Protein AF-A0A8J8BY95-F1 (afdb_monomer_lite)

Structure (mmCIF, N/CA/C/O backbone):
data_AF-A0A8J8BY95-F1
#
_entry.id   AF-A0A8J8BY95-F1
#
loop_
_atom_site.group_PDB
_atom_site.id
_atom_site.type_symbol
_atom_site.label_atom_id
_atom_site.label_alt_id
_atom_site.label_comp_id
_atom_site.label_asym_id
_atom_site.label_entity_id
_atom_site.label_seq_id
_atom_site.pdbx_PDB_ins_code
_atom_site.Cartn_x
_atom_site.Cartn_y
_atom_site.Cartn_z
_atom_site.occupancy
_atom_site.B_iso_or_equiv
_atom_site.auth_seq_id
_atom_site.auth_comp_id
_atom_site.auth_asym_id
_atom_site.auth_atom_id
_atom_site.pdbx_PDB_model_num
ATOM 1 N N . MET A 1 1 ? -40.755 -1.615 -10.338 1.00 28.52 1 MET A N 1
ATOM 2 C CA . MET A 1 1 ? -42.088 -0.962 -10.327 1.00 28.52 1 MET A CA 1
ATOM 3 C C . MET A 1 1 ? -42.145 0.135 -11.395 1.00 28.52 1 MET A C 1
ATOM 5 O O . MET A 1 1 ? -41.122 0.720 -11.720 1.00 28.52 1 MET A O 1
ATOM 9 N N . THR A 1 2 ? -43.312 0.351 -12.004 1.00 24.73 2 THR A N 1
ATOM 10 C CA . THR A 1 2 ? -43.575 1.178 -13.203 1.00 24.73 2 THR A CA 1
ATOM 11 C C . THR A 1 2 ? -43.311 2.685 -13.034 1.00 24.73 2 THR A C 1
ATOM 13 O O . THR A 1 2 ? -43.925 3.331 -12.189 1.00 24.73 2 THR A O 1
ATOM 16 N N . LYS A 1 3 ? -42.462 3.256 -13.907 1.00 28.47 3 LYS A N 1
ATOM 17 C CA . LYS A 1 3 ? -42.154 4.696 -14.031 1.00 28.47 3 LYS A CA 1
ATOM 18 C C . LYS A 1 3 ? -43.316 5.483 -14.661 1.00 28.47 3 LYS A C 1
ATOM 20 O O . LYS A 1 3 ? -43.734 5.175 -15.775 1.00 28.47 3 LYS A O 1
ATOM 25 N N . LYS A 1 4 ? -43.754 6.572 -14.017 1.00 29.77 4 LYS A N 1
ATOM 26 C CA . LYS A 1 4 ? -44.458 7.694 -14.668 1.00 29.77 4 LYS A CA 1
ATOM 27 C C . LYS A 1 4 ? -43.537 8.915 -14.683 1.00 29.77 4 LYS A C 1
ATOM 29 O O . LYS A 1 4 ? -43.333 9.558 -13.661 1.00 29.77 4 LYS A O 1
ATOM 34 N N . ASN A 1 5 ? -42.993 9.221 -15.858 1.00 32.50 5 ASN A N 1
ATOM 35 C CA . ASN A 1 5 ? -42.320 10.484 -16.144 1.00 32.50 5 ASN A CA 1
ATOM 36 C C . ASN A 1 5 ? -43.369 11.585 -16.340 1.00 32.50 5 ASN A C 1
ATOM 38 O O . ASN A 1 5 ? -44.173 11.486 -17.261 1.00 32.50 5 ASN A O 1
ATOM 42 N N . ASN A 1 6 ? -43.296 12.658 -15.554 1.00 28.58 6 ASN A N 1
ATOM 43 C CA . ASN A 1 6 ? -43.844 13.960 -15.931 1.00 28.58 6 ASN A CA 1
ATOM 44 C C . ASN A 1 6 ? -42.742 15.013 -15.762 1.00 28.58 6 ASN A C 1
ATOM 46 O O . ASN A 1 6 ? -42.328 15.320 -14.645 1.00 28.58 6 ASN A O 1
ATOM 50 N N . LYS A 1 7 ? -42.262 15.545 -16.893 1.00 34.00 7 LYS A N 1
ATOM 51 C CA . LYS A 1 7 ? -41.422 16.745 -16.966 1.00 34.00 7 LYS A CA 1
ATOM 52 C C . LYS A 1 7 ? -42.327 17.971 -17.099 1.00 34.00 7 LYS A C 1
ATOM 54 O O . LYS A 1 7 ? -43.072 18.071 -18.067 1.00 34.00 7 LYS A O 1
ATOM 59 N N . SER A 1 8 ? -42.173 18.932 -16.195 1.00 24.30 8 SER A N 1
ATOM 60 C CA . SER A 1 8 ? -42.419 20.351 -16.467 1.00 24.30 8 SER A CA 1
ATOM 61 C C . SER A 1 8 ? -41.441 21.181 -15.639 1.00 24.30 8 SER A C 1
ATOM 63 O O . SER A 1 8 ? -41.311 20.972 -14.434 1.00 24.30 8 SER A O 1
ATOM 65 N N . VAL A 1 9 ? -40.741 22.077 -16.328 1.00 35.06 9 VAL A N 1
ATOM 66 C CA . VAL A 1 9 ? -39.691 22.975 -15.840 1.00 35.06 9 VAL A CA 1
ATOM 67 C C . VAL A 1 9 ? -40.257 23.945 -14.798 1.00 35.06 9 VAL A C 1
ATOM 69 O O . VAL A 1 9 ? -41.224 24.652 -15.069 1.00 35.06 9 VAL A O 1
ATOM 72 N N . GLY A 1 10 ? -39.642 23.971 -13.616 1.00 25.66 10 GLY A N 1
ATOM 73 C CA . GLY A 1 10 ? -39.905 24.928 -12.544 1.00 25.66 10 GLY A CA 1
ATOM 74 C C . GLY A 1 10 ? -38.877 24.749 -11.428 1.00 25.66 10 GLY A C 1
ATOM 75 O O . GLY A 1 10 ? -38.843 23.697 -10.795 1.00 25.66 10 GLY A O 1
ATOM 76 N N . SER A 1 11 ? -38.036 25.761 -11.211 1.00 38.78 11 SER A N 1
ATOM 77 C CA . SER A 1 11 ? -37.007 25.803 -10.167 1.00 38.78 11 SER A CA 1
ATOM 78 C C . SER A 1 11 ? -37.636 25.718 -8.772 1.00 38.78 11 SER A C 1
ATOM 80 O O . SER A 1 11 ? -38.216 26.691 -8.285 1.00 38.78 11 SER A O 1
ATOM 82 N N . LYS A 1 12 ? -37.534 24.559 -8.120 1.00 38.31 12 LYS A N 1
ATOM 83 C CA . LYS A 1 12 ? -37.787 24.387 -6.684 1.00 38.31 12 LYS A CA 1
ATOM 84 C C . LYS A 1 12 ? -36.849 23.307 -6.155 1.00 38.31 12 LYS A C 1
ATOM 86 O O . LYS A 1 12 ? -36.863 22.205 -6.696 1.00 38.31 12 LYS A O 1
ATOM 91 N N . ASN A 1 13 ? -36.103 23.614 -5.090 1.00 43.06 13 ASN A N 1
ATOM 92 C CA . ASN A 1 13 ? -35.422 22.627 -4.248 1.00 43.06 13 ASN A CA 1
ATOM 93 C C . ASN A 1 13 ? -36.420 21.511 -3.904 1.00 43.06 13 ASN A C 1
ATOM 95 O O . ASN A 1 13 ? -37.344 21.729 -3.117 1.00 43.06 13 ASN A O 1
ATOM 99 N N . ARG A 1 14 ? -36.294 20.343 -4.541 1.00 49.38 14 ARG A N 1
ATOM 100 C CA . ARG A 1 14 ? -37.063 19.155 -4.165 1.00 49.38 14 ARG A CA 1
ATOM 101 C C . ARG A 1 14 ? -36.326 18.476 -3.019 1.00 49.38 14 ARG A C 1
ATOM 103 O O . ARG A 1 14 ? -35.135 18.210 -3.128 1.00 49.38 14 ARG A O 1
ATOM 110 N N . SER A 1 15 ? -37.045 18.242 -1.926 1.00 56.56 15 SER A N 1
ATOM 111 C CA . SER A 1 15 ? -36.626 17.279 -0.910 1.00 56.56 15 SER A CA 1
ATOM 112 C C . SER A 1 15 ? -36.771 15.885 -1.521 1.00 56.56 15 SER A C 1
ATOM 114 O O . SER A 1 15 ? -37.850 15.538 -2.012 1.00 56.56 15 SER A O 1
ATOM 116 N N . GLU A 1 16 ? -35.668 15.145 -1.574 1.00 81.88 16 GLU A N 1
ATOM 117 C CA . GLU A 1 16 ? -35.584 13.768 -2.063 1.00 81.88 16 GLU A CA 1
ATOM 118 C C . GLU A 1 16 ? -35.287 12.837 -0.874 1.00 81.88 16 GLU A C 1
ATOM 120 O O . GLU A 1 16 ? -34.794 13.282 0.165 1.00 81.88 16 GLU A O 1
ATOM 125 N N . LYS A 1 17 ? -35.651 11.555 -0.992 1.00 85.62 17 LYS A N 1
ATOM 126 C CA . LYS A 1 17 ? -35.557 10.562 0.090 1.00 85.62 17 LYS A CA 1
ATOM 127 C C . LYS A 1 17 ? -34.909 9.286 -0.442 1.00 85.62 17 LYS A C 1
ATOM 129 O O . LYS A 1 17 ? -35.327 8.805 -1.495 1.00 85.62 17 LYS A O 1
ATOM 134 N N . ILE A 1 18 ? -33.929 8.749 0.280 1.00 90.25 18 ILE A N 1
ATOM 135 C CA . ILE A 1 18 ? -33.353 7.410 0.070 1.00 90.25 18 ILE A CA 1
ATOM 136 C C . ILE A 1 18 ? -33.774 6.533 1.244 1.00 90.25 18 ILE A C 1
ATOM 138 O O . ILE A 1 18 ? -33.787 7.007 2.376 1.00 90.25 18 ILE A O 1
ATOM 142 N N . SER A 1 19 ? -34.128 5.279 0.979 1.00 90.69 19 SER A N 1
ATOM 143 C CA . SER A 1 19 ? -34.497 4.300 2.004 1.00 90.69 19 SER A CA 1
ATOM 144 C C . SER A 1 19 ? -33.499 3.152 2.000 1.00 90.69 19 SER A C 1
ATOM 146 O O . SER A 1 19 ? -33.152 2.664 0.928 1.00 90.69 19 SER A O 1
ATOM 148 N N . VAL A 1 20 ? -33.060 2.731 3.184 1.00 93.06 20 VAL A N 1
ATOM 149 C CA . VAL A 1 20 ? -32.125 1.615 3.375 1.00 93.06 20 VAL A CA 1
ATOM 150 C C . VAL A 1 20 ? -32.587 0.738 4.530 1.00 93.06 20 VAL A C 1
ATOM 152 O O . VAL A 1 20 ? -33.202 1.233 5.472 1.00 93.06 20 VAL A O 1
ATOM 155 N N . SER A 1 21 ? -32.269 -0.550 4.458 1.00 92.69 21 SER A N 1
ATOM 156 C CA . SER A 1 21 ? -32.602 -1.543 5.479 1.00 92.69 21 SER A CA 1
ATOM 157 C C . SER A 1 21 ? -31.327 -2.191 5.991 1.00 92.69 21 SER A C 1
ATOM 159 O O . SER A 1 21 ? -30.439 -2.522 5.206 1.00 92.69 21 SER A O 1
ATOM 161 N N . ILE A 1 22 ? -31.241 -2.373 7.304 1.00 93.94 22 ILE A N 1
ATOM 162 C CA . ILE A 1 22 ? -30.094 -2.977 7.983 1.00 93.94 22 ILE A CA 1
ATOM 163 C C . ILE A 1 22 ? -30.623 -4.054 8.919 1.00 93.94 22 ILE A C 1
ATOM 165 O O . ILE A 1 22 ? -31.640 -3.854 9.583 1.00 93.94 22 ILE A O 1
ATOM 169 N N . SER A 1 23 ? -29.937 -5.188 8.980 1.00 92.88 23 SER A N 1
ATOM 170 C CA . SER A 1 23 ? -30.271 -6.287 9.881 1.00 92.88 23 SER A CA 1
ATOM 171 C C . SER A 1 23 ? -29.058 -6.711 10.689 1.00 92.88 23 SER A C 1
ATOM 173 O O . SER A 1 23 ? -27.941 -6.672 10.177 1.00 92.88 23 SER A O 1
ATOM 175 N N . PHE A 1 24 ? -29.303 -7.143 11.921 1.00 92.75 24 PHE A N 1
ATOM 176 C CA . PHE A 1 24 ? -28.286 -7.703 12.804 1.00 92.75 24 PHE A CA 1
ATOM 177 C C . PHE A 1 24 ? -28.761 -9.054 13.318 1.00 92.75 24 PHE A C 1
ATOM 179 O O . PHE A 1 24 ? -29.924 -9.211 13.705 1.00 92.75 24 PHE A O 1
ATOM 186 N N . GLU A 1 25 ? -27.863 -10.032 13.334 1.00 89.88 25 GLU A N 1
ATOM 187 C CA . GLU A 1 25 ? -28.184 -11.377 13.798 1.00 89.88 25 GLU A CA 1
ATOM 188 C C . GLU A 1 25 ? -27.639 -11.622 15.203 1.00 89.88 25 GLU A C 1
ATOM 190 O O . GLU A 1 25 ? -26.561 -11.167 15.576 1.00 89.88 25 GLU A O 1
ATOM 195 N N . LYS A 1 26 ? -28.367 -12.407 16.004 1.00 86.56 26 LYS A N 1
ATOM 196 C CA . LYS A 1 26 ? -27.921 -12.762 17.360 1.00 86.56 26 LYS A CA 1
ATOM 197 C C . LYS A 1 26 ? -26.589 -13.529 17.365 1.00 86.56 26 LYS A C 1
ATOM 199 O O . LYS A 1 26 ? -25.865 -13.452 18.348 1.00 86.56 26 LYS A O 1
ATOM 204 N N . SER A 1 27 ? -26.274 -14.254 16.292 1.00 82.12 27 SER A N 1
ATOM 205 C CA . SER A 1 27 ? -24.994 -14.947 16.080 1.00 82.12 27 SER A CA 1
ATOM 206 C C . SER A 1 27 ? -23.798 -14.007 15.941 1.00 82.12 27 SER A C 1
ATOM 208 O O . SER A 1 27 ? -22.678 -14.449 16.171 1.00 82.12 27 SER A O 1
ATOM 210 N N . GLU A 1 28 ? -24.017 -12.739 15.585 1.00 79.44 28 GLU A N 1
ATOM 211 C CA . GLU A 1 28 ? -22.956 -11.730 15.456 1.00 79.44 28 GLU A CA 1
ATOM 212 C C . GLU A 1 28 ? -22.556 -11.127 16.811 1.00 79.44 28 GLU A C 1
ATOM 214 O O . GLU A 1 28 ? -21.584 -10.375 16.883 1.00 79.44 28 GLU A O 1
ATOM 219 N N . VAL A 1 29 ? -23.318 -11.415 17.875 1.00 83.06 29 VAL A N 1
ATOM 220 C CA . VAL A 1 29 ? -23.173 -10.775 19.184 1.00 83.06 29 VAL A CA 1
ATOM 221 C C . VAL A 1 29 ? -22.602 -11.741 20.211 1.00 83.06 29 VAL A C 1
ATOM 223 O O . VAL A 1 29 ? -23.195 -12.783 20.494 1.00 83.06 29 VAL A O 1
ATOM 226 N N . ASP A 1 30 ? -21.499 -11.338 20.835 1.00 78.06 30 ASP A N 1
ATOM 227 C CA . ASP A 1 30 ? -20.903 -12.027 21.975 1.00 78.06 30 ASP A CA 1
ATOM 228 C C . ASP A 1 30 ? -21.145 -11.228 23.267 1.00 78.06 30 ASP A C 1
ATOM 230 O O . ASP A 1 30 ? -20.975 -10.005 23.313 1.00 78.06 30 ASP A O 1
ATOM 234 N N . LEU A 1 31 ? -21.577 -11.925 24.320 1.00 82.44 31 LEU A N 1
ATOM 235 C CA . LEU A 1 31 ? -21.832 -11.357 25.642 1.00 82.44 31 LEU A CA 1
ATOM 236 C C . LEU A 1 31 ? -20.845 -11.965 26.632 1.00 82.44 31 LEU A C 1
ATOM 238 O O . LEU A 1 31 ? -20.973 -13.130 27.009 1.00 82.44 31 LEU A O 1
ATOM 242 N N . LYS A 1 32 ? -19.887 -11.157 27.091 1.00 76.69 32 LYS A N 1
ATOM 243 C CA . LYS A 1 32 ? -18.858 -11.593 28.041 1.00 76.69 32 LYS A CA 1
ATOM 244 C C . LYS A 1 32 ? -19.147 -11.049 29.435 1.00 76.69 32 LYS A C 1
ATOM 246 O O . LYS A 1 32 ? -19.330 -9.846 29.616 1.00 76.69 32 LYS A O 1
ATOM 251 N N . GLU A 1 33 ? -19.167 -11.920 30.438 1.00 72.50 33 GLU A N 1
ATOM 252 C CA . GLU A 1 33 ? -19.285 -11.506 31.839 1.00 72.50 33 GLU A CA 1
ATOM 253 C C . GLU A 1 33 ? -17.953 -10.927 32.346 1.00 72.50 33 GLU A C 1
ATOM 255 O O . GLU A 1 33 ? -16.893 -11.528 32.173 1.00 72.50 33 GLU A O 1
ATOM 260 N N . ARG A 1 34 ? -18.009 -9.752 32.981 1.00 60.34 34 ARG A N 1
ATOM 261 C CA . ARG A 1 34 ? -16.874 -9.051 33.597 1.00 60.34 34 ARG A CA 1
ATOM 262 C C . ARG A 1 34 ? -17.271 -8.563 34.989 1.00 60.34 34 ARG A C 1
ATOM 264 O O . ARG A 1 34 ? -17.789 -7.460 35.165 1.00 60.34 34 ARG A O 1
ATOM 271 N N . GLY A 1 35 ? -17.064 -9.413 35.995 1.00 70.44 35 GLY A N 1
ATOM 272 C CA . GLY A 1 35 ? -17.484 -9.126 37.368 1.00 70.44 35 GLY A CA 1
ATOM 273 C C . GLY A 1 35 ? -19.008 -8.930 37.457 1.00 70.44 35 GLY A C 1
ATOM 274 O O . GLY A 1 35 ? -19.745 -9.828 37.057 1.00 70.44 35 GLY A O 1
ATOM 275 N N . PRO A 1 36 ? -19.517 -7.790 37.969 1.00 77.31 36 PRO A N 1
ATOM 276 C CA . PRO A 1 36 ? -20.956 -7.522 38.011 1.00 77.31 36 PRO A CA 1
ATOM 277 C C . PRO A 1 36 ? -21.532 -7.025 36.671 1.00 77.31 36 PRO A C 1
ATOM 279 O O . PRO A 1 36 ? -22.735 -6.751 36.600 1.00 77.31 36 PRO A O 1
ATOM 282 N N . TYR A 1 37 ? -20.695 -6.870 35.639 1.00 83.12 37 TYR A N 1
ATOM 283 C CA . TYR A 1 37 ? -21.061 -6.277 34.359 1.00 83.12 37 TYR A CA 1
ATOM 284 C C . TYR A 1 37 ? -21.058 -7.287 33.207 1.00 83.12 37 TYR A C 1
ATOM 286 O O . TYR A 1 37 ? -20.455 -8.358 33.277 1.00 83.12 37 TYR A O 1
ATOM 294 N N . THR A 1 38 ? -21.722 -6.919 32.116 1.00 79.81 38 THR A N 1
ATOM 295 C CA . THR A 1 38 ? -21.750 -7.652 30.850 1.00 79.81 38 THR A CA 1
ATOM 296 C C . THR A 1 38 ? -21.198 -6.752 29.751 1.00 79.81 38 THR A C 1
ATOM 298 O O . THR A 1 38 ? -21.754 -5.685 29.482 1.00 79.81 38 THR A O 1
ATOM 301 N N . SER A 1 39 ? -20.116 -7.193 29.116 1.00 78.38 39 SER A N 1
ATOM 302 C CA . SER A 1 39 ? -19.526 -6.549 27.945 1.00 78.38 39 SER A CA 1
ATOM 303 C C . SER A 1 39 ? -20.230 -7.046 26.682 1.00 78.38 39 SER A C 1
ATOM 305 O O . SER A 1 39 ? -20.442 -8.253 26.528 1.00 78.38 39 SER A O 1
ATOM 307 N N . VAL A 1 40 ? -20.629 -6.121 25.807 1.00 80.75 40 VAL A N 1
ATOM 308 C CA . VAL A 1 40 ? -21.388 -6.409 24.581 1.00 80.75 40 VAL A CA 1
ATOM 309 C C . VAL A 1 40 ? -20.476 -6.208 23.380 1.00 80.75 40 VAL A C 1
ATOM 311 O O . VAL A 1 40 ? -20.023 -5.093 23.130 1.00 80.75 40 VAL A O 1
ATOM 314 N N . ILE A 1 41 ? -20.224 -7.275 22.627 1.00 73.69 41 ILE A N 1
ATOM 315 C CA . ILE A 1 41 ? -19.284 -7.273 21.504 1.00 73.69 41 ILE A CA 1
ATOM 316 C C . ILE A 1 41 ? -20.038 -7.652 20.228 1.00 73.69 41 ILE A C 1
ATOM 318 O O . ILE A 1 41 ? -20.843 -8.579 20.229 1.00 73.69 41 ILE A O 1
ATOM 322 N N . ILE A 1 42 ? -19.783 -6.927 19.139 1.00 76.50 42 ILE A N 1
ATOM 323 C CA . ILE A 1 42 ? -20.297 -7.221 17.795 1.00 76.50 42 ILE A CA 1
ATOM 324 C C . ILE A 1 42 ? -19.202 -6.921 16.769 1.00 76.50 42 ILE A C 1
ATOM 326 O O . ILE A 1 42 ? -18.402 -6.004 16.971 1.00 76.50 42 ILE A O 1
ATOM 330 N N . GLU A 1 43 ? -19.169 -7.664 15.663 1.00 68.56 43 GLU A N 1
ATOM 331 C CA . GLU A 1 43 ? -18.209 -7.441 14.577 1.00 68.56 43 GLU A CA 1
ATOM 332 C C . GLU A 1 43 ? -18.214 -5.971 14.107 1.00 68.56 43 GLU A C 1
ATOM 334 O O . GLU A 1 43 ? -19.275 -5.382 13.865 1.00 68.56 43 GLU A O 1
ATOM 339 N N . LYS A 1 44 ? -17.018 -5.368 13.984 1.00 68.25 44 LYS A N 1
ATOM 340 C CA . LYS A 1 44 ? -16.797 -3.955 13.592 1.00 68.25 44 LYS A CA 1
ATOM 341 C C . LYS A 1 44 ? -17.504 -2.929 14.493 1.00 68.25 44 LYS A C 1
ATOM 343 O O . LYS A 1 44 ? -17.651 -1.768 14.111 1.00 68.25 44 LYS A O 1
ATOM 348 N N . GLY A 1 45 ? -17.951 -3.349 15.674 1.00 70.62 45 GLY A N 1
ATOM 349 C CA . GLY A 1 45 ? -18.575 -2.502 16.676 1.00 70.62 45 GLY A CA 1
ATOM 350 C C . GLY A 1 45 ? -17.552 -1.858 17.607 1.00 70.62 45 GLY A C 1
ATOM 351 O O . GLY A 1 45 ? -16.656 -2.530 18.106 1.00 70.62 45 GLY A O 1
ATOM 352 N N . ILE A 1 46 ? -17.707 -0.560 17.872 1.00 68.81 46 ILE A N 1
ATOM 353 C CA . ILE A 1 46 ? -16.824 0.203 18.765 1.00 68.81 46 ILE A CA 1
ATOM 354 C C . ILE A 1 46 ? -17.658 0.808 19.895 1.00 68.81 46 ILE A C 1
ATOM 356 O O . ILE A 1 46 ? -18.638 1.494 19.595 1.00 68.81 46 ILE A O 1
ATOM 360 N N . PRO A 1 47 ? -17.322 0.598 21.179 1.00 66.19 47 PRO A N 1
ATOM 361 C CA . PRO A 1 47 ? -18.038 1.234 22.279 1.00 66.19 47 PRO A CA 1
ATOM 362 C C . PRO A 1 47 ? -17.805 2.750 22.237 1.00 66.19 47 PRO A C 1
ATOM 364 O O . PRO A 1 47 ? -16.736 3.241 22.590 1.00 66.19 47 PRO A O 1
ATOM 367 N N . LEU A 1 48 ? -18.806 3.500 21.770 1.00 63.59 48 LEU A N 1
ATOM 368 C CA . LEU A 1 48 ? -18.776 4.963 21.733 1.00 63.59 48 LEU A CA 1
ATOM 369 C C . LEU A 1 48 ? -19.645 5.507 22.867 1.00 63.59 48 LEU A C 1
ATOM 371 O O . LEU A 1 48 ? -20.854 5.274 22.909 1.00 63.59 48 LEU A O 1
ATOM 375 N N . GLY A 1 49 ? -19.031 6.259 23.776 1.00 61.78 49 GLY A N 1
ATOM 376 C CA . GLY A 1 49 ? -19.717 6.921 24.880 1.00 61.78 49 GLY A CA 1
ATOM 377 C C . GLY A 1 49 ? -18.735 7.637 25.799 1.00 61.78 49 GLY A C 1
ATOM 378 O O . GLY A 1 49 ? -17.538 7.356 25.785 1.00 61.78 49 GLY A O 1
ATOM 379 N N . SER A 1 50 ? -19.232 8.583 26.590 1.00 63.88 50 SER A N 1
ATOM 380 C CA . SER A 1 50 ? -18.434 9.217 27.640 1.00 63.88 50 SER A CA 1
ATOM 381 C C . SER A 1 50 ? -18.208 8.245 28.803 1.00 63.88 50 SER A C 1
ATOM 383 O O . SER A 1 50 ? -19.061 7.383 29.036 1.00 63.88 50 SER A O 1
ATOM 385 N N . PRO A 1 51 ? -17.108 8.386 29.565 1.00 58.31 51 PRO A N 1
ATOM 386 C CA . PRO A 1 51 ? -16.856 7.546 30.729 1.00 58.31 51 PRO A CA 1
ATOM 387 C C . PRO A 1 51 ? -18.059 7.472 31.682 1.00 58.31 51 PRO A C 1
ATOM 389 O O . PRO A 1 51 ? -18.710 8.485 31.935 1.00 58.31 51 PRO A O 1
ATOM 392 N N . GLY A 1 52 ? -18.368 6.277 32.184 1.00 61.03 52 GLY A N 1
ATOM 393 C CA . GLY A 1 52 ? -19.505 6.012 33.074 1.00 61.03 52 GLY A CA 1
ATOM 394 C C . GLY A 1 52 ? -20.837 5.718 32.370 1.00 61.03 52 GLY A C 1
ATOM 395 O O . GLY A 1 52 ? -21.743 5.191 33.012 1.00 61.03 52 GLY A O 1
ATOM 396 N N . GLN A 1 53 ? -20.981 5.988 31.068 1.00 82.19 53 GLN A N 1
ATOM 397 C CA . GLN A 1 53 ? -22.182 5.638 30.286 1.00 82.19 53 GLN A CA 1
ATOM 398 C C . GLN A 1 53 ? -22.196 4.147 29.908 1.00 82.19 53 GLN A C 1
ATOM 400 O O . GLN A 1 53 ? -21.133 3.551 29.870 1.00 82.19 53 GLN A O 1
ATOM 405 N N . PRO A 1 54 ? -23.333 3.496 29.602 1.00 85.62 54 PRO A N 1
ATOM 406 C CA . PRO A 1 54 ? -23.306 2.111 29.117 1.00 85.62 54 PRO A CA 1
ATOM 407 C C . PRO A 1 54 ? -22.529 1.943 27.798 1.00 85.62 54 PRO A C 1
ATOM 409 O O . PRO A 1 54 ? -22.867 2.574 26.792 1.00 85.62 54 PRO A O 1
ATOM 412 N N . ALA A 1 55 ? -21.519 1.067 27.812 1.00 78.62 55 ALA A N 1
ATOM 413 C CA . ALA A 1 55 ? -20.614 0.755 26.708 1.00 78.62 55 ALA A CA 1
ATOM 414 C C . ALA A 1 55 ? -21.271 -0.182 25.694 1.00 78.62 55 ALA A C 1
ATOM 416 O O . ALA A 1 55 ? -21.029 -1.387 25.663 1.00 78.62 55 ALA A O 1
ATOM 417 N N . LEU A 1 56 ? -22.134 0.389 24.857 1.00 87.88 56 LEU A N 1
ATOM 418 C CA . LEU A 1 56 ? -22.721 -0.321 23.729 1.00 87.88 56 LEU A CA 1
ATOM 419 C C . LEU A 1 56 ? -21.935 -0.029 22.449 1.00 87.88 56 LEU A C 1
ATOM 421 O O . LEU A 1 56 ? -21.620 1.135 22.183 1.00 87.88 56 LEU A O 1
ATOM 425 N N . PRO A 1 57 ? -21.629 -1.051 21.636 1.00 83.94 57 PRO A N 1
ATOM 426 C CA . PRO A 1 57 ? -20.860 -0.860 20.421 1.00 83.94 57 PRO A CA 1
ATOM 427 C C . PRO A 1 57 ? -21.696 -0.202 19.312 1.00 83.94 57 PRO A C 1
ATOM 429 O O . PRO A 1 57 ? -22.883 -0.481 19.140 1.00 83.94 57 PRO A O 1
ATOM 432 N N . TRP A 1 58 ? -21.054 0.670 18.542 1.00 85.69 58 TRP A N 1
ATOM 433 C CA . TRP A 1 58 ? -21.586 1.382 17.383 1.00 85.69 58 TRP A CA 1
ATOM 434 C C . TRP A 1 58 ? -20.878 0.922 16.110 1.00 85.69 58 TRP A C 1
ATOM 436 O O . TRP A 1 58 ? -19.675 0.667 16.126 1.00 85.69 58 TRP A O 1
ATOM 446 N N . ARG A 1 59 ? -21.615 0.854 14.998 1.00 84.44 59 ARG A N 1
ATOM 447 C CA . ARG A 1 59 ? -21.109 0.512 13.662 1.00 84.44 59 ARG A CA 1
ATOM 448 C C . ARG A 1 59 ? -21.338 1.655 12.681 1.00 84.44 59 ARG A C 1
ATOM 450 O O . ARG A 1 59 ? -22.353 2.351 12.749 1.00 84.44 59 ARG A O 1
ATOM 457 N N . LYS A 1 60 ? -20.401 1.809 11.746 1.00 85.19 60 LYS A N 1
ATOM 458 C CA . LYS A 1 60 ? -20.501 2.752 10.628 1.00 85.19 60 LYS A CA 1
ATOM 459 C C . LYS A 1 60 ? -21.039 2.063 9.382 1.00 85.19 60 LYS A C 1
ATOM 461 O O . LYS A 1 60 ? -20.627 0.953 9.053 1.00 85.19 60 LYS A O 1
ATOM 466 N N . PHE A 1 61 ? -21.929 2.752 8.684 1.00 88.44 61 PHE A N 1
ATOM 467 C CA . PHE A 1 61 ? -22.491 2.341 7.405 1.00 88.44 61 PHE A CA 1
ATOM 468 C C . PHE A 1 61 ? -22.456 3.507 6.425 1.00 88.44 61 PHE A C 1
ATOM 470 O O . PHE A 1 61 ? -22.542 4.665 6.827 1.00 88.44 61 PHE A O 1
ATOM 477 N N . TYR A 1 62 ? -22.380 3.203 5.134 1.00 90.31 62 TYR A N 1
ATOM 478 C CA . TYR A 1 62 ? -22.395 4.217 4.086 1.00 90.31 62 TYR A CA 1
ATOM 479 C C . TYR A 1 62 ? -23.614 4.043 3.185 1.00 90.31 62 TYR A C 1
ATOM 481 O O . TYR A 1 62 ? -24.022 2.927 2.873 1.00 90.31 62 TYR A O 1
ATOM 489 N N . VAL A 1 63 ? -24.193 5.151 2.737 1.00 91.50 63 VAL A N 1
ATOM 490 C CA . VAL A 1 63 ? -25.279 5.170 1.750 1.00 91.50 63 VAL A CA 1
ATOM 491 C C . VAL A 1 63 ? -24.845 6.049 0.591 1.00 91.50 63 VAL A C 1
ATOM 493 O O . VAL A 1 63 ? -24.518 7.217 0.789 1.00 91.50 63 VAL A O 1
ATOM 496 N N . SER A 1 64 ? -24.832 5.513 -0.626 1.00 90.06 64 SER A N 1
ATOM 497 C CA . SER A 1 64 ? -24.553 6.313 -1.814 1.00 90.06 64 SER A CA 1
ATOM 498 C C . SER A 1 64 ? -25.647 7.360 -1.992 1.00 90.06 64 SER A C 1
ATOM 500 O O . SER A 1 64 ? -26.837 7.041 -1.954 1.00 90.06 64 SER A O 1
ATOM 502 N N . VAL A 1 65 ? -25.240 8.610 -2.197 1.00 86.50 65 VAL A N 1
ATOM 503 C CA . VAL A 1 65 ? -26.131 9.741 -2.464 1.00 86.50 65 VAL A CA 1
ATOM 504 C C . VAL A 1 65 ? -25.709 10.444 -3.760 1.00 86.50 65 VAL A C 1
ATOM 506 O O . VAL A 1 65 ? -24.541 10.370 -4.157 1.00 86.50 65 VAL A O 1
ATOM 509 N N . PRO A 1 66 ? -26.622 11.148 -4.456 1.00 80.06 66 PRO A N 1
ATOM 510 C CA . PRO A 1 66 ? -26.242 11.948 -5.613 1.00 80.06 66 PRO A CA 1
ATOM 511 C C . PRO A 1 66 ? -25.170 12.987 -5.265 1.00 80.06 66 PRO A C 1
ATOM 513 O O . PRO A 1 66 ? -25.203 13.592 -4.195 1.00 80.06 66 PRO A O 1
ATOM 516 N N . LEU A 1 67 ? -24.267 13.280 -6.205 1.00 75.00 67 LEU A N 1
ATOM 517 C CA . LEU A 1 67 ? -23.313 14.379 -6.033 1.00 75.00 67 LEU A CA 1
ATOM 518 C C . LEU A 1 67 ? -24.061 15.703 -5.778 1.00 75.00 67 LEU A C 1
ATOM 520 O O . LEU A 1 67 ? -25.006 16.034 -6.504 1.00 75.00 67 LEU A O 1
ATOM 524 N N . GLY A 1 68 ? -23.623 16.456 -4.766 1.00 71.12 68 GLY A N 1
ATOM 525 C CA . GLY A 1 68 ? -24.266 17.703 -4.336 1.00 71.12 68 GLY A CA 1
ATOM 526 C C . GLY A 1 68 ? -25.522 17.502 -3.483 1.00 71.12 68 GLY A C 1
ATOM 527 O O . GLY A 1 68 ? -26.252 18.466 -3.243 1.00 71.12 68 GLY A O 1
ATOM 528 N N . ALA A 1 69 ? -25.807 16.269 -3.051 1.00 77.19 69 ALA A N 1
ATOM 529 C CA . ALA A 1 69 ? -26.789 16.016 -2.010 1.00 77.19 69 ALA A CA 1
ATOM 530 C C . ALA A 1 69 ? -26.280 16.568 -0.674 1.00 77.19 69 ALA A C 1
ATOM 532 O O . ALA A 1 69 ? -25.170 16.267 -0.245 1.00 77.19 69 ALA A O 1
ATOM 533 N N . VAL A 1 70 ? -27.124 17.354 -0.017 1.00 80.25 70 VAL A N 1
ATOM 534 C CA . VAL A 1 70 ? -26.927 17.835 1.349 1.00 80.25 70 VAL A CA 1
ATOM 535 C C . VAL A 1 70 ? -27.977 17.143 2.214 1.00 80.25 70 VAL A C 1
ATOM 537 O O . VAL A 1 70 ? -29.155 17.529 2.143 1.00 80.25 70 VAL A O 1
ATOM 540 N N . PRO A 1 71 ? -27.597 16.098 2.971 1.00 81.19 71 PRO A N 1
ATOM 541 C CA . PRO A 1 71 ? -28.493 15.419 3.897 1.00 81.19 71 PRO A CA 1
ATOM 542 C C . PRO A 1 71 ? -29.120 16.392 4.899 1.00 81.19 71 PRO A C 1
ATOM 544 O O . PRO A 1 71 ? -28.515 17.397 5.277 1.00 81.19 71 PRO A O 1
ATOM 547 N N . LYS A 1 72 ? -30.371 16.132 5.276 1.00 84.06 72 LYS A N 1
ATOM 548 C CA . LYS A 1 72 ? -31.162 16.996 6.162 1.00 84.06 72 LYS A CA 1
ATOM 549 C C . LYS A 1 72 ? -31.621 16.290 7.420 1.00 84.06 72 LYS A C 1
ATOM 551 O O . LYS A 1 72 ? -31.507 16.871 8.491 1.00 84.06 72 LYS A O 1
ATOM 556 N N . ASP A 1 73 ? -32.162 15.089 7.275 1.00 85.31 73 ASP A N 1
ATOM 557 C CA . ASP A 1 73 ? -32.750 14.349 8.387 1.00 85.31 73 ASP A CA 1
ATOM 558 C C . ASP A 1 73 ? -32.686 12.842 8.127 1.00 85.31 73 ASP A C 1
ATOM 560 O O . ASP A 1 73 ? -32.808 12.417 6.969 1.00 85.31 73 ASP A O 1
ATOM 564 N N . LEU A 1 74 ? -32.515 12.065 9.197 1.00 91.12 74 LEU A N 1
ATOM 565 C CA . LEU A 1 74 ? -32.507 10.603 9.195 1.00 91.12 74 LEU A CA 1
ATOM 566 C C . LEU A 1 74 ? -33.704 10.113 10.015 1.00 91.12 74 LEU A C 1
ATOM 568 O O . LEU A 1 74 ? -33.707 10.219 11.240 1.00 91.12 74 LEU A O 1
ATOM 572 N N . ALA A 1 75 ? -34.710 9.560 9.342 1.00 92.38 75 ALA A N 1
ATOM 573 C CA . ALA A 1 75 ? -35.916 9.056 9.984 1.00 92.38 75 ALA A CA 1
ATOM 574 C C . ALA A 1 75 ? -35.899 7.525 10.079 1.00 92.38 75 ALA A C 1
ATOM 576 O O . ALA A 1 75 ? -35.509 6.836 9.136 1.00 92.38 75 ALA A O 1
ATOM 577 N N . ILE A 1 76 ? -36.358 7.004 11.217 1.00 93.31 76 ILE A N 1
ATOM 578 C CA . ILE A 1 76 ? -36.599 5.573 11.427 1.00 93.31 76 ILE A CA 1
ATOM 579 C C . ILE A 1 76 ? -37.999 5.258 10.897 1.00 93.31 76 ILE A C 1
ATOM 581 O O . ILE A 1 76 ? -38.984 5.809 11.389 1.00 93.31 76 ILE A O 1
ATOM 585 N N . GLU A 1 77 ? -38.081 4.402 9.883 1.00 94.62 77 GLU A N 1
ATOM 586 C CA . GLU A 1 77 ? -39.338 4.020 9.231 1.00 94.62 77 GLU A CA 1
ATOM 587 C C . GLU A 1 77 ? -39.938 2.761 9.854 1.00 94.62 77 GLU A C 1
ATOM 589 O O . GLU A 1 77 ? -41.143 2.715 10.099 1.00 94.62 77 GLU A O 1
ATOM 594 N N . ASP A 1 78 ? -39.096 1.765 10.129 1.00 95.00 78 ASP A N 1
ATOM 595 C CA . ASP A 1 78 ? -39.476 0.545 10.833 1.00 95.00 78 ASP A CA 1
ATOM 596 C C . ASP A 1 78 ? -38.341 0.085 11.753 1.00 95.00 78 ASP A C 1
ATOM 598 O O . ASP A 1 78 ? -37.156 0.304 11.480 1.00 95.00 78 ASP A O 1
ATOM 602 N N . LEU A 1 79 ? -38.716 -0.532 12.871 1.00 95.94 79 LEU A N 1
ATOM 603 C CA . LEU A 1 79 ? -37.793 -1.011 13.893 1.00 95.94 79 LEU A CA 1
ATOM 604 C C . LEU A 1 79 ? -38.320 -2.318 14.476 1.00 95.94 79 LEU A C 1
ATOM 606 O O . LEU A 1 79 ? -39.352 -2.343 15.152 1.00 95.94 79 LEU A O 1
ATOM 610 N N . LYS A 1 80 ? -37.548 -3.389 14.301 1.00 96.69 80 LYS A N 1
ATOM 611 C CA . LYS A 1 80 ? -37.799 -4.680 14.934 1.00 96.69 80 LYS A CA 1
ATOM 612 C C . LYS A 1 80 ? -36.702 -4.974 15.944 1.00 96.69 80 LYS A C 1
ATOM 614 O O . LYS A 1 80 ? -35.527 -5.043 15.589 1.00 96.69 80 LYS A O 1
ATOM 619 N N . THR A 1 81 ? -37.093 -5.191 17.195 1.00 96.25 81 THR A N 1
ATOM 620 C CA . THR A 1 81 ? -36.171 -5.571 18.268 1.00 96.25 81 THR A CA 1
ATOM 621 C C . THR A 1 81 ? -36.515 -6.940 18.833 1.00 96.25 81 THR A C 1
ATOM 623 O O . THR A 1 81 ? -37.655 -7.406 18.752 1.00 96.25 81 THR A O 1
ATOM 626 N N . THR A 1 82 ? -35.509 -7.594 19.403 1.00 95.75 82 THR A N 1
ATOM 627 C CA . THR A 1 82 ? -35.652 -8.845 20.142 1.00 95.75 82 THR A CA 1
ATOM 628 C C . THR A 1 82 ? -34.937 -8.727 21.477 1.00 95.75 82 THR A C 1
ATOM 630 O O . THR A 1 82 ? -33.925 -8.032 21.594 1.00 95.75 82 THR A O 1
ATOM 633 N N . LEU A 1 83 ? -35.441 -9.421 22.495 1.00 95.88 83 LEU A N 1
ATOM 634 C CA . LEU A 1 83 ? -34.756 -9.474 23.779 1.00 95.88 83 LEU A CA 1
ATOM 635 C C . LEU A 1 83 ? -33.481 -10.310 23.629 1.00 95.88 83 LEU A C 1
ATOM 637 O O . LEU A 1 83 ? -33.537 -11.512 23.354 1.00 95.88 83 LEU A O 1
ATOM 641 N N . LEU A 1 84 ? -32.330 -9.676 23.831 1.00 94.75 84 LEU A N 1
ATOM 642 C CA . LEU A 1 84 ? -31.042 -10.346 23.755 1.00 94.75 84 LEU A CA 1
ATOM 643 C C . LEU A 1 84 ? -30.696 -11.012 25.088 1.00 94.75 84 LEU A C 1
ATOM 645 O O . LEU A 1 84 ? -30.383 -12.207 25.101 1.00 94.75 84 LEU A O 1
ATOM 649 N N . ALA A 1 85 ? -30.795 -10.248 26.181 1.00 93.25 85 ALA A N 1
ATOM 650 C CA . ALA A 1 85 ? -30.517 -10.693 27.542 1.00 93.25 85 ALA A CA 1
ATOM 651 C C . ALA A 1 85 ? -31.331 -9.907 28.590 1.00 93.25 85 ALA A C 1
ATOM 653 O O . ALA A 1 85 ? -31.730 -8.761 28.377 1.00 93.25 85 ALA A O 1
ATOM 654 N N . GLU A 1 86 ? -31.559 -10.533 29.743 1.00 94.81 86 GLU A N 1
ATOM 655 C CA . GLU A 1 86 ? -32.307 -9.985 30.879 1.00 94.81 86 GLU A CA 1
ATOM 656 C C . GLU A 1 86 ? -31.496 -10.184 32.170 1.00 94.81 86 GLU A C 1
ATOM 658 O O . GLU A 1 86 ? -30.789 -11.180 32.309 1.00 94.81 86 GLU A O 1
ATOM 663 N N . GLY A 1 87 ? -31.579 -9.240 33.111 1.00 92.38 87 GLY A N 1
ATOM 664 C CA . GLY A 1 87 ? -30.786 -9.262 34.347 1.00 92.38 87 GLY A CA 1
ATOM 665 C C . GLY A 1 87 ? -29.329 -8.814 34.177 1.00 92.38 87 GLY A C 1
ATOM 666 O O . GLY A 1 87 ? -28.554 -8.913 35.127 1.00 92.38 87 GLY A O 1
ATOM 667 N N . VAL A 1 88 ? -28.965 -8.290 33.003 1.00 92.50 88 VAL A N 1
ATOM 668 C CA . VAL A 1 88 ? -27.600 -7.864 32.671 1.00 92.50 88 VAL A CA 1
ATOM 669 C C . VAL A 1 88 ? -27.360 -6.409 33.054 1.00 92.50 88 VAL A C 1
ATOM 671 O O . VAL A 1 88 ? -28.203 -5.545 32.811 1.00 92.50 88 VAL A O 1
ATOM 674 N N . THR A 1 89 ? -26.197 -6.129 33.639 1.00 91.94 89 THR A N 1
ATOM 675 C CA . THR A 1 89 ? -25.738 -4.752 33.864 1.00 91.94 89 THR A CA 1
ATOM 676 C C . THR A 1 89 ? -24.673 -4.462 32.817 1.00 91.94 89 THR A C 1
ATOM 678 O O . THR A 1 89 ? -23.590 -5.023 32.909 1.00 91.94 89 THR A O 1
ATOM 681 N N . VAL A 1 90 ? -24.970 -3.651 31.799 1.00 89.81 90 VAL A N 1
ATOM 682 C CA . VAL A 1 90 ? -23.976 -3.331 30.754 1.00 89.81 90 VAL A CA 1
ATOM 683 C C . VAL A 1 90 ? -22.750 -2.663 31.387 1.00 89.81 90 VAL A C 1
ATOM 685 O O . VAL A 1 90 ? -22.881 -1.925 32.360 1.00 89.81 90 VAL A O 1
ATOM 688 N N . GLU A 1 91 ? -21.562 -2.977 30.880 1.00 84.50 91 GLU A N 1
ATOM 689 C CA . GLU A 1 91 ? -20.301 -2.383 31.333 1.00 84.50 91 GLU A CA 1
ATOM 690 C C . GLU A 1 91 ? -20.297 -0.856 31.106 1.00 84.50 91 GLU A C 1
ATOM 692 O O . GLU A 1 91 ? -20.719 -0.403 30.041 1.00 84.50 91 GLU A O 1
ATOM 697 N N . PRO A 1 92 ? -19.857 -0.025 32.069 1.00 74.69 92 PRO A N 1
ATOM 698 C CA . PRO A 1 92 ? -19.687 1.401 31.832 1.00 74.69 92 PRO A CA 1
ATOM 699 C C . PRO A 1 92 ? -18.471 1.670 30.942 1.00 74.69 92 PRO A C 1
ATOM 701 O O . PRO A 1 92 ? -17.406 1.091 31.152 1.00 74.69 92 PRO A O 1
ATOM 704 N N . CYS A 1 93 ? -18.613 2.593 29.989 1.00 63.66 93 CYS A N 1
ATOM 705 C CA . CYS A 1 93 ? -17.525 3.133 29.193 1.00 63.66 93 CYS A CA 1
ATOM 706 C C . CYS A 1 93 ? -16.415 3.567 30.138 1.00 63.66 93 CYS A C 1
ATOM 708 O O . CYS A 1 93 ? -16.638 4.362 31.053 1.00 63.66 93 CYS A O 1
ATOM 710 N N . GLN A 1 94 ? -15.225 3.041 29.905 1.00 63.66 94 GLN A N 1
ATOM 711 C CA . GLN A 1 94 ? -14.025 3.517 30.562 1.00 63.66 94 GLN A CA 1
ATOM 712 C C . GLN A 1 94 ? -13.421 4.637 29.708 1.00 63.66 94 GLN A C 1
ATOM 714 O O . GLN A 1 94 ? -13.669 4.694 28.499 1.00 63.66 94 GLN A O 1
ATOM 719 N N . PRO A 1 95 ? -12.683 5.578 30.308 1.00 50.38 95 PRO A N 1
ATOM 720 C CA . PRO A 1 95 ? -11.960 6.569 29.530 1.00 50.38 95 PRO A CA 1
ATOM 721 C C . PRO A 1 95 ? -10.941 5.874 28.621 1.00 50.38 95 PRO A C 1
ATOM 723 O O . PRO A 1 95 ? -10.340 4.870 28.998 1.00 50.38 95 PRO A O 1
ATOM 726 N N . ASN A 1 96 ? -10.762 6.408 27.412 1.00 45.41 96 ASN A N 1
ATOM 727 C CA . ASN A 1 96 ? -9.726 5.933 26.501 1.00 45.41 96 ASN A CA 1
ATOM 728 C C . ASN A 1 96 ? -8.377 6.203 27.160 1.00 45.41 96 ASN A C 1
ATOM 730 O O . ASN A 1 96 ? -8.022 7.365 27.322 1.00 45.41 96 ASN A O 1
ATOM 734 N N . VAL A 1 97 ? -7.644 5.163 27.546 1.00 42.72 97 VAL A N 1
ATOM 735 C CA . VAL A 1 97 ? -6.330 5.315 28.175 1.00 42.72 97 VAL A CA 1
ATOM 736 C C . VAL A 1 97 ? -5.265 5.216 27.081 1.00 42.72 97 VAL A C 1
ATOM 738 O O . VAL A 1 97 ? -5.116 4.144 26.492 1.00 42.72 97 VAL A O 1
ATOM 741 N N . PRO A 1 98 ? -4.533 6.301 26.752 1.00 38.41 98 PRO A N 1
ATOM 742 C CA . PRO A 1 98 ? -3.316 6.184 25.962 1.00 38.41 98 PRO A CA 1
ATOM 743 C C . PRO A 1 98 ? -2.352 5.253 26.688 1.00 38.41 98 PRO A C 1
ATOM 745 O O . PRO A 1 98 ? -2.120 5.436 27.883 1.00 38.41 98 PRO A O 1
ATOM 748 N N . THR A 1 99 ? -1.774 4.292 25.967 1.00 38.94 99 THR A N 1
ATOM 749 C CA . THR A 1 99 ? -0.965 3.212 26.549 1.00 38.94 99 THR A CA 1
ATOM 750 C C . THR A 1 99 ? 0.066 3.743 27.536 1.00 38.94 99 THR A C 1
ATOM 752 O O . THR A 1 99 ? 0.146 3.247 28.638 1.00 38.94 99 THR A O 1
ATOM 755 N N . ILE A 1 100 ? 0.733 4.847 27.196 1.00 32.56 100 ILE A N 1
ATOM 756 C CA . ILE A 1 100 ? 1.748 5.595 27.956 1.00 32.56 100 ILE A CA 1
ATOM 757 C C . ILE A 1 100 ? 1.491 5.796 29.473 1.00 32.56 100 ILE A C 1
ATOM 759 O O . ILE A 1 100 ? 2.437 5.993 30.231 1.00 32.56 100 ILE A O 1
ATOM 763 N N . LEU A 1 101 ? 0.243 5.765 29.936 1.00 29.81 101 LEU A N 1
ATOM 764 C CA . LEU A 1 101 ? -0.105 6.005 31.332 1.00 29.81 101 LEU A CA 1
ATOM 765 C C . LEU A 1 101 ? -0.046 4.711 32.141 1.00 29.81 101 LEU A C 1
ATOM 767 O O . LEU A 1 101 ? -1.041 4.012 32.279 1.00 29.81 101 LEU A O 1
ATOM 771 N N . GLY A 1 102 ? 1.076 4.478 32.815 1.00 32.81 102 GLY A N 1
ATOM 772 C CA . GLY A 1 102 ? 1.204 3.496 33.910 1.00 32.81 102 GLY A CA 1
ATOM 773 C C . GLY A 1 102 ? 0.468 3.925 35.173 1.00 32.81 102 GLY A C 1
ATOM 774 O O . GLY A 1 102 ? 0.891 3.634 36.290 1.00 32.81 102 GLY A O 1
ATOM 775 N N . THR A 1 103 ? -0.586 4.713 34.998 1.00 34.34 103 THR A N 1
ATOM 776 C CA . THR A 1 103 ? -1.433 5.214 36.063 1.00 34.34 103 THR A CA 1
ATOM 777 C C . THR A 1 103 ? -2.601 4.258 36.145 1.00 34.34 103 THR A C 1
ATOM 779 O O . THR A 1 103 ? -3.289 4.058 35.146 1.00 34.34 103 THR A O 1
ATOM 782 N N . GLU A 1 104 ? -2.830 3.692 37.330 1.00 36.75 104 GLU A N 1
ATOM 783 C CA . GLU A 1 104 ? -4.121 3.109 37.681 1.00 36.75 104 GLU A CA 1
ATOM 784 C C . GLU A 1 104 ? -5.190 4.154 37.342 1.00 36.75 104 GLU A C 1
ATOM 786 O O . GLU A 1 104 ? -5.336 5.165 38.031 1.00 36.75 104 GLU A O 1
ATOM 791 N N . VAL A 1 105 ? -5.878 3.973 36.215 1.00 39.34 105 VAL A N 1
ATOM 792 C CA . VAL A 1 105 ? -7.077 4.748 35.945 1.00 39.34 105 VAL A CA 1
ATOM 793 C C . VAL A 1 105 ? -8.138 4.114 36.813 1.00 39.34 105 VAL A C 1
ATOM 795 O O . VAL A 1 105 ? -8.553 2.981 36.562 1.00 39.34 105 VAL A O 1
ATOM 798 N N . ASP A 1 106 ? -8.513 4.832 37.870 1.00 44.97 106 ASP A N 1
ATOM 799 C CA . ASP A 1 106 ? -9.594 4.410 38.742 1.00 44.97 106 ASP A CA 1
ATOM 800 C C . ASP A 1 106 ? -10.800 4.061 37.877 1.00 44.97 106 ASP A C 1
ATOM 802 O O . ASP A 1 106 ? -11.262 4.865 37.061 1.00 44.97 106 ASP A O 1
ATOM 806 N N . TRP A 1 107 ? -11.280 2.832 38.055 1.00 56.38 107 TRP A N 1
ATOM 807 C CA . TRP A 1 107 ? -12.464 2.330 37.382 1.00 56.38 107 TRP A CA 1
ATOM 808 C C . TRP A 1 107 ? -13.584 3.367 37.461 1.00 56.38 107 TRP A C 1
ATOM 810 O O . TRP A 1 107 ? -14.075 3.703 38.549 1.00 56.38 107 TRP A O 1
ATOM 820 N N . VAL A 1 108 ? -14.021 3.858 36.302 1.00 57.31 108 VAL A N 1
ATOM 821 C CA . VAL A 1 108 ? -15.149 4.776 36.246 1.00 57.31 108 VAL A CA 1
ATOM 822 C C . VAL A 1 108 ? -16.403 3.954 36.475 1.00 57.31 108 VAL A C 1
ATOM 824 O O . VAL A 1 108 ? -16.830 3.153 35.640 1.00 57.31 108 VAL A O 1
ATOM 827 N N . SER A 1 109 ? -16.975 4.145 37.660 1.00 68.00 109 SER A N 1
ATOM 828 C CA . SER A 1 109 ? -18.221 3.498 38.044 1.00 68.00 109 SER A CA 1
ATOM 829 C C . SER A 1 109 ? -19.374 3.950 37.138 1.00 68.00 109 SER A C 1
ATOM 831 O O . SER A 1 109 ? -19.328 5.056 36.594 1.00 68.00 109 SER A O 1
ATOM 833 N N . PRO A 1 110 ? -20.419 3.118 36.983 1.00 75.12 110 PRO A N 1
ATOM 834 C CA . PRO A 1 110 ? -21.611 3.484 36.231 1.00 75.12 110 PRO A CA 1
ATOM 835 C C . PRO A 1 110 ? -22.173 4.826 36.696 1.00 75.12 110 PRO A C 1
ATOM 837 O O . PRO A 1 110 ? -22.338 5.028 37.900 1.00 75.12 110 PRO A O 1
ATOM 840 N N . ASP A 1 111 ? -22.492 5.719 35.756 1.00 78.69 111 ASP A N 1
ATOM 841 C CA . ASP A 1 111 ? -23.189 6.966 36.067 1.00 78.69 111 ASP A CA 1
ATOM 842 C C . ASP A 1 111 ? -24.543 6.615 36.712 1.00 78.69 111 ASP A C 1
ATOM 844 O O . ASP A 1 111 ? -25.420 6.073 36.025 1.00 78.69 111 ASP A O 1
ATOM 848 N N . PRO A 1 112 ? -24.749 6.914 38.010 1.00 75.56 112 PRO A N 1
ATOM 849 C CA . PRO A 1 112 ? -25.964 6.524 38.715 1.00 75.56 112 PRO A CA 1
ATOM 850 C C . PRO A 1 112 ? -27.217 7.117 38.067 1.00 75.56 112 PRO A C 1
ATOM 852 O O . PRO A 1 112 ? -28.262 6.474 38.042 1.00 75.56 112 PRO A O 1
ATOM 855 N N . ILE A 1 113 ? -27.116 8.320 37.488 1.00 80.38 113 ILE A N 1
ATOM 856 C CA . ILE A 1 113 ? -28.247 9.002 36.849 1.00 80.38 113 ILE A CA 1
ATOM 857 C C . ILE A 1 113 ? -28.710 8.224 35.617 1.00 80.38 113 ILE A C 1
ATOM 859 O O . ILE A 1 113 ? -29.912 8.101 35.384 1.00 80.38 113 ILE A O 1
ATOM 863 N N . LEU A 1 114 ? -27.774 7.685 34.833 1.00 82.75 114 LEU A N 1
ATOM 864 C CA . LEU A 1 114 ? -28.084 6.889 33.647 1.00 82.75 114 LEU A CA 1
ATOM 865 C C . LEU A 1 114 ? -28.478 5.456 34.002 1.00 82.75 114 LEU A C 1
ATOM 867 O O . LEU A 1 114 ? -29.441 4.940 33.440 1.00 82.75 114 LEU A O 1
ATOM 871 N N . TYR A 1 115 ? -27.774 4.819 34.936 1.00 87.31 115 TYR A N 1
ATOM 872 C CA . TYR A 1 115 ? -27.995 3.412 35.267 1.00 87.31 115 TYR A CA 1
ATOM 873 C C . TYR A 1 115 ? -29.259 3.157 36.095 1.00 87.31 115 TYR A C 1
ATOM 875 O O . TYR A 1 115 ? -29.860 2.090 35.962 1.00 87.31 115 TYR A O 1
ATOM 883 N N . ASP A 1 116 ? -29.725 4.150 36.854 1.00 88.88 116 ASP A N 1
ATOM 884 C CA . ASP A 1 116 ? -31.024 4.102 37.536 1.00 88.88 116 ASP A CA 1
ATOM 885 C C . ASP A 1 116 ? -32.171 4.673 36.678 1.00 88.88 116 ASP A C 1
ATOM 887 O O . ASP A 1 116 ? -33.330 4.708 37.109 1.00 88.88 116 ASP A O 1
ATOM 891 N N . SER A 1 117 ? -31.872 5.108 35.449 1.00 89.25 117 SER A N 1
ATOM 892 C CA . SER A 1 117 ? -32.845 5.711 34.541 1.00 89.25 117 SER A CA 1
ATOM 893 C C . SER A 1 117 ? -33.824 4.692 33.959 1.00 89.25 117 SER A C 1
ATOM 895 O O . SER A 1 117 ? -33.463 3.584 33.559 1.00 89.25 117 SER A O 1
ATOM 897 N N . GLU A 1 118 ? -35.080 5.120 33.823 1.00 91.69 118 GLU A N 1
ATOM 898 C CA . GLU A 1 118 ? -36.107 4.431 33.027 1.00 91.69 118 GLU A CA 1
ATOM 899 C C . GLU A 1 118 ? -35.953 4.690 31.518 1.00 91.69 118 GLU A C 1
ATOM 901 O O . GLU A 1 118 ? -36.638 4.070 30.704 1.00 91.69 118 GLU A O 1
ATOM 906 N N . LYS A 1 119 ? -35.089 5.637 31.123 1.00 91.31 119 LYS A N 1
ATOM 907 C CA . LYS A 1 119 ? -34.832 5.926 29.711 1.00 91.31 119 LYS A CA 1
ATOM 908 C C . LYS A 1 119 ? -34.012 4.810 29.072 1.00 91.31 119 LYS A C 1
ATOM 910 O O . LYS A 1 119 ? -33.088 4.273 29.672 1.00 91.31 119 LYS A O 1
ATOM 915 N N . ILE A 1 120 ? -34.331 4.526 27.814 1.00 92.38 120 ILE A N 1
ATOM 916 C CA . ILE A 1 120 ? -33.566 3.604 26.975 1.00 92.38 120 ILE A CA 1
ATOM 917 C C . ILE A 1 120 ? -32.254 4.276 26.570 1.00 92.38 120 ILE A C 1
ATOM 919 O O . ILE A 1 120 ? -32.249 5.452 26.203 1.00 92.38 120 ILE A O 1
ATOM 923 N N . TRP A 1 121 ? -31.161 3.520 26.624 1.00 88.50 121 TRP A N 1
ATOM 924 C CA . TRP A 1 121 ? -29.833 3.947 26.211 1.00 88.50 121 TRP A CA 1
ATOM 925 C C . TRP A 1 121 ? -29.328 3.156 24.985 1.00 88.50 121 TRP A C 1
ATOM 927 O O . TRP A 1 121 ? -29.481 1.932 24.968 1.00 88.50 121 TRP A O 1
ATOM 937 N N . PRO A 1 122 ? -28.684 3.814 24.001 1.00 90.25 122 PRO A N 1
ATOM 938 C CA . PRO A 1 122 ? -28.658 5.266 23.833 1.00 90.25 122 PRO A CA 1
ATOM 939 C C . PRO A 1 122 ? -30.035 5.787 23.376 1.00 90.25 122 PRO A C 1
ATOM 941 O O . PRO A 1 122 ? -30.795 5.084 22.713 1.00 90.25 122 PRO A O 1
ATOM 944 N N . GLU A 1 123 ? -30.371 7.031 23.736 1.00 87.44 123 GLU A N 1
ATOM 945 C CA . GLU A 1 123 ? -31.647 7.658 23.334 1.00 87.44 123 GLU A CA 1
ATOM 946 C C . GLU A 1 123 ? -31.691 7.895 21.811 1.00 87.44 123 GLU A C 1
ATOM 948 O O . GLU A 1 123 ? -32.724 7.702 21.170 1.00 87.44 123 GLU A O 1
ATOM 953 N N . VAL A 1 124 ? -30.538 8.233 21.225 1.00 88.25 124 VAL A N 1
ATOM 954 C CA . VAL A 1 124 ? -30.301 8.259 19.779 1.00 88.25 124 VAL A CA 1
ATOM 955 C C . VAL A 1 124 ? -29.381 7.093 19.448 1.00 88.25 124 VAL A C 1
ATOM 957 O O . VAL A 1 124 ? -28.232 7.095 19.870 1.00 88.25 124 VAL A O 1
ATOM 960 N N . PHE A 1 125 ? -29.879 6.108 18.704 1.00 90.69 125 PHE A N 1
ATOM 961 C CA . PHE A 1 125 ? -29.129 4.902 18.323 1.00 90.69 125 PHE A CA 1
ATOM 962 C C . PHE A 1 125 ? -28.824 4.834 16.820 1.00 90.69 125 PHE A C 1
ATOM 964 O O . PHE A 1 125 ? -28.201 3.884 16.365 1.00 90.69 125 PHE A O 1
ATOM 971 N N . ALA A 1 126 ? -29.250 5.829 16.041 1.00 91.50 126 ALA A N 1
ATOM 972 C CA . ALA A 1 126 ? -28.902 5.987 14.634 1.00 91.50 126 ALA A CA 1
ATOM 973 C C . ALA A 1 126 ? -28.752 7.479 14.322 1.00 91.50 126 ALA A C 1
ATOM 975 O O . ALA A 1 126 ? -29.626 8.273 14.676 1.00 91.50 126 ALA A O 1
ATOM 976 N N . ARG A 1 127 ? -27.653 7.872 13.673 1.00 87.88 127 ARG A N 1
ATOM 977 C CA . ARG A 1 127 ? -27.406 9.264 13.276 1.00 87.88 127 ARG A CA 1
ATOM 978 C C . ARG A 1 127 ? -26.628 9.357 11.971 1.00 87.88 127 ARG A C 1
ATOM 980 O O . ARG A 1 127 ? -25.791 8.510 11.679 1.00 87.88 127 ARG A O 1
ATOM 987 N N . PHE A 1 128 ? -26.891 10.413 11.211 1.00 84.81 128 PHE A N 1
ATOM 988 C CA . PHE A 1 128 ? -26.032 10.846 10.111 1.00 84.81 128 PHE A CA 1
ATOM 989 C C . PHE A 1 128 ? -24.875 11.682 10.673 1.00 84.81 128 PHE A C 1
ATOM 991 O O . PHE A 1 128 ? -25.108 12.511 11.555 1.00 84.81 128 PHE A O 1
ATOM 998 N N . THR A 1 129 ? -23.655 11.478 10.170 1.00 77.69 129 THR A N 1
ATOM 999 C CA . THR A 1 129 ? -22.470 12.235 10.608 1.00 77.69 129 THR A CA 1
ATOM 1000 C C . THR A 1 129 ? -22.013 13.242 9.556 1.00 77.69 129 THR A C 1
ATOM 1002 O O . THR A 1 129 ? -22.054 14.444 9.805 1.00 77.69 129 THR A O 1
ATOM 1005 N N . THR A 1 130 ? -21.602 12.780 8.374 1.00 77.50 130 THR A N 1
ATOM 1006 C CA . THR A 1 130 ? -21.113 13.634 7.278 1.00 77.50 130 THR A CA 1
ATOM 1007 C C . THR A 1 130 ? -21.275 12.954 5.910 1.00 77.50 130 THR A C 1
ATOM 1009 O O . THR A 1 130 ? -21.646 11.780 5.820 1.00 77.50 130 THR A O 1
ATOM 1012 N N . VAL A 1 131 ? -21.021 13.687 4.821 1.00 79.38 131 VAL A N 1
ATOM 1013 C CA . VAL A 1 131 ? -20.901 13.127 3.467 1.00 79.38 131 VAL A CA 1
ATOM 1014 C C . VAL A 1 131 ? -19.426 12.969 3.130 1.00 79.38 131 VAL A C 1
ATOM 1016 O O . VAL A 1 131 ? -18.681 13.940 3.065 1.00 79.38 131 VAL A O 1
ATOM 1019 N N . ARG A 1 132 ? -19.017 11.731 2.874 1.00 79.00 132 ARG A N 1
ATOM 1020 C CA . ARG A 1 132 ? -17.678 11.378 2.411 1.00 79.00 132 ARG A CA 1
ATOM 1021 C C . ARG A 1 132 ? -17.661 11.212 0.898 1.00 79.00 132 ARG A C 1
ATOM 1023 O O . ARG A 1 132 ? -18.684 10.927 0.273 1.00 79.00 132 ARG A O 1
ATOM 1030 N N . HIS A 1 133 ? -16.480 11.333 0.317 1.00 78.81 133 HIS A N 1
ATOM 1031 C CA . HIS A 1 133 ? -16.239 11.180 -1.105 1.00 78.81 133 HIS A CA 1
ATOM 1032 C C . HIS A 1 133 ? -15.214 10.074 -1.375 1.00 78.81 133 HIS A C 1
ATOM 1034 O O . HIS A 1 133 ? -14.257 9.890 -0.633 1.00 78.81 133 HIS A O 1
ATOM 1040 N N . MET A 1 134 ? -15.428 9.315 -2.445 1.00 78.25 134 MET A N 1
ATOM 1041 C CA . MET A 1 134 ? -14.421 8.421 -3.015 1.00 78.25 134 MET A CA 1
ATOM 1042 C C . MET A 1 134 ? -14.479 8.582 -4.529 1.00 78.25 134 MET A C 1
ATOM 1044 O O . MET A 1 134 ? -15.489 8.256 -5.165 1.00 78.25 134 MET A O 1
ATOM 1048 N N . GLY A 1 135 ? -13.439 9.182 -5.100 1.00 75.06 135 GLY A N 1
ATOM 1049 C CA . GLY A 1 135 ? -13.471 9.752 -6.436 1.00 75.06 135 GLY A CA 1
ATOM 1050 C C . GLY A 1 135 ? -14.721 10.618 -6.629 1.00 75.06 135 GLY A C 1
ATOM 1051 O O . GLY A 1 135 ? -14.942 11.623 -5.954 1.00 75.06 135 GLY A O 1
ATOM 1052 N N . LYS A 1 136 ? -15.589 10.192 -7.554 1.00 72.56 136 LYS A N 1
ATOM 1053 C CA . LYS A 1 136 ? -16.831 10.886 -7.930 1.00 72.56 136 LYS A CA 1
ATOM 1054 C C . LYS A 1 136 ? -18.075 10.470 -7.152 1.00 72.56 136 LYS A C 1
ATOM 1056 O O . LYS A 1 136 ? -19.167 10.969 -7.453 1.00 72.56 136 LYS A O 1
ATOM 1061 N N . PHE A 1 137 ? -17.944 9.586 -6.178 1.00 79.19 137 PHE A N 1
ATOM 1062 C CA . PHE A 1 137 ? -19.074 9.052 -5.432 1.00 79.19 137 PHE A CA 1
ATOM 1063 C C . PHE A 1 137 ? -19.201 9.768 -4.096 1.00 79.19 137 PHE A C 1
ATOM 1065 O O . PHE A 1 137 ? -18.220 9.891 -3.373 1.00 79.19 137 PHE A O 1
ATOM 1072 N N . ALA A 1 138 ? -20.404 10.258 -3.798 1.00 81.94 138 ALA A N 1
ATOM 1073 C CA . ALA A 1 138 ? -20.749 10.814 -2.499 1.00 81.94 138 ALA A CA 1
ATOM 1074 C C . ALA A 1 138 ? -21.440 9.726 -1.667 1.00 81.94 138 ALA A C 1
ATOM 1076 O O . ALA A 1 138 ? -22.321 9.016 -2.164 1.00 81.94 138 ALA A O 1
ATOM 1077 N N . MET A 1 139 ? -21.023 9.589 -0.416 1.00 87.25 139 MET A N 1
ATOM 1078 C CA . MET A 1 139 ? -21.476 8.563 0.513 1.00 87.25 139 MET A CA 1
ATOM 1079 C C . MET A 1 139 ? -21.852 9.226 1.835 1.00 87.25 139 MET A C 1
ATOM 1081 O O . MET A 1 139 ? -20.999 9.789 2.513 1.00 87.25 139 MET A O 1
ATOM 1085 N N . ALA A 1 140 ? -23.127 9.176 2.204 1.00 88.06 140 ALA A N 1
ATOM 1086 C CA . ALA A 1 140 ? -23.575 9.606 3.520 1.00 88.06 140 ALA A CA 1
ATOM 1087 C C . ALA A 1 140 ? -23.145 8.570 4.568 1.00 88.06 140 ALA A C 1
ATOM 1089 O O . ALA A 1 140 ? -23.484 7.393 4.442 1.00 88.06 140 ALA A O 1
ATOM 1090 N N . GLU A 1 141 ? -22.397 9.011 5.577 1.00 87.50 141 GLU A N 1
ATOM 1091 C CA . GLU A 1 141 ? -21.945 8.193 6.703 1.00 87.50 141 GLU A CA 1
ATOM 1092 C C . GLU A 1 141 ? -23.037 8.153 7.785 1.00 87.50 141 GLU A C 1
ATOM 1094 O O . GLU A 1 141 ? -23.552 9.189 8.220 1.00 87.50 141 GLU A O 1
ATOM 1099 N N . LEU A 1 142 ? -23.410 6.939 8.192 1.00 89.56 142 LEU A N 1
ATOM 1100 C CA . LEU A 1 142 ? -24.387 6.647 9.235 1.00 89.56 142 LEU A CA 1
ATOM 1101 C C . LEU A 1 142 ? -23.700 5.905 10.384 1.00 89.56 142 LEU A C 1
ATOM 1103 O O . LEU A 1 142 ? -23.029 4.901 10.160 1.00 89.56 142 LEU A O 1
ATOM 1107 N N . GLU A 1 143 ? -23.915 6.355 11.615 1.00 88.56 143 GLU A N 1
ATOM 1108 C CA . GLU A 1 143 ? -23.485 5.664 12.833 1.00 88.56 143 GLU A CA 1
ATOM 1109 C C . GLU A 1 143 ? -24.693 5.055 13.533 1.00 88.56 143 GLU A C 1
ATOM 1111 O O . GLU A 1 143 ? -25.665 5.758 13.827 1.00 88.56 143 GLU A O 1
ATOM 1116 N N . ILE A 1 144 ? -24.637 3.748 13.791 1.00 91.75 144 ILE A N 1
ATOM 1117 C CA . ILE A 1 144 ? -25.765 2.976 14.315 1.00 91.75 144 ILE A CA 1
ATOM 1118 C C . ILE A 1 144 ? -25.304 2.090 15.469 1.00 91.75 144 ILE A C 1
ATOM 1120 O O . ILE A 1 144 ? -24.390 1.280 15.320 1.00 91.75 144 ILE A O 1
ATOM 1124 N N . CYS A 1 145 ? -25.972 2.216 16.611 1.00 92.69 145 CYS A N 1
ATOM 1125 C CA . CYS A 1 145 ? -25.890 1.276 17.716 1.00 92.69 145 CYS A CA 1
ATOM 1126 C C . CYS A 1 145 ? -26.991 0.215 17.541 1.00 92.69 145 CYS A C 1
ATOM 1128 O O . CYS A 1 145 ? -28.173 0.565 17.582 1.00 92.69 145 CYS A O 1
ATOM 1130 N N . PRO A 1 146 ? -26.652 -1.074 17.363 1.00 94.94 146 PRO A N 1
ATOM 1131 C CA . PRO A 1 146 ? -27.641 -2.133 17.177 1.00 94.94 146 PRO A CA 1
ATOM 1132 C C . PRO A 1 146 ? -28.295 -2.587 18.489 1.00 94.94 146 PRO A C 1
ATOM 1134 O O . PRO A 1 146 ? -29.008 -3.587 18.508 1.00 94.94 146 PRO A O 1
ATOM 1137 N N . PHE A 1 147 ? -28.078 -1.872 19.592 1.00 95.88 147 PHE A N 1
ATOM 1138 C CA . PHE A 1 147 ? -28.522 -2.273 20.919 1.00 95.88 147 PHE A CA 1
ATOM 1139 C C . PHE A 1 147 ? -29.393 -1.209 21.570 1.00 95.88 147 PHE A C 1
ATOM 1141 O O . PHE A 1 147 ? -29.183 -0.008 21.403 1.00 95.88 147 PHE A O 1
ATOM 1148 N N . ARG A 1 148 ? -30.357 -1.669 22.367 1.00 94.94 148 ARG A N 1
ATOM 1149 C CA . ARG A 1 148 ? -31.166 -0.815 23.239 1.00 94.94 148 ARG A CA 1
ATOM 1150 C C . ARG A 1 148 ? -31.117 -1.385 24.641 1.00 94.94 148 ARG A C 1
ATOM 1152 O O . ARG A 1 148 ? -31.582 -2.495 24.891 1.00 94.94 148 ARG A O 1
ATOM 1159 N N . TYR A 1 149 ? -30.527 -0.633 25.555 1.00 95.69 149 TYR A N 1
ATOM 1160 C CA . TYR A 1 149 ? -30.379 -1.033 26.943 1.00 95.69 149 TYR A CA 1
ATOM 1161 C C . TYR A 1 149 ? -31.364 -0.269 27.821 1.00 95.69 149 TYR A C 1
ATOM 1163 O O . TYR A 1 149 ? -31.492 0.947 27.715 1.00 95.69 149 TYR A O 1
ATOM 1171 N N . HIS A 1 150 ? -32.067 -0.991 28.688 1.00 96.06 150 HIS A N 1
ATOM 1172 C CA . HIS A 1 150 ? -32.997 -0.451 29.672 1.00 96.06 150 HIS A CA 1
ATOM 1173 C C . HIS A 1 150 ? -32.348 -0.544 31.057 1.00 96.06 150 HIS A C 1
ATOM 1175 O O . HIS A 1 150 ? -32.502 -1.585 31.710 1.00 96.06 150 HIS A O 1
ATOM 1181 N N . PRO A 1 151 ? -31.643 0.500 31.528 1.00 92.62 151 PRO A N 1
ATOM 1182 C CA . PRO A 1 151 ? -30.696 0.363 32.630 1.00 92.62 151 PRO A CA 1
ATOM 1183 C C . PRO A 1 151 ? -31.351 -0.073 33.940 1.00 92.62 151 PRO A C 1
ATOM 1185 O O . PRO A 1 151 ? -30.946 -1.076 34.529 1.00 92.62 151 PRO A O 1
ATOM 1188 N N . ARG A 1 152 ? -32.460 0.573 34.323 1.00 92.44 152 ARG A N 1
ATOM 1189 C CA . ARG A 1 152 ? -33.180 0.237 35.559 1.00 92.44 152 ARG A CA 1
ATOM 1190 C C . ARG A 1 152 ? -33.755 -1.179 35.570 1.00 92.44 152 ARG A C 1
ATOM 1192 O O . ARG A 1 152 ? -33.750 -1.849 36.600 1.00 92.44 152 ARG A O 1
ATOM 1199 N N . SER A 1 153 ? -34.267 -1.637 34.428 1.00 93.56 153 SER A N 1
ATOM 1200 C CA . SER A 1 153 ? -34.860 -2.977 34.300 1.00 93.56 153 SER A CA 1
ATOM 1201 C C . SER A 1 153 ? -33.851 -4.064 33.915 1.00 93.56 153 SER A C 1
ATOM 1203 O O . SER A 1 153 ? -34.222 -5.236 33.874 1.00 93.56 153 SER A O 1
ATOM 1205 N N . LYS A 1 154 ? -32.589 -3.687 33.655 1.00 95.06 154 LYS A N 1
ATOM 1206 C CA . LYS A 1 154 ? -31.490 -4.582 33.264 1.00 95.06 154 LYS A CA 1
ATOM 1207 C C . LYS A 1 154 ? -31.816 -5.455 32.049 1.00 95.06 154 LYS A C 1
ATOM 1209 O O . LYS A 1 154 ? -31.506 -6.647 32.022 1.00 95.06 154 LYS A O 1
ATOM 1214 N N . LYS A 1 155 ? -32.494 -4.876 31.054 1.00 96.44 155 LYS A N 1
ATOM 1215 C CA . LYS A 1 155 ? -32.844 -5.555 29.797 1.00 96.44 155 LYS A CA 1
ATOM 1216 C C . LYS A 1 155 ? -32.006 -5.017 28.655 1.00 96.44 155 LYS A C 1
ATOM 1218 O O . LYS A 1 155 ? -31.908 -3.802 28.495 1.00 96.44 155 LYS A O 1
ATOM 1223 N N . LEU A 1 156 ? -31.443 -5.916 27.859 1.00 96.81 156 LEU A N 1
ATOM 1224 C CA . LEU A 1 156 ? -30.702 -5.595 26.648 1.00 96.81 156 LEU A CA 1
ATOM 1225 C C . LEU A 1 156 ? -31.456 -6.162 25.446 1.00 96.81 156 LEU A C 1
ATOM 1227 O O . LEU A 1 156 ? -31.693 -7.368 25.367 1.00 96.81 156 LEU A O 1
ATOM 1231 N N . GLU A 1 157 ? -31.833 -5.294 24.516 1.00 97.00 157 GLU A N 1
ATOM 1232 C CA . GLU A 1 157 ? -32.456 -5.659 23.246 1.00 97.00 157 GLU A CA 1
ATOM 1233 C C . GLU A 1 157 ? -31.441 -5.544 22.106 1.00 97.00 157 GLU A C 1
ATOM 1235 O O . GLU A 1 157 ? -30.627 -4.617 22.081 1.00 97.00 157 GLU A O 1
ATOM 1240 N N . LEU A 1 158 ? -31.533 -6.462 21.146 1.00 96.75 158 LEU A N 1
ATOM 1241 C CA . LEU A 1 158 ? -30.875 -6.369 19.846 1.00 96.75 158 LEU A CA 1
ATOM 1242 C C . LEU A 1 158 ? -31.888 -5.838 18.830 1.00 96.75 158 LEU A C 1
ATOM 1244 O O . LEU A 1 158 ? -33.029 -6.302 18.774 1.00 96.75 158 LEU A O 1
ATOM 1248 N N . ILE A 1 159 ? -31.467 -4.878 18.019 1.00 96.56 159 ILE A N 1
ATOM 1249 C CA . ILE A 1 159 ? -32.208 -4.421 16.849 1.00 96.56 159 ILE A CA 1
ATOM 1250 C C . ILE A 1 159 ? -31.976 -5.450 15.740 1.00 96.56 159 ILE A C 1
ATOM 1252 O O . ILE A 1 159 ? -30.904 -5.482 15.162 1.00 96.56 159 ILE A O 1
ATOM 1256 N N . GLU A 1 160 ? -32.952 -6.309 15.448 1.00 95.56 160 GLU A N 1
ATOM 1257 C CA . GLU A 1 160 ? -32.817 -7.329 14.392 1.00 95.56 160 GLU A CA 1
ATOM 1258 C C . GLU A 1 160 ? -32.986 -6.732 12.994 1.00 95.56 160 GLU A C 1
ATOM 1260 O O . GLU A 1 160 ? -32.397 -7.218 12.032 1.00 95.56 160 GLU A O 1
ATOM 1265 N N . GLN A 1 161 ? -33.820 -5.696 12.878 1.00 95.44 161 GLN A N 1
ATOM 1266 C CA . GLN A 1 161 ? -34.074 -4.996 11.626 1.00 95.44 161 GLN A CA 1
ATOM 1267 C C . GLN A 1 161 ? -34.324 -3.513 11.895 1.00 95.44 161 GLN A C 1
ATOM 1269 O O . GLN A 1 161 ? -35.076 -3.149 12.804 1.00 95.44 161 GLN A O 1
ATOM 1274 N N . LEU A 1 162 ? -33.706 -2.673 11.073 1.00 96.19 162 LEU A N 1
ATOM 1275 C CA . LEU A 1 162 ? -33.818 -1.228 11.103 1.00 96.19 162 LEU A CA 1
ATOM 1276 C C . LEU A 1 162 ? -33.983 -0.700 9.678 1.00 96.19 162 LEU A C 1
ATOM 1278 O O . LEU A 1 162 ? -33.046 -0.758 8.880 1.00 96.19 162 LEU A O 1
ATOM 1282 N N . ASP A 1 163 ? -35.158 -0.152 9.385 1.00 95.62 163 ASP A N 1
ATOM 1283 C CA . ASP A 1 163 ? -35.431 0.520 8.119 1.00 95.62 163 ASP A CA 1
ATOM 1284 C C . ASP A 1 163 ? -35.319 2.029 8.333 1.00 95.62 163 ASP A C 1
ATOM 1286 O O . ASP A 1 163 ? -36.031 2.627 9.144 1.00 95.62 163 ASP A O 1
ATOM 1290 N N . LEU A 1 164 ? -34.401 2.653 7.603 1.00 94.69 164 LEU A N 1
ATOM 1291 C CA . LEU A 1 164 ? -34.087 4.070 7.702 1.00 94.69 164 LEU A CA 1
ATOM 1292 C C . LEU A 1 164 ? -34.457 4.788 6.418 1.00 94.69 164 LEU A C 1
ATOM 1294 O O . LEU A 1 164 ? -34.458 4.225 5.320 1.00 94.69 164 LEU A O 1
ATOM 1298 N N . SER A 1 165 ? -34.691 6.085 6.547 1.00 93.12 165 SER A N 1
ATOM 1299 C CA . SER A 1 165 ? -34.773 6.965 5.403 1.00 93.12 165 SER A CA 1
ATOM 1300 C C . SER A 1 165 ? -33.979 8.249 5.602 1.00 93.12 165 SER A C 1
ATOM 1302 O O . SER A 1 165 ? -34.119 8.960 6.595 1.00 93.12 165 SER A O 1
ATOM 1304 N N . LEU A 1 166 ? -33.130 8.549 4.625 1.00 92.31 166 LEU A N 1
ATOM 1305 C CA . LEU A 1 166 ? -32.313 9.749 4.588 1.00 92.31 166 LEU A CA 1
ATOM 1306 C C . LEU A 1 166 ? -32.963 10.759 3.647 1.00 92.31 166 LEU A C 1
ATOM 1308 O O . LEU A 1 166 ? -33.066 10.526 2.438 1.00 92.31 166 LEU A O 1
ATOM 1312 N N . SER A 1 167 ? -33.400 11.887 4.198 1.00 90.56 167 SER A N 1
ATOM 1313 C CA . SER A 1 167 ? -33.864 13.019 3.400 1.00 90.56 167 SER A CA 1
ATOM 1314 C C . SER A 1 167 ? -32.701 13.943 3.053 1.00 90.56 167 SER A C 1
ATOM 1316 O O . SER A 1 167 ? -31.812 14.181 3.872 1.00 90.56 167 SER A O 1
ATOM 1318 N N . TYR A 1 168 ? -32.695 14.480 1.836 1.00 86.50 168 TYR A N 1
ATOM 1319 C CA . TYR A 1 168 ? -31.666 15.412 1.386 1.00 86.50 168 TYR A CA 1
ATOM 1320 C C . TYR A 1 168 ? -32.235 16.475 0.453 1.00 86.50 168 TYR A C 1
ATOM 1322 O O . TYR A 1 168 ? -33.240 16.290 -0.237 1.00 86.50 168 TYR A O 1
ATOM 1330 N N . THR A 1 169 ? -31.553 17.615 0.421 1.00 83.81 169 THR A N 1
ATOM 1331 C CA . THR A 1 169 ? -31.733 18.613 -0.631 1.00 83.81 169 THR A CA 1
ATOM 1332 C C . THR A 1 169 ? -30.627 18.458 -1.650 1.00 83.81 169 THR A C 1
ATOM 1334 O O . THR A 1 169 ? -29.470 18.281 -1.278 1.00 83.81 169 THR A O 1
ATOM 1337 N N . ARG A 1 170 ? -30.964 18.570 -2.929 1.00 70.31 170 ARG A N 1
ATOM 1338 C CA . ARG A 1 170 ? -29.978 18.526 -4.001 1.00 70.31 170 ARG A CA 1
ATOM 1339 C C . ARG A 1 170 ? -29.774 19.914 -4.578 1.00 70.31 170 ARG A C 1
ATOM 1341 O O . ARG A 1 170 ? -30.713 20.510 -5.105 1.00 70.31 170 ARG A O 1
ATOM 1348 N N . THR A 1 171 ? -28.548 20.408 -4.512 1.00 64.81 171 THR A N 1
ATOM 1349 C CA . THR A 1 171 ? -28.143 21.563 -5.311 1.00 64.81 171 THR A CA 1
ATOM 1350 C C . THR A 1 171 ? -27.991 21.075 -6.751 1.00 64.81 171 THR A C 1
ATOM 1352 O O . THR A 1 171 ? -27.353 20.046 -6.981 1.00 64.81 171 THR A O 1
ATOM 1355 N N . GLU A 1 172 ? -28.597 21.749 -7.735 1.00 53.72 172 GLU A N 1
ATOM 1356 C CA . GLU A 1 172 ? -28.354 21.434 -9.150 1.00 53.72 172 GLU A CA 1
ATOM 1357 C C . GLU A 1 172 ? -26.894 21.763 -9.489 1.00 53.72 172 GLU A C 1
ATOM 1359 O O . GLU A 1 172 ? -26.573 22.835 -9.998 1.00 53.72 172 GLU A O 1
ATOM 1364 N N . LEU A 1 173 ? -25.987 20.830 -9.211 1.00 54.47 173 LEU A N 1
ATOM 1365 C CA . LEU A 1 173 ? -24.694 20.816 -9.866 1.00 54.47 173 LEU A CA 1
ATOM 1366 C C . LEU A 1 173 ? -24.992 20.545 -11.339 1.00 54.47 173 LEU A C 1
ATOM 1368 O O . LEU A 1 173 ? -25.588 19.514 -11.676 1.00 54.47 173 LEU A O 1
ATOM 1372 N N . LYS A 1 174 ? -24.626 21.478 -12.228 1.00 46.16 174 LYS A N 1
ATOM 1373 C CA . LYS A 1 174 ? -24.588 21.167 -13.659 1.00 46.16 174 LYS A CA 1
ATOM 1374 C C . LYS A 1 174 ? -23.732 19.915 -13.776 1.00 46.16 174 LYS A C 1
ATOM 1376 O O . LYS A 1 174 ? -22.570 19.942 -13.393 1.00 46.16 174 LYS A O 1
ATOM 1381 N N . ALA A 1 175 ? -24.326 18.815 -14.233 1.00 45.28 175 ALA A N 1
ATOM 1382 C CA . ALA A 1 175 ? -23.578 17.611 -14.541 1.00 45.28 175 ALA A CA 1
ATOM 1383 C C . ALA A 1 175 ? -22.620 17.970 -15.679 1.00 45.28 175 ALA A C 1
ATOM 1385 O O . ALA A 1 175 ? -22.998 17.950 -16.853 1.00 45.28 175 ALA A O 1
ATOM 1386 N N . GLU A 1 176 ? -21.413 18.399 -15.326 1.00 50.12 176 GLU A N 1
ATOM 1387 C CA . GLU A 1 176 ? -20.356 18.591 -16.295 1.00 50.12 176 GLU A CA 1
ATOM 1388 C C . GLU A 1 176 ? -20.062 17.216 -16.876 1.00 50.12 176 GLU A C 1
ATOM 1390 O O . GLU A 1 176 ? -19.872 16.228 -16.158 1.00 50.12 176 GLU A O 1
ATOM 1395 N N . ARG A 1 177 ? -20.149 17.127 -18.205 1.00 51.50 177 ARG A N 1
ATOM 1396 C CA . ARG A 1 177 ? -19.694 15.925 -18.890 1.00 51.50 177 ARG A CA 1
ATOM 1397 C C . ARG A 1 177 ? -18.222 15.747 -18.527 1.00 51.50 177 ARG A C 1
ATOM 1399 O O . ARG A 1 177 ? -17.519 16.756 -18.506 1.00 51.50 177 ARG A O 1
ATOM 1406 N N . PRO A 1 178 ? -17.764 14.512 -18.277 1.00 55.94 178 PRO A N 1
ATOM 1407 C CA . PRO A 1 178 ? -16.346 14.256 -18.090 1.00 55.94 178 PRO A CA 1
ATOM 1408 C C . PRO A 1 178 ? -15.556 14.940 -19.204 1.00 55.94 178 PRO A C 1
ATOM 1410 O O . PRO A 1 178 ? -15.894 14.800 -20.383 1.00 55.94 178 PRO A O 1
ATOM 1413 N N . SER A 1 179 ? -14.558 15.724 -18.808 1.00 55.94 179 SER A N 1
ATOM 1414 C CA . SER A 1 179 ? -13.670 16.483 -19.695 1.00 55.94 179 SER A CA 1
ATOM 1415 C C . SER A 1 179 ? -12.912 15.560 -20.660 1.00 55.94 179 SER A C 1
ATOM 1417 O O . SER A 1 179 ? -12.533 15.988 -21.751 1.00 55.94 179 SER A O 1
ATOM 1419 N N . SER A 1 180 ? -12.713 14.288 -20.277 1.00 60.75 180 SER A N 1
ATOM 1420 C CA . SER A 1 180 ? -11.923 13.298 -21.010 1.00 60.75 180 SER A CA 1
ATOM 1421 C C . SER A 1 180 ? -12.387 11.841 -20.800 1.00 60.75 180 SER A C 1
ATOM 1423 O O . SER A 1 180 ? -13.150 11.516 -19.888 1.00 60.75 180 SER A O 1
ATOM 1425 N N . ILE A 1 181 ? -11.890 10.925 -21.646 1.00 63.88 181 ILE A N 1
ATOM 1426 C CA . ILE A 1 181 ? -12.067 9.463 -21.494 1.00 63.88 181 ILE A CA 1
ATOM 1427 C C . ILE A 1 181 ? -11.371 8.947 -20.240 1.00 63.88 181 ILE A C 1
ATOM 1429 O O . ILE A 1 181 ? -11.875 8.038 -19.588 1.00 63.88 181 ILE A O 1
ATOM 1433 N N . MET A 1 182 ? -10.205 9.502 -19.911 1.00 67.19 182 MET A N 1
ATOM 1434 C CA . MET A 1 182 ? -9.480 9.079 -18.720 1.00 67.19 182 MET A CA 1
ATOM 1435 C C . MET A 1 182 ? -10.257 9.451 -17.459 1.00 67.19 182 MET A C 1
ATOM 1437 O O . MET A 1 182 ? -10.423 8.599 -16.598 1.00 67.19 182 MET A O 1
ATOM 1441 N N . ALA A 1 183 ? -10.895 10.624 -17.424 1.00 67.50 183 ALA A N 1
ATOM 1442 C CA . ALA A 1 183 ? -11.834 10.970 -16.359 1.00 67.50 183 ALA A CA 1
ATOM 1443 C C . ALA A 1 183 ? -13.011 9.974 -16.263 1.00 67.50 183 ALA A C 1
ATOM 1445 O O . ALA A 1 183 ? -13.388 9.575 -15.164 1.00 67.50 183 ALA A O 1
ATOM 1446 N N . LEU A 1 184 ? -13.553 9.499 -17.394 1.00 69.44 184 LEU A N 1
ATOM 1447 C CA . LEU A 1 184 ? -14.577 8.438 -17.409 1.00 69.44 184 LEU A CA 1
ATOM 1448 C C . LEU A 1 184 ? -14.061 7.101 -16.855 1.00 69.44 184 LEU A C 1
ATOM 1450 O O . LEU A 1 184 ? -14.753 6.460 -16.067 1.00 69.44 184 LEU A O 1
ATOM 1454 N N . LYS A 1 185 ? -12.865 6.665 -17.265 1.00 71.69 185 LYS A N 1
ATOM 1455 C CA . LYS A 1 185 ? -12.250 5.418 -16.782 1.00 71.69 185 LYS A CA 1
ATOM 1456 C C . LYS A 1 185 ? -11.900 5.493 -15.298 1.00 71.69 185 LYS A C 1
ATOM 1458 O O . LYS A 1 185 ? -12.149 4.538 -14.568 1.00 71.69 185 LYS A O 1
ATOM 1463 N N . TYR A 1 186 ? -11.389 6.636 -14.852 1.00 73.62 186 TYR A N 1
ATOM 1464 C CA . TYR A 1 186 ? -11.151 6.934 -13.446 1.00 73.62 186 TYR A CA 1
ATOM 1465 C C . TYR A 1 186 ? -12.443 6.779 -12.640 1.00 73.62 186 TYR A C 1
ATOM 1467 O O . TYR A 1 186 ? -12.459 6.060 -11.649 1.00 73.62 186 TYR A O 1
ATOM 1475 N N . GLU A 1 187 ? -13.563 7.352 -13.100 1.00 72.44 187 GLU A N 1
ATOM 1476 C CA . GLU A 1 187 ? -14.867 7.163 -12.447 1.00 72.44 187 GLU A CA 1
ATOM 1477 C C . GLU A 1 187 ? -15.299 5.689 -12.408 1.00 72.44 187 GLU A C 1
ATOM 1479 O O . GLU A 1 187 ? -15.803 5.227 -11.385 1.00 72.44 187 GLU A O 1
ATOM 1484 N N . GLN A 1 188 ? -15.089 4.938 -13.493 1.00 74.06 188 GLN A N 1
ATOM 1485 C CA . GLN A 1 188 ? -15.443 3.516 -13.558 1.00 74.06 188 GLN A CA 1
ATOM 1486 C C . GLN A 1 188 ? -14.668 2.661 -12.550 1.00 74.06 188 GLN A C 1
ATOM 1488 O O . GLN A 1 188 ? -15.258 1.755 -11.961 1.00 74.06 188 GLN A O 1
ATOM 1493 N N . LYS A 1 189 ? -13.391 2.976 -12.302 1.00 76.31 189 LYS A N 1
ATOM 1494 C CA . LYS A 1 189 ? -12.538 2.260 -11.341 1.00 76.31 189 LYS A CA 1
ATOM 1495 C C . LYS A 1 189 ? -13.144 2.221 -9.931 1.00 76.31 189 LYS A C 1
ATOM 1497 O O . LYS A 1 189 ? -13.032 1.210 -9.244 1.00 76.31 189 LYS A O 1
ATOM 1502 N N . PHE A 1 190 ? -13.822 3.286 -9.501 1.00 78.62 190 PHE A N 1
ATOM 1503 C CA . PHE A 1 190 ? -14.401 3.352 -8.154 1.00 78.62 190 PHE A CA 1
ATOM 1504 C C . PHE A 1 190 ? -15.778 2.698 -8.030 1.00 78.62 190 PHE A C 1
ATOM 1506 O O . PHE A 1 190 ? -16.216 2.479 -6.905 1.00 78.62 190 PHE A O 1
ATOM 1513 N N . ILE A 1 191 ? -16.463 2.357 -9.131 1.00 81.12 191 ILE A N 1
ATOM 1514 C CA . ILE A 1 191 ? -17.839 1.829 -9.077 1.00 81.12 191 ILE A CA 1
ATOM 1515 C C . ILE A 1 191 ? -17.913 0.582 -8.196 1.00 81.12 191 ILE A C 1
ATOM 1517 O O . ILE A 1 191 ? -18.712 0.536 -7.265 1.00 81.12 191 ILE A O 1
ATOM 1521 N N . GLU A 1 192 ? -17.084 -0.423 -8.478 1.00 82.00 192 GLU A N 1
ATOM 1522 C CA . GLU A 1 192 ? -17.130 -1.687 -7.738 1.00 82.00 192 GLU A CA 1
ATOM 1523 C C . GLU A 1 192 ? -16.622 -1.521 -6.302 1.00 82.00 192 GLU A C 1
ATOM 1525 O O . GLU A 1 192 ? -17.188 -2.109 -5.383 1.00 82.00 192 GLU A O 1
ATOM 1530 N N . LYS A 1 193 ? -15.630 -0.647 -6.080 1.00 80.00 193 LYS A N 1
ATOM 1531 C CA . LYS A 1 193 ? -15.142 -0.318 -4.733 1.00 80.00 193 LYS A CA 1
ATOM 1532 C C . LYS A 1 193 ? -16.249 0.312 -3.883 1.00 80.00 193 LYS A C 1
ATOM 1534 O O . LYS A 1 193 ? -16.513 -0.149 -2.780 1.00 80.00 193 LYS A O 1
ATOM 1539 N N . VAL A 1 194 ? -16.960 1.301 -4.423 1.00 85.44 194 VAL A N 1
ATOM 1540 C CA . VAL A 1 194 ? -18.054 1.991 -3.724 1.00 85.44 194 VAL A CA 1
ATOM 1541 C C . VAL A 1 194 ? -19.253 1.070 -3.521 1.00 85.44 194 VAL A C 1
ATOM 1543 O O . VAL A 1 194 ? -19.833 1.076 -2.440 1.00 85.44 194 VAL A O 1
ATOM 1546 N N . LYS A 1 195 ? -19.605 0.228 -4.502 1.00 88.25 195 LYS A N 1
ATOM 1547 C CA . LYS A 1 195 ? -20.675 -0.773 -4.346 1.00 88.25 195 LYS A CA 1
ATOM 1548 C C . LYS A 1 195 ? -20.432 -1.719 -3.172 1.00 88.25 195 LYS A C 1
ATOM 1550 O O . LYS A 1 195 ? -21.388 -2.076 -2.498 1.00 88.25 195 LYS A O 1
ATOM 1555 N N . LYS A 1 196 ? -19.179 -2.101 -2.909 1.00 85.38 196 LYS A N 1
ATOM 1556 C CA . LYS A 1 196 ? -18.822 -2.928 -1.745 1.00 85.38 196 LYS A CA 1
ATOM 1557 C C . LYS A 1 196 ? -18.958 -2.186 -0.406 1.00 85.38 196 LYS A C 1
ATOM 1559 O O . LYS A 1 196 ? -19.024 -2.837 0.628 1.00 85.38 196 LYS A O 1
ATOM 1564 N N . MET A 1 197 ? -18.983 -0.851 -0.413 1.00 85.44 197 MET A N 1
ATOM 1565 C CA . MET A 1 197 ? -18.982 -0.023 0.801 1.00 85.44 197 MET A CA 1
ATOM 1566 C C . MET A 1 197 ? -20.369 0.477 1.220 1.00 85.44 197 MET A C 1
ATOM 1568 O O . MET A 1 197 ? -20.555 0.807 2.390 1.00 85.44 197 MET A O 1
ATOM 1572 N N . VAL A 1 198 ? -21.325 0.582 0.290 1.00 90.06 198 VAL A N 1
ATOM 1573 C CA . VAL A 1 198 ? -22.624 1.231 0.536 1.00 90.06 198 VAL A CA 1
ATOM 1574 C C . VAL A 1 198 ? -23.779 0.240 0.690 1.00 90.06 198 VAL A C 1
ATOM 1576 O O . VAL A 1 198 ? -23.792 -0.820 0.076 1.00 90.06 198 VAL A O 1
ATOM 1579 N N . LEU A 1 199 ? -24.802 0.632 1.450 1.00 92.12 199 LEU A N 1
ATOM 1580 C CA . LEU A 1 199 ? -26.026 -0.148 1.673 1.00 92.12 199 LEU A CA 1
ATOM 1581 C C . LEU A 1 199 ? -26.967 -0.214 0.453 1.00 92.12 199 LEU A C 1
ATOM 1583 O O . LEU A 1 199 ? -27.847 -1.066 0.416 1.00 92.12 199 LEU A O 1
ATOM 1587 N N . ASN A 1 200 ? -26.799 0.677 -0.530 1.00 91.62 200 ASN A N 1
ATOM 1588 C CA . ASN A 1 200 ? -27.601 0.775 -1.759 1.00 91.62 200 ASN A CA 1
ATOM 1589 C C . ASN A 1 200 ? -26.722 0.665 -3.030 1.00 91.62 200 ASN A C 1
ATOM 1591 O O . ASN A 1 200 ? -26.592 1.628 -3.795 1.00 91.62 200 ASN A O 1
ATOM 1595 N N . PRO A 1 201 ? -26.054 -0.478 -3.276 1.00 90.44 201 PRO A N 1
ATOM 1596 C CA . PRO A 1 201 ? -25.118 -0.640 -4.395 1.00 90.44 201 PRO A CA 1
ATOM 1597 C C . PRO A 1 201 ? -25.760 -0.437 -5.781 1.00 90.44 201 PRO A C 1
ATOM 1599 O O . PRO A 1 201 ? -25.093 -0.012 -6.727 1.00 90.44 201 PRO A O 1
ATOM 1602 N N . GLU A 1 202 ? -27.056 -0.708 -5.921 1.00 86.75 202 GLU A N 1
ATOM 1603 C CA . GLU A 1 202 ? -27.839 -0.497 -7.142 1.00 86.75 202 GLU A CA 1
ATOM 1604 C C . GLU A 1 202 ? -27.964 0.980 -7.539 1.00 86.75 202 GLU A C 1
ATOM 1606 O O . GLU A 1 202 ? -28.066 1.301 -8.728 1.00 86.75 202 GLU A O 1
ATOM 1611 N N . ASP A 1 203 ? -27.902 1.881 -6.560 1.00 84.69 203 ASP A N 1
ATOM 1612 C CA . ASP A 1 203 ? -28.026 3.319 -6.769 1.00 84.69 203 ASP A CA 1
ATOM 1613 C C . ASP A 1 203 ? -26.721 3.958 -7.268 1.00 84.69 203 ASP A C 1
ATOM 1615 O O . ASP A 1 203 ? -26.752 4.973 -7.972 1.00 84.69 203 ASP A O 1
ATOM 1619 N N . VAL A 1 204 ? -25.571 3.335 -6.985 1.00 82.69 204 VAL A N 1
ATOM 1620 C CA . VAL A 1 204 ? -24.233 3.820 -7.377 1.00 82.69 204 VAL A CA 1
ATOM 1621 C C . VAL A 1 204 ? -24.167 4.093 -8.883 1.00 82.69 204 VAL A C 1
ATOM 1623 O O . VAL A 1 204 ? -23.685 5.139 -9.323 1.00 82.69 204 VAL A O 1
ATOM 1626 N N . SER A 1 205 ? -24.710 3.180 -9.692 1.00 74.31 205 SER A N 1
ATOM 1627 C CA . SER A 1 205 ? -24.749 3.317 -11.153 1.00 74.31 205 SER A CA 1
ATOM 1628 C C . SER A 1 205 ? -25.843 4.271 -11.652 1.00 74.31 205 SER A C 1
ATOM 1630 O O . SER A 1 205 ? -25.755 4.759 -12.775 1.00 74.31 205 SER A O 1
ATOM 1632 N N . LEU A 1 206 ? -26.873 4.566 -10.849 1.00 70.00 206 LEU A N 1
ATOM 1633 C CA . LEU A 1 206 ? -27.950 5.497 -11.212 1.00 70.00 206 LEU A CA 1
ATOM 1634 C C . LEU A 1 206 ? -27.529 6.960 -11.049 1.00 70.00 206 LEU A C 1
ATOM 1636 O O . LEU A 1 206 ? -27.942 7.816 -11.839 1.00 70.00 206 LEU A O 1
ATOM 1640 N N . TYR A 1 207 ? -26.702 7.254 -10.045 1.00 66.31 207 TYR A N 1
ATOM 1641 C CA . TYR A 1 207 ? -26.262 8.615 -9.733 1.00 66.31 207 TYR A CA 1
ATOM 1642 C C . TYR A 1 207 ? -25.187 9.164 -10.678 1.00 66.31 207 TYR A C 1
ATOM 1644 O O . TYR A 1 207 ? -24.883 10.360 -10.635 1.00 66.31 207 TYR A O 1
ATOM 1652 N N . ARG A 1 208 ? -24.675 8.343 -11.600 1.00 62.47 208 ARG A N 1
ATOM 1653 C CA . ARG A 1 208 ? -23.727 8.743 -12.642 1.00 62.47 208 ARG A CA 1
ATOM 1654 C C . ARG A 1 208 ? -24.264 8.318 -14.005 1.00 62.47 208 ARG A C 1
ATOM 1656 O O . ARG A 1 208 ? -24.493 7.146 -14.255 1.00 62.47 208 ARG A O 1
ATOM 1663 N N . HIS A 1 209 ? -24.484 9.271 -14.911 1.00 51.84 209 HIS A N 1
ATOM 1664 C CA . HIS A 1 209 ? -24.958 9.018 -16.280 1.00 51.84 209 HIS A CA 1
ATOM 1665 C C . HIS A 1 209 ? -23.889 8.336 -17.166 1.00 51.84 209 HIS A C 1
ATOM 1667 O O . HIS A 1 209 ? -23.556 8.845 -18.235 1.00 51.84 209 HIS A O 1
ATOM 1673 N N . ILE A 1 210 ? -23.340 7.199 -16.742 1.00 51.97 210 ILE A N 1
ATOM 1674 C CA . ILE A 1 210 ? -22.368 6.422 -17.511 1.00 51.97 210 ILE A CA 1
ATOM 1675 C C . ILE A 1 210 ? -23.171 5.528 -18.459 1.00 51.97 210 ILE A C 1
ATOM 1677 O O . ILE A 1 210 ? -23.674 4.477 -18.074 1.00 51.97 210 ILE A O 1
ATOM 1681 N N . LYS A 1 211 ? -23.364 5.977 -19.703 1.00 44.97 211 LYS A N 1
ATOM 1682 C CA . LYS A 1 211 ? -23.746 5.062 -20.786 1.00 44.97 211 LYS A CA 1
ATOM 1683 C C . LYS A 1 211 ? -22.512 4.248 -21.163 1.00 44.97 211 LYS A C 1
ATOM 1685 O O . LYS A 1 211 ? -21.428 4.822 -21.228 1.00 44.97 211 LYS A O 1
ATOM 1690 N N . GLU A 1 212 ? -22.689 2.953 -21.410 1.00 44.66 212 GLU A N 1
ATOM 1691 C CA . GLU A 1 212 ? -21.662 2.089 -21.999 1.00 44.66 212 GLU A CA 1
ATOM 1692 C C . GLU A 1 212 ? -21.057 2.798 -23.220 1.00 44.66 212 GLU A C 1
ATOM 1694 O O . GLU A 1 212 ? -21.762 3.229 -24.136 1.00 44.66 212 GLU A O 1
ATOM 1699 N N . VAL A 1 213 ? -19.753 3.052 -23.153 1.00 47.84 213 VAL A N 1
ATOM 1700 C CA . VAL A 1 213 ? -19.027 3.870 -24.123 1.00 47.84 213 VAL A CA 1
ATOM 1701 C C . VAL A 1 213 ? -18.605 2.960 -25.273 1.00 47.84 213 VAL A C 1
ATOM 1703 O O . VAL A 1 213 ? -17.486 2.460 -25.294 1.00 47.84 213 VAL A O 1
ATOM 1706 N N . GLU A 1 214 ? -19.518 2.706 -26.209 1.00 42.47 214 GLU A N 1
ATOM 1707 C CA . GLU A 1 214 ? -19.225 1.913 -27.415 1.00 42.47 214 GLU A CA 1
ATOM 1708 C C . GLU A 1 214 ? -18.497 2.726 -28.508 1.00 42.47 214 GLU A C 1
ATOM 1710 O O . GLU A 1 214 ? -17.842 2.142 -29.365 1.00 42.47 214 GLU A O 1
ATOM 1715 N N . ASP A 1 215 ? -18.503 4.064 -28.442 1.00 40.25 215 ASP A N 1
ATOM 1716 C CA . ASP A 1 215 ? -17.986 4.934 -29.514 1.00 40.25 215 ASP A CA 1
ATOM 1717 C C . ASP A 1 215 ? -16.851 5.869 -29.059 1.00 40.25 215 ASP A C 1
ATOM 1719 O O . ASP A 1 215 ? -17.017 7.086 -29.040 1.00 40.25 215 ASP A O 1
ATOM 1723 N N . LEU A 1 216 ? -15.670 5.341 -28.713 1.00 46.91 216 LEU A N 1
ATOM 1724 C CA . LEU A 1 216 ? -14.453 6.160 -28.558 1.00 46.91 216 LEU A CA 1
ATOM 1725 C C . LEU A 1 216 ? -13.197 5.428 -29.062 1.00 46.91 216 LEU A C 1
ATOM 1727 O O . LEU A 1 216 ? -12.306 5.062 -28.300 1.00 46.91 216 LEU A O 1
ATOM 1731 N N . ALA A 1 217 ? -13.118 5.233 -30.380 1.00 40.94 217 ALA A N 1
ATOM 1732 C CA . ALA A 1 217 ? -11.968 4.613 -31.043 1.00 40.94 217 ALA A CA 1
ATOM 1733 C C . ALA A 1 217 ? -10.746 5.549 -31.221 1.00 40.94 217 ALA A C 1
ATOM 1735 O O . ALA A 1 217 ? -9.679 5.063 -31.590 1.00 40.94 217 ALA A O 1
ATOM 1736 N N . ASP A 1 218 ? -10.862 6.857 -30.942 1.00 42.69 218 ASP A N 1
ATOM 1737 C CA . ASP A 1 218 ? -9.904 7.855 -31.457 1.00 42.69 218 ASP A CA 1
ATOM 1738 C C . ASP A 1 218 ? -9.378 8.907 -30.456 1.00 42.69 218 ASP A C 1
ATOM 1740 O O . ASP A 1 218 ? -9.118 10.048 -30.826 1.00 42.69 218 ASP A O 1
ATOM 1744 N N . LEU A 1 219 ? -9.121 8.546 -29.191 1.00 43.91 219 LEU A N 1
ATOM 1745 C CA . LEU A 1 219 ? -8.337 9.407 -28.282 1.00 43.91 219 LEU A CA 1
ATOM 1746 C C . LEU A 1 219 ? -7.307 8.602 -27.468 1.00 43.91 219 LEU A C 1
ATOM 1748 O O . LEU A 1 219 ? -7.546 8.182 -26.340 1.00 43.91 219 LEU A O 1
ATOM 1752 N N . LYS A 1 220 ? -6.127 8.414 -28.075 1.00 46.34 220 LYS A N 1
ATOM 1753 C CA . LYS A 1 220 ? -4.894 7.823 -27.513 1.00 46.34 220 LYS A CA 1
ATOM 1754 C C . LYS A 1 220 ? -3.997 8.875 -26.832 1.00 46.34 220 LYS A C 1
ATOM 1756 O O . LYS A 1 220 ? -2.815 8.954 -27.153 1.00 46.34 220 LYS A O 1
ATOM 1761 N N . ALA A 1 221 ? -4.540 9.753 -25.991 1.00 54.34 221 ALA A N 1
ATOM 1762 C CA . ALA A 1 221 ? -3.750 10.897 -25.522 1.00 54.34 221 ALA A CA 1
ATOM 1763 C C . ALA A 1 221 ? -2.739 10.547 -24.410 1.00 54.34 221 ALA A C 1
ATOM 1765 O O . ALA A 1 221 ? -1.658 11.127 -24.405 1.00 54.34 221 ALA A O 1
ATOM 1766 N N . TYR A 1 222 ? -3.035 9.578 -23.531 1.00 61.34 222 TYR A N 1
ATOM 1767 C CA . TYR A 1 222 ? -2.199 9.290 -22.355 1.00 61.34 222 TYR A CA 1
ATOM 1768 C C . TYR A 1 222 ? -2.011 7.783 -22.103 1.00 61.34 222 TYR A C 1
ATOM 1770 O O . TYR A 1 222 ? -2.938 7.004 -22.354 1.00 61.34 222 TYR A O 1
ATOM 1778 N N . PRO A 1 223 ? -0.820 7.347 -21.647 1.00 73.50 223 PRO A N 1
ATOM 1779 C CA . PRO A 1 223 ? -0.584 5.966 -21.236 1.00 73.50 223 PRO A CA 1
ATOM 1780 C C . PRO A 1 223 ? -1.266 5.662 -19.893 1.00 73.50 223 PRO A C 1
ATOM 1782 O O . PRO A 1 223 ? -1.406 6.545 -19.054 1.00 73.50 223 PRO A O 1
ATOM 1785 N N . GLN A 1 224 ? -1.660 4.406 -19.680 1.00 84.19 224 GLN A N 1
ATOM 1786 C CA . GLN A 1 224 ? -2.072 3.910 -18.364 1.00 84.19 224 GLN A CA 1
ATOM 1787 C C . GLN A 1 224 ? -0.813 3.603 -17.538 1.00 84.19 224 GLN A C 1
ATOM 1789 O O . GLN A 1 224 ? 0.051 2.874 -18.020 1.00 84.19 224 GLN A O 1
ATOM 1794 N N . ILE A 1 225 ? -0.680 4.176 -16.342 1.00 91.19 225 ILE A N 1
ATOM 1795 C CA . ILE A 1 225 ? 0.423 3.930 -15.401 1.00 91.19 225 ILE A CA 1
ATOM 1796 C C . ILE A 1 225 ? -0.204 3.618 -14.039 1.00 91.19 225 ILE A C 1
ATOM 1798 O O . ILE A 1 225 ? -0.635 4.527 -13.333 1.00 91.19 225 ILE A O 1
ATOM 1802 N N . ASP A 1 226 ? -0.255 2.336 -13.683 1.00 92.94 226 ASP A N 1
ATOM 1803 C CA . ASP A 1 226 ? -0.943 1.830 -12.490 1.00 92.94 226 ASP A CA 1
ATOM 1804 C C . ASP A 1 226 ? -0.163 2.123 -11.192 1.00 92.94 226 ASP A C 1
ATOM 1806 O O . ASP A 1 226 ? -0.763 2.325 -10.134 1.00 92.94 226 ASP A O 1
ATOM 1810 N N . TYR A 1 227 ? 1.175 2.148 -11.266 1.00 97.31 227 TYR A N 1
ATOM 1811 C CA . TYR A 1 227 ? 2.080 2.312 -10.121 1.00 97.31 227 TYR A CA 1
ATOM 1812 C C . TYR A 1 227 ? 3.125 3.403 -10.380 1.00 97.31 227 TYR A C 1
ATOM 1814 O O . TYR A 1 227 ? 3.846 3.368 -11.382 1.00 97.31 227 TYR A O 1
ATOM 1822 N N . VAL A 1 228 ? 3.239 4.360 -9.462 1.00 97.81 228 VAL A N 1
ATOM 1823 C CA . VAL A 1 228 ? 4.209 5.456 -9.557 1.00 97.81 228 VAL A CA 1
ATOM 1824 C C . VAL A 1 228 ? 5.103 5.486 -8.324 1.00 97.81 228 VAL A C 1
ATOM 1826 O O . VAL A 1 228 ? 4.615 5.438 -7.201 1.00 97.81 228 VAL A O 1
ATOM 1829 N N . VAL A 1 229 ? 6.414 5.607 -8.531 1.00 98.44 229 VAL A N 1
ATOM 1830 C CA . VAL A 1 229 ? 7.355 5.971 -7.465 1.00 98.44 229 VAL A CA 1
ATOM 1831 C C . VAL A 1 229 ? 7.675 7.454 -7.591 1.00 98.44 229 VAL A C 1
ATOM 1833 O O . VAL A 1 229 ? 8.137 7.876 -8.650 1.00 98.44 229 VAL A O 1
ATOM 1836 N N . VAL A 1 230 ? 7.439 8.229 -6.535 1.00 98.00 230 VAL A N 1
ATOM 1837 C CA . VAL A 1 230 ? 7.864 9.634 -6.439 1.00 98.00 230 VAL A CA 1
ATOM 1838 C C . VAL A 1 230 ? 9.105 9.694 -5.563 1.00 98.00 230 VAL A C 1
ATOM 1840 O O . VAL A 1 230 ? 9.052 9.243 -4.426 1.00 98.00 230 VAL A O 1
ATOM 1843 N N . THR A 1 231 ? 10.220 10.196 -6.084 1.00 97.50 231 THR A N 1
ATOM 1844 C CA . THR A 1 231 ? 11.523 10.171 -5.393 1.00 97.50 231 THR A CA 1
ATOM 1845 C C . THR A 1 231 ? 12.421 11.313 -5.871 1.00 97.50 231 THR A C 1
ATOM 1847 O O . THR A 1 231 ? 12.022 12.031 -6.777 1.00 97.50 231 THR A O 1
ATOM 1850 N N . SER A 1 232 ? 13.607 11.512 -5.300 1.00 92.56 232 SER A N 1
ATOM 1851 C CA . SER A 1 232 ? 14.583 12.489 -5.811 1.00 92.56 232 SER A CA 1
ATOM 1852 C C . SER A 1 232 ? 15.440 11.918 -6.942 1.00 92.56 232 SER A C 1
ATOM 1854 O O . SER A 1 232 ? 15.639 10.702 -7.041 1.00 92.56 232 SER A O 1
ATOM 1856 N N . ASP A 1 233 ? 16.008 12.799 -7.768 1.00 90.50 233 ASP A N 1
ATOM 1857 C CA . ASP A 1 233 ? 16.895 12.443 -8.887 1.00 90.50 233 ASP A CA 1
ATOM 1858 C C . ASP A 1 233 ? 17.992 11.403 -8.542 1.00 90.50 233 ASP A C 1
ATOM 1860 O O . ASP A 1 233 ? 18.154 10.438 -9.304 1.00 90.50 233 ASP A O 1
ATOM 1864 N N . PRO A 1 234 ? 18.725 11.503 -7.408 1.00 92.69 234 PRO A N 1
ATOM 1865 C CA . PRO A 1 234 ? 19.755 10.523 -7.042 1.00 92.69 234 PRO A CA 1
ATOM 1866 C C . PRO A 1 234 ? 19.229 9.092 -6.858 1.00 92.69 234 PRO A C 1
ATOM 1868 O O . PRO A 1 234 ? 19.957 8.127 -7.099 1.00 92.69 234 PRO A O 1
ATOM 1871 N N . LEU A 1 235 ? 17.964 8.939 -6.461 1.00 95.38 235 LEU A N 1
ATOM 1872 C CA . LEU A 1 235 ? 17.352 7.655 -6.113 1.00 95.38 235 LEU A CA 1
ATOM 1873 C C . LEU A 1 235 ? 16.592 7.012 -7.285 1.00 95.38 235 LEU A C 1
ATOM 1875 O O . LEU A 1 235 ? 16.268 5.819 -7.240 1.00 95.38 235 LEU A O 1
ATOM 1879 N N . VAL A 1 236 ? 16.345 7.766 -8.367 1.00 95.88 236 VAL A N 1
ATOM 1880 C CA . VAL A 1 236 ? 15.569 7.316 -9.537 1.00 95.88 236 VAL A CA 1
ATOM 1881 C C . VAL A 1 236 ? 16.094 5.998 -10.101 1.00 95.88 236 VAL A C 1
ATOM 1883 O O . VAL A 1 236 ? 15.315 5.091 -10.398 1.00 95.88 236 VAL A O 1
ATOM 1886 N N . SER A 1 237 ? 17.415 5.863 -10.244 1.00 95.38 237 SER A N 1
ATOM 1887 C CA . SER A 1 237 ? 18.022 4.672 -10.852 1.00 95.38 237 SER A CA 1
ATOM 1888 C C . SER A 1 237 ? 17.777 3.396 -10.035 1.00 95.38 237 SER A C 1
ATOM 1890 O O . SER A 1 237 ? 17.488 2.341 -10.610 1.00 95.38 237 SER A O 1
ATOM 1892 N N . THR A 1 238 ? 17.802 3.505 -8.706 1.00 97.00 238 THR A N 1
ATOM 1893 C CA . THR A 1 238 ? 17.530 2.403 -7.783 1.00 97.00 238 THR A CA 1
ATOM 1894 C C . THR A 1 238 ? 16.056 2.020 -7.820 1.00 97.00 238 THR A C 1
ATOM 1896 O O . THR A 1 238 ? 15.722 0.854 -8.054 1.00 97.00 238 THR A O 1
ATOM 1899 N N . PHE A 1 239 ? 15.152 2.997 -7.699 1.00 98.38 239 PHE A N 1
ATOM 1900 C CA . PHE A 1 239 ? 13.710 2.743 -7.746 1.00 98.38 239 PHE A CA 1
ATOM 1901 C C . PHE A 1 239 ? 13.208 2.296 -9.123 1.00 98.38 239 PHE A C 1
ATOM 1903 O O . PHE A 1 239 ? 12.189 1.602 -9.207 1.00 98.38 239 PHE A O 1
ATOM 1910 N N . GLN A 1 240 ? 13.940 2.583 -10.205 1.00 97.56 240 GLN A N 1
ATOM 1911 C CA . GLN A 1 240 ? 13.606 2.068 -11.534 1.00 97.56 240 GLN A CA 1
ATOM 1912 C C . GLN A 1 240 ? 13.623 0.533 -11.563 1.00 97.56 240 GLN A C 1
ATOM 1914 O O . GLN A 1 240 ? 12.814 -0.067 -12.269 1.00 97.56 240 GLN A O 1
ATOM 1919 N N . ARG A 1 241 ? 14.467 -0.120 -10.749 1.00 96.94 241 ARG A N 1
ATOM 1920 C CA . ARG A 1 241 ? 14.469 -1.587 -10.602 1.00 96.94 241 ARG A CA 1
ATOM 1921 C C . ARG A 1 241 ? 13.137 -2.101 -10.049 1.00 96.94 241 ARG A C 1
ATOM 1923 O O . ARG A 1 241 ? 12.624 -3.107 -10.539 1.00 96.94 241 ARG A O 1
ATOM 1930 N N . LEU A 1 242 ? 12.566 -1.406 -9.062 1.00 97.44 242 LEU A N 1
ATOM 1931 C CA . LEU A 1 242 ? 11.272 -1.758 -8.475 1.00 97.44 242 LEU A CA 1
ATOM 1932 C C . LEU A 1 242 ? 10.121 -1.485 -9.451 1.00 97.44 242 LEU A C 1
ATOM 1934 O O . LEU A 1 242 ? 9.261 -2.342 -9.631 1.00 97.44 242 LEU A O 1
ATOM 1938 N N . ALA A 1 243 ? 10.132 -0.344 -10.146 1.00 96.94 243 ALA A N 1
ATOM 1939 C CA . ALA A 1 243 ? 9.142 -0.045 -11.183 1.00 96.94 243 ALA A CA 1
ATOM 1940 C C . ALA A 1 243 ? 9.184 -1.070 -12.338 1.00 96.94 243 ALA A C 1
ATOM 1942 O O . ALA A 1 243 ? 8.145 -1.551 -12.800 1.00 96.94 243 ALA A O 1
ATOM 1943 N N . ASP A 1 244 ? 10.378 -1.475 -12.779 1.00 95.62 244 ASP A N 1
ATOM 1944 C CA . ASP A 1 244 ? 10.544 -2.527 -13.786 1.00 95.62 244 ASP A CA 1
ATOM 1945 C C . ASP A 1 244 ? 9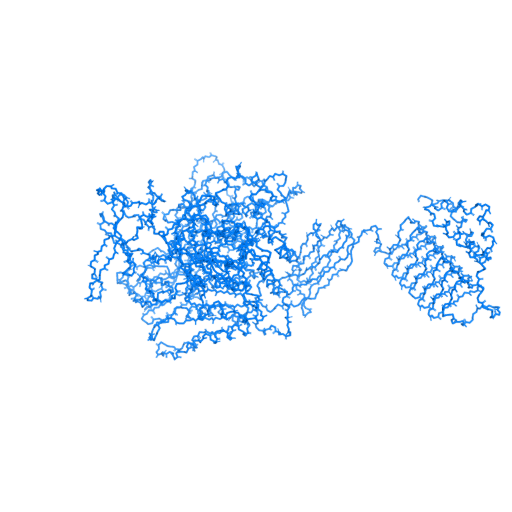.992 -3.872 -13.275 1.00 95.62 244 ASP A C 1
ATOM 1947 O O . ASP A 1 244 ? 9.300 -4.580 -14.012 1.00 95.62 244 ASP A O 1
ATOM 1951 N N . TRP A 1 245 ? 10.230 -4.207 -12.001 1.00 96.00 245 TRP A N 1
ATOM 1952 C CA . TRP A 1 245 ? 9.674 -5.399 -11.355 1.00 96.00 245 TRP A CA 1
ATOM 1953 C C . TRP A 1 245 ? 8.139 -5.372 -11.297 1.00 96.00 245 TRP A C 1
ATOM 1955 O O . TRP A 1 245 ? 7.488 -6.334 -11.704 1.00 96.00 245 TRP A O 1
ATOM 1965 N N . ARG A 1 246 ? 7.536 -4.249 -10.897 1.00 96.25 246 ARG A N 1
ATOM 1966 C CA . ARG A 1 246 ? 6.075 -4.055 -10.877 1.00 96.25 246 ARG A CA 1
ATOM 1967 C C . ARG A 1 246 ? 5.461 -4.163 -12.277 1.00 96.25 246 ARG A C 1
ATOM 1969 O O . ARG A 1 246 ? 4.453 -4.849 -12.451 1.00 96.25 246 ARG A O 1
ATOM 1976 N N . THR A 1 247 ? 6.142 -3.619 -13.289 1.00 95.62 247 THR A N 1
ATOM 1977 C CA . THR A 1 247 ? 5.771 -3.756 -14.711 1.00 95.62 247 THR A CA 1
ATOM 1978 C C . THR A 1 247 ? 5.793 -5.210 -15.166 1.00 95.62 247 THR A C 1
ATOM 1980 O O . THR A 1 247 ? 4.864 -5.669 -15.834 1.00 95.62 247 THR A O 1
ATOM 1983 N N . LEU A 1 248 ? 6.809 -5.976 -14.764 1.00 94.44 248 LEU A N 1
ATOM 1984 C CA . LEU A 1 248 ? 6.847 -7.417 -15.008 1.00 94.44 248 LEU A CA 1
ATOM 1985 C C . LEU A 1 248 ? 5.696 -8.148 -14.313 1.00 94.44 248 LEU A C 1
ATOM 1987 O O . LEU A 1 248 ? 5.201 -9.125 -14.856 1.00 94.44 248 LEU A O 1
ATOM 1991 N N . LEU A 1 249 ? 5.218 -7.684 -13.162 1.00 94.44 249 LEU A N 1
ATOM 1992 C CA . LEU A 1 249 ? 4.086 -8.292 -12.458 1.00 94.44 249 LEU A CA 1
ATOM 1993 C C . LEU A 1 249 ? 2.711 -7.782 -12.919 1.00 94.44 249 LEU A C 1
ATOM 1995 O O . LEU A 1 249 ? 1.705 -8.142 -12.306 1.00 94.44 249 LEU A O 1
ATOM 1999 N N . GLY A 1 250 ? 2.661 -7.012 -14.011 1.00 93.38 250 GLY A N 1
ATOM 2000 C CA . GLY A 1 250 ? 1.422 -6.578 -14.658 1.00 93.38 250 GLY A CA 1
ATOM 2001 C C . GLY A 1 250 ? 0.884 -5.224 -14.198 1.00 93.38 250 GLY A C 1
ATOM 2002 O O . GLY A 1 250 ? -0.242 -4.903 -14.554 1.00 93.38 250 GLY A O 1
ATOM 2003 N N . LEU A 1 251 ? 1.672 -4.437 -13.457 1.00 93.62 251 LEU A N 1
ATOM 2004 C CA . LEU A 1 251 ? 1.360 -3.045 -13.116 1.00 93.62 251 LEU A CA 1
ATOM 2005 C C . LEU A 1 251 ? 2.256 -2.118 -13.933 1.00 93.62 251 LEU A C 1
ATOM 2007 O O . LEU A 1 251 ? 3.450 -2.017 -13.649 1.00 93.62 251 LEU A O 1
ATOM 2011 N N . GLN A 1 252 ? 1.728 -1.453 -14.957 1.00 92.88 252 GLN A N 1
ATOM 2012 C CA . GLN A 1 252 ? 2.536 -0.554 -15.774 1.00 92.88 252 GLN A CA 1
ATOM 2013 C C . GLN A 1 252 ? 3.065 0.582 -14.894 1.00 92.88 252 GLN A C 1
ATOM 2015 O O . GLN A 1 252 ? 2.288 1.336 -14.318 1.00 92.88 252 GLN A O 1
ATOM 2020 N N . SER A 1 253 ? 4.388 0.674 -14.752 1.00 95.12 253 SER A N 1
ATOM 2021 C CA . SER A 1 253 ? 4.993 1.477 -13.688 1.00 95.12 253 SER A CA 1
ATOM 2022 C C . SER A 1 253 ? 5.928 2.563 -14.195 1.00 95.12 253 SER A C 1
ATOM 2024 O O . SER A 1 253 ? 6.525 2.437 -15.269 1.00 95.12 253 SER A O 1
ATOM 2026 N N . ARG A 1 254 ? 6.109 3.612 -13.386 1.00 94.06 254 ARG A N 1
ATOM 2027 C CA . ARG A 1 254 ? 7.049 4.701 -13.670 1.00 94.06 254 ARG A CA 1
ATOM 2028 C C . ARG A 1 254 ? 7.660 5.284 -12.398 1.00 94.06 254 ARG A C 1
ATOM 2030 O O . ARG A 1 254 ? 7.011 5.317 -11.360 1.00 94.06 254 ARG A O 1
ATOM 2037 N N . VAL A 1 255 ? 8.891 5.772 -12.509 1.00 96.88 255 VAL A N 1
ATOM 2038 C CA . VAL A 1 255 ? 9.531 6.615 -11.494 1.00 96.88 255 VAL A CA 1
ATOM 2039 C C . VAL A 1 255 ? 9.461 8.067 -11.958 1.00 96.88 255 VAL A C 1
ATOM 2041 O O . VAL A 1 255 ? 9.686 8.339 -13.139 1.00 96.88 255 VAL A O 1
ATOM 2044 N N . VAL A 1 256 ? 9.110 8.974 -11.054 1.00 96.00 256 VAL A N 1
ATOM 2045 C CA . VAL A 1 256 ? 9.014 10.414 -11.301 1.00 96.00 256 VAL A CA 1
ATOM 2046 C C . VAL A 1 256 ? 9.830 11.143 -10.241 1.00 96.00 256 VAL A C 1
ATOM 2048 O O . VAL A 1 256 ? 9.645 10.903 -9.047 1.00 96.00 256 VAL A O 1
ATOM 2051 N N . ALA A 1 257 ? 10.729 12.014 -10.694 1.00 94.44 257 ALA A N 1
ATOM 2052 C CA . ALA A 1 257 ? 11.545 12.833 -9.815 1.00 94.44 257 ALA A CA 1
ATOM 2053 C C . ALA A 1 257 ? 10.715 13.971 -9.190 1.00 94.44 257 ALA A C 1
ATOM 2055 O O . ALA A 1 257 ? 9.860 14.564 -9.856 1.00 94.44 257 ALA A O 1
ATOM 2056 N N . VAL A 1 258 ? 10.970 14.308 -7.926 1.00 88.94 258 VAL A N 1
ATOM 2057 C CA . VAL A 1 258 ? 10.388 15.481 -7.252 1.00 88.94 258 VAL A CA 1
ATOM 2058 C C . VAL A 1 258 ? 10.775 16.753 -8.006 1.00 88.94 258 VAL A C 1
ATOM 2060 O O . VAL A 1 258 ? 9.945 17.638 -8.213 1.00 88.94 258 VAL A O 1
ATOM 2063 N N . GLU A 1 259 ? 12.007 16.802 -8.497 1.00 88.25 259 GLU A N 1
ATOM 2064 C CA . GLU A 1 259 ? 12.561 17.875 -9.309 1.00 88.25 259 GLU A CA 1
ATOM 2065 C C . GLU A 1 259 ? 11.748 18.081 -10.598 1.00 88.25 259 GLU A C 1
ATOM 2067 O O . GLU A 1 259 ? 11.407 19.217 -10.938 1.00 88.25 259 GLU A O 1
ATOM 2072 N N . ASP A 1 260 ? 11.340 16.994 -11.263 1.00 88.62 260 ASP A N 1
ATOM 2073 C CA . ASP A 1 260 ? 10.486 17.045 -12.457 1.00 88.62 260 ASP A CA 1
ATOM 2074 C C . ASP A 1 260 ? 9.060 17.521 -12.151 1.00 88.62 260 ASP A C 1
ATOM 2076 O O . ASP A 1 260 ? 8.434 18.208 -12.967 1.00 88.62 260 ASP A O 1
ATOM 2080 N N . ILE A 1 261 ? 8.523 17.163 -10.981 1.00 87.62 261 ILE A N 1
ATOM 2081 C CA . ILE A 1 261 ? 7.203 17.622 -10.529 1.00 87.62 261 ILE A CA 1
ATOM 2082 C C . ILE A 1 261 ? 7.233 19.133 -10.299 1.00 87.62 261 ILE A C 1
ATOM 2084 O O . ILE A 1 261 ? 6.387 19.850 -10.838 1.00 87.62 261 ILE A O 1
ATOM 2088 N N . ILE A 1 262 ? 8.232 19.625 -9.561 1.00 82.00 262 ILE A N 1
ATOM 2089 C CA . ILE A 1 262 ? 8.408 21.053 -9.267 1.00 82.00 262 ILE A CA 1
ATOM 2090 C C . ILE A 1 262 ? 8.616 21.839 -10.568 1.00 82.00 262 ILE A C 1
ATOM 2092 O O . ILE A 1 262 ? 7.930 22.834 -10.814 1.00 82.00 262 ILE A O 1
ATOM 2096 N N . ALA A 1 263 ? 9.497 21.359 -11.450 1.00 80.88 263 ALA A N 1
ATOM 2097 C CA . ALA A 1 263 ? 9.751 21.982 -12.749 1.00 80.88 263 ALA A CA 1
ATOM 2098 C C . ALA A 1 263 ? 8.557 21.879 -13.720 1.00 80.88 263 ALA A C 1
ATOM 2100 O O . ALA A 1 263 ? 8.510 22.579 -14.735 1.00 80.88 263 ALA A O 1
ATOM 2101 N N . GLY A 1 264 ? 7.577 21.020 -13.426 1.00 80.44 264 GLY A N 1
ATOM 2102 C CA . GLY A 1 264 ? 6.438 20.741 -14.294 1.00 80.44 264 GLY A CA 1
ATOM 2103 C C . GLY A 1 264 ? 6.818 20.016 -15.591 1.00 80.44 264 GLY A C 1
ATOM 2104 O O . GLY A 1 264 ? 6.062 20.094 -16.566 1.00 80.44 264 GLY A O 1
ATOM 2105 N N . THR A 1 265 ? 7.973 19.342 -15.604 1.00 83.75 265 THR A N 1
ATOM 2106 C CA . THR A 1 265 ? 8.586 18.624 -16.739 1.00 83.75 265 THR A CA 1
ATOM 2107 C C . THR A 1 265 ? 8.236 17.140 -16.784 1.00 83.75 265 THR A C 1
ATOM 2109 O O . THR A 1 265 ? 8.768 16.416 -17.626 1.00 83.75 265 THR A O 1
ATOM 2112 N N . VAL A 1 266 ? 7.310 16.695 -15.927 1.00 84.44 266 VAL A N 1
ATOM 2113 C CA . VAL A 1 266 ? 6.771 15.328 -15.922 1.00 84.44 266 VAL A CA 1
ATOM 2114 C C . VAL A 1 266 ? 6.448 14.866 -17.361 1.00 84.44 266 VAL A C 1
ATOM 2116 O O . VAL A 1 266 ? 5.767 15.587 -18.094 1.00 84.44 266 VAL A O 1
ATOM 2119 N N . PRO A 1 267 ? 6.918 13.681 -17.799 1.00 73.81 267 PRO A N 1
ATOM 2120 C CA . PRO A 1 267 ? 6.677 13.176 -19.150 1.00 73.81 267 PRO A CA 1
ATOM 2121 C C . PRO A 1 267 ? 5.197 12.949 -19.485 1.00 73.81 267 PRO A C 1
ATOM 2123 O O . PRO A 1 267 ? 4.344 12.829 -18.612 1.00 73.81 267 PRO A O 1
ATOM 2126 N N . ASP A 1 268 ? 4.910 12.779 -20.779 1.00 73.06 268 ASP A N 1
ATOM 2127 C CA . ASP A 1 268 ? 3.585 12.417 -21.301 1.00 73.06 268 ASP A CA 1
ATOM 2128 C C . ASP A 1 268 ? 2.466 13.407 -20.940 1.00 73.06 268 ASP A C 1
ATOM 2130 O O . ASP A 1 268 ? 1.315 13.019 -20.802 1.00 73.06 268 ASP A O 1
ATOM 2134 N N . THR A 1 269 ? 2.771 14.700 -20.848 1.00 65.12 269 THR A N 1
ATOM 2135 C CA . THR A 1 269 ? 1.792 15.786 -20.635 1.00 65.12 269 THR A CA 1
ATOM 2136 C C . THR A 1 269 ? 1.059 16.225 -21.906 1.00 65.12 269 THR A C 1
ATOM 2138 O O . THR A 1 269 ? 0.198 17.099 -21.853 1.00 65.12 269 THR A O 1
ATOM 2141 N N . GLY A 1 270 ? 1.374 15.646 -23.070 1.00 61.78 270 GLY A N 1
ATOM 2142 C CA . GLY A 1 270 ? 0.798 16.067 -24.355 1.00 61.78 270 GLY A CA 1
ATOM 2143 C C . GLY A 1 270 ? 1.435 1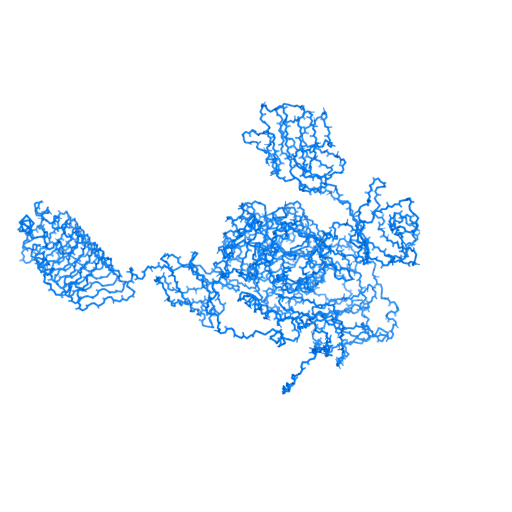7.333 -24.948 1.00 61.78 270 GLY A C 1
ATOM 2144 O O . GLY A 1 270 ? 0.842 17.958 -25.824 1.00 61.78 270 GLY A O 1
ATOM 2145 N N . GLY A 1 271 ? 2.644 17.704 -24.504 1.00 56.28 271 GLY A N 1
ATOM 2146 C CA . GLY A 1 271 ? 3.411 18.844 -25.034 1.00 56.28 271 GLY A CA 1
ATOM 2147 C C . GLY A 1 271 ? 3.235 20.162 -24.270 1.00 56.28 271 GLY A C 1
ATOM 2148 O O . GLY A 1 271 ? 3.744 21.190 -24.710 1.00 56.28 271 GLY A O 1
ATOM 2149 N N . THR A 1 272 ? 2.537 20.139 -23.135 1.00 60.00 272 THR A N 1
ATOM 2150 C CA . THR A 1 272 ? 2.361 21.256 -22.189 1.00 60.00 272 THR A CA 1
ATOM 2151 C C . THR A 1 272 ? 3.083 20.965 -20.868 1.00 60.00 272 THR A C 1
ATOM 2153 O O . THR A 1 272 ? 3.550 19.851 -20.664 1.00 60.00 272 THR A O 1
ATOM 2156 N N . THR A 1 273 ? 3.207 21.920 -19.946 1.00 66.12 273 THR A N 1
ATOM 2157 C CA . THR A 1 273 ? 3.720 21.593 -18.599 1.00 66.12 273 THR A CA 1
ATOM 2158 C C . THR A 1 273 ? 2.630 20.921 -17.764 1.00 66.12 273 THR A C 1
ATOM 2160 O O . THR A 1 273 ? 1.438 21.157 -17.989 1.00 66.12 273 THR A O 1
ATOM 2163 N N . PHE A 1 274 ? 3.031 20.113 -16.781 1.00 69.25 274 PHE A N 1
ATOM 2164 C CA . PHE A 1 274 ? 2.119 19.529 -15.789 1.00 69.25 274 PHE A CA 1
ATOM 2165 C C . PHE A 1 274 ? 1.208 20.604 -15.161 1.00 69.25 274 PHE A C 1
ATOM 2167 O O . PHE A 1 274 ? -0.013 20.430 -15.142 1.00 69.25 274 PHE A O 1
ATOM 2174 N N . TRP A 1 275 ? 1.775 21.760 -14.792 1.00 69.25 275 TRP A N 1
ATOM 2175 C CA . TRP A 1 275 ? 1.058 22.917 -14.236 1.00 69.25 275 TRP A CA 1
ATOM 2176 C C . TRP A 1 275 ? -0.032 23.477 -15.157 1.00 69.25 275 TRP A C 1
ATOM 2178 O O . TRP A 1 275 ? -1.115 23.843 -14.707 1.00 69.25 275 TRP A O 1
ATOM 2188 N N . HIS A 1 276 ? 0.201 23.482 -16.471 1.00 62.41 276 HIS A N 1
ATOM 2189 C CA . HIS A 1 276 ? -0.819 23.904 -17.429 1.00 62.41 276 HIS A CA 1
ATOM 2190 C C . HIS A 1 276 ? -1.977 22.905 -17.545 1.00 62.41 276 HIS A C 1
ATOM 2192 O O . HIS A 1 276 ? -3.107 23.318 -17.802 1.00 62.41 276 HIS A O 1
ATOM 2198 N N . THR A 1 277 ? -1.714 21.609 -17.359 1.00 52.84 277 THR A N 1
ATOM 2199 C CA . THR A 1 277 ? -2.732 20.546 -17.456 1.00 52.84 277 THR A CA 1
ATOM 2200 C C . THR A 1 277 ? -3.462 20.253 -16.150 1.00 52.84 277 THR A C 1
ATOM 2202 O O . THR A 1 277 ? -4.524 19.641 -16.182 1.00 52.84 277 THR A O 1
ATOM 2205 N N . SER A 1 278 ? -2.919 20.668 -15.004 1.00 54.59 278 SER A N 1
ATOM 2206 C CA . SER A 1 278 ? -3.487 20.381 -13.682 1.00 54.59 278 SER A CA 1
ATOM 2207 C C . SER A 1 278 ? -4.576 21.371 -13.242 1.00 54.59 278 SER A C 1
ATOM 2209 O O . SER A 1 278 ? -5.265 21.108 -12.257 1.00 54.59 278 SER A O 1
ATOM 2211 N N . GLY A 1 279 ? -4.762 22.479 -13.974 1.00 50.41 279 GLY A N 1
ATOM 2212 C CA . GLY A 1 279 ? -5.727 23.542 -13.652 1.00 50.41 279 GLY A CA 1
ATOM 2213 C C . GLY A 1 279 ? -5.211 24.587 -12.651 1.00 50.41 279 GLY A C 1
ATOM 2214 O O . GLY A 1 279 ? -5.898 25.571 -12.387 1.00 50.41 279 GLY A O 1
ATOM 2215 N N . TYR A 1 280 ? -3.988 24.416 -12.140 1.00 55.97 280 TYR A N 1
ATOM 2216 C CA . TYR A 1 280 ? -3.295 25.363 -11.262 1.00 55.97 280 TYR A CA 1
ATOM 2217 C C . TYR A 1 280 ? -2.454 26.319 -12.122 1.00 55.97 280 TYR A C 1
ATOM 2219 O O . TYR A 1 280 ? -1.269 26.106 -12.369 1.00 55.97 280 TYR A O 1
ATOM 2227 N N . HIS A 1 281 ? -3.119 27.337 -12.676 1.00 44.28 281 HIS A N 1
ATOM 2228 C CA . HIS A 1 281 ? -2.620 28.159 -13.786 1.00 44.28 281 HIS A CA 1
ATOM 2229 C C . HIS A 1 281 ? -1.411 29.071 -13.489 1.00 44.28 281 HIS A C 1
ATOM 2231 O O . HIS A 1 281 ? -0.968 29.771 -14.401 1.00 44.28 281 HIS A O 1
ATOM 2237 N N . ASP A 1 282 ? -0.857 29.068 -12.278 1.00 41.97 282 ASP A N 1
ATOM 2238 C CA . ASP A 1 282 ? 0.277 29.913 -11.886 1.00 41.97 282 ASP A CA 1
ATOM 2239 C C . ASP A 1 282 ? 1.517 29.150 -11.387 1.00 41.97 282 ASP A C 1
ATOM 2241 O O . ASP A 1 282 ? 2.518 29.791 -11.076 1.00 41.97 282 ASP A O 1
ATOM 2245 N N . GLY A 1 283 ? 1.499 27.811 -11.329 1.00 47.97 283 GLY A N 1
ATOM 2246 C CA . GLY A 1 283 ? 2.609 27.052 -10.729 1.00 47.97 283 GLY A CA 1
ATOM 2247 C C . GLY A 1 283 ? 2.857 27.406 -9.253 1.00 47.97 283 GLY A C 1
ATOM 2248 O O . GLY A 1 283 ? 3.924 27.106 -8.722 1.00 47.97 283 GLY A O 1
ATOM 2249 N N . GLY A 1 284 ? 1.897 28.067 -8.597 1.00 55.69 284 GLY A N 1
ATOM 2250 C CA . GLY A 1 284 ? 1.985 28.498 -7.211 1.00 55.69 284 GLY A CA 1
ATOM 2251 C C . GLY A 1 284 ? 1.530 27.392 -6.274 1.00 55.69 284 GLY A C 1
ATOM 2252 O O . GLY A 1 284 ? 0.409 27.425 -5.776 1.00 55.69 284 GLY A O 1
ATOM 2253 N N . THR A 1 285 ? 2.385 26.403 -6.033 1.00 67.06 285 THR A N 1
ATOM 2254 C CA . THR A 1 285 ? 2.230 25.553 -4.847 1.00 67.06 285 THR A CA 1
ATOM 2255 C C . THR A 1 285 ? 2.842 26.231 -3.639 1.00 67.06 285 THR A C 1
ATOM 2257 O O . THR A 1 285 ? 3.892 26.862 -3.746 1.00 67.06 285 THR A O 1
ATOM 2260 N N . ARG A 1 286 ? 2.198 26.074 -2.483 1.00 68.50 286 ARG A N 1
ATOM 2261 C CA . ARG A 1 286 ? 2.674 26.550 -1.182 1.00 68.50 286 ARG A CA 1
ATOM 2262 C C . ARG A 1 286 ? 4.042 25.966 -0.848 1.00 68.50 286 ARG A C 1
ATOM 2264 O O . ARG A 1 286 ? 4.908 26.679 -0.354 1.00 68.50 286 ARG A O 1
ATOM 2271 N N . ASP A 1 287 ? 4.231 24.684 -1.151 1.00 72.81 287 ASP A N 1
ATOM 2272 C CA . ASP A 1 287 ? 5.459 23.943 -0.884 1.00 72.81 287 ASP A CA 1
ATOM 2273 C C . ASP A 1 287 ? 5.582 22.682 -1.765 1.00 72.81 287 ASP A C 1
ATOM 2275 O O . ASP A 1 287 ? 4.720 22.377 -2.596 1.00 72.81 287 ASP A O 1
ATOM 2279 N N . VAL A 1 288 ? 6.678 21.938 -1.573 1.00 79.00 288 VAL A N 1
ATOM 2280 C CA . VAL A 1 288 ? 6.970 20.674 -2.270 1.00 79.00 288 VAL A CA 1
ATOM 2281 C C . VAL A 1 288 ? 5.906 19.607 -1.998 1.00 79.00 288 VAL A C 1
ATOM 2283 O O . VAL A 1 288 ? 5.526 18.874 -2.911 1.00 79.00 288 VAL A O 1
ATOM 2286 N N . GLY A 1 289 ? 5.380 19.529 -0.773 1.00 83.06 289 GLY A N 1
ATOM 2287 C CA . GLY A 1 289 ? 4.340 18.562 -0.427 1.00 83.06 289 GLY A CA 1
ATOM 2288 C C . GLY A 1 289 ? 3.046 18.810 -1.205 1.00 83.06 289 GLY A C 1
ATOM 2289 O O . GLY A 1 289 ? 2.440 17.877 -1.731 1.00 83.06 289 GLY A O 1
ATOM 2290 N N . GLU A 1 290 ? 2.635 20.067 -1.366 1.00 80.62 290 GLU A N 1
ATOM 2291 C CA . GLU A 1 290 ? 1.484 20.406 -2.205 1.00 80.62 290 GLU A CA 1
ATOM 2292 C C . GLU A 1 290 ? 1.756 20.108 -3.689 1.00 80.62 290 GLU A C 1
ATOM 2294 O O . GLU A 1 290 ? 0.865 19.614 -4.384 1.00 80.62 290 GLU A O 1
ATOM 2299 N N . ALA A 1 291 ? 2.988 20.307 -4.174 1.00 83.12 291 ALA A N 1
ATOM 2300 C CA . ALA A 1 291 ? 3.372 19.925 -5.535 1.00 83.12 291 ALA A CA 1
ATOM 2301 C C . ALA A 1 291 ? 3.253 18.417 -5.781 1.00 83.12 291 ALA A C 1
ATOM 2303 O O . ALA A 1 291 ? 2.622 18.003 -6.758 1.00 83.12 291 ALA A O 1
ATOM 2304 N N . ILE A 1 292 ? 3.768 17.594 -4.863 1.00 89.56 292 ILE A N 1
ATOM 2305 C CA . ILE A 1 292 ? 3.654 16.132 -4.930 1.00 89.56 292 ILE A CA 1
ATOM 2306 C C . ILE A 1 292 ? 2.182 15.707 -4.882 1.00 89.56 292 ILE A C 1
ATOM 2308 O O . ILE A 1 292 ? 1.746 14.912 -5.714 1.00 89.56 292 ILE A O 1
ATOM 2312 N N . ARG A 1 293 ? 1.378 16.274 -3.975 1.00 87.94 293 ARG A N 1
ATOM 2313 C CA . ARG A 1 293 ? -0.059 15.964 -3.879 1.00 87.94 293 ARG A CA 1
ATOM 2314 C C . ARG A 1 293 ? -0.837 16.369 -5.134 1.00 87.94 293 ARG A C 1
ATOM 2316 O O . ARG A 1 293 ? -1.727 15.649 -5.583 1.00 87.94 293 ARG A O 1
ATOM 2323 N N . ASN A 1 294 ? -0.516 17.513 -5.730 1.00 84.56 294 ASN A N 1
ATOM 2324 C CA . ASN A 1 294 ? -1.132 17.933 -6.988 1.00 84.56 294 ASN A CA 1
ATOM 2325 C C . ASN A 1 294 ? -0.719 17.021 -8.149 1.00 84.56 294 ASN A C 1
ATOM 2327 O O . ASN A 1 294 ? -1.533 16.742 -9.034 1.00 84.56 294 ASN A O 1
ATOM 2331 N N . PHE A 1 295 ? 0.510 16.504 -8.129 1.00 88.19 295 PHE A N 1
ATOM 2332 C CA . PHE A 1 295 ? 0.944 15.486 -9.074 1.00 88.19 295 PHE A CA 1
ATOM 2333 C C . PHE A 1 295 ? 0.188 14.165 -8.879 1.00 88.19 295 PHE A C 1
ATOM 2335 O O . PHE A 1 295 ? -0.312 13.629 -9.866 1.00 88.19 295 PHE A O 1
ATOM 2342 N N . THR A 1 296 ? 0.013 13.662 -7.651 1.00 89.38 296 THR A N 1
ATOM 2343 C CA . THR A 1 296 ? -0.746 12.416 -7.423 1.00 89.38 296 THR A CA 1
ATOM 2344 C C . THR A 1 296 ? -2.210 12.557 -7.844 1.00 89.38 296 THR A C 1
ATOM 2346 O O . THR A 1 296 ? -2.741 11.666 -8.511 1.00 89.38 296 THR A O 1
ATOM 2349 N N . LYS A 1 297 ? -2.839 13.715 -7.582 1.00 84.06 297 LYS A N 1
ATOM 2350 C CA . LYS A 1 297 ? -4.153 14.090 -8.143 1.00 84.06 297 LYS A CA 1
ATOM 2351 C C . LYS A 1 297 ? -4.172 13.954 -9.663 1.00 84.06 297 LYS A C 1
ATOM 2353 O O . LYS A 1 297 ? -5.022 13.251 -10.210 1.00 84.06 297 LYS A O 1
ATOM 2358 N N . TRP A 1 298 ? -3.228 14.594 -10.346 1.00 83.56 298 TRP A N 1
ATOM 2359 C CA . TRP A 1 298 ? -3.142 14.565 -11.804 1.00 83.56 298 TRP A CA 1
ATOM 2360 C C . TRP A 1 298 ? -2.874 13.159 -12.356 1.00 83.56 298 TRP A C 1
ATOM 2362 O O . TRP A 1 298 ? -3.546 12.755 -13.305 1.00 83.56 298 TRP A O 1
ATOM 2372 N N . ALA A 1 299 ? -1.952 12.402 -11.759 1.00 86.69 299 ALA A N 1
ATOM 2373 C CA . ALA A 1 299 ? -1.598 11.047 -12.177 1.00 86.69 299 ALA A CA 1
ATOM 2374 C C . ALA A 1 299 ? -2.779 10.081 -12.000 1.00 86.69 299 ALA A C 1
ATOM 2376 O O . ALA A 1 299 ? -3.067 9.283 -12.893 1.00 86.69 299 ALA A O 1
ATOM 2377 N N . SER A 1 300 ? -3.539 10.215 -10.908 1.00 85.00 300 SER A N 1
ATOM 2378 C CA . SER A 1 300 ? -4.735 9.399 -10.676 1.00 85.00 300 SER A CA 1
ATOM 2379 C C . SER A 1 300 ? -5.761 9.542 -11.809 1.00 85.00 300 SER A C 1
ATOM 2381 O O . SER A 1 300 ? -6.329 8.547 -12.248 1.00 85.00 300 SER A O 1
ATOM 2383 N N . VAL A 1 301 ? -5.941 10.750 -12.357 1.00 77.81 301 VAL A N 1
ATOM 2384 C CA . VAL A 1 301 ? -6.897 11.006 -13.445 1.00 77.81 301 VAL A CA 1
ATOM 2385 C C . VAL A 1 301 ? -6.302 10.683 -14.811 1.00 77.81 301 VAL A C 1
ATOM 2387 O O . VAL A 1 301 ? -6.958 10.027 -15.612 1.00 77.81 301 VAL A O 1
ATOM 2390 N N . ASN A 1 302 ? -5.084 11.146 -15.104 1.00 78.56 302 ASN A N 1
ATOM 2391 C CA . ASN A 1 302 ? -4.516 11.108 -16.458 1.00 78.56 302 ASN A CA 1
ATOM 2392 C C . ASN A 1 302 ? -3.808 9.794 -16.781 1.00 78.56 302 ASN A C 1
ATOM 2394 O O . ASN A 1 302 ? -3.788 9.383 -17.942 1.00 78.56 302 ASN A O 1
ATOM 2398 N N . TRP A 1 303 ? -3.247 9.135 -15.768 1.00 84.94 303 TRP A N 1
ATOM 2399 C CA . TRP A 1 303 ? -2.587 7.842 -15.909 1.00 84.94 303 TRP A CA 1
ATOM 2400 C C . TRP A 1 303 ? -3.395 6.684 -15.328 1.00 84.94 303 TRP A C 1
ATOM 2402 O O . TRP A 1 303 ? -3.044 5.538 -15.592 1.00 84.94 303 TRP A O 1
ATOM 2412 N N . LEU A 1 304 ? -4.487 6.954 -14.601 1.00 84.00 304 LEU A N 1
ATOM 2413 C CA . LEU A 1 304 ? -5.231 5.937 -13.846 1.00 84.00 304 LEU A CA 1
ATOM 2414 C C . LEU A 1 304 ? -4.346 5.256 -12.795 1.00 84.00 304 LEU A C 1
ATOM 2416 O O . LEU A 1 304 ? -4.404 4.045 -12.620 1.00 84.00 304 LEU A O 1
ATOM 2420 N N . THR A 1 305 ? -3.497 6.038 -12.126 1.00 91.00 305 THR A N 1
ATOM 2421 C CA . THR A 1 305 ? -2.615 5.525 -11.076 1.00 91.00 305 THR A CA 1
ATOM 2422 C C . THR A 1 305 ? -3.412 5.085 -9.849 1.00 91.00 305 THR A C 1
ATOM 2424 O O . THR A 1 305 ? -4.276 5.812 -9.350 1.00 91.00 305 THR A O 1
ATOM 2427 N N . ASP A 1 306 ? -3.086 3.893 -9.350 1.00 90.06 306 ASP A N 1
ATOM 2428 C CA . ASP A 1 306 ? -3.723 3.251 -8.198 1.00 90.06 306 ASP A CA 1
ATOM 2429 C C . ASP A 1 306 ? -2.810 3.266 -6.980 1.00 90.06 306 ASP A C 1
ATOM 2431 O O . ASP A 1 306 ? -3.280 3.456 -5.860 1.00 90.06 306 ASP A O 1
ATOM 2435 N N . TYR A 1 307 ? -1.514 3.078 -7.215 1.00 96.69 307 TYR A N 1
ATOM 2436 C CA . TYR A 1 307 ? -0.512 2.886 -6.182 1.00 96.69 307 TYR A CA 1
ATOM 2437 C C . TYR A 1 307 ? 0.590 3.934 -6.324 1.00 96.69 307 TYR A C 1
ATOM 2439 O O . TYR A 1 307 ? 1.135 4.132 -7.414 1.00 96.69 307 TYR A O 1
ATOM 2447 N N . VAL A 1 308 ? 0.946 4.575 -5.215 1.00 98.19 308 VAL A N 1
ATOM 2448 C CA . VAL A 1 308 ? 2.038 5.547 -5.149 1.00 98.19 308 VAL A CA 1
ATOM 2449 C C . VAL A 1 308 ? 2.992 5.165 -4.026 1.00 98.19 308 VAL A C 1
ATOM 2451 O O . VAL A 1 308 ? 2.604 5.126 -2.861 1.00 98.19 308 VAL A O 1
ATOM 2454 N N . LEU A 1 309 ? 4.250 4.908 -4.377 1.00 98.62 309 LEU A N 1
ATOM 2455 C CA . LEU A 1 309 ? 5.334 4.782 -3.410 1.00 98.62 309 LEU A CA 1
ATOM 2456 C C . LEU A 1 309 ? 6.056 6.125 -3.282 1.00 98.62 309 LEU A C 1
ATOM 2458 O O . LEU A 1 309 ? 6.598 6.640 -4.260 1.00 98.62 309 LEU A O 1
ATOM 2462 N N . LEU A 1 310 ? 6.092 6.663 -2.069 1.00 98.31 310 LEU A N 1
ATOM 2463 C CA . LEU A 1 310 ? 6.900 7.821 -1.702 1.00 98.31 310 LEU A CA 1
ATOM 2464 C C . LEU A 1 310 ? 8.321 7.339 -1.388 1.00 98.31 310 LEU A C 1
ATOM 2466 O O . LEU A 1 310 ? 8.579 6.819 -0.308 1.00 98.31 310 LEU A O 1
ATOM 2470 N N . GLY A 1 311 ? 9.217 7.427 -2.367 1.00 96.50 311 GLY A N 1
ATOM 2471 C CA . GLY A 1 311 ? 10.616 7.027 -2.266 1.00 96.50 311 GLY A CA 1
ATOM 2472 C C . GLY A 1 311 ? 11.470 8.137 -1.670 1.00 96.50 311 GLY A C 1
ATOM 2473 O O . GLY A 1 311 ? 12.122 8.867 -2.413 1.00 96.50 311 GLY A O 1
ATOM 2474 N N . GLY A 1 312 ? 11.453 8.280 -0.353 1.00 88.62 312 GLY A N 1
ATOM 2475 C CA . GLY A 1 312 ? 12.241 9.281 0.346 1.00 88.62 312 GLY A CA 1
ATOM 2476 C C . GLY A 1 312 ? 11.807 9.453 1.797 1.00 88.62 312 GLY A C 1
ATOM 2477 O O . GLY A 1 312 ? 10.620 9.325 2.123 1.00 88.62 312 GLY A O 1
ATOM 2478 N N . ASP A 1 313 ? 12.765 9.783 2.654 1.00 85.00 313 ASP A N 1
ATOM 2479 C CA . ASP A 1 313 ? 12.487 10.316 3.988 1.00 85.00 313 ASP A CA 1
ATOM 2480 C C . ASP A 1 313 ? 11.894 11.742 3.901 1.00 85.00 313 ASP A C 1
ATOM 2482 O O . ASP A 1 313 ? 11.693 12.285 2.811 1.00 85.00 313 ASP A O 1
ATOM 2486 N N . THR A 1 314 ? 11.562 12.361 5.030 1.00 81.62 314 THR A N 1
ATOM 2487 C CA . THR A 1 314 ? 10.847 13.637 5.129 1.00 81.62 314 THR A CA 1
ATOM 2488 C C . THR A 1 314 ? 11.603 14.834 4.562 1.00 81.62 314 THR A C 1
ATOM 2490 O O . THR A 1 314 ? 10.958 15.804 4.161 1.00 81.62 314 THR A O 1
ATOM 2493 N N . GLU A 1 315 ? 12.927 14.749 4.428 1.00 73.88 315 GLU A N 1
ATOM 2494 C CA . GLU A 1 315 ? 13.748 15.766 3.756 1.00 73.88 315 GLU A CA 1
ATOM 2495 C C . GLU A 1 315 ? 13.616 15.711 2.219 1.00 73.88 315 GLU A C 1
ATOM 2497 O O . GLU A 1 315 ? 13.749 16.731 1.543 1.00 73.88 315 GLU A O 1
ATOM 2502 N N . ILE A 1 316 ? 13.300 14.539 1.649 1.00 78.00 316 ILE A N 1
ATOM 2503 C CA . ILE A 1 316 ? 13.080 14.350 0.202 1.00 78.00 316 ILE A CA 1
ATOM 2504 C C . ILE A 1 316 ? 11.589 14.440 -0.139 1.00 78.00 316 ILE A C 1
ATOM 2506 O O . ILE A 1 316 ? 11.187 15.147 -1.064 1.00 78.00 316 ILE A O 1
ATOM 2510 N N . ILE A 1 317 ? 10.763 13.702 0.604 1.00 85.75 317 ILE A N 1
ATOM 2511 C CA . ILE A 1 317 ? 9.309 13.668 0.475 1.00 85.75 317 ILE A CA 1
ATOM 2512 C C . ILE A 1 317 ? 8.697 14.160 1.790 1.00 85.75 317 ILE A C 1
ATOM 2514 O O . ILE A 1 317 ? 8.465 13.344 2.692 1.00 85.75 317 ILE A O 1
ATOM 2518 N N . PRO A 1 318 ? 8.371 15.460 1.903 1.00 80.56 318 PRO A N 1
ATOM 2519 C CA . PRO A 1 318 ? 7.814 16.031 3.123 1.00 80.56 318 PRO A CA 1
ATOM 2520 C C . PRO A 1 318 ? 6.610 15.238 3.623 1.00 80.56 318 PRO A C 1
ATOM 2522 O O . PRO A 1 318 ? 5.760 14.824 2.836 1.00 80.56 318 PRO A O 1
ATOM 2525 N N . CYS A 1 319 ? 6.503 15.023 4.926 1.00 80.94 319 CYS A N 1
ATOM 2526 C CA . CYS A 1 319 ? 5.247 14.569 5.513 1.00 80.94 319 CYS A CA 1
ATOM 2527 C C . CYS A 1 319 ? 4.363 15.778 5.830 1.00 80.94 319 CYS A C 1
ATOM 2529 O O . CYS A 1 319 ? 4.868 16.877 6.071 1.00 80.94 319 CYS A O 1
ATOM 2531 N N . ARG A 1 320 ? 3.036 15.597 5.837 1.00 81.56 320 ARG A N 1
ATOM 2532 C CA . ARG A 1 320 ? 2.133 16.658 6.296 1.00 81.56 320 ARG A CA 1
ATOM 2533 C C . ARG A 1 320 ? 1.790 16.445 7.760 1.00 81.56 320 ARG A C 1
ATOM 2535 O O . ARG A 1 320 ? 1.395 15.348 8.138 1.00 81.56 320 ARG A O 1
ATOM 2542 N N . GLN A 1 321 ? 1.915 17.490 8.571 1.00 74.69 321 GLN A N 1
ATOM 2543 C CA . GLN A 1 321 ? 1.495 17.463 9.968 1.00 74.69 321 GLN A CA 1
ATOM 2544 C C . GLN A 1 321 ? 0.027 17.875 10.058 1.00 74.69 321 GLN A C 1
ATOM 2546 O O . GLN A 1 321 ? -0.299 19.048 9.902 1.00 74.69 321 GLN A O 1
ATOM 2551 N N . ALA A 1 322 ? -0.849 16.893 10.259 1.00 73.62 322 ALA A N 1
ATOM 2552 C CA . ALA A 1 322 ? -2.273 17.119 10.433 1.00 73.62 322 ALA A CA 1
ATOM 2553 C C . ALA A 1 322 ? -2.601 17.385 11.904 1.00 73.62 322 ALA A C 1
ATOM 2555 O O . ALA A 1 322 ? -2.096 16.675 12.774 1.00 73.62 322 ALA A O 1
ATOM 2556 N N . ILE A 1 323 ? -3.467 18.352 12.193 1.00 65.44 323 ILE A N 1
ATOM 2557 C CA . ILE A 1 323 ? -3.885 18.640 13.561 1.00 65.44 323 ILE A CA 1
ATOM 2558 C C . ILE A 1 323 ? -5.143 17.853 13.942 1.00 65.44 323 ILE A C 1
ATOM 2560 O O . ILE A 1 323 ? -6.134 17.805 13.210 1.00 65.44 323 ILE A O 1
ATOM 2564 N N . HIS A 1 324 ? -5.112 17.204 15.103 1.00 59.25 324 HIS A N 1
ATOM 2565 C CA . HIS A 1 324 ? -6.293 16.587 15.706 1.00 59.25 324 HIS A CA 1
ATOM 2566 C C . HIS A 1 324 ? -6.108 16.491 17.220 1.00 59.25 324 HIS A C 1
ATOM 2568 O O . HIS A 1 324 ? -5.010 16.207 17.691 1.00 59.25 324 HIS A O 1
ATOM 2574 N N . SER A 1 325 ? -7.175 16.670 18.014 1.00 49.75 325 SER A N 1
ATOM 2575 C CA . SER A 1 325 ? -7.062 16.463 19.457 1.00 49.75 325 SER A CA 1
ATOM 2576 C C . SER A 1 325 ? -7.040 14.962 19.677 1.00 49.75 325 SER A C 1
ATOM 2578 O O . SER A 1 325 ? -8.014 14.257 19.402 1.00 49.75 325 SER A O 1
ATOM 2580 N N . ALA A 1 326 ? -5.904 14.449 20.126 1.00 42.50 326 ALA A N 1
ATOM 2581 C CA . ALA A 1 326 ? -5.827 13.070 20.582 1.00 42.50 326 ALA A CA 1
ATOM 2582 C C . ALA A 1 326 ? -6.528 12.885 21.943 1.00 42.50 326 ALA A C 1
ATOM 2584 O O . ALA A 1 326 ? -6.830 11.761 22.337 1.00 42.50 326 ALA A O 1
ATOM 2585 N N . VAL A 1 327 ? -6.816 13.985 22.655 1.00 37.56 327 VAL A N 1
ATOM 2586 C CA . VAL A 1 327 ? -7.147 13.969 24.083 1.00 37.56 327 VAL A CA 1
ATOM 2587 C C . VAL A 1 327 ? -8.530 14.565 24.350 1.00 37.56 327 VAL A C 1
ATOM 2589 O O . VAL A 1 327 ? -8.733 15.776 24.291 1.00 37.56 327 VAL A O 1
ATOM 2592 N N . GLY A 1 328 ? -9.479 13.701 24.708 1.00 31.05 328 GLY A N 1
ATOM 2593 C CA . GLY A 1 328 ? -10.410 14.014 25.787 1.00 31.05 328 GLY A CA 1
ATOM 2594 C C . GLY A 1 328 ? -9.742 13.584 27.094 1.00 31.05 328 GLY A C 1
ATOM 2595 O O . GLY A 1 328 ? -9.263 12.460 27.153 1.00 31.05 328 GLY A O 1
ATOM 2596 N N . ASN A 1 329 ? -9.655 14.495 28.072 1.00 29.44 329 ASN A N 1
ATOM 2597 C CA . ASN A 1 329 ? -9.232 14.310 29.472 1.00 29.44 329 ASN A CA 1
ATOM 2598 C C . ASN A 1 329 ? -8.374 13.064 29.789 1.00 29.44 329 ASN A C 1
ATOM 2600 O O . ASN A 1 329 ? -8.986 12.029 29.990 1.00 29.44 329 ASN A O 1
ATOM 2604 N N . ILE A 1 330 ? -7.046 13.166 29.988 1.00 31.20 330 ILE A N 1
ATOM 2605 C CA . ILE A 1 330 ? -6.288 12.386 31.007 1.00 31.20 330 ILE A CA 1
ATOM 2606 C C . ILE A 1 330 ? -4.891 13.036 31.267 1.00 31.20 330 ILE A C 1
ATOM 2608 O O . ILE A 1 330 ? -4.278 13.518 30.314 1.00 31.20 330 ILE A O 1
ATOM 2612 N N . PRO A 1 331 ? -4.360 13.037 32.517 1.00 26.39 331 PRO A N 1
ATOM 2613 C CA . PRO A 1 331 ? -3.066 13.620 32.918 1.00 26.39 331 PRO A CA 1
ATOM 2614 C C . PRO A 1 331 ? -1.879 12.622 32.904 1.00 26.39 331 PRO A C 1
ATOM 2616 O O . PRO A 1 331 ? -1.981 11.568 33.517 1.00 26.39 331 PRO A O 1
ATOM 2619 N N . TYR A 1 332 ? -0.732 12.983 32.299 1.00 28.12 332 TYR A N 1
ATOM 2620 C CA . TYR A 1 332 ? 0.515 12.181 32.200 1.00 28.12 332 TYR A CA 1
ATOM 2621 C C . TYR A 1 332 ? 1.381 12.185 33.478 1.00 28.12 332 TYR A C 1
ATOM 2623 O O . TYR A 1 332 ? 1.517 13.217 34.141 1.00 28.12 332 TYR A O 1
ATOM 2631 N N . ARG A 1 333 ? 2.046 11.053 33.760 1.00 24.16 333 ARG A N 1
ATOM 2632 C CA . ARG A 1 333 ? 3.209 10.924 34.654 1.00 24.16 333 ARG A CA 1
ATOM 2633 C C . ARG A 1 333 ? 4.150 9.872 34.065 1.00 24.16 333 ARG A C 1
ATOM 2635 O O . ARG A 1 333 ? 3.759 8.716 33.988 1.00 24.16 333 ARG A O 1
ATOM 2642 N N . ASP A 1 334 ? 5.381 10.245 33.724 1.00 24.81 334 ASP A N 1
ATOM 2643 C CA . ASP A 1 334 ? 6.430 9.250 33.498 1.00 24.81 334 ASP A CA 1
ATOM 2644 C C . ASP A 1 334 ? 7.801 9.726 33.983 1.00 24.81 334 ASP A C 1
ATOM 2646 O O . ASP A 1 334 ? 8.088 10.918 34.112 1.00 24.81 334 ASP A O 1
ATOM 2650 N N . ILE A 1 335 ? 8.583 8.726 34.362 1.00 24.59 335 ILE A N 1
ATOM 2651 C CA . ILE A 1 335 ? 9.758 8.727 35.215 1.00 24.59 335 ILE A CA 1
ATOM 2652 C C . ILE A 1 335 ? 11.014 8.680 34.335 1.00 24.59 335 ILE A C 1
ATOM 2654 O O . ILE A 1 335 ? 11.192 7.763 33.547 1.00 24.59 335 ILE A O 1
ATOM 2658 N N . ASN A 1 336 ? 11.912 9.650 34.536 1.00 27.14 336 ASN A N 1
ATOM 2659 C CA . ASN A 1 336 ? 13.339 9.678 34.174 1.00 27.14 336 ASN A CA 1
ATOM 2660 C C . ASN A 1 336 ? 13.933 8.422 33.490 1.00 27.14 336 ASN A C 1
ATOM 2662 O O . ASN A 1 336 ? 14.197 7.438 34.192 1.00 27.14 336 ASN A O 1
ATOM 2666 N N . ARG A 1 337 ? 14.314 8.528 32.200 1.00 23.97 337 ARG A N 1
ATOM 2667 C CA . ARG A 1 337 ? 15.525 7.926 31.574 1.00 23.97 337 ARG A CA 1
ATOM 2668 C C . ARG A 1 337 ? 15.734 8.412 30.121 1.00 23.97 337 ARG A C 1
ATOM 2670 O O . ARG A 1 337 ? 14.797 8.925 29.529 1.00 23.97 337 ARG A O 1
ATOM 2677 N N . PRO A 1 338 ? 16.981 8.353 29.615 1.00 29.98 338 PRO A N 1
ATOM 2678 C CA . PRO A 1 338 ? 17.770 9.518 29.236 1.00 29.98 338 PRO A CA 1
ATOM 2679 C C . PRO A 1 338 ? 17.329 10.145 27.914 1.00 29.98 338 PRO A C 1
ATOM 2681 O O . PRO A 1 338 ? 17.068 9.454 26.934 1.00 29.98 338 PRO A O 1
ATOM 2684 N N . ASP A 1 339 ? 17.329 11.472 27.917 1.00 33.03 339 ASP A N 1
ATOM 2685 C CA . ASP A 1 339 ? 17.072 12.340 26.780 1.00 33.03 339 ASP A CA 1
ATOM 2686 C C . ASP A 1 339 ? 17.959 11.974 25.579 1.00 33.03 339 ASP A C 1
ATOM 2688 O O . ASP A 1 339 ? 19.155 12.282 25.545 1.00 33.03 339 ASP A O 1
ATOM 2692 N N . THR A 1 340 ? 17.379 11.346 24.555 1.00 36.81 340 THR A N 1
ATOM 2693 C CA . THR A 1 340 ? 17.953 11.387 23.209 1.00 36.81 340 THR A CA 1
ATOM 2694 C C . THR A 1 340 ? 17.598 12.747 22.631 1.00 36.81 340 THR A C 1
ATOM 2696 O O . THR A 1 340 ? 16.485 12.983 22.158 1.00 36.81 340 THR A O 1
ATOM 2699 N N . TYR A 1 341 ? 18.529 13.684 22.759 1.00 40.41 341 TYR A N 1
ATOM 2700 C CA . TYR A 1 341 ? 18.453 14.977 22.102 1.00 40.41 341 TYR A CA 1
ATOM 2701 C C . TYR A 1 341 ? 18.191 14.768 20.598 1.00 40.41 341 TYR A C 1
ATOM 2703 O O . TYR A 1 341 ? 18.926 14.027 19.950 1.00 40.41 341 TYR A O 1
ATOM 2711 N N . ARG A 1 342 ? 17.142 15.401 20.048 1.00 46.16 342 ARG A N 1
ATOM 2712 C CA . ARG A 1 342 ? 16.799 15.328 18.616 1.00 46.16 342 ARG A CA 1
ATOM 2713 C C . ARG A 1 342 ? 17.957 15.889 17.798 1.00 46.16 342 ARG A C 1
ATOM 2715 O O . ARG A 1 342 ? 18.224 17.086 17.891 1.00 46.16 342 ARG A O 1
ATOM 2722 N N . GLN A 1 343 ? 18.615 15.045 17.012 1.00 58.09 343 GLN A N 1
ATOM 2723 C CA . GLN A 1 343 ? 19.746 15.439 16.185 1.00 58.09 343 GLN A CA 1
ATOM 2724 C C . GLN A 1 343 ? 19.260 16.070 14.870 1.00 58.09 343 GLN A C 1
ATOM 2726 O O . GLN A 1 343 ? 18.561 15.438 14.086 1.00 58.09 343 GLN A O 1
ATOM 2731 N N . LEU A 1 344 ? 19.603 17.335 14.634 1.00 56.84 344 LEU A N 1
ATOM 2732 C CA . LEU A 1 344 ? 19.062 18.170 13.555 1.00 56.84 344 LEU A CA 1
ATOM 2733 C C . LEU A 1 344 ? 19.983 18.290 12.333 1.00 56.84 344 LEU A C 1
ATOM 2735 O O . LEU A 1 344 ? 19.518 18.693 11.271 1.00 56.84 344 LEU A O 1
ATOM 2739 N N . ALA A 1 345 ? 21.281 18.011 12.480 1.00 70.19 345 ALA A N 1
ATOM 2740 C CA . ALA A 1 345 ? 22.265 18.293 11.436 1.00 70.19 345 ALA A CA 1
ATOM 2741 C C . ALA A 1 345 ? 22.167 17.322 10.249 1.00 70.19 345 ALA A C 1
ATOM 2743 O O . ALA A 1 345 ? 22.312 16.115 10.424 1.00 70.19 345 ALA A O 1
ATOM 2744 N N . HIS A 1 346 ? 22.017 17.873 9.048 1.00 62.88 346 HIS A N 1
ATOM 2745 C CA . HIS A 1 346 ? 22.105 17.199 7.754 1.00 62.88 346 HIS A CA 1
ATOM 2746 C C . HIS A 1 346 ? 22.900 18.077 6.774 1.00 62.88 346 HIS A C 1
ATOM 2748 O O . HIS A 1 346 ? 22.959 19.291 6.940 1.00 62.88 346 HIS A O 1
ATOM 2754 N N . ASN A 1 347 ? 23.508 17.494 5.737 1.00 73.25 347 ASN A N 1
ATOM 2755 C CA . ASN A 1 347 ? 24.334 18.190 4.733 1.00 73.25 347 ASN A CA 1
ATOM 2756 C C . ASN A 1 347 ? 25.453 19.082 5.308 1.00 73.25 347 ASN A C 1
ATOM 2758 O O . ASN A 1 347 ? 25.220 20.204 5.763 1.00 73.25 347 ASN A O 1
ATOM 2762 N N . ALA A 1 348 ? 26.699 18.626 5.191 1.00 85.38 348 ALA A N 1
ATOM 2763 C CA . ALA A 1 348 ? 27.864 19.386 5.631 1.00 85.38 348 ALA A CA 1
ATOM 2764 C C . ALA A 1 348 ? 28.551 20.133 4.477 1.00 85.38 348 ALA A C 1
ATOM 2766 O O . ALA A 1 348 ? 28.700 19.606 3.374 1.00 85.38 348 ALA A O 1
ATOM 2767 N N . LEU A 1 349 ? 29.020 21.348 4.757 1.00 90.19 349 LEU A N 1
ATOM 2768 C CA . LEU A 1 349 ? 29.887 22.139 3.881 1.00 90.19 349 LEU A CA 1
ATOM 2769 C C . LEU A 1 349 ? 31.029 22.731 4.702 1.00 90.19 349 LEU A C 1
ATOM 2771 O O . LEU A 1 349 ? 30.843 23.066 5.867 1.00 90.19 349 LEU A O 1
ATOM 2775 N N . ALA A 1 350 ? 32.194 22.916 4.093 1.00 93.50 350 ALA A N 1
ATOM 2776 C CA . ALA A 1 350 ? 33.340 23.533 4.749 1.00 93.50 350 ALA A CA 1
ATOM 2777 C C . ALA A 1 350 ? 33.950 24.656 3.913 1.00 93.50 350 ALA A C 1
ATOM 2779 O O . ALA A 1 350 ? 33.734 24.748 2.704 1.00 93.50 350 ALA A O 1
ATOM 2780 N N . SER A 1 351 ? 34.764 25.482 4.569 1.00 93.50 351 SER A N 1
ATOM 2781 C CA . SER A 1 351 ? 35.599 26.491 3.920 1.00 93.50 351 SER A CA 1
ATOM 2782 C C . SER A 1 351 ? 36.563 25.860 2.913 1.00 93.50 351 SER A C 1
ATOM 2784 O O . SER A 1 351 ? 36.669 26.304 1.769 1.00 93.50 351 SER A O 1
ATOM 2786 N N . THR A 1 352 ? 37.249 24.799 3.338 1.00 91.50 352 THR A N 1
ATOM 2787 C CA . THR A 1 352 ? 38.170 23.986 2.543 1.00 91.50 352 THR A CA 1
ATOM 2788 C C . THR A 1 352 ? 38.202 22.550 3.064 1.00 91.50 352 THR A C 1
ATOM 2790 O O . THR A 1 352 ? 37.796 22.264 4.193 1.00 91.50 352 THR A O 1
ATOM 2793 N N . GLU A 1 353 ? 38.717 21.636 2.243 1.00 91.12 353 GLU A N 1
ATOM 2794 C CA . GLU A 1 353 ? 38.798 20.209 2.557 1.00 91.12 353 GLU A CA 1
ATOM 2795 C C . GLU A 1 353 ? 40.145 19.635 2.099 1.00 91.12 353 GLU A C 1
ATOM 2797 O O . GLU A 1 353 ? 40.623 19.929 0.998 1.00 91.12 353 GLU A O 1
ATOM 2802 N N . GLU A 1 354 ? 40.772 18.807 2.933 1.00 91.12 354 GLU A N 1
ATOM 2803 C CA . GLU A 1 354 ? 41.940 18.010 2.549 1.00 91.12 354 GLU A CA 1
ATOM 2804 C C . GLU A 1 354 ? 41.506 16.733 1.799 1.00 91.12 354 GLU A C 1
ATOM 2806 O O . GLU A 1 354 ? 40.435 16.171 2.036 1.00 91.12 354 GLU A O 1
ATOM 2811 N N . THR A 1 355 ? 42.341 16.234 0.880 1.00 87.19 355 THR A N 1
ATOM 2812 C CA . THR A 1 355 ? 42.042 15.000 0.133 1.00 87.19 355 THR A CA 1
ATOM 2813 C C . THR A 1 355 ? 41.860 13.813 1.086 1.00 87.19 355 THR A C 1
ATOM 2815 O O . THR A 1 355 ? 42.796 13.425 1.780 1.00 87.19 355 THR A O 1
ATOM 2818 N N . GLY A 1 356 ? 40.664 13.214 1.082 1.00 88.38 356 GLY A N 1
ATOM 2819 C CA . GLY A 1 356 ? 40.299 12.098 1.964 1.00 88.38 356 GLY A CA 1
ATOM 2820 C C . GLY A 1 356 ? 39.691 12.508 3.312 1.00 88.38 356 GLY A C 1
ATOM 2821 O O . GLY A 1 356 ? 39.419 11.628 4.124 1.00 88.38 356 GLY A O 1
ATOM 2822 N N . ALA A 1 357 ? 39.460 13.804 3.546 1.00 91.69 357 ALA A N 1
ATOM 2823 C CA . ALA A 1 357 ? 38.837 14.334 4.761 1.00 91.69 357 ALA A CA 1
ATOM 2824 C C . ALA A 1 357 ? 37.754 15.404 4.456 1.00 91.69 357 ALA A C 1
ATOM 2826 O O . ALA A 1 357 ? 37.877 16.539 4.932 1.00 91.69 357 ALA A O 1
ATOM 2827 N N . PRO A 1 358 ? 36.729 15.083 3.633 1.00 92.56 358 PRO A N 1
ATOM 2828 C CA . PRO A 1 358 ? 35.673 16.026 3.247 1.00 92.56 358 PRO A CA 1
ATOM 2829 C C . PRO A 1 358 ? 34.760 16.412 4.419 1.00 92.56 358 PRO A C 1
ATOM 2831 O O . PRO A 1 358 ? 34.729 15.723 5.440 1.00 92.56 358 PRO A O 1
ATOM 2834 N N . ALA A 1 359 ? 33.977 17.488 4.268 1.00 91.00 359 ALA A N 1
ATOM 2835 C CA . ALA A 1 359 ? 33.051 17.960 5.303 1.00 91.00 359 ALA A CA 1
ATOM 2836 C C . ALA A 1 359 ? 31.995 16.912 5.684 1.00 91.00 359 ALA A C 1
ATOM 2838 O O . ALA A 1 359 ? 31.621 16.820 6.848 1.00 91.00 359 ALA A O 1
ATOM 2839 N N . GLY A 1 360 ? 31.557 16.088 4.724 1.00 84.00 360 GLY A N 1
ATOM 2840 C CA . GLY A 1 360 ? 30.548 15.041 4.936 1.00 84.00 360 GLY A CA 1
ATOM 2841 C C . GLY A 1 360 ? 30.906 14.012 6.012 1.00 84.00 360 GLY A C 1
ATOM 2842 O O . GLY A 1 360 ? 30.003 13.437 6.609 1.00 84.00 360 GLY A O 1
ATOM 2843 N N . ASN A 1 361 ? 32.196 13.842 6.321 1.00 89.81 361 ASN A N 1
ATOM 2844 C CA . ASN A 1 361 ? 32.645 12.926 7.370 1.00 89.81 361 ASN A CA 1
ATOM 2845 C C . ASN A 1 361 ? 32.129 13.312 8.766 1.00 89.81 361 ASN A C 1
ATOM 2847 O O . ASN A 1 361 ? 32.102 12.462 9.633 1.00 89.81 361 ASN A O 1
ATOM 2851 N N . ILE A 1 362 ? 31.711 14.563 9.004 1.00 86.56 362 ILE A N 1
ATOM 2852 C CA . ILE A 1 362 ? 31.208 14.980 10.329 1.00 86.56 362 ILE A CA 1
ATOM 2853 C C . ILE A 1 362 ? 29.775 14.511 10.627 1.00 86.56 362 ILE A C 1
ATOM 2855 O O . ILE A 1 362 ? 29.251 14.839 11.691 1.00 86.56 362 ILE A O 1
ATOM 2859 N N . LEU A 1 363 ? 29.124 13.859 9.657 1.00 79.44 363 LEU A N 1
ATOM 2860 C CA . LEU A 1 363 ? 27.739 13.386 9.720 1.00 79.44 363 LEU A CA 1
ATOM 2861 C C . LEU A 1 363 ? 27.618 11.886 9.400 1.00 79.44 363 LEU A C 1
ATOM 2863 O O . LEU A 1 363 ? 26.505 11.371 9.305 1.00 79.44 363 LEU A O 1
ATOM 2867 N N . ASP A 1 364 ? 28.734 11.181 9.191 1.00 74.69 364 ASP A N 1
ATOM 2868 C CA . ASP A 1 364 ? 28.736 9.788 8.725 1.00 74.69 364 ASP A CA 1
ATOM 2869 C C . ASP A 1 364 ? 28.609 8.756 9.864 1.00 74.69 364 ASP A C 1
ATOM 2871 O O . ASP A 1 364 ? 28.558 7.548 9.605 1.00 74.69 364 ASP A O 1
ATOM 2875 N N . LYS A 1 365 ? 28.507 9.230 11.115 1.00 73.69 365 LYS A N 1
ATOM 2876 C CA . LYS A 1 365 ? 28.392 8.433 12.345 1.00 73.69 365 LYS A CA 1
ATOM 2877 C C . LYS A 1 365 ? 29.608 7.525 12.589 1.00 73.69 365 LYS A C 1
ATOM 2879 O O . LYS A 1 365 ? 29.516 6.562 13.360 1.00 73.69 365 LYS A O 1
ATOM 2884 N N . ASN A 1 366 ? 30.752 7.797 11.963 1.00 73.25 366 ASN A N 1
ATOM 2885 C CA . ASN A 1 366 ? 31.985 7.045 12.111 1.00 73.25 366 ASN A CA 1
ATOM 2886 C C . ASN A 1 366 ? 33.102 7.926 12.683 1.00 73.25 366 ASN A C 1
ATOM 2888 O O . ASN A 1 366 ? 33.880 8.555 11.981 1.00 73.25 366 ASN A O 1
ATOM 2892 N N . VAL A 1 367 ? 33.334 7.805 13.988 1.00 81.19 367 VAL A N 1
ATOM 2893 C CA . VAL A 1 367 ? 34.386 8.550 14.707 1.00 81.19 367 VAL A CA 1
ATOM 2894 C C . VAL A 1 367 ? 35.832 8.336 14.206 1.00 81.19 367 VAL A C 1
ATOM 2896 O O . VAL A 1 367 ? 36.756 8.979 14.705 1.00 81.19 367 VAL A O 1
ATOM 2899 N N . ASN A 1 368 ? 36.066 7.409 13.268 1.00 83.00 368 ASN A N 1
ATOM 2900 C CA . ASN A 1 368 ? 37.377 7.168 12.654 1.00 83.00 368 ASN A CA 1
ATOM 2901 C C . ASN A 1 368 ? 37.610 7.976 11.367 1.00 83.00 368 ASN A C 1
ATOM 2903 O O . ASN A 1 368 ? 38.753 8.071 10.908 1.00 83.00 368 ASN A O 1
ATOM 2907 N N . THR A 1 369 ? 36.557 8.524 10.769 1.00 88.12 369 THR A N 1
ATOM 2908 C CA . THR A 1 369 ? 36.614 9.472 9.655 1.00 88.12 369 THR A CA 1
ATOM 2909 C C . THR A 1 369 ? 36.544 10.891 10.220 1.00 88.12 369 THR A C 1
ATOM 2911 O O . THR A 1 369 ? 36.035 11.130 11.309 1.00 88.12 369 THR A O 1
ATOM 2914 N N . VAL A 1 370 ? 37.201 11.843 9.552 1.00 95.38 370 VAL A N 1
ATOM 2915 C CA . VAL A 1 370 ? 37.272 13.234 10.025 1.00 95.38 370 VAL A CA 1
ATOM 2916 C C . VAL A 1 370 ? 37.186 14.207 8.864 1.00 95.38 370 VAL A C 1
ATOM 2918 O O . VAL A 1 370 ? 37.674 13.909 7.773 1.00 95.38 370 VAL A O 1
ATOM 2921 N N . TRP A 1 371 ? 36.650 15.393 9.118 1.00 96.25 371 TRP A N 1
ATOM 2922 C CA . TRP A 1 371 ? 36.901 16.577 8.311 1.00 96.25 371 TRP A CA 1
ATOM 2923 C C . TRP A 1 371 ? 38.218 17.244 8.725 1.00 96.25 371 TRP A C 1
ATOM 2925 O O . TRP A 1 371 ? 38.542 17.359 9.916 1.00 96.25 371 TRP A O 1
ATOM 2935 N N . LYS A 1 372 ? 38.969 17.715 7.723 1.00 94.62 372 LYS A N 1
ATOM 2936 C CA . LYS A 1 372 ? 40.153 18.565 7.894 1.00 94.62 372 LYS A CA 1
ATOM 2937 C C . LYS A 1 372 ? 40.147 19.695 6.879 1.00 94.62 372 LYS A C 1
ATOM 2939 O O . LYS A 1 372 ? 39.978 19.457 5.684 1.00 94.62 372 LYS A O 1
ATOM 2944 N N . CYS A 1 373 ? 40.415 20.908 7.353 1.00 91.50 373 CYS A N 1
ATOM 2945 C CA . CYS A 1 373 ? 40.626 22.053 6.479 1.00 91.50 373 CYS A CA 1
ATOM 2946 C C . CYS A 1 373 ? 41.979 21.958 5.754 1.00 91.50 373 CYS A C 1
ATOM 2948 O O . CYS A 1 373 ? 42.927 21.326 6.231 1.00 91.50 373 CYS A O 1
ATOM 2950 N N . ALA A 1 374 ? 42.101 22.643 4.619 1.00 86.69 374 ALA A N 1
ATOM 2951 C CA . ALA A 1 374 ? 43.377 22.771 3.931 1.00 86.69 374 ALA A CA 1
ATOM 2952 C C . ALA A 1 374 ? 44.377 23.585 4.776 1.00 86.69 374 ALA A C 1
ATOM 2954 O O . ALA A 1 374 ? 44.017 24.533 5.472 1.00 86.69 374 ALA A O 1
ATOM 2955 N N . SER A 1 375 ? 45.666 23.245 4.688 1.00 83.12 375 SER A N 1
ATOM 2956 C CA . SER A 1 375 ? 46.723 23.862 5.512 1.00 83.12 375 SER A CA 1
ATOM 2957 C C . SER A 1 375 ? 46.959 25.357 5.254 1.00 83.12 375 SER A C 1
ATOM 2959 O O . SER A 1 375 ? 47.634 26.016 6.044 1.00 83.12 375 SER A O 1
ATOM 2961 N N . ASN A 1 376 ? 46.431 25.893 4.153 1.00 84.31 376 ASN A N 1
ATOM 2962 C CA . ASN A 1 376 ? 46.526 27.297 3.757 1.00 84.31 376 ASN A CA 1
ATOM 2963 C C . ASN A 1 376 ? 45.253 28.112 4.046 1.00 84.31 376 ASN A C 1
ATOM 2965 O O . ASN A 1 376 ? 45.204 29.281 3.663 1.00 84.31 376 ASN A O 1
ATOM 2969 N N . ASP A 1 377 ? 44.237 27.517 4.672 1.00 87.88 377 ASP A N 1
ATOM 2970 C CA . ASP A 1 377 ? 43.007 28.211 5.044 1.00 87.88 377 ASP A CA 1
ATOM 2971 C C . ASP A 1 377 ? 43.235 29.110 6.271 1.00 87.88 377 ASP A C 1
ATOM 2973 O O . ASP A 1 377 ? 43.719 28.660 7.311 1.00 87.88 377 ASP A O 1
ATOM 2977 N N . THR A 1 378 ? 42.936 30.403 6.133 1.00 86.12 378 THR A N 1
ATOM 2978 C CA . THR A 1 378 ? 43.162 31.413 7.178 1.00 86.12 378 THR A CA 1
ATOM 2979 C C . THR A 1 378 ? 41.929 31.707 8.031 1.00 86.12 378 THR A C 1
ATOM 2981 O O . THR A 1 378 ? 42.070 32.407 9.031 1.00 86.12 378 THR A O 1
ATOM 2984 N N . ASP A 1 379 ? 40.746 31.212 7.651 1.00 91.31 379 ASP A N 1
ATOM 2985 C CA . ASP A 1 379 ? 39.503 31.340 8.433 1.00 91.31 379 ASP A CA 1
ATOM 2986 C C . ASP A 1 379 ? 38.671 30.049 8.316 1.00 91.31 379 ASP A C 1
ATOM 2988 O O . ASP A 1 379 ? 37.642 30.025 7.634 1.00 91.31 379 ASP A O 1
ATOM 2992 N N . PRO A 1 380 ? 39.139 28.942 8.923 1.00 95.12 380 PRO A N 1
ATOM 2993 C CA . PRO A 1 380 ? 38.542 27.637 8.695 1.00 95.12 380 PRO A CA 1
ATOM 2994 C C . PRO A 1 380 ? 37.174 27.513 9.357 1.00 95.12 380 PRO A C 1
ATOM 2996 O O . PRO A 1 380 ? 37.010 27.827 10.539 1.00 95.12 380 PRO A O 1
ATOM 2999 N N . TRP A 1 381 ? 36.208 26.962 8.632 1.00 96.25 381 TRP A N 1
ATOM 3000 C CA . TRP A 1 381 ? 34.893 26.655 9.178 1.00 96.25 381 TRP A CA 1
ATOM 3001 C C . TRP A 1 381 ? 34.297 25.404 8.551 1.00 96.25 381 TRP A C 1
ATOM 3003 O O . TRP A 1 381 ? 34.608 25.042 7.417 1.00 96.25 381 TRP A O 1
ATOM 3013 N N . VAL A 1 382 ? 33.398 24.773 9.297 1.00 96.00 382 VAL A N 1
ATOM 3014 C CA . VAL A 1 382 ? 32.523 23.715 8.805 1.00 96.00 382 VAL A CA 1
ATOM 3015 C C . VAL A 1 382 ? 31.107 23.977 9.298 1.00 96.00 382 VAL A C 1
ATOM 3017 O O . VAL A 1 382 ? 30.905 24.404 10.433 1.00 96.00 382 VAL A O 1
ATOM 3020 N N . GLN A 1 383 ? 30.128 23.799 8.425 1.00 94.44 383 GLN A N 1
ATOM 3021 C CA . GLN A 1 383 ? 28.724 24.058 8.699 1.00 94.44 383 GLN A CA 1
ATOM 3022 C C . GLN A 1 383 ? 27.868 22.857 8.341 1.00 94.44 383 GLN A C 1
ATOM 3024 O O . GLN A 1 383 ? 28.220 22.064 7.470 1.00 94.44 383 GLN A O 1
ATOM 3029 N N . VAL A 1 384 ? 26.707 22.801 8.971 1.00 87.19 384 VAL A N 1
ATOM 3030 C CA . VAL A 1 384 ? 25.652 21.829 8.723 1.00 87.19 384 VAL A CA 1
ATOM 3031 C C . VAL A 1 384 ? 24.338 22.560 8.483 1.00 87.19 384 VAL A C 1
ATOM 3033 O O . VAL A 1 384 ? 24.103 23.646 9.026 1.00 87.19 384 VAL A O 1
ATOM 3036 N N . SER A 1 385 ? 23.483 21.977 7.654 1.00 81.31 385 SER A N 1
ATOM 3037 C CA . SER A 1 385 ? 22.097 22.419 7.499 1.00 81.31 385 SER A CA 1
ATOM 3038 C C . SER A 1 385 ? 21.246 21.759 8.583 1.00 81.31 385 SER A C 1
ATOM 3040 O O . SER A 1 385 ? 21.538 20.649 9.016 1.00 81.31 385 SER A O 1
ATOM 3042 N N . ILE A 1 386 ? 20.228 22.455 9.080 1.00 67.12 386 ILE A N 1
ATOM 3043 C CA . ILE A 1 386 ? 19.304 21.910 10.089 1.00 67.12 386 ILE A CA 1
ATOM 3044 C C . ILE A 1 386 ? 17.833 22.028 9.687 1.00 67.12 386 ILE A C 1
ATOM 3046 O O . ILE A 1 386 ? 16.970 21.589 10.439 1.00 67.12 386 ILE A O 1
ATOM 3050 N N . GLY A 1 387 ? 17.553 22.573 8.497 1.00 52.34 387 GLY A N 1
ATOM 3051 C CA . GLY A 1 387 ? 16.212 22.815 7.955 1.00 52.34 387 GLY A CA 1
ATOM 3052 C C . GLY A 1 387 ? 15.689 24.218 8.283 1.00 52.34 387 GLY A C 1
ATOM 3053 O O . GLY A 1 387 ? 15.994 24.773 9.335 1.00 52.34 387 GLY A O 1
ATOM 3054 N N . LEU A 1 388 ? 14.909 24.819 7.378 1.00 47.91 388 LEU A N 1
ATOM 3055 C CA . LEU A 1 388 ? 14.423 26.202 7.510 1.00 47.91 388 LEU A CA 1
ATOM 3056 C C . LEU A 1 388 ? 13.652 26.433 8.823 1.00 47.91 388 LEU A C 1
ATOM 3058 O O . LEU A 1 388 ? 12.749 25.674 9.168 1.00 47.91 388 LEU A O 1
ATOM 3062 N N . HIS A 1 389 ? 13.988 27.524 9.519 1.00 49.25 389 HIS A N 1
ATOM 3063 C CA . HIS A 1 389 ? 13.345 27.984 10.757 1.00 49.25 389 HIS A CA 1
ATOM 3064 C C . HIS A 1 389 ? 13.370 27.011 11.952 1.00 49.25 389 HIS A C 1
ATOM 3066 O O . HIS A 1 389 ? 12.544 27.127 12.862 1.00 49.25 389 HIS A O 1
ATOM 3072 N N . ARG A 1 390 ? 14.330 26.086 12.019 1.00 49.22 390 ARG A N 1
ATOM 3073 C CA . ARG A 1 390 ? 14.392 25.069 13.077 1.00 49.22 390 ARG A CA 1
ATOM 3074 C C . ARG A 1 390 ? 15.009 25.618 14.373 1.00 49.22 390 ARG A C 1
ATOM 3076 O O . ARG A 1 390 ? 16.029 26.303 14.313 1.00 49.22 390 ARG A O 1
ATOM 3083 N N . PRO A 1 391 ? 14.415 25.352 15.552 1.00 58.19 391 PRO A N 1
ATOM 3084 C CA . PRO A 1 391 ? 14.983 25.783 16.826 1.00 58.19 391 PRO A CA 1
ATOM 3085 C C . PRO A 1 391 ? 16.201 24.926 17.199 1.00 58.19 391 PRO A C 1
ATOM 3087 O O . PRO A 1 391 ? 16.095 23.703 17.268 1.00 58.19 391 PRO A O 1
ATOM 3090 N N . ALA A 1 392 ? 17.335 25.566 17.481 1.00 64.56 392 ALA A N 1
ATOM 3091 C CA . ALA A 1 392 ? 18.568 24.936 17.953 1.00 64.56 392 ALA A CA 1
ATOM 3092 C C . ALA A 1 392 ? 19.014 25.562 19.280 1.00 64.56 392 ALA A C 1
ATOM 3094 O O . ALA A 1 392 ? 18.910 26.775 19.465 1.00 64.56 392 ALA A O 1
ATOM 3095 N N . ASN A 1 393 ? 19.515 24.744 20.204 1.00 79.06 393 ASN A N 1
ATOM 3096 C CA . ASN A 1 393 ? 20.013 25.209 21.504 1.00 79.06 393 ASN A CA 1
ATOM 3097 C C . ASN A 1 393 ? 21.270 24.468 21.988 1.00 79.06 393 ASN A C 1
ATOM 3099 O O . ASN A 1 393 ? 21.805 24.791 23.050 1.00 79.06 393 ASN A O 1
ATOM 3103 N N . CYS A 1 394 ? 21.738 23.454 21.257 1.00 80.50 394 CYS A N 1
ATOM 3104 C CA . CYS A 1 394 ? 22.936 22.726 21.639 1.00 80.50 394 CYS A CA 1
ATOM 3105 C C . CYS A 1 394 ? 23.707 22.213 20.419 1.00 80.50 394 CYS A C 1
ATOM 3107 O O . CYS A 1 394 ? 23.119 21.862 19.400 1.00 80.50 394 CYS A O 1
ATOM 3109 N N . VAL A 1 395 ? 25.033 22.168 20.526 1.00 89.75 395 VAL A N 1
ATOM 3110 C CA . VAL A 1 395 ? 25.940 21.532 19.569 1.00 89.75 395 VAL A CA 1
ATOM 3111 C C . VAL A 1 395 ? 26.867 20.585 20.320 1.00 89.75 395 VAL A C 1
ATOM 3113 O O . VAL A 1 395 ? 27.461 20.971 21.320 1.00 89.75 395 VAL A O 1
ATOM 3116 N N . GLU A 1 396 ? 27.021 19.357 19.841 1.00 91.12 396 GLU A N 1
ATOM 3117 C CA . GLU A 1 396 ? 28.017 18.401 20.325 1.00 91.12 396 GLU A CA 1
ATOM 3118 C C . GLU A 1 396 ? 29.070 18.168 19.241 1.00 91.12 396 GLU A C 1
ATOM 3120 O O . GLU A 1 396 ? 28.763 17.780 18.118 1.00 91.12 396 GLU A O 1
ATOM 3125 N N . LEU A 1 397 ? 30.328 18.423 19.580 1.00 94.19 397 LEU A N 1
ATOM 3126 C CA . LEU A 1 397 ? 31.483 18.249 18.713 1.00 94.19 397 LEU A CA 1
ATOM 3127 C C . LEU A 1 397 ? 32.255 17.018 19.168 1.00 94.19 397 LEU A C 1
ATOM 3129 O O . LEU A 1 397 ? 32.651 16.942 20.328 1.00 94.19 397 LEU A O 1
ATOM 3133 N N . THR A 1 398 ? 32.527 16.085 18.260 1.00 93.56 398 THR A N 1
ATOM 3134 C CA . THR A 1 398 ? 33.512 15.023 18.494 1.00 93.56 398 THR A CA 1
ATOM 3135 C C . THR A 1 398 ? 34.761 15.353 17.701 1.00 93.56 398 THR A C 1
ATOM 3137 O O . THR A 1 398 ? 34.761 15.303 16.474 1.00 93.56 398 THR A O 1
ATOM 3140 N N . TRP A 1 399 ? 35.839 15.707 18.386 1.00 95.38 399 TRP A N 1
ATOM 3141 C CA . TRP A 1 399 ? 37.124 15.980 17.755 1.00 95.38 399 TRP A CA 1
ATOM 3142 C C . TRP A 1 399 ? 37.869 14.691 17.410 1.00 95.38 399 TRP A C 1
ATOM 3144 O O . TRP A 1 399 ? 37.787 13.693 18.124 1.00 95.38 399 TRP A O 1
ATOM 3154 N N . GLY A 1 400 ? 38.661 14.739 16.338 1.00 89.12 400 GLY A N 1
ATOM 3155 C CA . GLY A 1 400 ? 39.654 13.709 16.044 1.00 89.12 400 GLY A CA 1
ATOM 3156 C C . GLY A 1 400 ? 40.886 13.813 16.955 1.00 89.12 400 GLY A C 1
ATOM 3157 O O . GLY A 1 400 ? 40.876 14.462 17.999 1.00 89.12 400 GLY A O 1
ATOM 3158 N N . ASN A 1 401 ? 42.002 13.214 16.528 1.00 86.75 401 ASN A N 1
ATOM 3159 C CA . ASN A 1 401 ? 43.245 13.173 17.319 1.00 86.75 401 ASN A CA 1
ATOM 3160 C C . ASN A 1 401 ? 43.801 14.559 17.704 1.00 86.75 401 ASN A C 1
ATOM 3162 O O . ASN A 1 401 ? 44.514 14.676 18.698 1.00 86.75 401 ASN A O 1
ATOM 3166 N N . ASN A 1 402 ? 43.495 15.591 16.914 1.00 90.06 402 ASN A N 1
ATOM 3167 C CA . ASN A 1 402 ? 43.851 16.981 17.180 1.00 90.06 402 ASN A CA 1
ATOM 3168 C C . ASN A 1 402 ? 42.584 17.847 17.155 1.00 90.06 402 ASN A C 1
ATOM 3170 O O . ASN A 1 402 ? 41.691 17.614 16.341 1.00 90.06 402 ASN A O 1
ATOM 3174 N N . TYR A 1 403 ? 42.549 18.896 17.972 1.00 92.25 403 TYR A N 1
ATOM 3175 C CA . TYR A 1 403 ? 41.380 19.754 18.173 1.00 92.25 403 TYR A CA 1
ATOM 3176 C C . TYR A 1 403 ? 41.753 21.239 18.149 1.00 92.25 403 TYR A C 1
ATOM 3178 O O . TYR A 1 403 ? 42.923 21.605 18.304 1.00 92.25 403 TYR A O 1
ATOM 3186 N N . ALA A 1 404 ? 40.767 22.106 17.921 1.00 91.56 404 ALA A N 1
ATOM 3187 C CA . ALA A 1 404 ? 40.981 23.547 17.959 1.00 91.56 404 ALA A CA 1
ATOM 3188 C C . ALA A 1 404 ? 41.051 24.070 19.401 1.00 91.56 404 ALA A C 1
ATOM 3190 O O . ALA A 1 404 ? 40.309 23.633 20.276 1.00 91.56 404 ALA A O 1
ATOM 3191 N N . THR A 1 405 ? 41.924 25.049 19.645 1.00 90.81 405 THR A N 1
ATOM 3192 C CA . THR A 1 405 ? 42.083 25.673 20.969 1.00 90.81 405 THR A CA 1
ATOM 3193 C C . THR A 1 405 ? 41.095 26.813 21.215 1.00 90.81 405 THR A C 1
ATOM 3195 O O . THR A 1 405 ? 40.827 27.127 22.370 1.00 90.81 405 THR A O 1
ATOM 3198 N N . SER A 1 406 ? 40.532 27.415 20.162 1.00 93.06 406 SER A N 1
ATOM 3199 C CA . SER A 1 406 ? 39.404 28.345 20.261 1.00 93.06 406 SER A CA 1
ATOM 3200 C C . SER A 1 406 ? 38.544 28.328 18.995 1.00 93.06 406 SER A C 1
ATOM 3202 O O . SER A 1 406 ? 39.058 28.172 17.882 1.00 93.06 406 SER A O 1
ATOM 3204 N N . TYR A 1 407 ? 37.234 28.500 19.161 1.00 96.44 407 TYR A N 1
ATOM 3205 C CA . TYR A 1 407 ? 36.245 28.420 18.085 1.00 96.44 407 TYR A CA 1
ATOM 3206 C C . TYR A 1 407 ? 34.930 29.121 18.471 1.00 96.44 407 TYR A C 1
ATOM 3208 O O . TYR A 1 407 ? 34.681 29.385 19.651 1.00 96.44 407 TYR A O 1
ATOM 3216 N N . THR A 1 408 ? 34.098 29.436 17.480 1.00 97.12 408 THR A N 1
ATOM 3217 C CA . THR A 1 408 ? 32.739 29.974 17.641 1.00 97.12 408 THR A CA 1
ATOM 3218 C C . THR A 1 408 ? 31.717 29.027 17.020 1.00 97.12 408 THR A C 1
ATOM 3220 O O . THR A 1 408 ? 31.994 28.383 16.007 1.00 97.12 408 THR A O 1
ATOM 3223 N N . ILE A 1 409 ? 30.541 28.932 17.642 1.00 97.38 409 ILE A N 1
ATOM 3224 C CA . ILE A 1 409 ? 29.340 28.361 17.032 1.00 97.38 409 ILE A CA 1
ATOM 3225 C C . ILE A 1 409 ? 28.481 29.521 16.557 1.00 97.38 409 ILE A C 1
ATOM 3227 O O . ILE A 1 409 ? 28.181 30.443 17.320 1.00 97.38 409 ILE A O 1
ATOM 3231 N N . GLU A 1 410 ? 28.093 29.456 15.297 1.00 97.25 410 GLU A N 1
ATOM 3232 C CA . GLU A 1 410 ? 27.368 30.499 14.592 1.00 97.25 410 GLU A CA 1
ATOM 3233 C C . GLU A 1 410 ? 26.113 29.894 13.961 1.00 97.25 410 GLU A C 1
ATOM 3235 O O . GLU A 1 410 ? 26.126 28.745 13.522 1.00 97.25 410 GLU A O 1
ATOM 3240 N N . VAL A 1 411 ? 25.025 30.656 13.895 1.00 92.75 411 VAL A N 1
ATOM 3241 C CA . VAL A 1 411 ? 23.771 30.225 13.263 1.00 92.75 411 VAL A CA 1
ATOM 3242 C C . VAL A 1 411 ? 23.339 31.192 12.167 1.00 92.75 411 VAL A C 1
ATOM 3244 O O . VAL A 1 411 ? 23.659 32.383 12.217 1.00 92.75 411 VAL A O 1
ATOM 3247 N N . SER A 1 412 ? 22.613 30.690 11.168 1.00 87.31 412 SER A N 1
ATOM 3248 C CA . SER A 1 412 ? 22.120 31.486 10.038 1.00 87.31 412 SER A CA 1
ATOM 3249 C C . SER A 1 412 ? 20.765 30.993 9.533 1.00 87.31 412 SER A C 1
ATOM 3251 O O . SER A 1 412 ? 20.489 29.798 9.573 1.00 87.31 412 SER A O 1
ATOM 3253 N N . GLN A 1 413 ? 19.927 31.904 9.030 1.00 81.31 413 GLN A N 1
ATOM 3254 C CA . GLN A 1 413 ? 18.675 31.583 8.324 1.00 81.31 413 GLN A CA 1
ATOM 3255 C C . GLN A 1 413 ? 18.869 31.446 6.805 1.00 81.31 413 GLN A C 1
ATOM 3257 O O . GLN A 1 413 ? 18.094 30.764 6.148 1.00 81.31 413 GLN A O 1
ATOM 3262 N N . ASP A 1 414 ? 19.893 32.093 6.243 1.00 77.94 414 ASP A N 1
ATOM 3263 C CA . ASP A 1 414 ? 20.088 32.240 4.793 1.00 77.94 414 ASP A CA 1
ATOM 3264 C C . ASP A 1 414 ? 21.420 31.644 4.288 1.00 77.94 414 ASP A C 1
ATOM 3266 O O . ASP A 1 414 ? 21.695 31.655 3.090 1.00 77.94 414 ASP A O 1
ATOM 3270 N N . GLY A 1 415 ? 22.263 31.142 5.197 1.00 82.69 415 GLY A N 1
ATOM 3271 C CA . GLY A 1 415 ? 23.584 30.578 4.904 1.00 82.69 415 GLY A CA 1
ATOM 3272 C C . GLY A 1 415 ? 24.666 31.624 4.603 1.00 82.69 415 GLY A C 1
ATOM 3273 O O . GLY A 1 415 ? 25.817 31.269 4.349 1.00 82.69 415 GLY A O 1
ATOM 3274 N N . THR A 1 416 ? 24.336 32.917 4.650 1.00 85.19 416 THR A N 1
ATOM 3275 C CA . THR A 1 416 ? 25.224 34.033 4.277 1.00 85.19 416 THR A CA 1
ATOM 3276 C C . THR A 1 416 ? 25.441 35.036 5.411 1.00 85.19 416 THR A C 1
ATOM 3278 O O . THR A 1 416 ? 26.558 35.524 5.587 1.00 85.19 416 THR A O 1
ATOM 3281 N N . THR A 1 417 ? 24.416 35.295 6.220 1.00 89.12 417 THR A N 1
ATOM 3282 C CA . THR A 1 417 ? 24.433 36.184 7.382 1.00 89.12 417 THR A CA 1
ATOM 3283 C C . THR A 1 417 ? 24.492 35.340 8.649 1.00 89.12 417 THR A C 1
ATOM 3285 O O . THR A 1 417 ? 23.608 34.516 8.877 1.00 89.12 417 THR A O 1
ATOM 3288 N N . TRP A 1 418 ? 25.513 35.538 9.481 1.00 94.69 418 TRP A N 1
ATOM 3289 C CA . TRP A 1 418 ? 25.813 34.659 10.616 1.00 94.69 418 TRP A CA 1
ATOM 3290 C C . TRP A 1 418 ? 25.758 35.403 11.947 1.00 94.69 418 TRP A C 1
ATOM 3292 O O . TRP A 1 418 ? 26.177 36.557 12.035 1.00 94.69 418 TRP A O 1
ATOM 3302 N N . THR A 1 419 ? 25.231 34.729 12.969 1.00 94.19 419 THR A N 1
ATOM 3303 C CA . THR A 1 419 ? 25.136 35.231 14.345 1.00 94.19 419 THR A CA 1
ATOM 3304 C C . THR A 1 419 ? 25.837 34.270 15.293 1.00 94.19 419 THR A C 1
ATOM 3306 O O . THR A 1 419 ? 25.496 33.089 15.329 1.00 94.19 419 THR A O 1
ATOM 3309 N N . ASP A 1 420 ? 26.789 34.774 16.073 1.00 96.19 420 ASP A N 1
ATOM 3310 C CA . ASP A 1 420 ? 27.502 33.994 17.085 1.00 96.19 420 ASP A CA 1
ATOM 3311 C C . ASP A 1 420 ? 26.553 33.640 18.241 1.00 96.19 420 ASP A C 1
ATOM 3313 O O . ASP A 1 420 ? 25.946 34.522 18.852 1.00 96.19 420 ASP A O 1
ATOM 3317 N N . VAL A 1 421 ? 26.442 32.349 18.560 1.00 89.69 421 VAL A N 1
ATOM 3318 C CA . VAL A 1 421 ? 25.600 31.836 19.659 1.00 89.69 421 VAL A CA 1
ATOM 3319 C C . VAL A 1 421 ? 26.420 31.241 20.800 1.00 89.69 421 VAL A C 1
ATOM 3321 O O . VAL A 1 421 ? 25.936 31.164 21.928 1.00 89.69 421 VAL A O 1
ATOM 3324 N N . TYR A 1 422 ? 27.672 30.855 20.538 1.00 93.44 422 TYR A N 1
ATOM 3325 C CA . TYR A 1 422 ? 28.590 30.327 21.545 1.00 93.44 422 TYR A CA 1
ATOM 3326 C C . TYR A 1 422 ? 30.054 30.592 21.164 1.00 93.44 422 TYR A C 1
ATOM 3328 O O . TYR A 1 422 ? 30.423 30.464 19.999 1.00 93.44 422 TYR A O 1
ATOM 3336 N N . THR A 1 423 ? 30.911 30.885 22.147 1.00 94.31 423 THR A N 1
ATOM 3337 C CA . THR A 1 423 ? 32.351 31.119 21.932 1.00 94.31 423 THR A CA 1
ATOM 3338 C C . THR A 1 423 ? 33.183 30.349 22.949 1.00 94.31 423 THR A C 1
ATOM 3340 O O . THR A 1 423 ? 33.061 30.575 24.153 1.00 94.31 423 THR A O 1
ATOM 3343 N N . ALA A 1 424 ? 34.093 29.503 22.465 1.00 92.00 424 ALA A N 1
ATOM 3344 C CA . ALA A 1 424 ? 35.085 28.805 23.276 1.00 92.00 424 ALA A CA 1
ATOM 3345 C C . ALA A 1 424 ? 36.467 29.452 23.109 1.00 92.00 424 ALA A C 1
ATOM 3347 O O . ALA A 1 424 ? 37.011 29.499 22.006 1.00 92.00 424 ALA A O 1
ATOM 3348 N N . SER A 1 425 ? 37.068 29.916 24.208 1.00 89.25 425 SER A N 1
ATOM 3349 C CA . SER A 1 425 ? 38.441 30.457 24.237 1.00 89.25 425 SER A CA 1
ATOM 3350 C C . SER A 1 425 ? 39.498 29.442 24.701 1.00 89.25 425 SER A C 1
ATOM 3352 O O . SER A 1 425 ? 40.692 29.737 24.650 1.00 89.25 425 SER A O 1
ATOM 3354 N N . SER A 1 426 ? 39.064 28.255 25.137 1.00 84.56 426 SER A N 1
ATOM 3355 C CA . SER A 1 426 ? 39.913 27.127 25.533 1.00 84.56 426 SER A CA 1
ATOM 3356 C C . SER A 1 426 ? 39.208 25.794 25.236 1.00 84.56 426 SER A C 1
ATOM 3358 O O . SER A 1 426 ? 38.572 25.220 26.119 1.00 84.56 426 SER A O 1
ATOM 3360 N N . GLY A 1 427 ? 39.289 25.328 23.987 1.00 84.12 427 GLY A N 1
ATOM 3361 C CA . GLY A 1 427 ? 38.740 24.035 23.560 1.00 84.12 427 GLY A CA 1
ATOM 3362 C C . GLY A 1 427 ? 39.390 22.863 24.300 1.00 84.12 427 GLY A C 1
ATOM 3363 O O . GLY A 1 427 ? 40.605 22.862 24.526 1.00 84.12 427 GLY A O 1
ATOM 3364 N N . SER A 1 428 ? 38.577 21.886 24.701 1.00 85.19 428 SER A N 1
ATOM 3365 C CA . SER A 1 428 ? 39.025 20.747 25.519 1.00 85.19 428 SER A CA 1
ATOM 3366 C C . SER A 1 428 ? 39.401 19.513 24.693 1.00 85.19 428 SER A C 1
ATOM 3368 O O . SER A 1 428 ? 40.132 18.656 25.194 1.00 85.19 428 SER A O 1
ATOM 3370 N N . GLY A 1 429 ? 38.954 19.432 23.435 1.00 85.50 429 GLY A N 1
ATOM 3371 C CA . GLY A 1 429 ? 39.100 18.240 22.605 1.00 85.50 429 GLY A CA 1
ATOM 3372 C C . GLY A 1 429 ? 38.198 17.091 23.066 1.00 85.50 429 GLY A C 1
ATOM 3373 O O . GLY A 1 429 ? 37.461 17.203 24.044 1.00 85.50 429 GLY A O 1
ATOM 3374 N N . GLY A 1 430 ? 38.252 15.954 22.367 1.00 88.94 430 GLY A N 1
ATOM 3375 C CA . GLY A 1 430 ? 37.356 14.826 22.644 1.00 88.94 430 GLY A CA 1
ATOM 3376 C C . GLY A 1 430 ? 35.903 15.149 22.286 1.00 88.94 430 GLY A C 1
ATOM 3377 O O . GLY A 1 430 ? 35.658 15.698 21.217 1.00 88.94 430 GLY A O 1
ATOM 3378 N N . ILE A 1 431 ? 34.953 14.797 23.155 1.00 88.06 431 ILE A N 1
ATOM 3379 C CA . ILE A 1 431 ? 33.536 15.148 22.980 1.00 88.06 431 ILE A CA 1
ATOM 3380 C C . ILE A 1 431 ? 33.248 16.418 23.782 1.00 88.06 431 ILE A C 1
ATOM 3382 O O . ILE A 1 431 ? 33.360 16.418 25.009 1.00 88.06 431 ILE A O 1
ATOM 3386 N N . GLU A 1 432 ? 32.859 17.487 23.097 1.00 87.50 432 GLU A N 1
ATOM 3387 C CA . GLU A 1 432 ? 32.480 18.766 23.696 1.00 87.50 432 GLU A CA 1
ATOM 3388 C C . GLU A 1 432 ? 31.007 19.050 23.416 1.00 87.50 432 GLU A C 1
ATOM 3390 O O . GLU A 1 432 ? 30.598 19.132 22.263 1.00 87.50 432 GLU A O 1
ATOM 3395 N N . LYS A 1 433 ? 30.209 19.223 24.472 1.00 85.50 433 LYS A N 1
ATOM 3396 C CA . LYS A 1 433 ? 28.790 19.569 24.373 1.00 85.50 433 LYS A CA 1
ATOM 3397 C C . LYS A 1 433 ? 28.575 21.020 24.789 1.00 85.50 433 LYS A C 1
ATOM 3399 O O . LYS A 1 433 ? 28.955 21.418 25.889 1.00 85.50 433 LYS A O 1
ATOM 3404 N N . LEU A 1 434 ? 27.993 21.799 23.889 1.00 87.62 434 LEU A N 1
ATOM 3405 C CA . LEU A 1 434 ? 27.935 23.254 23.924 1.00 87.62 434 LEU A CA 1
ATOM 3406 C C . LEU A 1 434 ? 26.470 23.677 23.925 1.00 87.62 434 LEU A C 1
ATOM 3408 O O . LEU A 1 434 ? 25.755 23.409 22.965 1.00 87.62 434 LEU A O 1
ATOM 3412 N N . GLU A 1 435 ? 26.012 24.317 24.992 1.00 81.62 435 GLU A N 1
ATOM 3413 C CA . GLU A 1 435 ? 24.629 24.785 25.129 1.00 81.62 435 GLU A CA 1
ATOM 3414 C C . GLU A 1 435 ? 24.560 26.307 24.941 1.00 81.62 435 GLU A C 1
ATOM 3416 O O . GLU A 1 435 ? 25.437 27.043 25.402 1.00 81.62 435 GLU A O 1
ATOM 3421 N N . PHE A 1 436 ? 23.519 26.782 24.258 1.00 79.25 436 PHE A N 1
ATOM 3422 C CA . PHE A 1 436 ? 23.255 28.197 23.979 1.00 79.25 436 PHE A CA 1
ATOM 3423 C C . PHE A 1 436 ? 21.740 28.485 23.990 1.00 79.25 436 PHE A C 1
ATOM 3425 O O . PHE A 1 436 ? 20.940 27.549 23.934 1.00 79.25 436 PHE A O 1
ATOM 3432 N N . PRO A 1 437 ? 21.304 29.759 24.104 1.00 72.69 437 PRO A N 1
ATOM 3433 C CA . PRO A 1 437 ? 19.882 30.103 24.065 1.00 72.69 437 PRO A CA 1
ATOM 3434 C C . PRO A 1 437 ? 19.188 29.553 22.816 1.00 72.69 437 PRO A C 1
ATOM 3436 O O . PRO A 1 437 ? 19.756 29.595 21.726 1.00 72.69 437 PRO A O 1
ATOM 3439 N N . CYS A 1 438 ? 17.955 29.063 22.974 1.00 61.00 438 CYS A N 1
ATOM 3440 C CA . CYS A 1 438 ? 17.174 28.536 21.858 1.00 61.00 438 CYS A CA 1
ATOM 3441 C C . CYS A 1 438 ? 16.965 29.621 20.796 1.00 61.00 438 CYS A C 1
ATOM 3443 O O . CYS A 1 438 ? 16.450 30.700 21.093 1.00 61.00 438 CYS A O 1
ATOM 3445 N N . ILE A 1 439 ? 17.368 29.329 19.564 1.00 62.66 439 ILE A N 1
ATOM 3446 C CA . ILE A 1 439 ? 17.295 30.258 18.442 1.00 62.66 439 ILE A CA 1
ATOM 3447 C C . ILE A 1 439 ? 16.848 29.518 17.186 1.00 62.66 439 ILE A C 1
ATOM 3449 O O . ILE A 1 439 ? 17.270 28.393 16.925 1.00 62.66 439 ILE A O 1
ATOM 3453 N N . SER A 1 440 ? 15.972 30.146 16.403 1.00 68.44 440 SER A N 1
ATOM 3454 C CA . SER A 1 440 ? 15.574 29.622 15.096 1.00 68.44 440 SER A CA 1
ATOM 3455 C C . SER A 1 440 ? 16.707 29.828 14.087 1.00 68.44 440 SER A C 1
ATOM 3457 O O . SER A 1 440 ? 17.214 30.947 13.952 1.00 68.44 440 SER A O 1
ATOM 3459 N N . ALA A 1 441 ? 17.073 28.780 13.350 1.00 69.75 441 ALA A N 1
ATOM 3460 C CA . ALA A 1 441 ? 18.093 28.812 12.308 1.00 69.75 441 ALA A CA 1
ATOM 3461 C C . ALA A 1 441 ? 17.826 27.769 11.209 1.00 69.75 441 ALA A C 1
ATOM 3463 O O . ALA A 1 441 ? 17.068 26.826 11.403 1.00 69.75 441 ALA A O 1
ATOM 3464 N N . ALA A 1 442 ? 18.460 27.953 10.052 1.00 72.38 442 ALA A N 1
ATOM 3465 C CA . ALA A 1 442 ? 18.515 26.981 8.959 1.00 72.38 442 ALA A CA 1
ATOM 3466 C C . ALA A 1 442 ? 19.887 26.295 8.850 1.00 72.38 442 ALA A C 1
ATOM 3468 O O . ALA A 1 442 ? 19.988 25.185 8.330 1.00 72.38 442 ALA A O 1
ATOM 3469 N N . TYR A 1 443 ? 20.934 26.939 9.373 1.00 82.81 443 TYR A N 1
ATOM 3470 C CA . TYR A 1 443 ? 22.313 26.462 9.349 1.00 82.81 443 TYR A CA 1
ATOM 3471 C C . TYR A 1 443 ? 22.999 26.704 10.689 1.00 82.81 443 TYR A C 1
ATOM 3473 O O . TYR A 1 443 ? 22.765 27.730 11.334 1.00 82.81 443 TYR A O 1
ATOM 3481 N N . VAL A 1 444 ? 23.900 25.795 11.058 1.00 94.19 444 VAL A N 1
ATOM 3482 C CA . VAL A 1 444 ? 24.804 25.939 12.206 1.00 94.19 444 VAL A CA 1
ATOM 3483 C C . VAL A 1 444 ? 26.236 25.709 11.743 1.00 94.19 444 VAL A C 1
ATOM 3485 O O . VAL A 1 444 ? 26.511 24.765 11.009 1.00 94.19 444 VAL A O 1
ATOM 3488 N N . ARG A 1 445 ? 27.160 26.576 12.154 1.00 96.75 445 ARG A N 1
ATOM 3489 C CA . ARG A 1 445 ? 28.557 26.587 11.716 1.00 96.75 445 ARG A CA 1
ATOM 3490 C C . ARG A 1 445 ? 29.507 26.610 12.899 1.00 96.75 445 ARG A C 1
ATOM 3492 O O . ARG A 1 445 ? 29.364 27.429 13.798 1.00 96.75 445 ARG A O 1
ATOM 3499 N N . LEU A 1 446 ? 30.507 25.738 12.857 1.00 97.44 446 LEU A N 1
ATOM 3500 C CA . LEU A 1 446 ? 31.703 25.799 13.683 1.00 97.44 446 LEU A CA 1
ATOM 3501 C C . LEU A 1 446 ? 32.774 26.597 12.930 1.00 97.44 446 LEU A C 1
ATOM 3503 O O . LEU A 1 446 ? 33.258 26.147 11.889 1.00 97.44 446 LEU A O 1
ATOM 3507 N N . ARG A 1 447 ? 33.181 27.752 13.460 1.00 96.81 447 ARG A N 1
ATOM 3508 C CA . ARG A 1 447 ? 34.286 28.557 12.917 1.00 96.81 447 ARG A CA 1
ATOM 3509 C C . ARG A 1 447 ? 35.487 28.521 13.854 1.00 96.81 447 ARG A C 1
ATOM 3511 O O . ARG A 1 447 ? 35.383 28.814 15.044 1.00 96.81 447 ARG A O 1
ATOM 3518 N N . ILE A 1 448 ? 36.648 28.148 13.329 1.00 95.44 448 ILE A N 1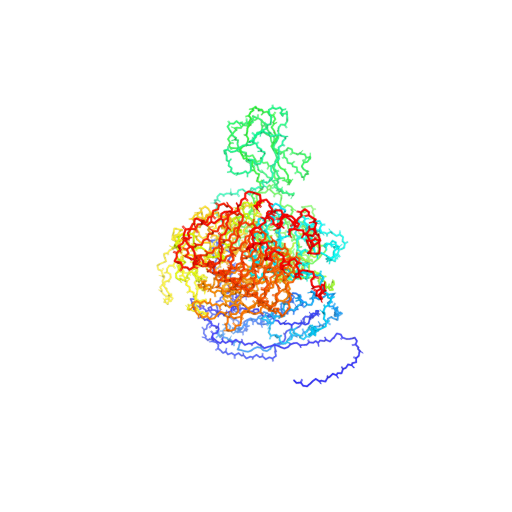
ATOM 3519 C CA . ILE A 1 448 ? 37.871 27.977 14.113 1.00 95.44 448 ILE A CA 1
ATOM 3520 C C . ILE A 1 448 ? 38.612 29.308 14.203 1.00 95.44 448 ILE A C 1
ATOM 3522 O O . ILE A 1 448 ? 38.986 29.892 13.192 1.00 95.44 448 ILE A O 1
ATOM 3526 N N . THR A 1 449 ? 38.865 29.782 15.424 1.00 91.69 449 THR A N 1
ATOM 3527 C CA . THR A 1 449 ? 39.527 31.078 15.655 1.00 91.69 449 THR A CA 1
ATOM 3528 C C . THR A 1 449 ? 40.988 30.938 16.085 1.00 91.69 449 THR A C 1
ATOM 3530 O O . THR A 1 449 ? 41.770 31.867 15.890 1.00 91.69 449 THR A O 1
ATOM 3533 N N . SER A 1 450 ? 41.384 29.788 16.643 1.00 87.50 450 SER A N 1
ATOM 3534 C CA . SER A 1 450 ? 42.783 29.453 16.937 1.00 87.50 450 SER A CA 1
ATOM 3535 C C . SER A 1 450 ? 42.978 27.946 17.097 1.00 87.50 450 SER A C 1
ATOM 3537 O O . SER A 1 450 ? 42.193 27.260 17.755 1.00 87.50 450 SER A O 1
ATOM 3539 N N . GLY A 1 451 ? 44.072 27.426 16.551 1.00 82.06 451 GLY A N 1
ATOM 3540 C CA . GLY A 1 451 ? 44.446 26.014 16.600 1.00 82.06 451 GLY A CA 1
ATOM 3541 C C . GLY A 1 451 ? 45.243 25.620 15.359 1.00 82.06 451 GLY A C 1
ATOM 3542 O O . GLY A 1 451 ? 45.122 26.251 14.313 1.00 82.06 451 GLY A O 1
ATOM 3543 N N . THR A 1 452 ? 46.073 24.582 15.457 1.00 81.38 452 THR A N 1
ATOM 3544 C CA . THR A 1 452 ? 46.838 24.061 14.311 1.00 81.38 452 THR A CA 1
ATOM 3545 C C . THR A 1 452 ? 46.587 22.577 14.137 1.00 81.38 452 THR A C 1
ATOM 3547 O O . THR A 1 452 ? 46.656 21.835 15.114 1.00 81.38 452 THR A O 1
ATOM 3550 N N . ASN A 1 453 ? 46.405 22.138 12.889 1.00 84.94 453 ASN A N 1
ATOM 3551 C CA . ASN A 1 453 ? 46.325 20.720 12.531 1.00 84.94 453 ASN A CA 1
ATOM 3552 C C . ASN A 1 453 ? 45.138 19.972 13.179 1.00 84.94 453 ASN A C 1
ATOM 3554 O O . ASN A 1 453 ? 45.247 18.774 13.441 1.00 84.94 453 ASN A O 1
ATOM 3558 N N . PHE A 1 454 ? 44.043 20.686 13.470 1.00 92.38 454 PHE A N 1
ATOM 3559 C CA . PHE A 1 454 ? 42.814 20.153 14.065 1.00 92.38 454 PHE A CA 1
ATOM 3560 C C . PHE A 1 454 ? 42.030 19.281 13.075 1.00 92.38 454 PHE A C 1
ATOM 3562 O O . PHE A 1 454 ? 42.232 19.344 11.863 1.00 92.38 454 PHE A O 1
ATOM 3569 N N . SER A 1 455 ? 41.125 18.462 13.601 1.00 94.19 455 SER A N 1
ATOM 3570 C CA . SER A 1 455 ? 40.232 17.609 12.815 1.00 94.19 455 SER A CA 1
ATOM 3571 C C . SER A 1 455 ? 38.940 17.363 13.577 1.00 94.19 455 SER A C 1
ATOM 3573 O O . SER A 1 455 ? 39.005 17.111 14.781 1.00 94.19 455 SER A O 1
ATOM 3575 N N . LEU A 1 456 ? 37.798 17.381 12.897 1.00 97.00 456 LEU A N 1
ATOM 3576 C CA . LEU A 1 456 ? 36.497 17.105 13.507 1.00 97.00 456 LEU A CA 1
ATOM 3577 C C . LEU A 1 456 ? 35.968 15.769 12.991 1.00 97.00 456 LEU A C 1
ATOM 3579 O O . LEU A 1 456 ? 35.927 15.572 11.783 1.00 97.00 456 LEU A O 1
ATOM 3583 N N . ALA A 1 457 ? 35.618 14.862 13.896 1.00 92.31 457 ALA A N 1
ATOM 3584 C CA . ALA A 1 457 ? 35.059 13.557 13.568 1.00 92.31 457 ALA A CA 1
ATOM 3585 C C . ALA A 1 457 ? 33.537 13.614 13.427 1.00 92.31 457 ALA A C 1
ATOM 3587 O O . ALA A 1 457 ? 33.021 13.101 12.458 1.00 92.31 457 ALA A O 1
ATOM 3588 N N . GLU A 1 458 ? 32.829 14.286 14.340 1.00 90.69 458 GLU A N 1
ATOM 3589 C CA . GLU A 1 458 ? 31.365 14.421 14.274 1.00 90.69 458 GLU A CA 1
ATOM 3590 C C . GLU A 1 458 ? 30.921 15.818 14.708 1.00 90.69 458 GLU A C 1
ATOM 3592 O O . GLU A 1 458 ? 31.512 16.413 15.617 1.00 90.69 458 GLU A O 1
ATOM 3597 N N . MET A 1 459 ? 29.836 16.309 14.110 1.00 91.81 459 MET A N 1
ATOM 3598 C CA . MET A 1 459 ? 29.115 17.496 14.561 1.00 91.81 459 MET A CA 1
ATOM 3599 C C . MET A 1 459 ? 27.630 17.184 14.694 1.00 91.81 459 MET A C 1
ATOM 3601 O O . MET A 1 459 ? 26.927 16.946 13.713 1.00 91.81 459 MET A O 1
ATOM 3605 N N . LYS A 1 460 ? 27.132 17.268 15.923 1.00 84.31 460 LYS A N 1
ATOM 3606 C CA . LYS A 1 460 ? 25.719 17.132 16.244 1.00 84.31 460 LYS A CA 1
ATOM 3607 C C . LYS A 1 460 ? 25.121 18.470 16.646 1.00 84.31 460 LYS A C 1
ATOM 3609 O O . LYS A 1 460 ? 25.771 19.252 17.329 1.00 84.31 460 LYS A O 1
ATOM 3614 N N . VAL A 1 461 ? 23.900 18.744 16.208 1.00 77.31 461 VAL A N 1
ATOM 3615 C CA . VAL A 1 461 ? 23.133 19.944 16.547 1.00 77.31 461 VAL A CA 1
ATOM 3616 C C . VAL A 1 461 ? 21.804 19.487 17.107 1.00 77.31 461 VAL A C 1
ATOM 3618 O O . VAL A 1 461 ? 21.076 18.765 16.441 1.00 77.31 461 VAL A O 1
ATOM 3621 N N . TYR A 1 462 ? 21.451 19.956 18.289 1.00 64.69 462 TYR A N 1
ATOM 3622 C CA . TYR A 1 462 ? 20.209 19.596 18.940 1.00 64.69 462 TYR A CA 1
ATOM 3623 C C . TYR A 1 462 ? 19.276 20.797 19.079 1.00 64.69 462 TYR A C 1
ATOM 3625 O O . TYR A 1 462 ? 19.708 21.942 19.259 1.00 64.69 462 TYR A O 1
ATOM 3633 N N . GLY A 1 463 ? 17.980 20.507 18.994 1.00 53.16 463 GLY A N 1
ATOM 3634 C CA . GLY A 1 463 ? 16.915 21.431 19.367 1.00 53.16 463 GLY A CA 1
ATOM 3635 C C . GLY A 1 463 ? 16.550 21.317 20.846 1.00 53.16 463 GLY A C 1
ATOM 3636 O O . GLY A 1 463 ? 16.982 20.368 21.512 1.00 53.16 463 GLY A O 1
ATOM 3637 N N . PRO A 1 464 ? 15.730 22.250 21.365 1.00 50.62 464 PRO A N 1
ATOM 3638 C CA . PRO A 1 464 ? 15.198 22.136 22.715 1.00 50.62 464 PRO A CA 1
ATOM 3639 C C . PRO A 1 464 ? 14.541 20.766 22.890 1.00 50.62 464 PRO A C 1
ATOM 3641 O O . PRO A 1 464 ? 13.791 20.310 22.022 1.00 50.62 464 PRO A O 1
ATOM 3644 N N . SER A 1 465 ? 14.826 20.104 24.012 1.00 40.56 465 SER A N 1
ATOM 3645 C CA . SER A 1 465 ? 14.024 18.967 24.436 1.00 40.56 465 SER A CA 1
ATOM 3646 C C . SER A 1 465 ? 12.591 19.469 24.562 1.00 40.56 465 SER A C 1
ATOM 3648 O O . SER A 1 465 ? 12.314 20.402 25.316 1.00 40.56 465 SER A O 1
ATOM 3650 N N . ALA A 1 466 ? 11.688 18.903 23.762 1.00 34.50 466 ALA A N 1
ATOM 3651 C CA . ALA A 1 466 ? 10.268 19.142 23.933 1.00 34.50 466 ALA A CA 1
ATOM 3652 C C . ALA A 1 466 ? 9.908 18.691 25.353 1.00 34.50 466 ALA A C 1
ATOM 3654 O O . ALA A 1 466 ? 9.855 17.496 25.651 1.00 34.50 466 ALA A O 1
ATOM 3655 N N . GLY A 1 467 ? 9.730 19.662 26.249 1.00 30.56 467 GLY A N 1
ATOM 3656 C CA . GLY A 1 467 ? 8.968 19.444 27.462 1.00 30.56 467 GLY A CA 1
ATOM 3657 C C . GLY A 1 467 ? 7.597 18.948 27.026 1.00 30.56 467 GLY A C 1
ATOM 3658 O O . GLY A 1 467 ? 6.957 19.558 26.176 1.00 30.56 467 GLY A O 1
ATOM 3659 N N . TRP A 1 468 ? 7.204 17.792 27.538 1.00 26.19 468 TRP A N 1
ATOM 3660 C CA . TRP A 1 468 ? 5.921 17.175 27.248 1.00 26.19 468 TRP A CA 1
ATOM 3661 C C . TRP A 1 468 ? 4.805 18.072 27.794 1.00 26.19 468 TRP A C 1
ATOM 3663 O O . TRP A 1 468 ? 4.708 18.238 29.011 1.00 26.19 468 TRP A O 1
ATOM 3673 N N . TYR A 1 469 ? 3.958 18.626 26.924 1.00 30.55 469 TYR A N 1
ATOM 3674 C CA . TYR A 1 469 ? 2.801 19.427 27.335 1.00 30.55 469 TYR A CA 1
ATOM 3675 C C . TYR A 1 469 ? 1.509 18.843 26.754 1.00 30.55 469 TYR A C 1
ATOM 3677 O O . TYR A 1 469 ? 0.980 19.302 25.748 1.00 30.55 469 TYR A O 1
ATOM 3685 N N . GLY A 1 470 ? 0.978 17.815 27.421 1.00 27.84 470 GLY A N 1
ATOM 3686 C CA . GLY A 1 470 ? -0.289 17.182 27.059 1.00 27.84 470 GLY A CA 1
ATOM 3687 C C . GLY A 1 470 ? -1.485 17.690 27.876 1.00 27.84 470 GLY A C 1
ATOM 3688 O O . GLY A 1 470 ? -1.564 17.439 29.076 1.00 27.84 470 GLY A O 1
ATOM 3689 N N . GLY A 1 471 ? -2.467 18.283 27.189 1.00 30.81 471 GLY A N 1
ATOM 3690 C CA . GLY A 1 471 ? -3.899 18.201 27.526 1.00 30.81 471 GLY A CA 1
ATOM 3691 C C . GLY A 1 471 ? -4.502 19.230 28.500 1.00 30.81 471 GLY A C 1
ATOM 3692 O O . GLY A 1 471 ? -3.947 19.538 29.549 1.00 30.81 471 GLY A O 1
ATOM 3693 N N . ALA A 1 472 ? -5.711 19.688 28.146 1.00 29.70 472 ALA A N 1
ATOM 3694 C CA . ALA A 1 472 ? -6.583 20.618 28.867 1.00 29.70 472 ALA A CA 1
ATOM 3695 C C . ALA A 1 472 ? -7.846 19.911 29.411 1.00 29.70 472 ALA A C 1
ATOM 3697 O O . ALA A 1 472 ? -8.443 19.112 28.688 1.00 29.70 472 ALA A O 1
ATOM 3698 N N . ALA A 1 473 ? -8.308 20.246 30.626 1.00 33.97 473 ALA A N 1
ATOM 3699 C CA . ALA A 1 473 ? -9.660 19.914 31.120 1.00 33.97 473 ALA A CA 1
ATOM 3700 C C . ALA A 1 473 ? -10.457 21.187 31.463 1.00 33.97 473 ALA A C 1
ATOM 3702 O O . ALA A 1 473 ? -9.886 22.142 31.985 1.00 33.97 473 ALA A O 1
ATOM 3703 N N . TYR A 1 474 ? -11.765 21.197 31.174 1.00 36.06 474 TYR A N 1
ATOM 3704 C CA . TYR A 1 474 ? -12.643 22.372 31.295 1.00 36.06 474 TYR A CA 1
ATOM 3705 C C . TYR A 1 474 ? -13.381 22.436 32.640 1.00 36.06 474 TYR A C 1
ATOM 3707 O O . TYR A 1 474 ? -14.027 21.467 33.041 1.00 36.06 474 TYR A O 1
ATOM 3715 N N . GLN A 1 475 ? -13.415 23.619 33.260 1.00 29.81 475 GLN A N 1
ATOM 3716 C CA . GLN A 1 475 ? -14.442 23.998 34.238 1.00 29.81 475 GLN A CA 1
ATOM 3717 C C . GLN A 1 475 ? -15.093 25.317 33.782 1.00 29.81 475 GLN A C 1
ATOM 3719 O O . GLN A 1 475 ? -14.387 26.289 33.515 1.00 29.81 475 GLN A O 1
ATOM 3724 N N . MET A 1 476 ? -16.424 25.337 33.628 1.00 34.53 476 MET A N 1
ATOM 3725 C CA . MET A 1 476 ? -17.187 26.501 33.144 1.00 34.53 476 MET A CA 1
ATOM 3726 C C . MET A 1 476 ? -18.010 27.129 34.273 1.00 34.53 476 MET A C 1
ATOM 3728 O O . MET A 1 476 ? -18.827 26.435 34.878 1.00 34.53 476 MET A O 1
ATOM 3732 N N . ASP A 1 477 ? -17.867 28.441 34.496 1.00 34.50 477 ASP A N 1
ATOM 3733 C CA . ASP A 1 477 ? -18.793 29.232 35.332 1.00 34.50 477 ASP A CA 1
ATOM 3734 C C . ASP A 1 477 ? -19.500 30.390 34.595 1.00 34.50 477 ASP A C 1
ATOM 3736 O O . ASP A 1 477 ? -20.219 31.178 35.205 1.00 34.50 477 ASP A O 1
ATOM 3740 N N . GLY A 1 478 ? -19.364 30.477 33.268 1.00 38.31 478 GLY A N 1
ATOM 3741 C CA . GLY A 1 478 ? -20.047 31.482 32.443 1.00 38.31 478 GLY A CA 1
ATOM 3742 C C . GLY A 1 478 ? -19.388 32.868 32.419 1.00 38.31 478 GLY A C 1
ATOM 3743 O O . GLY A 1 478 ? -19.820 33.711 31.635 1.00 38.31 478 GLY A O 1
ATOM 3744 N N . THR A 1 479 ? -18.333 33.097 33.205 1.00 38.38 479 THR A N 1
ATOM 3745 C CA . THR A 1 479 ? -17.502 34.319 33.150 1.00 38.38 479 THR A CA 1
ATOM 3746 C C . THR A 1 479 ? -16.000 34.041 33.073 1.00 38.38 479 THR A C 1
ATOM 3748 O O . THR A 1 479 ? -15.227 34.945 32.760 1.00 38.38 479 THR A O 1
ATOM 3751 N N . LEU A 1 480 ? -15.594 32.795 33.326 1.00 44.12 480 LEU A N 1
ATOM 3752 C CA . LEU A 1 480 ? -14.212 32.340 33.374 1.00 44.12 480 LEU A CA 1
ATOM 3753 C C . LEU A 1 480 ? -14.078 30.988 32.659 1.00 44.12 480 LEU A C 1
ATOM 3755 O O . LEU A 1 480 ? -14.869 30.073 32.911 1.00 44.12 480 LEU A O 1
ATOM 3759 N N . THR A 1 481 ? -13.060 30.833 31.806 1.00 47.69 481 THR A N 1
ATOM 3760 C CA . THR A 1 481 ? -12.661 29.520 31.273 1.00 47.69 481 THR A CA 1
ATOM 3761 C C . THR A 1 481 ? -11.322 29.132 31.891 1.00 47.69 481 THR A C 1
ATOM 3763 O O . THR A 1 481 ? -10.309 29.776 31.622 1.00 47.69 481 THR A O 1
ATOM 3766 N N . ARG A 1 482 ? -11.317 28.083 32.722 1.00 46.12 482 ARG A N 1
ATOM 3767 C CA . ARG A 1 482 ? -10.091 27.495 33.276 1.00 46.12 482 ARG A CA 1
ATOM 3768 C C . ARG A 1 482 ? -9.788 26.167 32.600 1.00 46.12 482 ARG A C 1
ATOM 3770 O O . ARG A 1 482 ? -10.630 25.268 32.583 1.00 46.12 482 ARG A O 1
ATOM 3777 N N . ILE A 1 483 ? -8.578 26.073 32.067 1.00 47.72 483 ILE A N 1
ATOM 3778 C CA . ILE A 1 483 ? -7.981 24.868 31.506 1.00 47.72 483 ILE A CA 1
ATOM 3779 C C . ILE A 1 483 ? -7.038 24.285 32.562 1.00 47.72 483 ILE A C 1
ATOM 3781 O O . ILE A 1 483 ? -6.063 24.921 32.954 1.00 47.72 483 ILE A O 1
ATOM 3785 N N . TYR A 1 484 ? -7.340 23.082 33.040 1.00 40.94 484 TYR A N 1
ATOM 3786 C CA . TYR A 1 484 ? -6.483 22.354 33.978 1.00 40.94 484 TYR A CA 1
ATOM 3787 C C . TYR A 1 484 ? -5.188 21.905 33.294 1.00 40.94 484 TYR A C 1
ATOM 3789 O O . TYR A 1 484 ? -5.255 21.257 32.248 1.00 40.94 484 TYR A O 1
ATOM 3797 N N . LEU A 1 485 ? -4.037 22.176 33.914 1.00 39.47 485 LEU A N 1
ATOM 3798 C CA . LEU A 1 485 ? -2.757 21.572 33.552 1.00 39.47 485 LEU A CA 1
ATOM 3799 C C . LEU A 1 485 ? -2.352 20.571 34.634 1.00 39.47 485 LEU A C 1
ATOM 3801 O O . LEU A 1 485 ? -2.385 20.866 35.829 1.00 39.47 485 LEU A O 1
ATOM 3805 N N . CYS A 1 486 ? -1.972 19.359 34.228 1.00 34.59 486 CYS A N 1
ATOM 3806 C CA . CYS A 1 486 ? -1.486 18.345 35.158 1.00 34.59 486 CYS A CA 1
ATOM 3807 C C . CYS A 1 486 ? -0.295 18.858 35.991 1.00 34.59 486 CYS A C 1
ATOM 3809 O O . CYS A 1 486 ? 0.616 19.501 35.475 1.00 34.59 486 CYS A O 1
ATOM 3811 N N . HIS A 1 487 ? -0.284 18.485 37.274 1.00 33.00 487 HIS A N 1
ATOM 3812 C CA . HIS A 1 487 ? 0.619 18.901 38.358 1.00 33.00 487 HIS A CA 1
ATOM 3813 C C . HIS A 1 487 ? 2.135 18.697 38.110 1.00 33.00 487 HIS A C 1
ATOM 3815 O O . HIS A 1 487 ? 2.951 19.133 38.914 1.00 33.00 487 HIS A O 1
ATOM 3821 N N . TRP A 1 488 ? 2.534 18.053 37.010 1.00 29.83 488 TRP A N 1
ATOM 3822 C CA . TRP A 1 488 ? 3.938 17.787 36.657 1.00 29.83 488 TRP A CA 1
ATOM 3823 C C . TRP A 1 488 ? 4.405 18.564 35.414 1.00 29.83 488 TRP A C 1
ATOM 3825 O O . TRP A 1 488 ? 5.560 18.447 35.020 1.00 29.83 488 TRP A O 1
ATOM 3835 N N . MET A 1 489 ? 3.524 19.392 34.839 1.00 32.47 489 MET A N 1
ATOM 3836 C CA . MET A 1 489 ? 3.772 20.264 33.686 1.00 32.47 489 MET A CA 1
ATOM 3837 C C . MET A 1 489 ? 4.062 21.718 34.094 1.00 32.47 489 MET A C 1
ATOM 3839 O O . MET A 1 489 ? 3.771 22.636 33.334 1.00 32.47 489 MET A O 1
ATOM 3843 N N . ALA A 1 490 ? 4.595 21.973 35.292 1.00 28.61 490 ALA A N 1
ATOM 3844 C CA . ALA A 1 490 ? 4.983 23.334 35.654 1.00 28.61 490 ALA A CA 1
ATOM 3845 C C . ALA A 1 490 ? 6.164 23.769 34.761 1.00 28.61 490 ALA A C 1
ATOM 3847 O O . ALA A 1 490 ? 7.241 23.174 34.877 1.00 28.61 490 ALA A O 1
ATOM 3848 N N . PRO A 1 491 ? 6.015 24.768 33.865 1.00 33.88 491 PRO A N 1
ATOM 3849 C CA . PRO A 1 491 ? 7.180 25.379 33.252 1.00 33.88 491 PRO A CA 1
ATOM 3850 C C . PRO A 1 491 ? 8.067 25.930 34.369 1.00 33.88 491 PRO A C 1
ATOM 3852 O O . PRO A 1 491 ? 7.586 26.438 35.385 1.00 33.88 491 PRO A O 1
ATOM 3855 N N . ASN A 1 492 ? 9.381 25.856 34.175 1.00 32.03 492 ASN A N 1
ATOM 3856 C CA . ASN A 1 492 ? 10.264 26.755 34.897 1.00 32.03 492 ASN A CA 1
ATOM 3857 C C . ASN A 1 492 ? 9.762 28.176 34.557 1.00 32.03 492 ASN A C 1
ATOM 3859 O O . ASN A 1 492 ? 9.672 28.472 33.361 1.00 32.03 492 ASN A O 1
ATOM 3863 N N . PRO A 1 493 ? 9.408 29.040 35.528 1.00 35.66 493 PRO A N 1
ATOM 3864 C CA . PRO A 1 493 ? 8.801 30.363 35.289 1.00 35.66 493 PRO A CA 1
ATOM 3865 C C . PRO A 1 493 ? 9.699 31.351 34.513 1.00 35.66 493 PRO A C 1
ATOM 3867 O O . PRO A 1 493 ? 9.440 32.548 34.476 1.00 35.66 493 PRO A O 1
ATOM 3870 N N . THR A 1 494 ? 10.778 30.859 33.906 1.00 35.09 494 THR A N 1
ATOM 3871 C CA . THR A 1 494 ? 11.725 31.576 33.059 1.00 35.09 494 THR A CA 1
ATOM 3872 C C . THR A 1 494 ? 11.522 31.334 31.558 1.00 35.09 494 THR A C 1
ATOM 3874 O O . THR A 1 494 ? 12.163 32.031 30.777 1.00 35.09 494 THR A O 1
ATOM 3877 N N . ASN A 1 495 ? 10.684 30.374 31.134 1.00 37.94 495 ASN A N 1
ATOM 3878 C CA . ASN A 1 495 ? 10.386 30.140 29.714 1.00 37.94 495 ASN A CA 1
ATOM 3879 C C . ASN A 1 495 ? 9.078 30.843 29.324 1.00 37.94 495 ASN A C 1
ATOM 3881 O O . ASN A 1 495 ? 8.001 30.439 29.757 1.00 37.94 495 ASN A O 1
ATOM 3885 N N . SER A 1 496 ? 9.180 31.889 28.506 1.00 38.00 496 SER A N 1
ATOM 3886 C CA . SER A 1 496 ? 8.044 32.571 27.882 1.00 38.00 496 SER A CA 1
ATOM 3887 C C . SER A 1 496 ? 7.372 31.638 26.867 1.00 38.00 496 SER A C 1
ATOM 3889 O O . SER A 1 496 ? 7.934 31.382 25.804 1.00 38.00 496 SER A O 1
ATOM 3891 N N . LEU A 1 497 ? 6.189 31.119 27.196 1.00 45.88 497 LEU A N 1
ATOM 3892 C CA . LEU A 1 497 ? 5.317 30.343 26.296 1.00 45.88 497 LEU A CA 1
ATOM 3893 C C . LEU A 1 497 ? 4.350 31.261 25.522 1.00 45.88 497 LEU A C 1
ATOM 3895 O O . LEU A 1 497 ? 3.246 30.847 25.184 1.00 45.88 497 LEU A O 1
ATOM 3899 N N . ASP A 1 498 ? 4.736 32.516 25.270 1.00 37.31 498 ASP A N 1
ATOM 3900 C CA . ASP A 1 498 ? 3.851 33.588 24.780 1.00 37.31 498 ASP A CA 1
ATOM 3901 C C . ASP A 1 498 ? 3.187 33.305 23.402 1.00 37.31 498 ASP A C 1
ATOM 3903 O O . ASP A 1 498 ? 2.314 34.070 22.991 1.00 37.31 498 ASP A O 1
ATOM 3907 N N . ASP A 1 499 ? 3.512 32.186 22.729 1.00 41.06 499 ASP A N 1
ATOM 3908 C CA . ASP A 1 499 ? 3.161 31.890 21.329 1.00 41.06 499 ASP A CA 1
ATOM 3909 C C . ASP A 1 499 ? 2.351 30.582 21.067 1.00 41.06 499 ASP A C 1
ATOM 3911 O O . ASP A 1 499 ? 2.117 30.242 19.905 1.00 41.06 499 ASP A O 1
ATOM 3915 N N . ASP A 1 500 ? 1.884 29.835 22.084 1.00 45.53 500 ASP A N 1
ATOM 3916 C CA . ASP A 1 500 ? 1.473 28.418 21.885 1.00 45.53 500 ASP A CA 1
ATOM 3917 C C . ASP A 1 500 ? -0.037 28.077 21.983 1.00 45.53 500 ASP A C 1
ATOM 3919 O O . ASP A 1 500 ? -0.408 26.903 21.860 1.00 45.53 500 ASP A O 1
ATOM 3923 N N . LEU A 1 501 ? -0.940 29.054 22.171 1.00 45.03 501 LEU A N 1
ATOM 3924 C CA . LEU A 1 501 ? -2.394 28.809 22.263 1.00 45.03 501 LEU A CA 1
ATOM 3925 C C . LEU A 1 501 ? -3.157 29.292 21.016 1.00 45.03 501 LEU A C 1
ATOM 3927 O O . LEU A 1 501 ? -3.174 30.488 20.715 1.00 45.03 501 LEU A O 1
ATOM 3931 N N . ILE A 1 502 ? -3.846 28.368 20.334 1.00 47.69 502 ILE A N 1
ATOM 3932 C CA . ILE A 1 502 ? -4.627 28.633 19.113 1.00 47.69 502 ILE A CA 1
ATOM 3933 C C . ILE A 1 502 ? -6.128 28.583 19.431 1.00 47.69 502 ILE A C 1
ATOM 3935 O O . ILE A 1 502 ? -6.616 27.638 20.065 1.00 47.69 502 ILE A O 1
ATOM 3939 N N . LEU A 1 503 ? -6.877 29.598 18.984 1.00 48.28 503 LEU A N 1
ATOM 3940 C CA . LEU A 1 503 ? -8.338 29.652 19.108 1.00 48.28 503 LEU A CA 1
ATOM 3941 C C . LEU A 1 503 ? -9.008 28.925 17.929 1.00 48.28 503 LEU A C 1
ATOM 3943 O O . LEU A 1 503 ? -8.842 29.325 16.782 1.00 48.28 503 LEU A O 1
ATOM 3947 N N . VAL A 1 504 ? -9.793 27.877 18.206 1.00 46.47 504 VAL A N 1
ATOM 3948 C CA . VAL A 1 504 ? -10.236 26.899 17.183 1.00 46.47 504 VAL A CA 1
ATOM 3949 C C . VAL A 1 504 ? -11.692 27.093 16.717 1.00 46.47 504 VAL A C 1
ATOM 3951 O O . VAL A 1 504 ? -12.161 26.393 15.830 1.00 46.47 504 VAL A O 1
ATOM 3954 N N . LYS A 1 505 ? -12.453 28.043 17.278 1.00 43.03 505 LYS A N 1
ATOM 3955 C CA . LYS A 1 505 ? -13.886 28.230 16.946 1.00 43.03 505 LYS A CA 1
ATOM 3956 C C . LYS A 1 505 ? -14.172 29.563 16.245 1.00 43.03 505 LYS A C 1
ATOM 3958 O O . LYS A 1 505 ? -13.440 30.528 16.437 1.00 43.03 505 LYS A O 1
ATOM 3963 N N . GLU A 1 506 ? -15.251 29.597 15.453 1.00 41.16 506 GLU A N 1
ATOM 3964 C CA . GLU A 1 506 ? -15.669 30.717 14.595 1.00 41.16 506 GLU A CA 1
ATOM 3965 C C . GLU A 1 506 ? -15.614 32.098 15.272 1.00 41.16 506 GLU A C 1
ATOM 3967 O O . GLU A 1 506 ? -16.151 32.323 16.358 1.00 41.16 506 GLU A O 1
ATOM 3972 N N . GLY A 1 507 ? -14.999 33.042 14.560 1.00 43.22 507 GLY A N 1
ATOM 3973 C CA . GLY A 1 507 ? -14.823 34.439 14.940 1.00 43.22 507 GLY A CA 1
ATOM 3974 C C . GLY A 1 507 ? -13.682 35.063 14.126 1.00 43.22 507 GLY A C 1
ATOM 3975 O O . GLY A 1 507 ? -12.945 34.342 13.459 1.00 43.22 507 GLY A O 1
ATOM 3976 N N . PRO A 1 508 ? -13.485 36.391 14.170 1.00 42.91 508 PRO A N 1
ATOM 3977 C CA . PRO A 1 508 ? -12.414 37.067 13.424 1.00 42.91 508 PRO A CA 1
ATOM 3978 C C . PRO A 1 508 ? -10.985 36.669 13.848 1.00 42.91 508 PRO A C 1
ATOM 3980 O O . PRO A 1 508 ? -10.034 37.098 13.204 1.00 42.91 508 PRO A O 1
ATOM 3983 N N . LEU A 1 509 ? -10.840 35.881 14.920 1.00 43.25 509 LEU A N 1
ATOM 3984 C CA . LEU A 1 509 ? -9.572 35.408 15.488 1.00 43.25 509 LEU A CA 1
ATOM 3985 C C . LEU A 1 509 ? -9.419 33.871 15.432 1.00 43.25 509 LEU A C 1
ATOM 3987 O O . LEU A 1 509 ? -8.498 33.332 16.044 1.00 43.25 509 LEU A O 1
ATOM 3991 N N . ALA A 1 510 ? -10.307 33.152 14.735 1.00 46.16 510 ALA A N 1
ATOM 3992 C CA . ALA A 1 510 ? -10.149 31.709 14.528 1.00 46.16 510 ALA A CA 1
ATOM 3993 C C . ALA A 1 510 ? -8.829 31.411 13.789 1.00 46.16 510 ALA A C 1
ATOM 3995 O O . ALA A 1 510 ? -8.476 32.138 12.861 1.00 46.16 510 ALA A O 1
ATOM 3996 N N . GLY A 1 511 ? -8.081 30.400 14.240 1.00 44.78 511 GLY A N 1
ATOM 3997 C CA . GLY A 1 511 ? -6.769 30.032 13.689 1.00 44.78 511 GLY A CA 1
ATOM 3998 C C . GLY A 1 511 ? -5.616 30.967 14.087 1.00 44.78 511 GLY A C 1
ATOM 3999 O O . GLY A 1 511 ? -4.475 30.740 13.692 1.00 44.78 511 GLY A O 1
ATOM 4000 N N . THR A 1 512 ? -5.870 32.017 14.881 1.00 47.69 512 THR A N 1
ATOM 4001 C CA . THR A 1 512 ? -4.821 32.953 15.323 1.00 47.69 512 THR A CA 1
ATOM 4002 C C . THR A 1 512 ? -4.226 32.562 16.676 1.00 47.69 512 THR A C 1
ATOM 4004 O O . THR A 1 512 ? -4.931 32.074 17.565 1.00 47.69 512 THR A O 1
ATOM 4007 N N . ILE A 1 513 ? -2.919 32.797 16.829 1.00 49.84 513 ILE A N 1
ATOM 4008 C CA . ILE A 1 513 ? -2.226 32.754 18.122 1.00 49.84 513 ILE A CA 1
ATOM 4009 C C . ILE A 1 513 ? -2.695 33.961 18.933 1.00 49.84 513 ILE A C 1
ATOM 4011 O O . ILE A 1 513 ? -2.663 35.090 18.436 1.00 49.84 513 ILE A O 1
ATOM 4015 N N . VAL A 1 514 ? -3.144 33.727 20.165 1.00 55.81 514 VAL A N 1
ATOM 4016 C CA . VAL A 1 514 ? -3.630 34.792 21.051 1.00 55.81 514 VAL A CA 1
ATOM 4017 C C . VAL A 1 514 ? -2.526 35.156 22.054 1.00 55.81 514 VAL A C 1
ATOM 4019 O O . VAL A 1 514 ? -2.346 34.413 23.024 1.00 55.81 514 VAL A O 1
ATOM 4022 N N . PRO A 1 515 ? -1.785 36.265 21.853 1.00 49.62 515 PRO A N 1
ATOM 4023 C CA . PRO A 1 515 ? -0.741 36.692 22.781 1.00 49.62 515 PRO A CA 1
ATOM 4024 C C . PRO A 1 515 ? -1.349 37.183 24.099 1.00 49.62 515 PRO A C 1
ATOM 4026 O O . PRO A 1 515 ? -2.400 37.831 24.112 1.00 49.62 515 PRO A O 1
ATOM 4029 N N . TYR A 1 516 ? -0.686 36.889 25.217 1.00 50.75 516 TYR A N 1
ATOM 4030 C CA . TYR A 1 516 ? -1.093 37.398 26.524 1.00 50.75 516 TYR A CA 1
ATOM 4031 C C . TYR A 1 516 ? -0.671 38.864 26.709 1.00 50.75 516 TYR A C 1
ATOM 4033 O O . TYR A 1 516 ? 0.467 39.233 26.429 1.00 50.75 516 TYR A O 1
ATOM 4041 N N . ASP A 1 517 ? -1.584 39.703 27.211 1.00 54.53 517 ASP A N 1
ATOM 4042 C CA . ASP A 1 517 ? -1.295 41.084 27.611 1.00 54.53 517 ASP A CA 1
ATOM 4043 C C . ASP A 1 517 ? -1.672 41.304 29.085 1.00 54.53 517 ASP A C 1
ATOM 4045 O O . ASP A 1 517 ? -2.839 41.546 29.414 1.00 54.53 517 ASP A O 1
ATOM 4049 N N . GLU A 1 518 ? -0.660 41.269 29.962 1.00 50.69 518 GLU A N 1
ATOM 4050 C CA . GLU A 1 518 ? -0.759 41.570 31.403 1.00 50.69 518 GLU A CA 1
ATOM 4051 C C . GLU A 1 518 ? -1.336 42.964 31.705 1.00 50.69 518 GLU A C 1
ATOM 4053 O O . GLU A 1 518 ? -1.787 43.222 32.823 1.00 50.69 518 GLU A O 1
ATOM 4058 N N . SER A 1 519 ? -1.314 43.886 30.736 1.00 50.12 519 SER A N 1
ATOM 4059 C CA . SER A 1 519 ? -1.713 45.282 30.924 1.00 50.12 519 SER A CA 1
ATOM 4060 C C . SER A 1 519 ? -3.177 45.576 30.575 1.00 50.12 519 SER A C 1
ATOM 4062 O O . SER A 1 519 ? -3.631 46.712 30.754 1.00 50.12 519 SER A O 1
ATOM 4064 N N . SER A 1 520 ? -3.934 44.577 30.104 1.00 45.06 520 SER A N 1
ATOM 4065 C CA . SER A 1 520 ? -5.272 44.778 29.540 1.00 45.06 520 SER A CA 1
ATOM 4066 C C . SER A 1 520 ? -6.421 44.302 30.448 1.00 45.06 520 SER A C 1
ATOM 4068 O O . SER A 1 520 ? -6.362 43.262 31.097 1.00 45.06 520 SER A O 1
ATOM 4070 N N . ASN A 1 521 ? -7.486 45.110 30.521 1.00 53.16 521 ASN A N 1
ATOM 4071 C CA . ASN A 1 521 ? -8.696 44.829 31.307 1.00 53.16 521 ASN A CA 1
ATOM 4072 C C . ASN A 1 521 ? -9.543 43.715 30.642 1.00 53.16 521 ASN A C 1
ATOM 4074 O O . ASN A 1 521 ? -9.314 43.415 29.474 1.00 53.16 521 ASN A O 1
ATOM 4078 N N . ASP A 1 522 ? -10.566 43.181 31.342 1.00 53.09 522 ASP A N 1
ATOM 4079 C CA . ASP A 1 522 ? -11.460 42.037 30.988 1.00 53.09 522 ASP A CA 1
ATOM 4080 C C . ASP A 1 522 ? -12.116 42.032 29.571 1.00 53.09 522 ASP A C 1
ATOM 4082 O O . ASP A 1 522 ? -12.941 41.177 29.253 1.00 53.09 522 ASP A O 1
ATOM 4086 N N . THR A 1 523 ? -11.791 42.989 28.704 1.00 51.62 523 THR A N 1
ATOM 4087 C CA . THR A 1 523 ? -12.290 43.158 27.334 1.00 51.62 523 THR A CA 1
ATOM 4088 C C . THR A 1 523 ? -11.363 42.617 26.242 1.00 51.62 523 THR A C 1
ATOM 4090 O O . THR A 1 523 ? -11.800 42.519 25.097 1.00 51.62 523 THR A O 1
ATOM 4093 N N . THR A 1 524 ? -10.107 42.292 26.552 1.00 55.03 524 THR A N 1
ATOM 4094 C CA . THR A 1 524 ? -9.128 41.783 25.574 1.00 55.03 524 THR A CA 1
ATOM 4095 C C . THR A 1 524 ? -8.964 40.276 25.747 1.00 55.03 524 THR A C 1
ATOM 4097 O O . THR A 1 524 ? -8.889 39.791 26.873 1.00 55.03 524 THR A O 1
ATOM 4100 N N . LEU A 1 525 ? -8.962 39.525 24.642 1.00 55.03 525 LEU A N 1
ATOM 4101 C CA . LEU A 1 525 ? -8.768 38.077 24.680 1.00 55.03 525 LEU A CA 1
ATOM 4102 C C . LEU A 1 525 ? -7.293 37.759 24.986 1.00 55.03 525 LEU A C 1
ATOM 4104 O O . LEU A 1 525 ? -6.422 38.209 24.249 1.00 55.03 525 LEU A O 1
ATOM 4108 N N . GLY A 1 526 ? -7.028 36.990 26.043 1.00 53.38 526 GLY A N 1
ATOM 4109 C CA . GLY A 1 526 ? -5.684 36.576 26.463 1.00 53.38 526 GLY A CA 1
ATOM 4110 C C . GLY A 1 526 ? -5.731 35.479 27.533 1.00 53.38 526 GLY A C 1
ATOM 4111 O O . GLY A 1 526 ? -6.782 35.231 28.128 1.00 53.38 526 GLY A O 1
ATOM 4112 N N . TRP A 1 527 ? -4.612 34.798 27.780 1.00 54.09 527 TRP A N 1
ATOM 4113 C CA . TRP A 1 527 ? -4.528 33.682 28.730 1.00 54.09 527 TRP A CA 1
ATOM 4114 C C . TRP A 1 527 ? -3.352 33.847 29.692 1.00 54.09 527 TRP A C 1
ATOM 4116 O O . TRP A 1 527 ? -2.317 34.361 29.303 1.00 54.09 527 TRP A O 1
ATOM 4126 N N . HIS A 1 528 ? -3.490 33.403 30.941 1.00 47.41 528 HIS A N 1
ATOM 4127 C CA . HIS A 1 528 ? -2.384 33.410 31.906 1.00 47.41 528 HIS A CA 1
ATOM 4128 C C . HIS A 1 528 ? -2.417 32.198 32.821 1.00 47.41 528 HIS A C 1
ATOM 4130 O O . HIS A 1 528 ? -3.459 31.559 32.981 1.00 47.41 528 HIS A O 1
ATOM 4136 N N . PHE A 1 529 ? -1.276 31.897 33.440 1.00 49.28 529 PHE A N 1
ATOM 4137 C CA . PHE A 1 529 ? -1.201 30.847 34.443 1.00 49.28 529 PHE A CA 1
ATOM 4138 C C . PHE A 1 529 ? -1.715 31.345 35.796 1.00 49.28 529 PHE A C 1
ATOM 4140 O O . PHE A 1 529 ? -1.275 32.378 36.299 1.00 49.28 529 PHE A O 1
ATOM 4147 N N . VAL A 1 530 ? -2.611 30.577 36.407 1.00 49.34 530 VAL A N 1
ATOM 4148 C CA . VAL A 1 530 ? -3.062 30.763 37.790 1.00 49.34 530 VAL A CA 1
ATOM 4149 C C . VAL A 1 530 ? -2.715 29.507 38.568 1.00 49.34 530 VAL A C 1
ATOM 4151 O O . VAL A 1 530 ? -2.995 28.404 38.116 1.00 49.34 530 VAL A O 1
ATOM 4154 N N . GLU A 1 531 ? -2.107 29.652 39.737 1.00 48.31 531 GLU A N 1
ATOM 4155 C CA . GLU A 1 531 ? -1.826 28.530 40.629 1.00 48.31 531 GLU A CA 1
ATOM 4156 C C . GLU A 1 531 ? -2.855 28.524 41.769 1.00 48.31 531 GLU A C 1
ATOM 4158 O O . GLU A 1 531 ? -2.897 29.458 42.567 1.00 48.31 531 GLU A O 1
ATOM 4163 N N . ASP A 1 532 ? -3.692 27.486 41.843 1.00 50.22 532 ASP A N 1
ATOM 4164 C CA . ASP A 1 532 ? -4.717 27.322 42.882 1.00 50.22 532 ASP A CA 1
ATOM 4165 C C . ASP A 1 532 ? -4.495 26.025 43.678 1.00 50.22 532 ASP A C 1
ATOM 4167 O O . ASP A 1 532 ? -4.072 24.995 43.151 1.00 50.22 532 ASP A O 1
ATOM 4171 N N . LEU A 1 533 ? -4.834 26.046 44.970 1.00 46.59 533 LEU A N 1
ATOM 4172 C CA . LEU A 1 533 ? -4.859 24.849 45.814 1.00 46.59 533 LEU A CA 1
ATOM 4173 C C . LEU A 1 533 ? -6.204 24.136 45.645 1.00 46.59 533 LEU A C 1
ATOM 4175 O O . LEU A 1 533 ? -7.220 24.623 46.139 1.00 46.59 533 LEU A O 1
ATOM 4179 N N . VAL A 1 534 ? -6.214 22.970 44.996 1.00 42.47 534 VAL A N 1
ATOM 4180 C CA . VAL A 1 534 ? -7.440 22.174 44.818 1.00 42.47 534 VAL A CA 1
ATOM 4181 C C . VAL A 1 534 ? -7.410 20.930 45.706 1.00 42.47 534 VAL A C 1
ATOM 4183 O O . VAL A 1 534 ? -6.404 20.219 45.770 1.00 42.47 534 VAL A O 1
ATOM 4186 N N . GLU A 1 535 ? -8.517 20.672 46.412 1.00 35.69 535 GLU A N 1
ATOM 4187 C CA . GLU A 1 535 ? -8.793 19.372 47.035 1.00 35.69 535 GLU A CA 1
ATOM 4188 C C . GLU A 1 535 ? -9.188 18.380 45.940 1.00 35.69 535 GLU A C 1
ATOM 4190 O O . GLU A 1 535 ? -10.222 18.534 45.289 1.00 35.69 535 GLU A O 1
ATOM 4195 N N . VAL A 1 536 ? -8.368 17.351 45.732 1.00 34.22 536 VAL A N 1
ATOM 4196 C CA . VAL A 1 536 ? -8.701 16.273 44.796 1.00 34.22 536 VAL A CA 1
ATOM 4197 C C . VAL A 1 536 ? -9.845 15.450 45.404 1.00 34.22 536 VAL A C 1
ATOM 4199 O O . VAL A 1 536 ? -9.664 14.918 46.508 1.00 34.22 536 VAL A O 1
ATOM 4202 N N . PRO A 1 537 ? -11.003 15.306 44.726 1.00 27.12 537 PRO A N 1
ATOM 4203 C CA . PRO A 1 537 ? -12.109 14.500 45.227 1.00 27.12 537 PRO A CA 1
ATOM 4204 C C . PRO A 1 537 ? -11.633 13.079 45.547 1.00 27.12 537 PRO A C 1
ATOM 4206 O O . PRO A 1 537 ? -11.130 12.380 44.676 1.00 27.12 537 PRO A O 1
ATOM 4209 N N . GLY A 1 538 ? -11.759 12.665 46.811 1.00 32.66 538 GLY A N 1
ATOM 4210 C CA . GLY A 1 538 ? -11.314 11.346 47.275 1.00 32.66 538 GLY A CA 1
ATOM 4211 C C . GLY A 1 538 ? -9.933 11.299 47.942 1.00 32.66 538 GLY A C 1
ATOM 4212 O O . GLY A 1 538 ? -9.527 10.227 48.384 1.00 32.66 538 GLY A O 1
ATOM 4213 N N . THR A 1 539 ? -9.228 12.428 48.106 1.00 30.03 539 THR A N 1
ATOM 4214 C CA . THR A 1 539 ? -7.972 12.484 48.884 1.00 30.03 539 THR A CA 1
ATOM 4215 C C . THR A 1 539 ? -8.009 13.539 49.999 1.00 30.03 539 THR A C 1
ATOM 4217 O O . THR A 1 539 ? -8.808 14.466 49.969 1.00 30.03 539 THR A O 1
ATOM 4220 N N . VAL A 1 540 ? -7.131 13.403 51.003 1.00 27.98 540 VAL A N 1
ATOM 4221 C CA . VAL A 1 540 ? -6.988 14.343 52.144 1.00 27.98 540 VAL A CA 1
ATOM 4222 C C . VAL A 1 540 ? -5.875 15.384 51.910 1.00 27.98 540 VAL A C 1
ATOM 4224 O O . VAL A 1 540 ? -5.363 15.974 52.862 1.00 27.98 540 VAL A O 1
ATOM 4227 N N . LYS A 1 541 ? -5.411 15.555 50.665 1.00 29.59 541 LYS A N 1
ATOM 4228 C CA . LYS A 1 541 ? -4.282 16.432 50.321 1.00 29.59 541 LYS A CA 1
ATOM 4229 C C . LYS A 1 541 ? -4.733 17.548 49.382 1.00 29.59 541 LYS A C 1
ATOM 4231 O O . LYS A 1 541 ? -5.365 17.288 48.366 1.00 29.59 541 LYS A O 1
ATOM 4236 N N . THR A 1 542 ? -4.345 18.774 49.715 1.00 33.09 542 THR A N 1
ATOM 4237 C CA . THR A 1 542 ? -4.375 19.923 48.810 1.00 33.09 542 THR A CA 1
ATOM 4238 C C . THR A 1 542 ? -3.089 19.937 47.984 1.00 33.09 542 THR A C 1
ATOM 4240 O O . THR A 1 542 ? -1.990 19.834 48.533 1.00 33.09 542 THR A O 1
ATOM 4243 N N . THR A 1 543 ? -3.214 20.040 46.663 1.00 36.44 543 THR A N 1
ATOM 4244 C CA . THR A 1 543 ? -2.074 20.151 45.736 1.00 36.44 543 THR A CA 1
ATOM 4245 C C . THR A 1 543 ? -2.150 21.460 44.966 1.00 36.44 543 THR A C 1
ATOM 4247 O O . THR A 1 543 ? -3.217 21.845 44.488 1.00 36.44 543 THR A O 1
ATOM 4250 N N . SER A 1 544 ? -1.005 22.139 44.859 1.00 37.88 544 SER A N 1
ATOM 4251 C CA . SER A 1 544 ? -0.843 23.344 44.043 1.00 37.88 544 SER A CA 1
ATOM 4252 C C . SER A 1 544 ? -1.032 22.982 42.576 1.00 37.88 544 SER A C 1
ATOM 4254 O O . SER A 1 544 ? -0.307 22.136 42.060 1.00 37.88 544 SER A O 1
ATOM 4256 N N . THR A 1 545 ? -2.044 23.530 41.922 1.00 41.31 545 THR A N 1
ATOM 4257 C CA . THR A 1 545 ? -2.448 23.142 40.570 1.00 41.31 545 THR A CA 1
ATOM 4258 C C . THR A 1 545 ? -2.390 24.361 39.669 1.00 41.31 545 THR A C 1
ATOM 4260 O O . THR A 1 545 ? -2.960 25.397 40.000 1.00 41.31 545 THR A O 1
ATOM 4263 N N . LEU A 1 546 ? -1.707 24.230 38.533 1.00 41.28 546 LEU A N 1
ATOM 4264 C CA . LEU A 1 546 ? -1.602 25.285 37.536 1.00 41.28 546 LEU A CA 1
ATOM 4265 C C . LEU A 1 546 ? -2.812 25.225 36.588 1.00 41.28 546 LEU A C 1
ATOM 4267 O O . LEU A 1 546 ? -3.167 24.167 36.067 1.00 41.28 546 LEU A O 1
ATOM 4271 N N . PHE A 1 547 ? -3.436 26.367 36.354 1.00 47.16 547 PHE A N 1
ATOM 4272 C CA . PHE A 1 547 ? -4.552 26.570 35.441 1.00 47.16 547 PHE A CA 1
ATOM 4273 C C . PHE A 1 547 ? -4.128 27.545 34.353 1.00 47.16 547 PHE A C 1
ATOM 4275 O O . PHE A 1 547 ? -3.459 28.525 34.657 1.00 47.16 547 PHE A O 1
ATOM 4282 N N . ILE A 1 548 ? -4.563 27.330 33.114 1.00 51.03 548 ILE A N 1
ATOM 4283 C CA . ILE A 1 548 ? -4.617 28.405 32.120 1.00 51.03 548 ILE A CA 1
ATOM 4284 C C . ILE A 1 548 ? -5.985 29.067 32.272 1.00 51.03 548 ILE A C 1
ATOM 4286 O O . ILE A 1 548 ? -7.020 28.444 32.031 1.00 51.03 548 ILE A O 1
ATOM 4290 N N . GLU A 1 549 ? -5.998 30.318 32.711 1.00 55.50 549 GLU A N 1
ATOM 4291 C CA . GLU A 1 549 ? -7.199 31.137 32.802 1.00 55.50 549 GLU A CA 1
ATOM 4292 C C . GLU A 1 549 ? -7.301 32.013 31.554 1.00 55.50 549 GLU A C 1
ATOM 4294 O O . GLU A 1 549 ? -6.461 32.884 31.320 1.00 55.50 549 GLU A O 1
ATOM 4299 N N . ILE A 1 550 ? -8.335 31.772 30.748 1.00 55.59 550 ILE A N 1
ATOM 4300 C CA . ILE A 1 550 ? -8.626 32.558 29.549 1.00 55.59 550 ILE A CA 1
ATOM 4301 C C . ILE A 1 550 ? -9.591 33.679 29.934 1.00 55.59 550 ILE A C 1
ATOM 4303 O O . ILE A 1 550 ? -10.698 33.427 30.422 1.00 55.59 550 ILE A O 1
ATOM 4307 N N . ARG A 1 551 ? -9.171 34.921 29.688 1.00 56.34 551 ARG A N 1
ATOM 4308 C CA . ARG A 1 551 ? -9.974 36.136 29.861 1.00 56.34 551 ARG A CA 1
ATOM 4309 C C . ARG A 1 551 ? -10.289 36.743 28.501 1.00 56.34 551 ARG A C 1
ATOM 4311 O O . ARG A 1 551 ? -9.498 36.635 27.571 1.00 56.34 551 ARG A O 1
ATOM 4318 N N . GLY A 1 552 ? -11.464 37.350 28.375 1.00 57.56 552 GLY A N 1
ATOM 4319 C CA . GLY A 1 552 ? -11.913 37.980 27.136 1.00 57.56 552 GLY A CA 1
ATOM 4320 C C . GLY A 1 552 ? -13.435 38.127 27.051 1.00 57.56 552 GLY A C 1
ATOM 4321 O O . GLY A 1 552 ? -14.143 37.724 27.979 1.00 57.56 552 GLY A O 1
ATOM 4322 N N . PRO A 1 553 ? -13.956 38.695 25.947 1.00 55.22 553 PRO A N 1
ATOM 4323 C CA . PRO A 1 553 ? -15.388 38.926 25.750 1.00 55.22 553 PRO A CA 1
ATOM 4324 C C . PRO A 1 553 ? -16.231 37.639 25.860 1.00 55.22 553 PRO A C 1
ATOM 4326 O O . PRO A 1 553 ? -15.777 36.597 25.379 1.00 55.22 553 PRO A O 1
ATOM 4329 N N . PRO A 1 554 ? -17.464 37.689 26.418 1.00 54.75 554 PRO A N 1
ATOM 4330 C CA . PRO A 1 554 ? -18.347 36.529 26.617 1.00 54.75 554 PRO A CA 1
ATOM 4331 C C . PRO A 1 554 ? -18.554 35.649 25.379 1.00 54.75 554 PRO A C 1
ATOM 4333 O O . PRO A 1 554 ? -18.755 34.447 25.523 1.00 54.75 554 PRO A O 1
ATOM 4336 N N . GLU A 1 555 ? -18.477 36.215 24.169 1.00 51.62 555 GLU A N 1
ATOM 4337 C CA . GLU A 1 555 ? -18.595 35.460 22.914 1.00 51.62 555 GLU A CA 1
ATOM 4338 C C . GLU A 1 555 ? -17.479 34.424 22.670 1.00 51.62 555 GLU A C 1
ATOM 4340 O O . GLU A 1 555 ? -17.687 33.497 21.888 1.00 51.62 555 GLU A O 1
ATOM 4345 N N . TYR A 1 556 ? -16.328 34.541 23.344 1.00 49.50 556 TYR A N 1
ATOM 4346 C CA . TYR A 1 556 ? -15.218 33.584 23.242 1.00 49.50 556 TYR A CA 1
ATOM 4347 C C . TYR A 1 556 ? -15.232 32.514 24.345 1.00 49.50 556 TYR A C 1
ATOM 4349 O O . TYR A 1 556 ? -14.498 31.525 24.259 1.00 49.50 556 TYR A O 1
ATOM 4357 N N . HIS A 1 557 ? -16.079 32.670 25.368 1.00 47.53 557 HIS A N 1
ATOM 4358 C CA . HIS A 1 557 ? -16.246 31.673 26.429 1.00 47.53 557 HIS A CA 1
ATOM 4359 C C . HIS A 1 557 ? -17.081 30.499 25.897 1.00 47.53 557 HIS A C 1
ATOM 4361 O O . HIS A 1 557 ? -18.179 30.685 25.374 1.00 47.53 557 HIS A O 1
ATOM 4367 N N . GLY A 1 558 ? -16.552 29.274 25.998 1.00 40.53 558 GLY A N 1
ATOM 4368 C CA . GLY A 1 558 ? -17.143 28.079 25.370 1.00 40.53 558 GLY A CA 1
ATOM 4369 C C . GLY A 1 558 ? -16.616 27.755 23.961 1.00 40.53 558 GLY A C 1
ATOM 4370 O O . GLY A 1 558 ? -17.252 26.990 23.226 1.00 40.53 558 GLY A O 1
ATOM 4371 N N . ASN A 1 559 ? -15.477 28.335 23.569 1.00 42.25 559 ASN A N 1
ATOM 4372 C CA . ASN A 1 559 ? -14.701 27.934 22.392 1.00 42.25 559 ASN A CA 1
ATOM 4373 C C . ASN A 1 559 ? -13.657 26.857 22.737 1.00 42.25 559 ASN A C 1
ATOM 4375 O O . ASN A 1 559 ? -13.173 26.791 23.866 1.00 42.25 559 ASN A O 1
ATOM 4379 N N . THR A 1 560 ? -13.322 25.995 21.771 1.00 45.41 560 THR A N 1
ATOM 4380 C CA . THR A 1 560 ? -12.232 25.016 21.907 1.00 45.41 560 THR A CA 1
ATOM 4381 C C . THR A 1 560 ? -10.899 25.724 21.669 1.00 45.41 560 THR A C 1
ATOM 4383 O O . THR A 1 560 ? -10.758 26.478 20.708 1.00 45.41 560 THR A O 1
ATOM 4386 N N . PHE A 1 561 ? -9.934 25.489 22.551 1.00 47.47 561 PHE A N 1
ATOM 4387 C CA . PHE A 1 561 ? -8.561 25.972 22.430 1.00 47.47 561 PHE A CA 1
ATOM 4388 C C . PHE A 1 561 ? -7.659 24.756 22.265 1.00 47.47 561 PHE A C 1
ATOM 4390 O O . PHE A 1 561 ? -7.873 23.747 22.942 1.00 47.47 561 PHE A O 1
ATOM 4397 N N . VAL A 1 562 ? -6.677 24.844 21.372 1.00 47.59 562 VAL A N 1
ATOM 4398 C CA . VAL A 1 562 ? -5.678 23.789 21.173 1.00 47.59 562 VAL A CA 1
ATOM 4399 C C . VAL A 1 562 ? -4.303 24.362 21.477 1.00 47.59 562 VAL A C 1
ATOM 4401 O O . VAL A 1 562 ? -3.962 25.462 21.044 1.00 47.59 562 VAL A O 1
ATOM 4404 N N . ILE A 1 563 ? -3.536 23.609 22.264 1.00 48.53 563 ILE A N 1
ATOM 4405 C CA . ILE A 1 563 ? -2.138 23.912 22.559 1.00 48.53 563 ILE A CA 1
ATOM 4406 C C . ILE A 1 563 ? -1.296 23.339 21.423 1.00 48.53 563 ILE A C 1
ATOM 4408 O O . ILE A 1 563 ? -1.478 22.177 21.030 1.00 48.53 563 ILE A O 1
ATOM 4412 N N . LYS A 1 564 ? -0.376 24.156 20.912 1.00 46.66 564 LYS A N 1
ATOM 4413 C CA . LYS A 1 564 ? 0.630 23.747 19.941 1.00 46.66 564 LYS A CA 1
ATOM 4414 C C . LYS A 1 564 ? 1.642 22.811 20.613 1.00 46.66 564 LYS A C 1
ATOM 4416 O O . LYS A 1 564 ? 2.667 23.242 21.118 1.00 46.66 564 LYS A O 1
ATOM 4421 N N . ASP A 1 565 ? 1.320 21.522 20.634 1.00 49.75 565 ASP A N 1
ATOM 4422 C CA . ASP A 1 565 ? 2.168 20.452 21.172 1.00 49.75 565 ASP A CA 1
ATOM 4423 C C . ASP A 1 565 ? 2.484 19.416 20.085 1.00 49.75 565 ASP A C 1
ATOM 4425 O O . ASP A 1 565 ? 1.676 19.170 19.184 1.00 49.75 565 ASP A O 1
ATOM 4429 N N . ASP A 1 566 ? 3.651 18.783 20.186 1.00 50.50 566 ASP A N 1
ATOM 4430 C CA . ASP A 1 566 ? 4.167 17.816 19.211 1.00 50.50 566 ASP A CA 1
ATOM 4431 C C . ASP A 1 566 ? 3.225 16.618 19.005 1.00 50.50 566 ASP A C 1
ATOM 4433 O O . ASP A 1 566 ? 3.232 15.995 17.947 1.00 50.50 566 ASP A O 1
ATOM 4437 N N . PHE A 1 567 ? 2.362 16.311 19.975 1.00 55.03 567 PHE A N 1
ATOM 4438 C CA . PHE A 1 567 ? 1.370 15.248 19.841 1.00 55.03 567 PHE A CA 1
ATOM 4439 C C . PHE A 1 567 ? 0.087 15.643 19.108 1.00 55.03 567 PHE A C 1
ATOM 4441 O O . PHE A 1 567 ? -0.598 14.766 18.578 1.00 55.03 567 PHE A O 1
ATOM 4448 N N . ASN A 1 568 ? -0.248 16.934 19.071 1.00 53.47 568 ASN A N 1
ATOM 4449 C CA . ASN A 1 568 ? -1.410 17.421 18.328 1.00 53.47 568 ASN A CA 1
ATOM 4450 C C . ASN A 1 568 ? -1.089 17.600 16.840 1.00 53.47 568 ASN A C 1
ATOM 4452 O O . ASN A 1 568 ? -2.009 17.549 16.032 1.00 53.47 568 ASN A O 1
ATOM 4456 N N . TYR A 1 569 ? 0.191 17.748 16.477 1.00 65.88 569 TYR A N 1
ATOM 4457 C CA . TYR A 1 569 ? 0.677 17.760 15.096 1.00 65.88 569 TYR A CA 1
ATOM 4458 C C . TYR A 1 569 ? 1.100 16.353 14.683 1.00 65.88 569 TYR A C 1
ATOM 4460 O O . TYR A 1 569 ? 2.174 15.876 15.034 1.00 65.88 569 TYR A O 1
ATOM 4468 N N . ILE A 1 570 ? 0.241 15.679 13.927 1.00 75.75 570 ILE A N 1
ATOM 4469 C CA . ILE A 1 570 ? 0.382 14.267 13.583 1.00 75.75 570 ILE A CA 1
ATOM 4470 C C . ILE A 1 570 ? 0.907 14.145 12.146 1.00 75.75 570 ILE A C 1
ATOM 4472 O O . ILE A 1 570 ? 0.158 14.413 11.203 1.00 75.75 570 ILE A O 1
ATOM 4476 N N . PRO A 1 571 ? 2.166 13.723 11.938 1.00 84.81 571 PRO A N 1
ATOM 4477 C CA . PRO A 1 571 ? 2.683 13.418 10.609 1.00 84.81 571 PRO A CA 1
ATOM 4478 C C . PRO A 1 571 ? 1.845 12.334 9.940 1.00 84.81 571 PRO A C 1
ATOM 4480 O O . PRO A 1 571 ? 1.573 11.286 10.538 1.00 84.81 571 PRO A O 1
ATOM 4483 N N . THR A 1 572 ? 1.433 12.580 8.700 1.00 89.19 572 THR A N 1
ATOM 4484 C CA . THR A 1 572 ? 0.589 11.654 7.956 1.00 89.19 572 THR A CA 1
ATOM 4485 C C . THR A 1 572 ? 0.837 11.701 6.454 1.00 89.19 572 THR A C 1
ATOM 4487 O O . THR A 1 572 ? 0.913 12.769 5.843 1.00 89.19 572 THR A O 1
ATOM 4490 N N . ASP A 1 573 ? 0.879 10.517 5.845 1.00 94.12 573 ASP A N 1
ATOM 4491 C CA . ASP A 1 573 ? 0.862 10.345 4.390 1.00 94.12 573 ASP A CA 1
ATOM 4492 C C . ASP A 1 573 ? -0.561 10.233 3.829 1.00 94.12 573 ASP A C 1
ATOM 4494 O O . ASP A 1 573 ? -0.750 10.199 2.611 1.00 94.12 573 ASP A O 1
ATOM 4498 N N . LEU A 1 574 ? -1.592 10.255 4.690 1.00 90.50 574 LEU A N 1
ATOM 4499 C CA . LEU A 1 574 ? -2.986 10.338 4.240 1.00 90.50 574 LEU A CA 1
ATOM 4500 C C . LEU A 1 574 ? -3.223 11.590 3.380 1.00 90.50 574 LEU A C 1
ATOM 4502 O O . LEU A 1 574 ? -4.036 11.541 2.464 1.00 90.50 574 LEU A O 1
ATOM 4506 N N . TYR A 1 575 ? -2.463 12.664 3.606 1.00 90.25 575 TYR A N 1
ATOM 4507 C CA . TYR A 1 575 ? -2.474 13.878 2.784 1.00 90.25 575 TYR A CA 1
ATOM 4508 C C . TYR A 1 575 ? -2.257 13.592 1.288 1.00 90.25 575 TYR A C 1
ATOM 4510 O O . TYR A 1 575 ? -2.933 14.173 0.438 1.00 90.25 575 TYR A O 1
ATOM 4518 N N . TYR A 1 576 ? -1.353 12.666 0.956 1.00 92.44 576 TYR A N 1
ATOM 4519 C CA . TYR A 1 576 ? -1.052 12.286 -0.427 1.00 92.44 576 TYR A CA 1
ATOM 4520 C C . TYR A 1 576 ? -2.065 11.311 -1.026 1.00 92.44 576 TYR A C 1
ATOM 4522 O O . TYR A 1 576 ? -2.136 11.189 -2.250 1.00 92.44 576 TYR A O 1
ATOM 4530 N N . ALA A 1 577 ? -2.823 10.624 -0.171 1.00 91.00 577 ALA A N 1
ATOM 4531 C CA . ALA A 1 577 ? -3.727 9.542 -0.537 1.00 91.00 577 ALA A CA 1
ATOM 4532 C C . ALA A 1 577 ? -5.194 10.001 -0.649 1.00 91.00 577 ALA A C 1
ATOM 4534 O O . ALA A 1 577 ? -5.933 9.505 -1.499 1.00 91.00 577 ALA A O 1
ATOM 4535 N N . ASP A 1 578 ? -5.609 10.950 0.196 1.00 87.25 578 ASP A N 1
ATOM 4536 C CA . ASP A 1 578 ? -6.909 11.626 0.167 1.00 87.25 578 ASP A CA 1
ATOM 4537 C C . ASP A 1 578 ? -6.869 12.728 -0.898 1.00 87.25 578 ASP A C 1
ATOM 4539 O O . ASP A 1 578 ? -6.425 13.854 -0.641 1.00 87.25 578 ASP A O 1
ATOM 4543 N N . ILE A 1 579 ? -7.260 12.388 -2.126 1.00 79.75 579 ILE A N 1
ATOM 4544 C CA . ILE A 1 579 ? -7.085 13.227 -3.310 1.00 79.75 579 ILE A CA 1
ATOM 4545 C C . ILE A 1 579 ? -8.393 13.339 -4.092 1.00 79.75 579 ILE A C 1
ATOM 4547 O O . ILE A 1 579 ? -8.616 12.684 -5.108 1.00 79.75 579 ILE A O 1
ATOM 4551 N N . GLN A 1 580 ? -9.246 14.284 -3.700 1.00 68.50 580 GLN A N 1
ATOM 4552 C CA . GLN A 1 580 ? -10.356 14.664 -4.567 1.00 68.50 580 GLN A CA 1
ATOM 4553 C C . GLN A 1 580 ? -9.787 15.338 -5.832 1.00 68.50 580 GLN A C 1
ATOM 4555 O O . GLN A 1 580 ? -9.131 16.382 -5.762 1.00 68.50 580 GLN A O 1
ATOM 4560 N N . ALA A 1 581 ? -9.969 14.696 -6.989 1.00 53.62 581 ALA A N 1
ATOM 4561 C CA . ALA A 1 581 ? -9.425 15.161 -8.267 1.00 53.62 581 ALA A CA 1
ATOM 4562 C C . ALA A 1 581 ? -9.903 16.589 -8.627 1.00 53.62 581 ALA A C 1
ATOM 4564 O O . ALA A 1 581 ? -11.013 16.984 -8.285 1.00 53.62 581 ALA A O 1
ATOM 4565 N N . SER A 1 582 ? -9.064 17.372 -9.320 1.00 45.53 582 SER A N 1
ATOM 4566 C CA . SER A 1 582 ? -9.250 18.821 -9.545 1.00 45.53 582 SER A CA 1
ATOM 4567 C C . SER A 1 582 ? -10.293 19.203 -10.610 1.00 45.53 582 SER A C 1
ATOM 4569 O O . SER A 1 582 ? -10.682 20.363 -10.695 1.00 45.53 582 SER A O 1
ATOM 4571 N N . GLU A 1 583 ? -10.801 18.256 -11.405 1.00 46.84 583 GLU A N 1
ATOM 4572 C CA . GLU A 1 583 ? -11.791 18.506 -12.475 1.00 46.84 583 GLU A CA 1
ATOM 4573 C C . GLU A 1 583 ? -13.245 18.671 -11.972 1.00 46.84 583 GLU A C 1
ATOM 4575 O O . GLU A 1 583 ? -14.200 18.267 -12.640 1.00 46.84 583 GLU A O 1
ATOM 4580 N N . TYR A 1 584 ? -13.436 19.190 -10.759 1.00 48.22 584 TYR A N 1
ATOM 4581 C CA . TYR A 1 584 ? -14.736 19.253 -10.088 1.00 48.22 584 TYR A CA 1
ATOM 4582 C C . TYR A 1 584 ? -15.137 20.701 -9.816 1.00 48.22 584 TYR A C 1
ATOM 4584 O O . TYR A 1 584 ? -14.272 21.543 -9.575 1.00 48.22 584 TYR A O 1
ATOM 4592 N N . PRO A 1 585 ? -16.447 21.013 -9.832 1.00 40.44 585 PRO A N 1
ATOM 4593 C CA . PRO A 1 585 ? -16.919 22.365 -9.588 1.00 40.44 585 PRO A CA 1
ATOM 4594 C C . PRO A 1 585 ? -16.455 22.863 -8.214 1.00 40.44 585 PRO A C 1
ATOM 4596 O O . PRO A 1 585 ? -16.597 22.174 -7.205 1.00 40.44 585 PRO A O 1
ATOM 4599 N N . SER A 1 586 ? -15.949 24.095 -8.207 1.00 41.38 586 SER A N 1
ATOM 4600 C CA . SER A 1 586 ? -15.289 24.837 -7.121 1.00 41.38 586 SER A CA 1
ATOM 4601 C C . SER A 1 586 ? -16.085 25.025 -5.817 1.00 41.38 586 SER A C 1
ATOM 4603 O O . SER A 1 586 ? -15.707 25.843 -4.985 1.00 41.38 586 SER A O 1
ATOM 4605 N N . SER A 1 587 ? -17.222 24.351 -5.641 1.00 38.91 587 SER A N 1
ATOM 4606 C CA . SER A 1 587 ? -18.091 24.488 -4.468 1.00 38.91 587 SER A CA 1
ATOM 4607 C C . SER A 1 587 ? -17.748 23.535 -3.315 1.00 38.91 587 SER A C 1
ATOM 4609 O O . SER A 1 587 ? -18.342 23.668 -2.253 1.00 38.91 587 SER A O 1
ATOM 4611 N N . THR A 1 588 ? -16.825 22.587 -3.510 1.00 48.97 588 THR A N 1
ATOM 4612 C CA . THR A 1 588 ? -16.241 21.736 -2.454 1.00 48.97 588 THR A CA 1
ATOM 4613 C C . THR A 1 588 ? -14.727 21.734 -2.650 1.00 48.97 588 THR A C 1
ATOM 4615 O O . THR A 1 588 ? -14.180 20.858 -3.321 1.00 48.97 588 THR A O 1
ATOM 4618 N N . ASN A 1 589 ? -14.057 22.795 -2.207 1.00 54.78 589 ASN A N 1
ATOM 4619 C CA . ASN A 1 589 ? -12.624 22.960 -2.412 1.00 54.78 589 ASN A CA 1
ATOM 4620 C C . ASN A 1 589 ? -11.888 22.017 -1.444 1.00 54.78 589 ASN A C 1
ATOM 4622 O O . ASN A 1 589 ? -11.641 22.402 -0.312 1.00 54.78 589 ASN A O 1
ATOM 4626 N N . HIS A 1 590 ? -11.629 20.765 -1.855 1.00 69.88 590 HIS A N 1
ATOM 4627 C CA . HIS A 1 590 ? -10.891 19.768 -1.059 1.00 69.88 590 HIS A CA 1
ATOM 4628 C C . HIS A 1 590 ? -9.443 20.208 -0.869 1.00 69.88 590 HIS A C 1
ATOM 4630 O O . HIS A 1 590 ? -8.519 19.877 -1.630 1.00 69.88 590 HIS A O 1
ATOM 4636 N N . ASP A 1 591 ? -9.299 21.025 0.154 1.00 74.38 591 ASP A N 1
ATOM 4637 C CA . ASP A 1 591 ? -8.080 21.643 0.602 1.00 74.38 591 ASP A CA 1
ATOM 4638 C C . ASP A 1 591 ? -7.875 21.237 2.058 1.00 74.38 591 ASP A C 1
ATOM 4640 O O . ASP A 1 591 ? -8.796 21.296 2.874 1.00 74.38 591 ASP A O 1
ATOM 4644 N N . TRP A 1 592 ? -6.674 20.736 2.326 1.00 79.06 592 TRP A N 1
ATOM 4645 C CA . TRP A 1 592 ? -6.264 20.308 3.658 1.00 79.06 592 TRP A CA 1
ATOM 4646 C C . TRP A 1 592 ? -5.770 21.489 4.496 1.00 79.06 592 TRP A C 1
ATOM 4648 O O . TRP A 1 592 ? -5.402 21.228 5.623 1.00 79.06 592 TRP A O 1
ATOM 4658 N N . ASP A 1 593 ? -5.716 22.699 3.933 1.00 71.00 593 ASP A N 1
ATOM 4659 C CA . ASP A 1 593 ? -5.446 23.989 4.592 1.00 71.00 593 ASP A CA 1
ATOM 4660 C C . ASP A 1 593 ? -6.315 25.035 3.862 1.00 71.00 593 ASP A C 1
ATOM 4662 O O . ASP A 1 593 ? -5.854 25.804 3.010 1.00 71.00 593 ASP A O 1
ATOM 4666 N N . ALA A 1 594 ? -7.633 24.924 4.044 1.00 69.44 594 ALA A N 1
ATOM 4667 C CA . ALA A 1 594 ? -8.639 25.643 3.261 1.00 69.44 594 ALA A CA 1
ATOM 4668 C C . ALA A 1 594 ? -8.721 27.129 3.634 1.00 69.44 594 ALA A C 1
ATOM 4670 O O . ALA A 1 594 ? -9.033 27.968 2.780 1.00 69.44 594 ALA A O 1
ATOM 4671 N N . ASP A 1 595 ? -8.428 27.456 4.891 1.00 61.41 595 ASP A N 1
ATOM 4672 C CA . ASP A 1 595 ? -8.388 28.819 5.417 1.00 61.41 595 ASP A CA 1
ATOM 4673 C C . ASP A 1 595 ? -7.002 29.485 5.274 1.00 61.41 595 ASP A C 1
ATOM 4675 O O . ASP A 1 595 ? -6.894 30.706 5.421 1.00 61.41 595 ASP A O 1
ATOM 4679 N N . ARG A 1 596 ? -5.982 28.715 4.859 1.00 61.16 596 ARG A N 1
ATOM 4680 C CA . ARG A 1 596 ? -4.603 29.154 4.586 1.00 61.16 596 ARG A CA 1
ATOM 4681 C C . ARG A 1 596 ? -3.866 29.646 5.824 1.00 61.16 596 ARG A C 1
ATOM 4683 O O . ARG A 1 596 ? -3.045 30.566 5.729 1.00 61.16 596 ARG A O 1
ATOM 4690 N N . ASN A 1 597 ? -4.161 29.061 6.975 1.00 56.81 597 ASN A N 1
ATOM 4691 C CA . ASN A 1 597 ? -3.479 29.365 8.224 1.00 56.81 597 ASN A CA 1
ATOM 4692 C C . ASN A 1 597 ? -2.166 28.558 8.389 1.00 56.81 597 ASN A C 1
ATOM 4694 O O . ASN A 1 597 ? -1.380 28.844 9.295 1.00 56.81 597 ASN A O 1
ATOM 4698 N N . GLY A 1 598 ? -1.885 27.599 7.490 1.00 56.56 598 GLY A N 1
ATOM 4699 C CA . GLY A 1 598 ? -0.683 26.756 7.523 1.00 56.56 598 GLY A CA 1
ATOM 4700 C C . GLY A 1 598 ? -0.763 25.595 8.521 1.00 56.56 598 GLY A C 1
ATOM 4701 O O . GLY A 1 598 ? 0.227 24.889 8.737 1.00 56.56 598 GLY A O 1
ATOM 4702 N N . ILE A 1 599 ? -1.933 25.392 9.115 1.00 60.22 599 ILE A N 1
ATOM 4703 C CA . ILE A 1 599 ? -2.341 24.236 9.897 1.00 60.22 599 ILE A CA 1
ATOM 4704 C C . ILE A 1 599 ? -3.145 23.356 8.949 1.00 60.22 599 ILE A C 1
ATOM 4706 O O . ILE A 1 599 ? -3.933 23.843 8.152 1.00 60.22 599 ILE A O 1
ATOM 4710 N N . TYR A 1 600 ? -2.885 22.052 8.981 1.00 71.06 600 TYR A N 1
ATOM 4711 C CA . TYR A 1 600 ? -3.502 21.144 8.028 1.00 71.06 600 TYR A CA 1
ATOM 4712 C C . TYR A 1 600 ? -4.415 20.150 8.732 1.00 71.06 600 TYR A C 1
ATOM 4714 O O . TYR A 1 600 ? -4.085 19.654 9.807 1.00 71.06 600 TYR A O 1
ATOM 4722 N N . GLY A 1 601 ? -5.509 19.750 8.095 1.00 72.06 601 GLY A N 1
ATOM 4723 C CA . GLY A 1 601 ? -6.324 18.630 8.565 1.00 72.06 601 GLY A CA 1
ATOM 4724 C C . GLY A 1 601 ? -7.342 18.959 9.658 1.00 72.06 601 GLY A C 1
ATOM 4725 O O . GLY A 1 601 ? -7.832 18.022 10.300 1.00 72.06 601 GLY A O 1
ATOM 4726 N N . GLU A 1 602 ? -7.664 20.238 9.861 1.00 68.38 602 GLU A N 1
ATOM 4727 C CA . GLU A 1 602 ? -8.531 20.753 10.922 1.00 68.38 602 GLU A CA 1
ATOM 4728 C C . GLU A 1 602 ? -9.987 20.285 10.790 1.00 68.38 602 GLU A C 1
ATOM 4730 O O . GLU A 1 602 ? -10.686 20.567 9.817 1.00 68.38 602 GLU A O 1
ATOM 4735 N N . ARG A 1 603 ? -10.482 19.573 11.814 1.00 59.09 603 ARG A N 1
ATOM 4736 C CA . ARG A 1 603 ? -11.823 18.947 11.813 1.00 59.09 603 ARG A CA 1
ATOM 4737 C C . ARG A 1 603 ? -12.724 19.322 12.995 1.00 59.09 603 ARG A C 1
ATOM 4739 O O . ARG A 1 603 ? -13.735 18.660 13.240 1.00 59.09 603 ARG A O 1
ATOM 4746 N N . TYR A 1 604 ? -12.383 20.351 13.764 1.00 53.31 604 TYR A N 1
ATOM 4747 C CA . TYR A 1 604 ? -13.072 20.655 15.021 1.00 53.31 604 TYR A CA 1
ATOM 4748 C C . TYR A 1 604 ? -14.414 21.379 14.812 1.00 53.31 604 TYR A C 1
ATOM 4750 O O . TYR A 1 604 ? -14.460 22.564 14.513 1.00 53.31 604 TYR A O 1
ATOM 4758 N N . SER A 1 605 ? -15.528 20.678 15.060 1.00 37.94 605 SER A N 1
ATOM 4759 C CA . SER A 1 605 ? -16.885 21.253 15.200 1.00 37.94 605 SER A CA 1
ATOM 4760 C C . SER A 1 605 ? -17.338 22.193 14.067 1.00 37.94 605 SER A C 1
ATOM 4762 O O . SER A 1 605 ? -17.816 23.296 14.319 1.00 37.94 605 SER A O 1
ATOM 4764 N N . GLY A 1 606 ? -17.233 21.711 12.830 1.00 45.38 606 GLY A N 1
ATOM 4765 C CA . GLY A 1 606 ? -17.487 22.470 11.605 1.00 45.38 606 GLY A CA 1
ATOM 4766 C C . GLY A 1 606 ? -16.203 22.475 10.793 1.00 45.38 606 GLY A C 1
ATOM 4767 O O . GLY A 1 606 ? -15.247 23.108 11.204 1.00 45.38 606 GLY A O 1
ATOM 4768 N N . GLU A 1 607 ? -16.160 21.676 9.727 1.00 50.84 607 GLU A N 1
ATOM 4769 C CA . GLU A 1 607 ? -14.994 21.431 8.863 1.00 50.84 607 GLU A CA 1
ATOM 4770 C C . GLU A 1 607 ? -14.304 22.752 8.450 1.00 50.84 607 GLU A C 1
ATOM 4772 O O . GLU A 1 607 ? -14.715 23.375 7.472 1.00 50.84 607 GLU A O 1
ATOM 4777 N N . LEU A 1 608 ? -13.298 23.196 9.225 1.00 58.47 608 LEU A N 1
ATOM 4778 C CA . LEU A 1 608 ? -12.452 24.353 8.897 1.00 58.47 608 LEU A CA 1
ATOM 4779 C C . LEU A 1 608 ? -11.657 24.030 7.632 1.00 58.47 608 LEU A C 1
ATOM 4781 O O . LEU A 1 608 ? -11.706 24.780 6.658 1.00 58.47 608 LEU A O 1
ATOM 4785 N N . ASP A 1 609 ? -11.061 22.834 7.617 1.00 64.81 609 ASP A N 1
ATOM 4786 C CA . ASP A 1 609 ? -10.490 22.220 6.431 1.00 64.81 609 ASP A CA 1
ATOM 4787 C C . ASP A 1 609 ? -11.437 21.205 5.803 1.00 64.81 609 ASP A C 1
ATOM 4789 O O . ASP A 1 609 ? -12.124 20.423 6.467 1.00 64.81 609 ASP A O 1
ATOM 4793 N N . SER A 1 610 ? -11.411 21.142 4.475 1.00 67.75 610 SER A N 1
ATOM 4794 C CA . SER A 1 610 ? -12.269 20.260 3.681 1.00 67.75 610 SER A CA 1
ATOM 4795 C C . SER A 1 610 ? -11.643 18.872 3.507 1.00 67.75 610 SER A C 1
ATOM 4797 O O . SER A 1 610 ? -11.461 18.387 2.387 1.00 67.75 610 SER A O 1
ATOM 4799 N N . VAL A 1 611 ? -11.287 18.227 4.623 1.00 74.44 611 VAL A N 1
ATOM 4800 C CA . VAL A 1 611 ? -10.589 16.933 4.628 1.00 74.44 611 VAL A CA 1
ATOM 4801 C C . VAL A 1 611 ? -11.582 15.778 4.582 1.00 74.44 611 VAL A C 1
ATOM 4803 O O . VAL A 1 611 ? -12.261 15.475 5.567 1.00 74.44 611 VAL A O 1
ATOM 4806 N N . ASN A 1 612 ? -11.582 15.026 3.486 1.00 75.31 612 ASN A N 1
ATOM 4807 C CA . ASN A 1 612 ? -12.453 13.865 3.299 1.00 75.31 612 ASN A CA 1
ATOM 4808 C C . ASN A 1 612 ? -12.027 12.645 4.141 1.00 75.31 612 ASN A C 1
ATOM 4810 O O . ASN A 1 612 ? -12.881 11.989 4.735 1.00 75.31 612 ASN A O 1
ATOM 4814 N N . GLY A 1 613 ? -10.725 12.374 4.289 1.00 74.38 613 GLY A N 1
ATOM 4815 C CA . GLY A 1 613 ? -10.198 11.305 5.157 1.00 74.38 613 GLY A CA 1
ATOM 4816 C C . GLY A 1 613 ? -10.319 9.885 4.621 1.00 74.38 613 GLY A C 1
ATOM 4817 O O . GLY A 1 613 ? -10.009 8.950 5.352 1.00 74.38 613 GLY A O 1
ATOM 4818 N N . ILE A 1 614 ? -10.770 9.722 3.381 1.00 79.00 614 ILE A N 1
ATOM 4819 C CA . ILE A 1 614 ? -10.787 8.445 2.670 1.00 79.00 614 ILE A CA 1
ATOM 4820 C C . ILE A 1 614 ? -9.739 8.532 1.568 1.00 79.00 614 ILE A C 1
ATOM 4822 O O . ILE A 1 614 ? -9.738 9.500 0.814 1.00 79.00 614 ILE A O 1
ATOM 4826 N N . ALA A 1 615 ? -8.861 7.532 1.460 1.00 85.31 615 ALA A N 1
ATOM 4827 C CA . ALA A 1 615 ? -7.878 7.523 0.387 1.00 85.31 615 ALA A CA 1
ATOM 4828 C C . ALA A 1 615 ? -8.491 7.070 -0.949 1.00 85.31 615 ALA A C 1
ATOM 4830 O O . ALA A 1 615 ? -9.169 6.037 -1.043 1.00 85.31 615 ALA A O 1
ATOM 4831 N N . ASP A 1 616 ? -8.198 7.827 -2.001 1.00 83.25 616 ASP A N 1
ATOM 4832 C CA . ASP A 1 616 ? -8.575 7.530 -3.384 1.00 83.25 616 ASP A CA 1
ATOM 4833 C C . ASP A 1 616 ? -7.527 6.651 -4.085 1.00 83.25 616 ASP A C 1
ATOM 4835 O O . ASP A 1 616 ? -7.854 5.879 -4.992 1.00 83.25 616 ASP A O 1
ATOM 4839 N N . ILE A 1 617 ? -6.274 6.752 -3.639 1.00 90.06 617 ILE A N 1
ATOM 4840 C CA . ILE A 1 617 ? -5.128 5.959 -4.094 1.00 90.06 617 ILE A CA 1
ATOM 4841 C C . ILE A 1 617 ? -4.419 5.309 -2.905 1.00 90.06 617 ILE A C 1
ATOM 4843 O O . ILE A 1 617 ? -4.521 5.767 -1.769 1.00 90.06 617 ILE A O 1
ATOM 4847 N N . TYR A 1 618 ? -3.686 4.236 -3.170 1.00 94.31 618 TYR A N 1
ATOM 4848 C CA . TYR A 1 618 ? -2.939 3.501 -2.160 1.00 94.31 618 TYR A CA 1
ATOM 4849 C C . TYR A 1 618 ? -1.524 4.062 -2.046 1.00 94.31 618 TYR A C 1
ATOM 4851 O O . TYR A 1 618 ? -0.744 3.981 -2.995 1.00 94.31 618 TYR A O 1
ATOM 4859 N N . VAL A 1 619 ? -1.194 4.621 -0.883 1.00 96.69 619 VAL A N 1
ATOM 4860 C CA . VAL A 1 619 ? 0.110 5.240 -0.616 1.00 96.69 619 VAL A CA 1
ATOM 4861 C C . VAL A 1 619 ? 0.891 4.408 0.396 1.00 96.69 619 VAL A C 1
ATOM 4863 O O . VAL A 1 619 ? 0.333 3.958 1.396 1.00 96.69 619 VAL A O 1
ATOM 4866 N N . GLY A 1 620 ? 2.181 4.222 0.130 1.00 97.50 620 GLY A N 1
ATOM 4867 C CA . GLY A 1 620 ? 3.172 3.744 1.094 1.00 97.50 620 GLY A CA 1
ATOM 4868 C C . GLY A 1 620 ? 4.470 4.537 0.950 1.00 97.50 620 GLY A C 1
ATOM 4869 O O . GLY A 1 620 ? 4.664 5.222 -0.058 1.00 97.50 620 GLY A O 1
ATOM 4870 N N . ARG A 1 621 ? 5.351 4.463 1.948 1.00 97.31 621 ARG A N 1
ATOM 4871 C CA . ARG A 1 621 ? 6.615 5.214 1.995 1.00 97.31 621 ARG A CA 1
ATOM 4872 C C . ARG A 1 621 ? 7.827 4.290 2.095 1.00 97.31 621 ARG A C 1
ATOM 4874 O O . ARG A 1 621 ? 7.818 3.331 2.859 1.00 97.31 621 ARG A O 1
ATOM 4881 N N . ALA A 1 622 ? 8.878 4.595 1.345 1.00 96.81 622 ALA A N 1
ATOM 4882 C CA . ALA A 1 622 ? 10.221 4.080 1.577 1.00 96.81 622 ALA A CA 1
ATOM 4883 C C . ALA A 1 622 ? 11.023 5.183 2.294 1.00 96.81 622 ALA A C 1
ATOM 4885 O O . ALA A 1 622 ? 11.330 6.185 1.646 1.00 96.81 622 ALA A O 1
ATOM 4886 N N . PRO A 1 623 ? 11.320 5.043 3.597 1.00 93.19 623 PRO A N 1
ATOM 4887 C CA . PRO A 1 623 ? 12.043 6.054 4.373 1.00 93.19 623 PRO A CA 1
ATOM 4888 C C . PRO A 1 623 ? 13.541 5.985 4.040 1.00 93.19 623 PRO A C 1
ATOM 4890 O O . PRO A 1 623 ? 14.298 5.320 4.727 1.00 93.19 623 PRO A O 1
ATOM 4893 N N . VAL A 1 624 ? 13.961 6.530 2.901 1.00 91.50 624 VAL A N 1
ATOM 4894 C CA . VAL A 1 624 ? 15.343 6.398 2.405 1.00 91.50 624 VAL A CA 1
ATOM 4895 C C . VAL A 1 624 ? 15.914 7.762 2.057 1.00 91.50 624 VAL A C 1
ATOM 4897 O O . VAL A 1 624 ? 15.204 8.601 1.506 1.00 91.50 624 VAL A O 1
ATOM 4900 N N . GLU A 1 625 ? 17.200 7.973 2.309 1.00 85.19 625 GLU A N 1
ATOM 4901 C CA . GLU A 1 625 ? 17.899 9.206 1.931 1.00 85.19 625 GLU A CA 1
ATOM 4902 C C . GLU A 1 625 ? 18.975 8.945 0.878 1.00 85.19 625 GLU A C 1
ATOM 4904 O O . GLU A 1 625 ? 19.250 9.788 0.020 1.00 85.19 625 GLU A O 1
ATOM 4909 N N . THR A 1 626 ? 19.556 7.746 0.908 1.00 86.50 626 THR A N 1
ATOM 4910 C CA . THR A 1 626 ? 20.695 7.367 0.069 1.00 86.50 626 THR A CA 1
ATOM 4911 C C . THR A 1 626 ? 20.347 6.273 -0.947 1.00 86.50 626 THR A C 1
ATOM 4913 O O . THR A 1 626 ? 19.437 5.464 -0.724 1.00 86.50 626 THR A O 1
ATOM 4916 N N . PRO A 1 627 ? 21.070 6.190 -2.084 1.00 89.69 627 PRO A N 1
ATOM 4917 C CA . PRO A 1 627 ? 20.925 5.080 -3.022 1.00 89.69 627 PRO A CA 1
ATOM 4918 C C . PRO A 1 627 ? 21.119 3.710 -2.363 1.00 89.69 627 PRO A C 1
ATOM 4920 O O . PRO A 1 627 ? 20.418 2.768 -2.723 1.00 89.69 627 PRO A O 1
ATOM 4923 N N . GLU A 1 628 ? 22.020 3.601 -1.384 1.00 90.12 628 GLU A N 1
ATOM 4924 C CA . GLU A 1 628 ? 22.302 2.371 -0.644 1.00 90.12 628 GLU A CA 1
ATOM 4925 C C . GLU A 1 628 ? 21.105 1.921 0.209 1.00 90.12 628 GLU A C 1
ATOM 4927 O O . GLU A 1 628 ? 20.756 0.740 0.211 1.00 90.12 628 GLU A O 1
ATOM 4932 N N . GLU A 1 629 ? 20.449 2.845 0.913 1.00 92.44 629 GLU A N 1
ATOM 4933 C CA . GLU A 1 629 ? 19.202 2.585 1.652 1.00 92.44 629 GLU A CA 1
ATOM 4934 C C . GLU A 1 629 ? 18.059 2.193 0.719 1.00 92.44 629 GLU A C 1
ATOM 4936 O O . GLU A 1 629 ? 17.348 1.213 0.968 1.00 92.44 629 GLU A O 1
ATOM 4941 N N . ALA A 1 630 ? 17.927 2.899 -0.406 1.00 95.38 630 ALA A N 1
ATOM 4942 C CA . ALA A 1 630 ? 16.967 2.552 -1.444 1.00 95.38 630 ALA A CA 1
ATOM 4943 C C . ALA A 1 630 ? 17.224 1.145 -2.012 1.00 95.38 630 ALA A C 1
ATOM 4945 O O . ALA A 1 630 ? 16.272 0.409 -2.282 1.00 95.38 630 ALA A O 1
ATOM 4946 N N . GLU A 1 631 ? 18.487 0.729 -2.163 1.00 94.62 631 GLU A N 1
ATOM 4947 C CA . GLU A 1 631 ? 18.835 -0.619 -2.619 1.00 94.62 631 GLU A CA 1
ATOM 4948 C C . GLU A 1 631 ? 18.373 -1.680 -1.621 1.00 94.62 631 GLU A C 1
ATOM 4950 O O . GLU A 1 631 ? 17.764 -2.666 -2.034 1.00 94.62 631 GLU A O 1
ATOM 4955 N N . ILE A 1 632 ? 18.583 -1.456 -0.320 1.00 91.25 632 ILE A N 1
ATOM 4956 C CA . ILE A 1 632 ? 18.134 -2.366 0.745 1.00 91.25 632 ILE A CA 1
ATOM 4957 C C . ILE A 1 632 ? 16.614 -2.521 0.719 1.00 91.25 632 ILE A C 1
ATOM 4959 O O . ILE A 1 632 ? 16.104 -3.646 0.732 1.00 91.25 632 ILE A O 1
ATOM 4963 N N . PHE A 1 633 ? 15.889 -1.405 0.636 1.00 94.44 633 PHE A N 1
ATOM 4964 C CA . PHE A 1 633 ? 14.431 -1.398 0.558 1.00 94.44 633 PHE A CA 1
ATOM 4965 C C . PHE A 1 633 ? 13.924 -2.194 -0.656 1.00 94.44 633 PHE A C 1
ATOM 4967 O O . PHE A 1 633 ? 13.121 -3.124 -0.522 1.00 94.44 633 PHE A O 1
ATOM 4974 N N . VAL A 1 634 ? 14.430 -1.867 -1.851 1.00 95.44 634 VAL A N 1
ATOM 4975 C CA . VAL A 1 634 ? 14.024 -2.502 -3.113 1.00 95.44 634 VAL A CA 1
ATOM 4976 C C . VAL A 1 634 ? 14.375 -3.991 -3.126 1.00 95.44 634 VAL A C 1
ATOM 4978 O O . VAL A 1 634 ? 13.556 -4.816 -3.547 1.00 95.44 634 VAL A O 1
ATOM 4981 N N . ASP A 1 635 ? 15.563 -4.358 -2.649 1.00 90.44 635 ASP A N 1
ATOM 4982 C CA . ASP A 1 635 ? 16.011 -5.746 -2.638 1.00 90.44 635 ASP A CA 1
ATOM 4983 C C . ASP A 1 635 ? 15.183 -6.599 -1.678 1.00 90.44 635 ASP A C 1
ATOM 4985 O O . ASP A 1 635 ? 14.833 -7.723 -2.045 1.00 90.44 635 ASP A O 1
ATOM 4989 N N . LYS A 1 636 ? 14.785 -6.079 -0.508 1.00 88.38 636 LYS A N 1
ATOM 4990 C CA . LYS A 1 636 ? 13.906 -6.809 0.420 1.00 88.38 636 LYS A CA 1
ATOM 4991 C C . LYS A 1 636 ? 12.546 -7.124 -0.195 1.00 88.38 636 LYS A C 1
ATOM 4993 O O . LYS A 1 636 ? 12.114 -8.275 -0.131 1.00 88.38 636 LYS A O 1
ATOM 4998 N N . ILE A 1 637 ? 11.916 -6.157 -0.860 1.00 91.56 637 ILE A N 1
ATOM 4999 C CA . ILE A 1 637 ? 10.620 -6.358 -1.529 1.00 91.56 637 ILE A CA 1
ATOM 5000 C C . ILE A 1 637 ? 10.731 -7.389 -2.654 1.00 91.56 637 ILE A C 1
ATOM 5002 O O . ILE A 1 637 ? 9.954 -8.344 -2.717 1.00 91.56 637 ILE A O 1
ATOM 5006 N N . ILE A 1 638 ? 11.722 -7.231 -3.537 1.00 90.56 638 ILE A N 1
ATOM 5007 C CA . ILE A 1 638 ? 11.915 -8.152 -4.662 1.00 90.56 638 ILE A CA 1
ATOM 5008 C C . ILE A 1 638 ? 12.266 -9.560 -4.154 1.00 90.56 638 ILE A C 1
ATOM 5010 O O . ILE A 1 638 ? 11.811 -10.547 -4.737 1.00 90.56 638 ILE A O 1
ATOM 5014 N N . CYS A 1 639 ? 13.050 -9.680 -3.077 1.00 85.25 639 CYS A N 1
ATOM 5015 C CA . CYS A 1 639 ? 13.362 -10.968 -2.455 1.00 85.25 639 CYS A CA 1
ATOM 5016 C C . CYS A 1 639 ? 12.121 -11.624 -1.837 1.00 85.25 639 CYS A C 1
ATOM 5018 O O . CYS A 1 639 ? 11.897 -12.813 -2.078 1.00 85.25 639 CYS A O 1
ATOM 5020 N N . TYR A 1 640 ? 11.300 -10.861 -1.106 1.00 86.56 640 TYR A N 1
ATOM 5021 C CA . TYR A 1 640 ? 10.046 -11.342 -0.520 1.00 86.56 640 TYR A CA 1
ATOM 5022 C C . TYR A 1 640 ? 9.127 -11.938 -1.598 1.00 86.56 640 TYR A C 1
ATOM 5024 O O . TYR A 1 640 ? 8.688 -13.084 -1.478 1.00 86.56 640 TYR A O 1
ATOM 5032 N N . GLU A 1 641 ? 8.924 -11.219 -2.708 1.00 87.81 641 GLU A N 1
ATOM 5033 C CA . GLU A 1 641 ? 8.007 -11.627 -3.782 1.00 87.81 641 GLU A CA 1
ATOM 5034 C C . GLU A 1 641 ? 8.550 -12.718 -4.715 1.00 87.81 641 GLU A C 1
ATOM 5036 O O . GLU A 1 641 ? 7.772 -13.451 -5.327 1.00 87.81 641 GLU A O 1
ATOM 5041 N N . LYS A 1 642 ? 9.875 -12.851 -4.850 1.00 81.88 642 LYS A N 1
ATOM 5042 C CA . LYS A 1 642 ? 10.487 -13.956 -5.610 1.00 81.88 642 LYS A CA 1
ATOM 5043 C C . LYS A 1 642 ? 10.572 -15.253 -4.814 1.00 81.88 642 LYS A C 1
ATOM 5045 O O . LYS A 1 642 ? 10.815 -16.292 -5.428 1.00 81.88 642 LYS A O 1
ATOM 5050 N N . SER A 1 643 ? 10.427 -15.177 -3.487 1.00 66.88 643 SER A N 1
ATOM 5051 C CA . SER A 1 643 ? 10.543 -16.297 -2.548 1.00 66.88 643 SER A CA 1
ATOM 5052 C C . SER A 1 643 ? 11.695 -17.242 -2.922 1.00 66.88 643 SER A C 1
ATOM 5054 O O . SER A 1 643 ? 11.480 -18.423 -3.210 1.00 66.88 643 SER A O 1
ATOM 5056 N N . VAL A 1 644 ? 12.914 -16.700 -3.003 1.00 51.38 644 VAL A N 1
ATOM 5057 C CA . VAL A 1 644 ? 14.111 -17.520 -3.213 1.00 51.38 644 VAL A CA 1
ATOM 5058 C C . VAL A 1 644 ? 14.719 -17.805 -1.852 1.00 51.38 644 VAL A C 1
ATOM 5060 O O . VAL A 1 644 ? 15.194 -16.900 -1.171 1.00 51.38 644 VAL A O 1
ATOM 5063 N N . ASP A 1 645 ? 14.663 -19.082 -1.492 1.00 44.66 645 ASP A N 1
ATOM 5064 C CA . ASP A 1 645 ? 15.529 -19.748 -0.527 1.00 44.66 645 ASP A CA 1
ATOM 5065 C C . ASP A 1 645 ? 16.946 -19.166 -0.633 1.00 44.66 645 ASP A C 1
ATOM 5067 O O . ASP A 1 645 ? 17.602 -19.351 -1.663 1.00 44.66 645 ASP A O 1
ATOM 5071 N N . LYS A 1 646 ? 17.415 -18.421 0.376 1.00 40.69 646 LYS A N 1
ATOM 5072 C CA . LYS A 1 646 ? 18.822 -18.011 0.366 1.00 40.69 646 LYS A CA 1
ATOM 5073 C C . LYS A 1 646 ? 19.739 -19.200 0.629 1.00 40.69 646 LYS A C 1
ATOM 5075 O O . LYS A 1 646 ? 20.777 -19.232 -0.004 1.00 40.69 646 LYS A O 1
ATOM 5080 N N . ASP A 1 647 ? 19.341 -20.210 1.409 1.00 40.19 647 ASP A N 1
ATOM 5081 C CA . ASP A 1 647 ? 20.216 -21.347 1.744 1.00 40.19 647 ASP A CA 1
ATOM 5082 C C . ASP A 1 647 ? 19.439 -22.564 2.316 1.00 40.19 647 ASP A C 1
ATOM 5084 O O . ASP A 1 647 ? 19.537 -22.860 3.503 1.00 40.19 647 ASP A O 1
ATOM 5088 N N . GLU A 1 648 ? 18.663 -23.293 1.502 1.00 36.84 648 GLU A N 1
ATOM 5089 C CA . GLU A 1 648 ? 18.009 -24.579 1.874 1.00 36.84 648 GLU A CA 1
ATOM 5090 C C . GLU A 1 648 ? 17.018 -24.558 3.069 1.00 36.84 648 GLU A C 1
ATOM 5092 O O . GLU A 1 648 ? 16.565 -25.617 3.521 1.00 36.84 648 GLU A O 1
ATOM 5097 N N . HIS A 1 649 ? 16.612 -23.388 3.565 1.00 44.59 649 HIS A N 1
ATOM 5098 C CA . HIS A 1 649 ? 15.604 -23.279 4.616 1.00 44.59 649 HIS A CA 1
ATOM 5099 C C . HIS A 1 649 ? 14.223 -23.236 3.969 1.00 44.59 649 HIS A C 1
ATOM 5101 O O . HIS A 1 649 ? 13.675 -22.170 3.689 1.00 44.59 649 HIS A O 1
ATOM 5107 N N . GLN A 1 650 ? 13.636 -24.421 3.764 1.00 51.84 650 GLN A N 1
ATOM 5108 C CA . GLN A 1 650 ? 12.223 -24.541 3.404 1.00 51.84 650 GLN A CA 1
ATOM 5109 C C . GLN A 1 650 ? 11.407 -23.598 4.293 1.00 51.84 650 GLN A C 1
ATOM 5111 O O . GLN A 1 650 ? 11.436 -23.757 5.516 1.00 51.84 650 GLN A O 1
ATOM 5116 N N . LEU A 1 651 ? 10.681 -22.652 3.675 1.00 57.44 651 LEU A N 1
ATOM 5117 C CA . LEU A 1 651 ? 9.664 -21.857 4.368 1.00 57.44 651 LEU A CA 1
ATOM 5118 C C . LEU A 1 651 ? 8.896 -22.805 5.307 1.00 57.44 651 LEU A C 1
ATOM 5120 O O . LEU A 1 651 ? 8.466 -23.867 4.822 1.00 57.44 651 LEU A O 1
ATOM 5124 N N . PRO A 1 652 ? 8.759 -22.484 6.612 1.00 53.53 652 PRO A N 1
ATOM 5125 C CA . PRO A 1 652 ? 8.017 -23.314 7.554 1.00 53.53 652 PRO A CA 1
ATOM 5126 C C . PRO A 1 652 ? 6.695 -23.785 6.938 1.00 53.53 652 PRO A C 1
ATOM 5128 O O . PRO A 1 652 ? 6.086 -23.049 6.157 1.00 53.53 652 PRO A O 1
ATOM 5131 N N . ARG A 1 653 ? 6.238 -25.009 7.256 1.00 52.00 653 ARG A N 1
ATOM 5132 C CA . ARG A 1 653 ? 5.026 -25.588 6.628 1.00 52.00 653 ARG A CA 1
ATOM 5133 C C . ARG A 1 653 ? 3.823 -24.638 6.661 1.00 52.00 653 ARG A C 1
ATOM 5135 O O . ARG A 1 653 ? 3.052 -24.645 5.706 1.00 52.00 653 ARG A O 1
ATOM 5142 N N . ASP A 1 654 ? 3.759 -23.788 7.683 1.00 57.16 654 ASP A N 1
ATOM 5143 C CA . ASP A 1 654 ? 2.657 -22.871 7.963 1.00 57.16 654 ASP A CA 1
ATOM 5144 C C . ASP A 1 654 ? 3.023 -21.382 7.756 1.00 57.16 654 ASP A C 1
ATOM 5146 O O . ASP A 1 654 ? 2.303 -20.488 8.192 1.00 57.16 654 ASP A O 1
ATOM 5150 N N . PHE A 1 655 ? 4.147 -21.091 7.087 1.00 60.59 655 PHE A N 1
ATOM 5151 C CA . PHE A 1 655 ? 4.753 -19.754 7.005 1.00 60.59 655 PHE A CA 1
ATOM 5152 C C . PHE A 1 655 ? 3.790 -18.643 6.560 1.00 60.59 655 PHE A C 1
ATOM 5154 O O . PHE A 1 655 ? 3.731 -17.594 7.191 1.00 60.59 655 PHE A O 1
ATOM 5161 N N . ALA A 1 656 ? 3.010 -18.861 5.499 1.00 58.97 656 ALA A N 1
ATOM 5162 C CA . ALA A 1 656 ? 2.239 -17.798 4.847 1.00 58.97 656 ALA A CA 1
ATOM 5163 C C . ALA A 1 656 ? 1.083 -17.222 5.685 1.00 58.97 656 ALA A C 1
ATOM 5165 O O . ALA A 1 656 ? 0.551 -16.166 5.356 1.00 58.97 656 ALA A O 1
ATOM 5166 N N . VAL A 1 657 ? 0.719 -17.895 6.772 1.00 63.12 657 VAL A N 1
ATOM 5167 C CA . VAL A 1 657 ? -0.348 -17.508 7.710 1.00 63.12 657 VAL A CA 1
ATOM 5168 C C . VAL A 1 657 ? 0.151 -17.471 9.154 1.00 63.12 657 VAL A C 1
ATOM 5170 O O . VAL A 1 657 ? -0.644 -17.398 10.091 1.00 63.12 657 VAL A O 1
ATOM 5173 N N . SER A 1 658 ? 1.474 -17.554 9.322 1.00 73.81 658 SER A N 1
ATOM 5174 C CA . SER A 1 658 ? 2.137 -17.543 10.615 1.00 73.81 658 SER A CA 1
ATOM 5175 C C . SER A 1 658 ? 2.213 -16.111 11.134 1.00 73.81 658 SER A C 1
ATOM 5177 O O . SER A 1 658 ? 2.955 -15.287 10.585 1.00 73.81 658 SER A O 1
ATOM 5179 N N . ILE A 1 659 ? 1.437 -15.825 12.178 1.00 81.75 659 ILE A N 1
ATOM 5180 C CA . ILE A 1 659 ? 1.445 -14.550 12.894 1.00 81.75 659 ILE A CA 1
ATOM 5181 C C . ILE A 1 659 ? 2.120 -14.759 14.247 1.00 81.75 659 ILE A C 1
ATOM 5183 O O . ILE A 1 659 ? 1.646 -15.539 15.079 1.00 81.75 659 ILE A O 1
ATOM 5187 N N . LEU A 1 660 ? 3.205 -14.027 14.489 1.00 79.69 660 LEU A N 1
ATOM 5188 C CA . LEU A 1 660 ? 3.706 -13.817 15.839 1.00 79.69 660 LEU A CA 1
ATOM 5189 C C . LEU A 1 660 ? 2.880 -12.711 16.490 1.00 79.69 660 LEU A C 1
ATOM 5191 O O . LEU A 1 660 ? 2.902 -11.568 16.040 1.00 79.69 660 LEU A O 1
ATOM 5195 N N . LEU A 1 661 ? 2.169 -13.060 17.554 1.00 78.38 661 LEU A N 1
ATOM 5196 C CA . LEU A 1 661 ? 1.499 -12.114 18.432 1.00 78.38 661 LEU A CA 1
ATOM 5197 C C . LEU A 1 661 ? 2.349 -11.966 19.697 1.00 78.38 661 LEU A C 1
ATOM 5199 O O . LEU A 1 661 ? 2.518 -12.933 20.445 1.00 78.38 661 LEU A O 1
ATOM 5203 N N . GLY A 1 662 ? 2.900 -10.775 19.917 1.00 75.50 662 GLY A N 1
ATOM 5204 C CA . GLY A 1 662 ? 3.695 -10.440 21.101 1.00 75.50 662 GLY A CA 1
ATOM 5205 C C . GLY A 1 662 ? 3.058 -9.312 21.904 1.00 75.50 662 GLY A C 1
ATOM 5206 O O . GLY A 1 662 ? 2.470 -8.399 21.319 1.00 75.50 662 GLY A O 1
ATOM 5207 N N . SER A 1 663 ? 3.169 -9.376 23.232 1.00 72.50 663 SER A N 1
ATOM 5208 C CA . SER A 1 663 ? 2.776 -8.270 24.106 1.00 72.50 663 SER A CA 1
ATOM 5209 C C . SER A 1 663 ? 3.675 -8.161 25.327 1.00 72.50 663 SER A C 1
ATOM 5211 O O . SER A 1 663 ? 4.012 -9.170 25.944 1.00 72.50 663 SER A O 1
ATOM 5213 N N . GLU A 1 664 ? 3.993 -6.927 25.696 1.00 69.50 664 GLU A N 1
ATOM 5214 C CA . GLU A 1 664 ? 4.500 -6.557 27.020 1.00 69.50 664 GLU A CA 1
ATOM 5215 C C . GLU A 1 664 ? 3.314 -6.327 27.968 1.00 69.50 664 GLU A C 1
ATOM 5217 O O . GLU A 1 664 ? 2.247 -5.917 27.508 1.00 69.50 664 GLU A O 1
ATOM 5222 N N . ASN A 1 665 ? 3.478 -6.656 29.255 1.00 57.91 665 ASN A N 1
ATOM 5223 C CA . ASN A 1 665 ? 2.510 -6.346 30.310 1.00 57.91 665 ASN A CA 1
ATOM 5224 C C . ASN A 1 665 ? 3.066 -5.192 31.151 1.00 57.91 665 ASN A C 1
ATOM 5226 O O . ASN A 1 665 ? 4.109 -5.340 31.795 1.00 57.91 665 ASN A O 1
ATOM 5230 N N . TRP A 1 666 ? 2.396 -4.041 31.143 1.00 44.72 666 TRP A N 1
ATOM 5231 C CA . TRP A 1 666 ? 2.747 -2.925 32.016 1.00 44.72 666 TRP A CA 1
ATOM 5232 C C . TRP A 1 666 ? 1.598 -2.633 32.987 1.00 44.72 666 TRP A C 1
ATOM 5234 O O . TRP A 1 666 ? 0.551 -2.113 32.616 1.00 44.72 666 TRP A O 1
ATOM 5244 N N . GLY A 1 667 ? 1.791 -2.997 34.258 1.00 42.62 667 GLY A N 1
ATOM 5245 C CA . GLY A 1 667 ? 0.783 -2.801 35.310 1.00 42.62 667 GLY A CA 1
ATOM 5246 C C . GLY A 1 667 ? 1.195 -3.262 36.710 1.00 42.62 667 GLY A C 1
ATOM 5247 O O . GLY A 1 667 ? 0.586 -2.853 37.692 1.00 42.62 667 GLY A O 1
ATOM 5248 N N . GLY A 1 668 ? 2.258 -4.061 36.851 1.00 36.38 668 GLY A N 1
ATOM 5249 C CA . GLY A 1 668 ? 2.601 -4.654 38.145 1.00 36.38 668 GLY A CA 1
ATOM 5250 C C . GLY A 1 668 ? 1.526 -5.641 38.619 1.00 36.38 668 GLY A C 1
ATOM 5251 O O . GLY A 1 668 ? 0.508 -5.838 37.970 1.00 36.38 668 GLY A O 1
ATOM 5252 N N . ASN A 1 669 ? 1.769 -6.302 39.751 1.00 35.84 669 ASN A N 1
ATOM 5253 C CA . ASN A 1 669 ? 0.896 -7.332 40.332 1.00 35.84 669 ASN A CA 1
ATOM 5254 C C . ASN A 1 669 ? -0.478 -6.787 40.791 1.00 35.84 669 ASN A C 1
ATOM 5256 O O . ASN A 1 669 ? -0.781 -6.824 41.987 1.00 35.84 669 ASN A O 1
ATOM 5260 N N . VAL A 1 670 ? -1.316 -6.277 39.888 1.00 35.78 670 VAL A N 1
ATOM 5261 C CA . VAL A 1 670 ? -2.702 -5.901 40.177 1.00 35.78 670 VAL A CA 1
ATOM 5262 C C . VAL A 1 670 ? -3.578 -7.112 39.843 1.00 35.78 670 VAL A C 1
ATOM 5264 O O . VAL A 1 670 ? -3.743 -7.437 38.670 1.00 35.78 670 VAL A O 1
ATOM 5267 N N . PRO A 1 671 ? -4.161 -7.814 40.834 1.00 33.69 671 PRO A N 1
ATOM 5268 C CA . PRO A 1 671 ? -4.760 -9.136 40.621 1.00 33.69 671 PRO A CA 1
ATOM 5269 C C . PRO A 1 671 ? -6.019 -9.188 39.737 1.00 33.69 671 PRO A C 1
ATOM 5271 O O . PRO A 1 671 ? -6.608 -10.255 39.635 1.00 33.69 671 PRO A O 1
ATOM 5274 N N . ASN A 1 672 ? -6.469 -8.076 39.144 1.00 36.16 672 ASN A N 1
ATOM 5275 C CA . ASN A 1 672 ? -7.771 -7.981 38.469 1.00 36.16 672 ASN A CA 1
ATOM 5276 C C . ASN A 1 672 ? -7.808 -7.055 37.237 1.00 36.16 672 ASN A C 1
ATOM 5278 O O . ASN A 1 672 ? -8.894 -6.829 36.707 1.00 36.16 672 ASN A O 1
ATOM 5282 N N . TYR A 1 673 ? -6.679 -6.503 36.781 1.00 36.53 673 TYR A N 1
ATOM 5283 C CA . TYR A 1 673 ? -6.662 -5.617 35.614 1.00 36.53 673 TYR A CA 1
ATOM 5284 C C . TYR A 1 673 ? -5.519 -6.007 34.678 1.00 36.53 673 TYR A C 1
ATOM 5286 O O . TYR A 1 673 ? -4.351 -5.770 34.960 1.00 36.53 673 TYR A O 1
ATOM 5294 N N . LEU A 1 674 ? -5.895 -6.679 33.591 1.00 41.69 674 LEU A N 1
ATOM 5295 C CA . LEU A 1 674 ? -5.029 -6.991 32.458 1.00 41.69 674 LEU A CA 1
ATOM 5296 C C . LEU A 1 674 ? -4.597 -5.669 31.804 1.00 41.69 674 LEU A C 1
ATOM 5298 O O . LEU A 1 674 ? -5.450 -4.804 31.591 1.00 41.69 674 LEU A O 1
ATOM 5302 N N . ASP A 1 675 ? -3.329 -5.521 31.416 1.00 49.75 675 ASP A N 1
ATOM 5303 C CA . ASP A 1 675 ? -2.984 -4.559 30.365 1.00 49.75 675 ASP A CA 1
ATOM 5304 C C . ASP A 1 675 ? -3.809 -4.924 29.116 1.00 49.75 675 ASP A C 1
ATOM 5306 O O . ASP A 1 675 ? -3.869 -6.090 28.700 1.00 49.75 675 ASP A O 1
ATOM 5310 N N . GLY A 1 676 ? -4.491 -3.937 28.527 1.00 56.16 676 GLY A N 1
ATOM 5311 C CA . GLY A 1 676 ? -5.315 -4.134 27.337 1.00 56.16 676 GLY A CA 1
ATOM 5312 C C . GLY A 1 676 ? -4.542 -4.789 26.188 1.00 56.16 676 GLY A C 1
ATOM 5313 O O . GLY A 1 676 ? -5.134 -5.517 25.398 1.00 56.16 676 GLY A O 1
ATOM 5314 N N . SER A 1 677 ? -3.222 -4.607 26.125 1.00 65.38 677 SER A N 1
ATOM 5315 C CA . SER A 1 677 ? -2.338 -5.074 25.053 1.00 65.38 677 SER A CA 1
ATOM 5316 C C . SER A 1 677 ? -2.398 -6.594 24.800 1.00 65.38 677 SER A C 1
ATOM 5318 O O . SER A 1 677 ? -2.661 -7.014 23.668 1.00 65.38 677 SER A O 1
ATOM 5320 N N . ALA A 1 678 ? -2.243 -7.431 25.835 1.00 67.00 678 ALA A N 1
ATOM 5321 C CA . ALA A 1 678 ? -2.266 -8.893 25.688 1.00 67.00 678 ALA A CA 1
ATOM 5322 C C . ALA A 1 678 ? -3.685 -9.424 25.420 1.00 67.00 678 ALA A C 1
ATOM 5324 O O . ALA A 1 678 ? -3.890 -10.265 24.540 1.00 67.00 678 ALA A O 1
ATOM 5325 N N . ALA A 1 679 ? -4.679 -8.882 26.132 1.00 61.19 679 ALA A N 1
ATOM 5326 C CA . ALA A 1 679 ? -6.087 -9.219 25.930 1.00 61.19 679 ALA A CA 1
ATOM 5327 C C . ALA A 1 679 ? -6.559 -8.874 24.505 1.00 61.19 679 ALA A C 1
ATOM 5329 O O . ALA A 1 679 ? -7.257 -9.668 23.875 1.00 61.19 679 ALA A O 1
ATOM 5330 N N . GLY A 1 680 ? -6.119 -7.733 23.969 1.00 67.12 680 GLY A N 1
ATOM 5331 C CA . GLY A 1 680 ? -6.403 -7.294 22.606 1.00 67.12 680 GLY A CA 1
ATOM 5332 C C . GLY A 1 680 ? -5.850 -8.236 21.540 1.00 67.12 680 GLY A C 1
ATOM 5333 O O . GLY A 1 680 ? -6.570 -8.628 20.620 1.00 67.12 680 GLY A O 1
ATOM 5334 N N . LYS A 1 681 ? -4.591 -8.677 21.687 1.00 75.62 681 LYS A N 1
ATOM 5335 C CA . LYS A 1 681 ? -3.992 -9.673 20.777 1.00 75.62 681 LYS A CA 1
ATOM 5336 C C . LYS A 1 681 ? -4.734 -11.005 20.825 1.00 75.62 681 LYS A C 1
ATOM 5338 O O . LYS A 1 681 ? -4.966 -11.612 19.778 1.00 75.62 681 LYS A O 1
ATOM 5343 N N . GLU A 1 682 ? -5.166 -11.434 22.008 1.00 72.50 682 GLU A N 1
ATOM 5344 C CA . GLU A 1 682 ? -5.946 -12.662 22.153 1.00 72.50 682 GLU A CA 1
ATOM 5345 C C . GLU A 1 682 ? -7.350 -12.541 21.534 1.00 72.50 682 GLU A C 1
ATOM 5347 O O . GLU A 1 682 ? -7.810 -13.467 20.864 1.00 72.50 682 GLU A O 1
ATOM 5352 N N . ASN A 1 683 ? -8.008 -11.386 21.652 1.00 68.56 683 ASN A N 1
ATOM 5353 C CA . ASN A 1 683 ? -9.289 -11.132 20.990 1.00 68.56 683 ASN A CA 1
ATOM 5354 C C . ASN A 1 683 ? -9.161 -11.100 19.457 1.00 68.56 683 ASN A C 1
ATOM 5356 O O . ASN A 1 683 ? -10.013 -11.668 18.767 1.00 68.56 683 ASN A O 1
ATOM 5360 N N . ILE A 1 684 ? -8.082 -10.526 18.910 1.00 75.38 684 ILE A N 1
ATOM 5361 C CA . ILE A 1 684 ? -7.774 -10.600 17.470 1.00 75.38 684 ILE A CA 1
ATOM 5362 C C . ILE A 1 684 ? -7.597 -12.061 17.045 1.00 75.38 684 ILE A C 1
ATOM 5364 O O . ILE A 1 684 ? -8.213 -12.498 16.072 1.00 75.38 684 ILE A O 1
ATOM 5368 N N . ARG A 1 685 ? -6.820 -12.845 17.805 1.00 78.25 685 ARG A N 1
ATOM 5369 C CA . ARG A 1 685 ? -6.617 -14.277 17.546 1.00 78.25 685 ARG A CA 1
ATOM 5370 C C . ARG A 1 685 ? -7.943 -15.038 17.504 1.00 78.25 685 ARG A C 1
ATOM 5372 O O . ARG A 1 685 ? -8.187 -15.789 16.562 1.00 78.25 685 ARG A O 1
ATOM 5379 N N . HIS A 1 686 ? -8.805 -14.845 18.502 1.00 72.69 686 HIS A N 1
ATOM 5380 C CA . HIS A 1 686 ? -10.122 -15.481 18.548 1.00 72.69 686 HIS A CA 1
ATOM 5381 C C . HIS A 1 686 ? -11.010 -15.066 17.373 1.00 72.69 686 HIS A C 1
ATOM 5383 O O . HIS A 1 686 ? -11.649 -15.930 16.775 1.00 72.69 686 HIS A O 1
ATOM 5389 N N . SER A 1 687 ? -11.007 -13.782 17.008 1.00 73.94 687 SER A N 1
ATOM 5390 C CA . SER A 1 687 ? -11.799 -13.261 15.888 1.00 73.94 687 SER A CA 1
ATOM 5391 C C . SER A 1 687 ? -11.364 -13.897 14.565 1.00 73.94 687 SER A C 1
ATOM 5393 O O . SER A 1 687 ? -12.189 -14.473 13.856 1.00 73.94 687 SER A O 1
ATOM 5395 N N . LEU A 1 688 ? -10.058 -13.929 14.286 1.00 77.94 688 LEU A N 1
ATOM 5396 C CA . LEU A 1 688 ? -9.507 -14.545 13.075 1.00 77.94 688 LEU A CA 1
ATOM 5397 C C . LEU A 1 688 ? -9.751 -16.064 13.016 1.00 77.94 688 LEU A C 1
ATOM 5399 O O . LEU A 1 688 ? -10.088 -16.597 11.957 1.00 77.94 688 LEU A O 1
ATOM 5403 N N . LEU A 1 689 ? -9.647 -16.771 14.148 1.00 76.56 689 LEU A N 1
ATOM 5404 C CA . LEU A 1 689 ? -9.971 -18.201 14.220 1.00 76.56 689 LEU A CA 1
ATOM 5405 C C . LEU A 1 689 ? -11.470 -18.482 14.071 1.00 76.56 689 LEU A C 1
ATOM 5407 O O . LEU A 1 689 ? -11.836 -19.520 13.522 1.00 76.56 689 LEU A O 1
ATOM 5411 N N . SER A 1 690 ? -12.338 -17.586 14.544 1.00 70.44 690 SER A N 1
ATOM 5412 C CA . SER A 1 690 ? -13.786 -17.709 14.340 1.00 70.44 690 SER A CA 1
ATOM 5413 C C . SER A 1 690 ? -14.172 -17.508 12.873 1.00 70.44 690 SER A C 1
ATOM 5415 O O . SER A 1 690 ? -15.080 -18.179 12.386 1.00 70.44 690 SER A O 1
ATOM 5417 N N . PHE A 1 691 ? -13.430 -16.650 12.164 1.00 70.50 691 PHE A N 1
ATOM 5418 C CA . PHE A 1 691 ? -13.602 -16.399 10.739 1.00 70.50 691 PHE A CA 1
ATOM 5419 C C . PHE A 1 691 ? -13.161 -17.600 9.889 1.00 70.50 691 PHE A C 1
ATOM 5421 O O . PHE A 1 691 ? -13.942 -18.111 9.089 1.00 70.50 691 PHE A O 1
ATOM 5428 N N . ASP A 1 692 ? -11.929 -18.090 10.078 1.00 72.12 692 ASP A N 1
ATOM 5429 C CA . ASP A 1 692 ? -11.447 -19.315 9.426 1.00 72.12 692 ASP A CA 1
ATOM 5430 C C . ASP A 1 692 ? -10.327 -19.996 10.230 1.00 72.12 692 ASP A C 1
ATOM 5432 O O . ASP A 1 692 ? -9.133 -19.805 9.989 1.00 72.12 692 ASP A O 1
ATOM 5436 N N . SER A 1 693 ? -10.712 -20.852 11.179 1.00 75.31 693 SER A N 1
ATOM 5437 C CA . SER A 1 693 ? -9.771 -21.608 12.024 1.00 75.31 693 SER A CA 1
ATOM 5438 C C . SER A 1 693 ? -8.786 -22.502 11.263 1.00 75.31 693 SER A C 1
ATOM 5440 O O . SER A 1 693 ? -7.770 -22.893 11.833 1.00 75.31 693 SER A O 1
ATOM 5442 N N . SER A 1 694 ? -9.062 -22.844 9.999 1.00 75.38 694 SER A N 1
ATOM 5443 C CA . SER A 1 694 ? -8.195 -23.721 9.205 1.00 75.38 694 SER A CA 1
ATOM 5444 C C . SER A 1 694 ? -7.022 -22.988 8.557 1.00 75.38 694 SER A C 1
ATOM 5446 O O . SER A 1 694 ? -6.086 -23.635 8.086 1.00 75.38 694 SER A O 1
ATOM 5448 N N . ARG A 1 695 ? -7.075 -21.650 8.525 1.00 75.12 695 ARG A N 1
ATOM 5449 C CA . ARG A 1 695 ? -6.130 -20.818 7.781 1.00 75.12 695 ARG A CA 1
ATOM 5450 C C . ARG A 1 695 ? -5.081 -20.129 8.616 1.00 75.12 695 ARG A C 1
ATOM 5452 O O . ARG A 1 695 ? -4.104 -19.725 8.021 1.00 75.12 695 ARG A O 1
ATOM 5459 N N . TRP A 1 696 ? -5.248 -19.953 9.920 1.00 79.19 696 TRP A N 1
ATOM 5460 C CA . TRP A 1 696 ? -4.330 -19.130 10.712 1.00 79.19 696 TRP A CA 1
ATOM 5461 C C . TRP A 1 696 ? -3.444 -19.969 11.626 1.00 79.19 696 TRP A C 1
ATOM 5463 O O . TRP A 1 696 ? -3.932 -20.858 12.325 1.00 79.19 696 TRP A O 1
ATOM 5473 N N . VAL A 1 697 ? -2.150 -19.643 11.674 1.00 80.31 697 VAL A N 1
ATOM 5474 C CA . VAL A 1 697 ? -1.201 -20.239 12.621 1.00 80.31 697 VAL A CA 1
ATOM 5475 C C . VAL A 1 697 ? -0.604 -19.135 13.479 1.00 80.31 697 VAL A C 1
ATOM 5477 O O . VAL A 1 697 ? -0.043 -18.170 12.975 1.00 80.31 697 VAL A O 1
ATOM 5480 N N . PHE A 1 698 ? -0.750 -19.263 14.795 1.00 80.06 698 PHE A N 1
ATOM 5481 C CA . PHE A 1 698 ? -0.324 -18.235 15.737 1.00 80.06 698 PHE A CA 1
ATOM 5482 C C . PHE A 1 698 ? 0.809 -18.742 16.619 1.00 80.06 698 PHE A C 1
ATOM 5484 O O . PHE A 1 698 ? 0.648 -19.732 17.336 1.00 80.06 698 PHE A O 1
ATOM 5491 N N . THR A 1 699 ? 1.915 -18.003 16.639 1.00 81.88 699 THR A N 1
ATOM 5492 C CA . THR A 1 699 ? 2.897 -18.085 17.721 1.00 81.88 699 THR A CA 1
ATOM 5493 C C . THR A 1 699 ? 2.577 -16.979 18.711 1.00 81.88 699 THR A C 1
ATOM 5495 O O . THR A 1 699 ? 2.567 -15.802 18.365 1.00 81.88 699 THR A O 1
ATOM 5498 N N . ARG A 1 700 ? 2.295 -17.354 19.956 1.00 81.00 700 ARG A N 1
ATOM 5499 C CA . ARG A 1 700 ? 1.977 -16.410 21.031 1.00 81.00 700 ARG A CA 1
ATOM 5500 C C . ARG A 1 700 ? 3.216 -16.201 21.897 1.00 81.00 700 ARG A C 1
ATOM 5502 O O . ARG A 1 700 ? 3.843 -17.183 22.308 1.00 81.00 700 ARG A O 1
ATOM 5509 N N . ARG A 1 701 ? 3.573 -14.944 22.155 1.00 76.94 701 ARG A N 1
ATOM 5510 C CA . ARG A 1 701 ? 4.621 -14.516 23.099 1.00 76.94 701 ARG A CA 1
ATOM 5511 C C . ARG A 1 701 ? 4.101 -13.362 23.954 1.00 76.94 701 ARG A C 1
ATOM 5513 O O . ARG A 1 701 ? 4.583 -12.238 23.914 1.00 76.94 701 ARG A O 1
ATOM 5520 N N . TYR A 1 702 ? 3.053 -13.691 24.684 1.00 68.19 702 TYR A N 1
ATOM 5521 C CA . TYR A 1 702 ? 2.451 -12.959 25.790 1.00 68.19 702 TYR A CA 1
ATOM 5522 C C . TYR A 1 702 ? 2.063 -14.024 26.825 1.00 68.19 702 TYR A C 1
ATOM 5524 O O . TYR A 1 702 ? 2.186 -15.216 26.529 1.00 68.19 702 TYR A O 1
ATOM 5532 N N . GLU A 1 703 ? 1.672 -13.621 28.032 1.00 59.38 703 GLU A N 1
ATOM 5533 C CA . GLU A 1 703 ? 1.385 -14.526 29.157 1.00 59.38 703 GLU A CA 1
ATOM 5534 C C . GLU A 1 703 ? 0.624 -15.794 28.730 1.00 59.38 703 GLU A C 1
ATOM 5536 O O . GLU A 1 703 ? -0.307 -15.721 27.924 1.00 59.38 703 GLU A O 1
ATOM 5541 N N . ASP A 1 704 ? 1.029 -16.965 29.246 1.00 47.56 704 ASP A N 1
ATOM 5542 C CA . ASP A 1 704 ? 0.456 -18.270 28.877 1.00 47.56 704 ASP A CA 1
ATOM 5543 C C . ASP A 1 704 ? -0.962 -18.419 29.456 1.00 47.56 704 ASP A C 1
ATOM 5545 O O . ASP A 1 704 ? -1.219 -19.106 30.448 1.00 47.56 704 ASP A O 1
ATOM 5549 N N . TYR A 1 705 ? -1.904 -17.708 28.842 1.00 49.59 705 TYR A N 1
ATOM 5550 C CA . TYR A 1 705 ? -3.325 -17.796 29.107 1.00 49.59 705 TYR A CA 1
ATOM 5551 C C . TYR A 1 705 ? -3.769 -19.195 28.672 1.00 49.59 705 TYR A C 1
ATOM 5553 O O . TYR A 1 705 ? -3.918 -19.488 27.480 1.00 49.59 705 TYR A O 1
ATOM 5561 N N . LYS A 1 706 ? -3.942 -20.104 29.637 1.00 45.03 706 LYS A N 1
ATOM 5562 C CA . LYS A 1 706 ? -4.800 -21.269 29.413 1.00 45.03 706 LYS A CA 1
ATOM 5563 C C . LYS A 1 706 ? -6.189 -20.714 29.144 1.00 45.03 706 LYS A C 1
ATOM 5565 O O . LYS A 1 706 ? -6.678 -19.970 29.986 1.00 45.03 706 LYS A O 1
ATOM 5570 N N . ASP A 1 707 ? -6.761 -21.057 27.989 1.00 43.62 707 ASP A N 1
ATOM 5571 C CA . ASP A 1 707 ? -8.129 -20.731 27.565 1.00 43.62 707 ASP A CA 1
ATOM 5572 C C . ASP A 1 707 ? -9.045 -20.596 28.795 1.00 43.62 707 ASP A C 1
ATOM 5574 O O . ASP A 1 707 ? -9.334 -21.607 29.438 1.00 43.62 707 ASP A O 1
ATOM 5578 N N . VAL A 1 708 ? -9.384 -19.367 29.215 1.00 41.12 708 VAL A N 1
ATOM 5579 C CA . VAL A 1 708 ? -9.848 -19.142 30.595 1.00 41.12 708 VAL A CA 1
ATOM 5580 C C . VAL A 1 708 ? -11.086 -19.969 30.935 1.00 41.12 708 VAL A C 1
ATOM 5582 O O . VAL A 1 708 ? -12.125 -19.826 30.285 1.00 41.12 708 VAL A O 1
ATOM 5585 N N . PRO A 1 709 ? -11.022 -20.800 31.991 1.00 38.00 709 PRO A N 1
ATOM 5586 C CA . PRO A 1 709 ? -12.200 -21.312 32.654 1.00 38.00 709 PRO A CA 1
ATOM 5587 C C . PRO A 1 709 ? -12.517 -20.439 33.876 1.00 38.00 709 PRO A C 1
ATOM 5589 O O . PRO A 1 709 ? -11.698 -20.339 34.777 1.00 38.00 709 PRO A O 1
ATOM 5592 N N . ALA A 1 710 ? -13.739 -19.902 33.906 1.00 36.59 710 ALA A N 1
ATOM 5593 C CA . ALA A 1 710 ? -14.446 -19.272 35.029 1.00 36.59 710 ALA A CA 1
ATOM 5594 C C . ALA A 1 710 ? -13.751 -18.117 35.816 1.00 36.59 710 ALA A C 1
ATOM 5596 O O . ALA A 1 710 ? -12.534 -18.054 35.946 1.00 36.59 710 ALA A O 1
ATOM 5597 N N . PRO A 1 711 ? -14.528 -17.174 36.390 1.00 39.09 711 PRO A N 1
ATOM 5598 C CA . PRO A 1 711 ? -14.005 -15.925 36.968 1.00 39.09 711 PRO A CA 1
ATOM 5599 C C . PRO A 1 711 ? -13.250 -16.057 38.306 1.00 39.09 711 PRO A C 1
ATOM 5601 O O . PRO A 1 711 ? -12.902 -15.039 38.899 1.00 39.09 711 PRO A O 1
ATOM 5604 N N . ASP A 1 712 ? -13.056 -17.266 38.840 1.00 38.78 712 ASP A N 1
ATOM 5605 C CA . ASP A 1 712 ? -12.566 -17.507 40.205 1.00 38.78 712 ASP A CA 1
ATOM 5606 C C . ASP A 1 712 ? -11.123 -18.036 40.291 1.00 38.78 712 ASP A C 1
ATOM 5608 O O . ASP A 1 712 ? -10.640 -18.334 41.387 1.00 38.78 712 ASP A O 1
ATOM 5612 N N . GLN A 1 713 ? -10.402 -18.107 39.170 1.00 36.62 713 GLN A N 1
ATOM 5613 C CA . GLN A 1 713 ? -8.983 -18.468 39.139 1.00 36.62 713 GLN A CA 1
ATOM 5614 C C . GLN A 1 713 ? -8.145 -17.291 38.637 1.00 36.62 713 GLN A C 1
ATOM 5616 O O . GLN A 1 713 ? -8.225 -16.927 37.470 1.00 36.62 713 GLN A O 1
ATOM 5621 N N . THR A 1 714 ? -7.301 -16.719 39.501 1.00 40.78 714 THR A N 1
ATOM 5622 C CA . THR A 1 714 ? -6.178 -15.876 39.062 1.00 40.78 714 THR A CA 1
ATOM 5623 C C . THR A 1 714 ? -5.179 -16.782 38.340 1.00 40.78 714 THR A C 1
ATOM 5625 O O . THR A 1 714 ? -4.627 -17.676 38.997 1.00 40.78 714 THR A O 1
ATOM 5628 N N . PRO A 1 715 ? -4.954 -16.620 37.024 1.00 43.00 715 PRO A N 1
ATOM 5629 C CA . PRO A 1 715 ? -3.937 -17.389 36.327 1.00 43.00 715 PRO A CA 1
ATOM 5630 C C . PRO A 1 715 ? -2.568 -17.074 36.937 1.00 43.00 715 PRO A C 1
ATOM 5632 O O . PRO A 1 715 ? -2.293 -15.935 37.307 1.00 43.00 715 PRO A O 1
ATOM 5635 N N . ASP A 1 716 ? -1.714 -18.085 37.056 1.00 40.41 716 ASP A N 1
ATOM 5636 C CA . ASP A 1 716 ? -0.300 -17.886 37.380 1.00 40.41 716 ASP A CA 1
ATOM 5637 C C . ASP A 1 716 ? 0.365 -17.324 36.111 1.00 40.41 716 ASP A C 1
ATOM 5639 O O . ASP A 1 716 ? 0.718 -18.073 35.197 1.00 40.41 716 ASP A O 1
ATOM 5643 N N . LEU A 1 717 ? 0.374 -15.995 35.981 1.00 50.00 717 LEU A N 1
ATOM 5644 C CA . LEU A 1 717 ? 0.839 -15.293 34.786 1.00 50.00 717 LEU A CA 1
ATOM 5645 C C . LEU A 1 717 ? 2.368 -15.377 34.706 1.00 50.00 717 LEU A C 1
ATOM 5647 O O . LEU A 1 717 ? 3.079 -14.926 35.604 1.00 50.00 717 LEU A O 1
ATOM 5651 N N . LYS A 1 718 ? 2.887 -15.956 33.618 1.00 55.28 718 LYS A N 1
ATOM 5652 C CA . LYS A 1 718 ? 4.316 -15.913 33.286 1.00 55.28 718 LYS A CA 1
ATOM 5653 C C . LYS A 1 718 ? 4.510 -14.999 32.079 1.00 55.28 718 LYS A C 1
ATOM 5655 O O . LYS A 1 718 ? 4.181 -15.397 30.964 1.00 55.28 718 LYS A O 1
ATOM 5660 N N . GLU A 1 719 ? 5.040 -13.802 32.313 1.00 61.38 719 GLU A N 1
ATOM 5661 C CA . GLU A 1 719 ? 5.386 -12.834 31.265 1.00 61.38 719 GLU A CA 1
ATOM 5662 C C . GLU A 1 719 ? 6.379 -13.423 30.250 1.00 61.38 719 GLU A C 1
ATOM 5664 O O . GLU A 1 719 ? 7.289 -14.178 30.615 1.00 61.38 719 GLU A O 1
ATOM 5669 N N . ALA A 1 720 ? 6.211 -13.054 28.976 1.00 69.62 720 ALA A N 1
ATOM 5670 C CA . ALA A 1 720 ? 7.189 -13.358 27.940 1.00 69.62 720 ALA A CA 1
ATOM 5671 C C . ALA A 1 720 ? 8.396 -12.426 28.095 1.00 69.62 720 ALA A C 1
ATOM 5673 O O . ALA A 1 720 ? 8.277 -11.204 28.085 1.00 69.62 720 ALA A O 1
ATOM 5674 N N . SER A 1 721 ? 9.579 -13.007 28.220 1.00 76.81 721 SER A N 1
ATOM 5675 C CA . SER A 1 721 ? 10.831 -12.263 28.249 1.00 76.81 721 SER A CA 1
ATOM 5676 C C . SER A 1 721 ? 11.184 -11.704 26.868 1.00 76.81 721 SER A C 1
ATOM 5678 O O . SER A 1 721 ? 10.866 -12.294 25.833 1.00 76.81 721 SER A O 1
ATOM 5680 N N . LYS A 1 722 ? 11.964 -10.616 26.850 1.00 82.50 722 LYS A N 1
ATOM 5681 C CA . LYS A 1 722 ? 12.620 -10.081 25.644 1.00 82.50 722 LYS A CA 1
ATOM 5682 C C . LYS A 1 722 ? 13.253 -11.178 24.773 1.00 82.50 722 LYS A C 1
ATOM 5684 O O . LYS A 1 722 ? 13.107 -11.162 23.554 1.00 82.50 722 LYS A O 1
ATOM 5689 N N . GLN A 1 723 ? 13.935 -12.144 25.396 1.00 83.25 723 GLN A N 1
ATOM 5690 C CA . GLN A 1 723 ? 14.591 -13.236 24.675 1.00 83.25 723 GLN A CA 1
ATOM 5691 C C . GLN A 1 723 ? 13.580 -14.192 24.028 1.00 83.25 723 GLN A C 1
ATOM 5693 O O . GLN A 1 723 ? 13.783 -14.583 22.887 1.00 83.25 723 GLN A O 1
ATOM 5698 N N . GLU A 1 724 ? 12.474 -14.522 24.701 1.00 82.50 724 GLU A N 1
ATOM 5699 C CA . GLU A 1 724 ? 11.419 -15.380 24.136 1.00 82.50 724 GLU A CA 1
ATOM 5700 C C . GLU A 1 724 ? 10.720 -14.724 22.930 1.00 82.50 724 GLU A C 1
ATOM 5702 O O . GLU A 1 724 ? 10.312 -15.431 22.004 1.00 82.50 724 GLU A O 1
ATOM 5707 N N . ILE A 1 725 ? 10.604 -13.389 22.914 1.00 83.31 725 ILE A N 1
ATOM 5708 C CA . ILE A 1 725 ? 10.111 -12.628 21.754 1.00 83.31 725 ILE A CA 1
ATOM 5709 C C . ILE A 1 725 ? 11.134 -12.659 20.615 1.00 83.31 725 ILE A C 1
ATOM 5711 O O . ILE A 1 725 ? 10.776 -12.999 19.490 1.00 83.31 725 ILE A O 1
ATOM 5715 N N . LEU A 1 726 ? 12.406 -12.358 20.895 1.00 84.00 726 LEU A N 1
ATOM 5716 C CA . LEU A 1 726 ? 13.475 -12.401 19.890 1.00 84.00 726 LEU A CA 1
ATOM 5717 C C . LEU A 1 726 ? 13.638 -13.790 19.270 1.00 84.00 726 LEU A C 1
ATOM 5719 O O . LEU A 1 726 ? 13.803 -13.908 18.057 1.00 84.00 726 LEU A O 1
ATOM 5723 N N . ASP A 1 727 ? 13.572 -14.839 20.086 1.00 83.00 727 ASP A N 1
ATOM 5724 C CA . ASP A 1 727 ? 13.649 -16.222 19.623 1.00 83.00 727 ASP A CA 1
ATOM 5725 C C . ASP A 1 727 ? 12.453 -16.563 18.726 1.00 83.00 727 ASP A C 1
ATOM 5727 O O . ASP A 1 727 ? 12.635 -17.196 17.691 1.00 83.00 727 ASP A O 1
ATOM 5731 N N . ALA A 1 728 ? 11.250 -16.073 19.048 1.00 81.94 728 ALA A N 1
ATOM 5732 C CA . ALA A 1 728 ? 10.083 -16.254 18.188 1.00 81.94 728 ALA A CA 1
ATOM 5733 C C . ALA A 1 728 ? 10.209 -15.513 16.856 1.00 81.94 728 ALA A C 1
ATOM 5735 O O . ALA A 1 728 ? 9.867 -16.075 15.826 1.00 81.94 728 ALA A O 1
ATOM 5736 N N . ILE A 1 729 ? 10.737 -14.287 16.845 1.00 82.38 729 ILE A N 1
ATOM 5737 C CA . ILE A 1 729 ? 11.011 -13.568 15.592 1.00 82.38 729 ILE A CA 1
ATOM 5738 C C . ILE A 1 729 ? 12.012 -14.373 14.737 1.00 82.38 729 ILE A C 1
ATOM 5740 O O . ILE A 1 729 ? 11.809 -14.536 13.534 1.00 82.38 729 ILE A O 1
ATOM 5744 N N . LYS A 1 730 ? 13.042 -14.960 15.364 1.00 80.94 730 LYS A N 1
ATOM 5745 C CA . LYS A 1 730 ? 14.040 -15.826 14.704 1.00 80.94 730 LYS A CA 1
ATOM 5746 C C . LYS A 1 730 ? 13.469 -17.137 14.157 1.00 80.94 730 LYS A C 1
ATOM 5748 O O . LYS A 1 730 ? 14.050 -17.691 13.226 1.00 80.94 730 LYS A O 1
ATOM 5753 N N . GLU A 1 731 ? 12.359 -17.642 14.701 1.00 77.81 731 GLU A N 1
ATOM 5754 C CA . GLU A 1 731 ? 11.668 -18.836 14.180 1.00 77.81 731 GLU A CA 1
ATOM 5755 C C . GLU A 1 731 ? 11.090 -18.606 12.766 1.00 77.81 731 GLU A C 1
ATOM 5757 O O . GLU A 1 731 ? 10.924 -19.570 12.016 1.00 77.81 731 GLU A O 1
ATOM 5762 N N . GLY A 1 732 ? 10.852 -17.347 12.377 1.00 77.00 732 GLY A N 1
ATOM 5763 C CA . GLY A 1 732 ? 10.458 -16.948 11.027 1.00 77.00 732 GLY A CA 1
ATOM 5764 C C . GLY A 1 732 ? 8.944 -16.941 10.807 1.00 77.00 732 GLY A C 1
ATOM 5765 O O . GLY A 1 732 ? 8.318 -17.974 10.550 1.00 77.00 732 GLY A O 1
ATOM 5766 N N . HIS A 1 733 ? 8.365 -15.741 10.806 1.00 80.31 733 HIS A N 1
ATOM 5767 C CA . HIS A 1 733 ? 6.933 -15.495 10.609 1.00 80.31 733 HIS A CA 1
ATOM 5768 C C . HIS A 1 733 ? 6.703 -14.608 9.392 1.00 80.31 733 HIS A C 1
ATOM 5770 O O . HIS A 1 733 ? 7.538 -13.774 9.054 1.00 80.31 733 HIS A O 1
ATOM 5776 N N . ASN A 1 734 ? 5.555 -14.759 8.733 1.00 81.38 734 ASN A N 1
ATOM 5777 C CA . ASN A 1 734 ? 5.167 -13.839 7.664 1.00 81.38 734 ASN A CA 1
ATOM 5778 C C . ASN A 1 734 ? 4.698 -12.493 8.237 1.00 81.38 734 ASN A C 1
ATOM 5780 O O . ASN A 1 734 ? 4.913 -11.448 7.624 1.00 81.38 734 ASN A O 1
ATOM 5784 N N . VAL A 1 735 ? 4.098 -12.519 9.430 1.00 86.94 735 VAL A N 1
ATOM 5785 C CA . VAL A 1 735 ? 3.630 -11.330 10.143 1.00 86.94 735 VAL A CA 1
ATOM 5786 C C . VAL A 1 735 ? 4.164 -11.331 11.572 1.00 86.94 735 VAL A C 1
ATOM 5788 O O . VAL A 1 735 ? 4.044 -12.324 12.291 1.00 86.94 735 VAL A O 1
ATOM 5791 N N . VAL A 1 736 ? 4.705 -10.192 11.996 1.00 89.38 736 VAL A N 1
ATOM 5792 C CA . VAL A 1 736 ? 5.110 -9.920 13.377 1.00 89.38 736 VAL A CA 1
ATOM 5793 C C . VAL A 1 736 ? 4.257 -8.771 13.896 1.00 89.38 736 VAL A C 1
ATOM 5795 O O . VAL A 1 736 ? 4.417 -7.624 13.487 1.00 89.38 736 VAL A O 1
ATOM 5798 N N . SER A 1 737 ? 3.318 -9.083 14.781 1.00 90.19 737 SER A N 1
ATOM 5799 C CA . SER A 1 737 ? 2.389 -8.112 15.341 1.00 90.19 737 SER A CA 1
ATOM 5800 C C . SER A 1 737 ? 2.622 -7.970 16.842 1.00 90.19 737 SER A C 1
ATOM 5802 O O . SER A 1 737 ? 2.330 -8.871 17.633 1.00 90.19 737 SER A O 1
ATOM 5804 N N . LEU A 1 738 ? 3.173 -6.825 17.235 1.00 86.81 738 LEU A N 1
ATOM 5805 C CA . LEU A 1 738 ? 3.591 -6.549 18.608 1.00 86.81 738 LEU A CA 1
ATOM 5806 C C . LEU A 1 738 ? 2.697 -5.465 19.206 1.00 86.81 738 LEU A C 1
ATOM 5808 O O . LEU A 1 738 ? 2.423 -4.453 18.559 1.00 86.81 738 LEU A O 1
ATOM 5812 N N . SER A 1 739 ? 2.228 -5.687 20.431 1.00 79.25 739 SER A N 1
ATOM 5813 C CA . SER A 1 739 ? 1.488 -4.703 21.224 1.00 79.25 739 SER A CA 1
ATOM 5814 C C . SER A 1 739 ? 2.314 -4.293 22.426 1.00 79.25 739 SER A C 1
ATOM 5816 O O . SER A 1 739 ? 2.737 -5.146 23.195 1.00 79.25 739 SER A O 1
ATOM 5818 N N . SER A 1 740 ? 2.524 -3.000 22.618 1.00 70.25 740 SER A N 1
ATOM 5819 C CA . SER A 1 740 ? 3.089 -2.471 23.860 1.00 70.25 740 SER A CA 1
ATOM 5820 C C . SER A 1 740 ? 2.894 -0.953 23.886 1.00 70.25 740 SER A C 1
ATOM 5822 O O . SER A 1 740 ? 2.359 -0.347 22.955 1.00 70.25 740 SER A O 1
ATOM 5824 N N . HIS A 1 741 ? 3.396 -0.318 24.932 1.00 70.31 741 HIS A N 1
ATOM 5825 C CA . HIS A 1 741 ? 3.968 1.007 24.813 1.00 70.31 741 HIS A CA 1
ATOM 5826 C C . HIS A 1 741 ? 5.001 1.059 23.682 1.00 70.31 741 HIS A C 1
ATOM 5828 O O . HIS A 1 741 ? 5.642 0.073 23.312 1.00 70.31 741 HIS A O 1
ATOM 5834 N N . GLY A 1 742 ? 5.179 2.252 23.135 1.00 67.50 742 GLY A N 1
ATOM 5835 C CA . GLY A 1 742 ? 6.168 2.481 22.100 1.00 67.50 742 GLY A CA 1
ATOM 5836 C C . GLY A 1 742 ? 6.758 3.867 22.218 1.00 67.50 742 GLY A C 1
ATOM 5837 O O . GLY A 1 742 ? 6.130 4.799 22.727 1.00 67.50 742 GLY A O 1
ATOM 5838 N N . SER A 1 743 ? 7.982 3.976 21.736 1.00 68.19 743 SER A N 1
ATOM 5839 C CA . SER A 1 743 ? 8.649 5.242 21.475 1.00 68.19 743 SER A CA 1
ATOM 5840 C C . SER A 1 743 ? 9.315 5.156 20.105 1.00 68.19 743 SER A C 1
ATOM 5842 O O . SER A 1 743 ? 9.214 4.130 19.430 1.00 68.19 743 SER A O 1
ATOM 5844 N N . SER A 1 744 ? 10.014 6.219 19.697 1.00 72.31 744 SER A N 1
ATOM 5845 C CA . SER A 1 744 ? 10.743 6.208 18.427 1.00 72.31 744 SER A CA 1
ATOM 5846 C C . SER A 1 744 ? 11.668 4.999 18.324 1.00 72.31 744 SER A C 1
ATOM 5848 O O . SER A 1 744 ? 11.653 4.355 17.298 1.00 72.31 744 SER A O 1
ATOM 5850 N N . GLY A 1 745 ? 12.390 4.618 19.380 1.00 73.25 745 GLY A N 1
ATOM 5851 C CA . GLY A 1 745 ? 13.364 3.520 19.332 1.00 73.25 745 GLY A CA 1
ATOM 5852 C C . GLY A 1 745 ? 12.948 2.236 20.054 1.00 73.25 745 GLY A C 1
ATOM 5853 O O . GLY A 1 745 ? 13.814 1.402 20.302 1.00 73.25 745 GLY A O 1
ATOM 5854 N N . TYR A 1 746 ? 11.679 2.084 20.455 1.00 77.50 746 TYR A N 1
ATOM 5855 C CA . TYR A 1 746 ? 11.242 0.998 21.344 1.00 77.50 746 TYR A CA 1
ATOM 5856 C C . TYR A 1 746 ? 9.884 0.406 20.966 1.00 77.50 746 TYR A C 1
ATOM 5858 O O . TYR A 1 746 ? 8.922 1.150 20.763 1.00 77.50 746 TYR A O 1
ATOM 5866 N N . LEU A 1 747 ? 9.785 -0.926 20.983 1.00 79.94 747 LEU A N 1
ATOM 5867 C CA . LEU A 1 747 ? 8.535 -1.674 20.854 1.00 79.94 747 LEU A CA 1
ATOM 5868 C C . LEU A 1 747 ? 8.622 -3.025 21.581 1.00 79.94 747 LEU A C 1
ATOM 5870 O O . LEU A 1 747 ? 9.410 -3.882 21.196 1.00 79.94 747 LEU A O 1
ATOM 5874 N N . CYS A 1 748 ? 7.747 -3.262 22.567 1.00 76.75 748 CYS A N 1
ATOM 5875 C CA . CYS A 1 748 ? 7.520 -4.589 23.166 1.00 76.75 748 CYS A CA 1
ATOM 5876 C C . CYS A 1 748 ? 8.815 -5.276 23.662 1.00 76.75 748 CYS A C 1
ATOM 5878 O O . CYS A 1 748 ? 9.176 -6.360 23.200 1.00 76.75 748 CYS A O 1
ATOM 5880 N N . TYR A 1 749 ? 9.524 -4.624 24.590 1.00 75.69 749 TYR A N 1
ATOM 5881 C CA . TYR A 1 749 ? 10.862 -4.975 25.105 1.00 75.69 749 TYR A CA 1
ATOM 5882 C C . TYR A 1 749 ? 12.034 -4.895 24.114 1.00 75.69 749 TYR A C 1
ATOM 5884 O O . TYR A 1 749 ? 13.179 -5.124 24.522 1.00 75.69 749 TYR A O 1
ATOM 5892 N N . LEU A 1 750 ? 11.785 -4.580 22.842 1.00 77.81 750 LEU A N 1
ATOM 5893 C CA . LEU A 1 750 ? 12.813 -4.478 21.810 1.00 77.81 750 LEU A CA 1
ATOM 5894 C C . LEU A 1 750 ? 13.218 -3.020 21.611 1.00 77.81 750 LEU A C 1
ATOM 5896 O O . LEU A 1 750 ? 12.363 -2.150 21.447 1.00 77.81 750 LEU A O 1
ATOM 5900 N N . VAL A 1 751 ? 14.522 -2.768 21.583 1.00 79.69 751 VAL A N 1
ATOM 5901 C CA . VAL A 1 751 ? 15.105 -1.546 21.017 1.00 79.69 751 VAL A CA 1
ATOM 5902 C C . VAL A 1 751 ? 15.597 -1.806 19.592 1.00 79.69 751 VAL A C 1
ATOM 5904 O O . VAL A 1 751 ? 15.665 -2.957 19.162 1.00 79.69 751 VAL A O 1
ATOM 5907 N N . THR A 1 752 ? 15.945 -0.756 18.851 1.00 76.75 752 THR A N 1
ATOM 5908 C CA . THR A 1 752 ? 16.455 -0.850 17.467 1.00 76.75 752 THR A CA 1
ATOM 5909 C C . THR A 1 752 ? 17.608 -1.847 17.321 1.00 76.75 752 THR A C 1
ATOM 5911 O O . THR A 1 752 ? 17.558 -2.716 16.456 1.00 76.75 752 THR A O 1
ATOM 5914 N N . ASP A 1 753 ? 18.582 -1.814 18.231 1.00 76.94 753 ASP A N 1
ATOM 5915 C CA . ASP A 1 753 ? 19.758 -2.696 18.193 1.00 76.94 753 ASP A CA 1
ATOM 5916 C C . ASP A 1 753 ? 19.396 -4.182 18.367 1.00 76.94 753 ASP A C 1
ATOM 5918 O O . ASP A 1 753 ? 20.137 -5.069 17.950 1.00 76.94 753 ASP A O 1
ATOM 5922 N N . ASP A 1 754 ? 18.250 -4.485 18.986 1.00 77.56 754 ASP A N 1
ATOM 5923 C CA . ASP A 1 754 ? 17.841 -5.870 19.223 1.00 77.56 754 ASP A CA 1
ATOM 5924 C C . ASP A 1 754 ? 17.384 -6.577 17.956 1.00 77.56 754 ASP A C 1
ATOM 5926 O O . ASP A 1 754 ? 17.376 -7.806 17.936 1.00 77.56 754 ASP A O 1
ATOM 5930 N N . ILE A 1 755 ? 16.967 -5.817 16.937 1.00 76.50 755 ILE A N 1
ATOM 5931 C CA . ILE A 1 755 ? 16.465 -6.346 15.665 1.00 76.50 755 ILE A CA 1
ATOM 5932 C C . ILE A 1 755 ? 17.543 -6.437 14.575 1.00 76.50 755 ILE A C 1
ATOM 5934 O O . ILE A 1 755 ? 17.241 -6.854 13.452 1.00 76.50 755 ILE A O 1
ATOM 5938 N N . ASP A 1 756 ? 18.802 -6.166 14.931 1.00 73.44 756 ASP A N 1
ATOM 5939 C CA . ASP A 1 756 ? 19.973 -6.470 14.110 1.00 73.44 756 ASP A CA 1
ATOM 5940 C C . ASP A 1 756 ? 20.210 -7.988 14.048 1.00 73.44 756 ASP A C 1
ATOM 5942 O O . ASP A 1 756 ? 20.320 -8.674 15.063 1.00 73.44 756 ASP A O 1
ATOM 5946 N N . ASP A 1 757 ? 20.256 -8.535 12.830 1.00 66.06 757 ASP A N 1
ATOM 5947 C CA . ASP A 1 757 ? 20.540 -9.953 12.540 1.00 66.06 757 ASP A CA 1
ATOM 5948 C C . ASP A 1 757 ? 19.480 -10.970 13.018 1.00 66.06 757 ASP A C 1
ATOM 5950 O O . ASP A 1 757 ? 19.785 -12.136 13.289 1.00 66.06 757 ASP A O 1
ATOM 5954 N N . VAL A 1 758 ? 18.211 -10.562 13.126 1.00 65.19 758 VAL A N 1
ATOM 5955 C CA . VAL A 1 758 ? 17.176 -11.401 13.768 1.00 65.19 758 VAL A CA 1
ATOM 5956 C C . VAL A 1 758 ? 16.409 -12.302 12.804 1.00 65.19 758 VAL A C 1
ATOM 5958 O O . VAL A 1 758 ? 15.850 -13.300 13.244 1.00 65.19 758 VAL A O 1
ATOM 5961 N N . MET A 1 759 ? 16.381 -12.024 11.497 1.00 64.12 759 MET A N 1
ATOM 5962 C CA . MET A 1 759 ? 15.570 -12.833 10.575 1.00 64.12 759 MET A CA 1
ATOM 5963 C C . MET A 1 759 ? 16.262 -13.187 9.269 1.00 64.12 759 MET A C 1
ATOM 5965 O O . MET A 1 759 ? 16.787 -12.332 8.563 1.00 64.12 759 MET A O 1
ATOM 5969 N N . SER A 1 760 ? 16.151 -14.466 8.908 1.00 56.38 760 SER A N 1
ATOM 5970 C CA . SER A 1 760 ? 16.560 -15.017 7.614 1.00 56.38 760 SER A CA 1
ATOM 5971 C C . SER A 1 760 ? 15.586 -14.675 6.476 1.00 56.38 760 SER A C 1
ATOM 5973 O O . SER A 1 760 ? 15.978 -14.726 5.309 1.00 56.38 760 SER A O 1
ATOM 5975 N N . TYR A 1 761 ? 14.341 -14.295 6.794 1.00 68.44 761 TYR A N 1
ATOM 5976 C CA . TYR A 1 761 ? 13.314 -13.874 5.837 1.00 68.44 761 TYR A CA 1
ATOM 5977 C C . TYR A 1 761 ? 12.553 -12.637 6.352 1.00 68.44 761 TYR A C 1
ATOM 5979 O O . TYR A 1 761 ? 12.167 -12.625 7.520 1.00 68.44 761 TYR A O 1
ATOM 5987 N N . PRO A 1 762 ? 12.319 -11.600 5.524 1.00 77.31 762 PRO A N 1
ATOM 5988 C CA . PRO A 1 762 ? 11.706 -10.365 5.998 1.00 77.31 762 PRO A CA 1
ATOM 5989 C C . PRO A 1 762 ? 10.184 -10.504 6.193 1.00 77.31 762 PRO A C 1
ATOM 5991 O O . PRO A 1 762 ? 9.485 -11.002 5.310 1.00 77.31 762 PRO A O 1
ATOM 5994 N N . ALA A 1 763 ? 9.671 -10.035 7.334 1.00 84.38 763 ALA A N 1
ATOM 5995 C CA . ALA A 1 763 ? 8.255 -10.127 7.717 1.00 84.38 763 ALA A CA 1
ATOM 5996 C C . ALA A 1 763 ? 7.506 -8.794 7.547 1.00 84.38 763 ALA A C 1
ATOM 5998 O O . ALA A 1 763 ? 8.114 -7.731 7.404 1.00 84.38 763 ALA A O 1
ATOM 5999 N N . ILE A 1 764 ? 6.176 -8.828 7.597 1.00 90.56 764 ILE A N 1
ATOM 6000 C CA . ILE A 1 764 ? 5.355 -7.620 7.744 1.00 90.56 764 ILE A CA 1
ATOM 6001 C C . ILE A 1 764 ? 5.220 -7.322 9.237 1.00 90.56 764 ILE A C 1
ATOM 6003 O O . ILE A 1 764 ? 4.698 -8.147 9.985 1.00 90.56 764 ILE A O 1
ATOM 6007 N N . PHE A 1 765 ? 5.676 -6.150 9.670 1.00 92.19 765 PHE A N 1
ATOM 6008 C CA . PHE A 1 765 ? 5.558 -5.708 11.055 1.00 92.19 765 PHE A CA 1
ATOM 6009 C C . PHE A 1 765 ? 4.311 -4.853 11.254 1.00 92.19 765 PHE A C 1
ATOM 6011 O O . PHE A 1 765 ? 4.032 -3.942 10.474 1.00 92.19 765 PHE A O 1
ATOM 6018 N N . TYR A 1 766 ? 3.589 -5.121 12.336 1.00 92.25 766 TYR A N 1
ATOM 6019 C CA . TYR A 1 766 ? 2.497 -4.281 12.808 1.00 92.25 766 TYR A CA 1
ATOM 6020 C C . TYR A 1 766 ? 2.786 -3.862 14.248 1.00 92.25 766 TYR A C 1
ATOM 6022 O O . TYR A 1 766 ? 2.659 -4.653 15.186 1.00 92.25 766 TYR A O 1
ATOM 6030 N N . GLY A 1 767 ? 3.218 -2.614 14.414 1.00 89.81 767 GLY A N 1
ATOM 6031 C CA . GLY A 1 767 ? 3.528 -2.024 15.709 1.00 89.81 767 GLY A CA 1
ATOM 6032 C C . GLY A 1 767 ? 2.293 -1.378 16.310 1.00 89.81 767 GLY A C 1
ATOM 6033 O O . GLY A 1 767 ? 2.019 -0.200 16.065 1.00 89.81 767 GLY A O 1
ATOM 6034 N N . ASN A 1 768 ? 1.556 -2.135 17.122 1.00 82.62 768 ASN A N 1
ATOM 6035 C CA . ASN A 1 768 ? 0.420 -1.603 17.858 1.00 82.62 768 ASN A CA 1
ATOM 6036 C C . ASN A 1 768 ? 0.907 -0.878 19.120 1.00 82.62 768 ASN A C 1
ATOM 6038 O O . ASN A 1 768 ? 0.852 -1.420 20.219 1.00 82.62 768 ASN A O 1
ATOM 6042 N N . ALA A 1 769 ? 1.469 0.313 18.927 1.00 77.00 769 ALA A N 1
ATOM 6043 C CA . ALA A 1 769 ? 2.099 1.115 19.969 1.00 77.00 769 ALA A CA 1
ATOM 6044 C C . ALA A 1 769 ? 2.186 2.595 19.556 1.00 77.00 769 ALA A C 1
ATOM 6046 O O . ALA A 1 769 ? 1.997 2.928 18.380 1.00 77.00 769 ALA A O 1
ATOM 6047 N N . CYS A 1 770 ? 2.492 3.479 20.506 1.00 77.38 770 CYS A N 1
ATOM 6048 C CA . CYS A 1 770 ? 2.744 4.900 20.242 1.00 77.38 770 CYS A CA 1
ATOM 6049 C C . CYS A 1 770 ? 4.103 5.118 19.558 1.00 77.38 770 CYS A C 1
ATOM 6051 O O . CYS A 1 770 ? 5.072 4.447 19.884 1.00 77.38 770 CYS A O 1
ATOM 6053 N N . SER A 1 771 ? 4.183 6.085 18.647 1.00 78.06 771 SER A N 1
ATOM 6054 C CA . SER A 1 771 ? 5.401 6.723 18.124 1.00 78.06 771 SER A CA 1
ATOM 6055 C C . SER A 1 771 ? 6.489 5.804 17.553 1.00 78.06 771 SER A C 1
ATOM 6057 O O . SER A 1 771 ? 7.597 6.264 17.301 1.00 78.06 771 SER A O 1
ATOM 6059 N N . THR A 1 772 ? 6.202 4.528 17.304 1.00 84.75 772 THR A N 1
ATOM 6060 C CA . THR A 1 772 ? 7.165 3.585 16.704 1.00 84.75 772 THR A CA 1
ATOM 6061 C C . THR A 1 772 ? 7.397 3.851 15.219 1.00 84.75 772 THR A C 1
ATOM 6063 O O . THR A 1 772 ? 8.400 3.424 14.644 1.00 84.75 772 THR A O 1
ATOM 6066 N N . ASN A 1 773 ? 6.469 4.581 14.595 1.00 90.69 773 ASN A N 1
ATOM 6067 C CA . ASN A 1 773 ? 6.512 4.987 13.200 1.00 90.69 773 ASN A CA 1
ATOM 6068 C C . ASN A 1 773 ? 6.816 6.479 13.032 1.00 90.69 773 ASN A C 1
ATOM 6070 O O . ASN A 1 773 ? 6.263 7.126 12.151 1.00 90.69 773 ASN A O 1
ATOM 6074 N N . ARG A 1 774 ? 7.623 7.058 13.925 1.00 84.94 774 ARG A N 1
ATOM 6075 C CA . ARG A 1 774 ? 7.943 8.491 13.955 1.00 84.94 774 ARG A CA 1
ATOM 6076 C C . ARG A 1 774 ? 8.983 8.879 12.891 1.00 84.94 774 ARG A C 1
ATOM 6078 O O . ARG A 1 774 ? 10.009 9.447 13.219 1.00 84.94 774 ARG A O 1
ATOM 6085 N N . PHE A 1 775 ? 8.708 8.599 11.619 1.00 82.19 775 PHE A N 1
ATOM 6086 C CA . PHE A 1 775 ? 9.594 8.907 10.479 1.00 82.19 775 PHE A CA 1
ATOM 6087 C C . PHE A 1 775 ? 9.809 10.418 10.227 1.00 82.19 775 PHE A C 1
ATOM 6089 O O . PHE A 1 775 ? 10.405 10.819 9.243 1.00 82.19 775 PHE A O 1
ATOM 6096 N N . ASP A 1 776 ? 9.256 11.300 11.064 1.00 74.75 776 ASP A N 1
ATOM 6097 C CA . ASP A 1 776 ? 9.461 12.753 11.006 1.00 74.75 776 ASP A CA 1
ATOM 6098 C C . ASP A 1 776 ? 10.522 13.264 12.001 1.00 74.75 776 ASP A C 1
ATOM 6100 O O . ASP A 1 776 ? 10.720 14.481 12.152 1.00 74.75 776 ASP A O 1
ATOM 6104 N N . VAL A 1 777 ? 11.162 12.348 12.737 1.00 66.00 777 VAL A N 1
ATOM 6105 C CA . VAL A 1 777 ? 12.372 12.635 13.518 1.00 66.00 777 VAL A CA 1
ATOM 6106 C C . VAL A 1 777 ? 13.621 12.348 12.692 1.00 66.00 777 VAL A C 1
ATOM 6108 O O . VAL A 1 777 ? 13.544 12.247 11.476 1.00 66.00 777 VAL A O 1
ATOM 6111 N N . THR A 1 778 ? 14.789 12.344 13.331 1.00 55.06 778 THR A N 1
ATOM 6112 C CA . THR A 1 778 ? 16.060 12.131 12.648 1.00 55.06 778 THR A CA 1
ATOM 6113 C C . THR A 1 778 ? 16.006 10.825 11.837 1.00 55.06 778 THR A C 1
ATOM 6115 O O . THR A 1 778 ? 15.684 9.783 12.416 1.00 55.06 778 THR A O 1
ATOM 6118 N N . PRO A 1 779 ? 16.325 10.881 10.533 1.00 54.34 779 PRO A N 1
ATOM 6119 C CA . PRO A 1 779 ? 16.300 9.740 9.627 1.00 54.34 779 PRO A CA 1
ATOM 6120 C C . PRO A 1 779 ? 16.954 8.487 10.204 1.00 54.34 779 PRO A C 1
ATOM 6122 O O . PRO A 1 779 ? 18.097 8.512 10.689 1.00 54.34 779 PRO A O 1
ATOM 6125 N N . GLY A 1 780 ? 16.216 7.378 10.158 1.00 56.72 780 GLY A N 1
ATOM 6126 C CA . GLY A 1 780 ? 16.689 6.070 10.601 1.00 56.72 780 GLY A CA 1
ATOM 6127 C C . GLY A 1 780 ? 16.701 5.873 12.118 1.00 56.72 780 GLY A C 1
ATOM 6128 O O . GLY A 1 780 ? 17.253 4.878 12.581 1.00 56.72 780 GLY A O 1
ATOM 6129 N N . GLU A 1 781 ? 16.114 6.776 12.908 1.00 66.06 781 GLU A N 1
ATOM 6130 C CA . GLU A 1 781 ? 15.989 6.612 14.365 1.00 66.06 781 GLU A CA 1
ATOM 6131 C C . GLU A 1 781 ? 14.645 6.010 14.797 1.00 66.06 781 GLU A C 1
ATOM 6133 O O . GLU A 1 781 ? 14.500 5.582 15.948 1.00 66.06 781 GLU A O 1
ATOM 6138 N N . ALA A 1 782 ? 13.643 5.964 13.913 1.00 80.25 782 ALA A N 1
ATOM 6139 C CA . ALA A 1 782 ? 12.391 5.293 14.232 1.00 80.25 782 ALA A CA 1
ATOM 6140 C C . ALA A 1 782 ? 12.537 3.763 14.130 1.00 80.25 782 ALA A C 1
ATOM 6142 O O . ALA A 1 782 ? 13.169 3.228 13.222 1.00 80.25 782 ALA A O 1
ATOM 6143 N N . PHE A 1 783 ? 11.882 3.031 15.030 1.00 84.25 783 PHE A N 1
ATOM 6144 C CA . PHE A 1 783 ? 11.897 1.572 15.116 1.00 84.25 783 PHE A CA 1
ATOM 6145 C C . PHE A 1 783 ? 11.403 0.962 13.803 1.00 84.25 783 PHE A C 1
ATOM 6147 O O . PHE A 1 783 ? 11.947 -0.023 13.306 1.00 84.25 783 PHE A O 1
ATOM 6154 N N . SER A 1 784 ? 10.391 1.598 13.216 1.00 91.19 784 SER A N 1
ATOM 6155 C CA . SER A 1 784 ? 9.888 1.338 11.868 1.00 91.19 784 SER A CA 1
ATOM 6156 C C . SER A 1 784 ? 10.953 1.481 10.772 1.00 91.19 784 SER A C 1
ATOM 6158 O O . SER A 1 784 ? 11.134 0.559 9.982 1.00 91.19 784 SER A O 1
ATOM 6160 N N . GLU A 1 785 ? 11.685 2.593 10.726 1.00 88.62 785 GLU A N 1
ATOM 6161 C CA . GLU A 1 785 ? 12.728 2.852 9.731 1.00 88.62 785 GLU A CA 1
ATOM 6162 C C . GLU A 1 785 ? 13.881 1.879 9.897 1.00 88.62 785 GLU A C 1
ATOM 6164 O O . GLU A 1 785 ? 14.285 1.249 8.925 1.00 88.62 785 GLU A O 1
ATOM 6169 N N . TRP A 1 786 ? 14.323 1.644 11.133 1.00 86.56 786 TRP A N 1
ATOM 6170 C CA . TRP A 1 786 ? 15.333 0.634 11.432 1.00 86.56 786 TRP A CA 1
ATOM 6171 C C . TRP A 1 786 ? 14.893 -0.748 10.940 1.00 86.56 786 TRP A C 1
ATOM 6173 O O . TRP A 1 786 ? 15.629 -1.429 10.230 1.00 86.56 786 TRP A O 1
ATOM 6183 N N . THR A 1 787 ? 13.642 -1.134 11.203 1.00 88.25 787 THR A N 1
ATOM 6184 C CA . THR A 1 787 ? 13.045 -2.387 10.709 1.00 88.25 787 THR A CA 1
ATOM 6185 C C . THR A 1 787 ? 13.085 -2.483 9.173 1.00 88.25 787 THR A C 1
ATOM 6187 O O . THR A 1 787 ? 13.341 -3.555 8.615 1.00 88.25 787 THR A O 1
ATOM 6190 N N . ILE A 1 788 ? 12.862 -1.370 8.471 1.00 90.75 788 ILE A N 1
ATOM 6191 C CA . ILE A 1 788 ? 12.803 -1.295 7.004 1.00 90.75 788 ILE A CA 1
ATOM 6192 C C . ILE A 1 788 ? 14.178 -1.122 6.346 1.00 90.75 788 ILE A C 1
ATOM 6194 O O . ILE A 1 788 ? 14.372 -1.618 5.237 1.00 90.75 788 ILE A O 1
ATOM 6198 N N . LEU A 1 789 ? 15.163 -0.534 7.015 1.00 88.25 789 LEU A N 1
ATOM 6199 C CA . LEU A 1 789 ? 16.492 -0.250 6.458 1.00 88.25 789 LEU A CA 1
ATOM 6200 C C . LEU A 1 789 ? 17.582 -1.205 6.947 1.00 88.25 789 LEU A C 1
ATOM 6202 O O . LEU A 1 789 ? 18.705 -1.169 6.444 1.00 88.25 789 LEU A O 1
ATOM 6206 N N . ASN A 1 790 ? 17.259 -2.111 7.872 1.00 83.94 790 ASN A N 1
ATOM 6207 C CA . ASN A 1 790 ? 18.210 -3.118 8.319 1.00 83.94 790 ASN A CA 1
ATOM 6208 C C . ASN A 1 790 ? 18.659 -4.017 7.152 1.00 83.94 790 ASN A C 1
ATOM 6210 O O . ASN A 1 790 ? 17.840 -4.695 6.517 1.00 83.94 790 ASN A O 1
ATOM 6214 N N . LYS A 1 791 ? 19.972 -4.022 6.879 1.00 77.25 791 LYS A N 1
ATOM 6215 C CA . LYS A 1 791 ? 20.598 -4.787 5.784 1.00 77.25 791 LYS A CA 1
ATOM 6216 C C . LYS A 1 791 ? 20.552 -6.294 6.026 1.00 77.25 791 LYS A C 1
ATOM 6218 O O . LYS A 1 791 ? 20.568 -7.066 5.067 1.00 77.25 791 LYS A O 1
ATOM 6223 N N . ASN A 1 792 ? 20.496 -6.703 7.293 1.00 69.06 792 ASN A N 1
ATOM 6224 C CA . ASN A 1 792 ? 20.662 -8.088 7.715 1.00 69.06 792 ASN A CA 1
ATOM 6225 C C . ASN A 1 792 ? 19.339 -8.785 8.072 1.00 69.06 792 ASN A C 1
ATOM 6227 O O . ASN A 1 792 ? 19.362 -9.928 8.522 1.00 69.06 792 ASN A O 1
ATOM 6231 N N . GLY A 1 793 ? 18.183 -8.146 7.860 1.00 63.62 793 GLY A N 1
ATOM 6232 C CA . GLY A 1 793 ? 16.881 -8.772 8.102 1.00 63.62 793 GLY A CA 1
ATOM 6233 C C . GLY A 1 793 ? 15.791 -7.786 8.520 1.00 63.62 793 GLY A C 1
ATOM 6234 O O . GLY A 1 793 ? 15.729 -6.669 8.014 1.00 63.62 793 GLY A O 1
ATOM 6235 N N . ALA A 1 794 ? 14.923 -8.226 9.434 1.00 75.38 794 ALA A N 1
ATOM 6236 C CA . ALA A 1 794 ? 13.749 -7.526 9.969 1.00 75.38 794 ALA A CA 1
ATOM 6237 C C . ALA A 1 794 ? 12.550 -7.400 8.996 1.00 75.38 794 ALA A C 1
ATOM 6239 O O . ALA A 1 794 ? 11.997 -8.411 8.569 1.00 75.38 794 ALA A O 1
ATOM 6240 N N . GLY A 1 795 ? 12.059 -6.202 8.686 1.00 85.38 795 GLY A N 1
ATOM 6241 C CA . GLY A 1 795 ? 10.778 -6.038 7.990 1.00 85.38 795 GLY A CA 1
ATOM 6242 C C . GLY A 1 795 ? 10.903 -5.786 6.489 1.00 85.38 795 GLY A C 1
ATOM 6243 O O . GLY A 1 795 ? 11.829 -5.110 6.037 1.00 85.38 795 GLY A O 1
ATOM 6244 N N . VAL A 1 796 ? 9.936 -6.294 5.717 1.00 89.75 796 VAL A N 1
ATOM 6245 C CA . VAL A 1 796 ? 9.657 -5.848 4.334 1.00 89.75 796 VAL A CA 1
ATOM 6246 C C . VAL A 1 796 ? 8.636 -4.702 4.309 1.00 89.75 796 VAL A C 1
ATOM 6248 O O . VAL A 1 796 ? 8.581 -3.926 3.358 1.00 89.75 796 VAL A O 1
ATOM 6251 N N . ALA A 1 797 ? 7.830 -4.594 5.364 1.00 94.62 797 ALA A N 1
ATOM 6252 C CA . ALA A 1 797 ? 6.846 -3.545 5.567 1.00 94.62 797 ALA A CA 1
ATOM 6253 C C . ALA A 1 797 ? 6.619 -3.315 7.064 1.00 94.62 797 ALA A C 1
ATOM 6255 O O . ALA A 1 797 ? 6.780 -4.240 7.862 1.00 94.62 797 ALA A O 1
ATOM 6256 N N . TYR A 1 798 ? 6.217 -2.099 7.424 1.00 95.12 798 TYR A N 1
ATOM 6257 C CA . TYR A 1 798 ? 5.897 -1.693 8.782 1.00 95.12 798 TYR A CA 1
ATOM 6258 C C . TYR A 1 798 ? 4.632 -0.834 8.786 1.00 95.12 798 TYR A C 1
ATOM 6260 O O . TYR A 1 798 ? 4.552 0.184 8.095 1.00 95.12 798 TYR A O 1
ATOM 6268 N N . VAL A 1 799 ? 3.647 -1.232 9.585 1.00 95.38 799 VAL A N 1
ATOM 6269 C CA . VAL A 1 799 ? 2.450 -0.440 9.874 1.00 95.38 799 VAL A CA 1
ATOM 6270 C C . VAL A 1 799 ? 2.497 -0.025 11.337 1.00 95.38 799 VAL A C 1
ATOM 6272 O O . VAL A 1 799 ? 2.597 -0.870 12.225 1.00 95.38 799 VAL A O 1
ATOM 6275 N N . GLY A 1 800 ? 2.424 1.276 11.600 1.00 92.44 800 GLY A N 1
ATOM 6276 C CA . GLY A 1 800 ? 2.434 1.793 12.966 1.00 92.44 800 GLY A CA 1
ATOM 6277 C C . GLY A 1 800 ? 2.189 3.292 13.040 1.00 92.44 800 GLY A C 1
ATOM 6278 O O . GLY A 1 800 ? 1.928 3.944 12.026 1.00 92.44 800 GLY A O 1
ATOM 6279 N N . ASN A 1 801 ? 2.264 3.827 14.256 1.00 87.12 801 ASN A N 1
ATOM 6280 C CA . ASN A 1 801 ? 1.806 5.174 14.582 1.00 87.12 801 ASN A CA 1
ATOM 6281 C C . ASN A 1 801 ? 2.955 6.190 14.664 1.00 87.12 801 ASN A C 1
ATOM 6283 O O . ASN A 1 801 ? 3.966 5.923 15.316 1.00 87.12 801 ASN A O 1
ATOM 6287 N N . THR A 1 802 ? 2.792 7.357 14.034 1.00 84.50 802 THR A N 1
ATOM 6288 C CA . THR A 1 802 ? 3.741 8.488 14.102 1.00 84.50 802 THR A CA 1
ATOM 6289 C C . THR A 1 802 ? 3.660 9.235 15.430 1.00 84.50 802 THR A C 1
ATOM 6291 O O . THR A 1 802 ? 4.644 9.831 15.869 1.00 84.50 802 THR A O 1
ATOM 6294 N N . ARG A 1 803 ? 2.490 9.210 16.075 1.00 77.75 803 ARG A N 1
ATOM 6295 C CA . ARG A 1 803 ? 2.227 9.768 17.409 1.00 77.75 803 ARG A CA 1
ATOM 6296 C C . ARG A 1 803 ? 1.474 8.736 18.238 1.00 77.75 803 ARG A C 1
ATOM 6298 O O . ARG A 1 803 ? 1.911 7.593 18.335 1.00 77.75 803 ARG A O 1
ATOM 6305 N N . PHE A 1 804 ? 0.341 9.091 18.836 1.00 72.25 804 PHE A N 1
ATOM 6306 C CA . PHE A 1 804 ? -0.424 8.142 19.633 1.00 72.25 804 PHE A CA 1
ATOM 6307 C C . PHE A 1 804 ? -0.834 6.920 18.810 1.00 72.25 804 PHE A C 1
ATOM 6309 O O . PHE A 1 804 ? -1.111 7.016 17.613 1.00 72.25 804 PHE A O 1
ATOM 6316 N N . GLY A 1 805 ? -0.838 5.772 19.474 1.00 67.19 805 GLY A N 1
ATOM 6317 C CA . GLY A 1 805 ? -1.391 4.516 18.996 1.00 67.19 805 GLY A CA 1
ATOM 6318 C C . GLY A 1 805 ? -2.378 3.981 20.023 1.00 67.19 805 GLY A C 1
ATOM 6319 O O . GLY A 1 805 ? -2.398 4.434 21.167 1.00 67.19 805 GLY A O 1
ATOM 6320 N N . TRP A 1 806 ? -3.216 3.038 19.610 1.00 65.50 806 TRP A N 1
ATOM 6321 C CA . TRP A 1 806 ? -4.219 2.435 20.481 1.00 65.50 806 TRP A CA 1
ATOM 6322 C C . TRP A 1 806 ? -3.904 0.955 20.725 1.00 65.50 806 TRP A C 1
ATOM 6324 O O . TRP A 1 806 ? -4.052 0.140 19.818 1.00 65.50 806 TRP A O 1
ATOM 6334 N N . THR A 1 807 ? -3.490 0.598 21.945 1.00 58.12 807 THR A N 1
ATOM 6335 C CA . THR A 1 807 ? -3.351 -0.806 22.370 1.00 58.12 807 THR A CA 1
ATOM 6336 C C . THR A 1 807 ? -4.673 -1.372 22.890 1.00 58.12 807 THR A C 1
ATOM 6338 O O . THR A 1 807 ? -5.517 -0.633 23.395 1.00 58.12 807 THR A O 1
ATOM 6341 N N . GLY A 1 808 ? -4.874 -2.688 22.760 1.00 60.47 808 GLY A N 1
ATOM 6342 C CA . GLY A 1 808 ? -6.126 -3.349 23.140 1.00 60.47 808 GLY A CA 1
ATOM 6343 C C . GLY A 1 808 ? -6.889 -3.958 21.974 1.00 60.47 808 GLY A C 1
ATOM 6344 O O . GLY A 1 808 ? -6.286 -4.358 20.976 1.00 60.47 808 GLY A O 1
ATOM 6345 N N . ASP A 1 809 ? -8.214 -4.045 22.120 1.00 59.16 809 ASP A N 1
ATOM 6346 C CA . ASP A 1 809 ? -9.129 -4.440 21.046 1.00 59.16 809 ASP A CA 1
ATOM 6347 C C . ASP A 1 809 ? -9.048 -3.414 19.915 1.00 59.16 809 ASP A C 1
ATOM 6349 O O . ASP A 1 809 ? -9.742 -2.400 19.923 1.00 59.16 809 ASP A O 1
ATOM 6353 N N . ASN A 1 810 ? -8.149 -3.661 18.959 1.00 70.62 810 ASN A N 1
ATOM 6354 C CA . ASN A 1 810 ? -7.879 -2.766 17.844 1.00 70.62 810 ASN A CA 1
ATOM 6355 C C . ASN A 1 810 ? -8.613 -3.259 16.580 1.00 70.62 810 ASN A C 1
ATOM 6357 O O . ASN A 1 810 ? -8.112 -4.137 15.870 1.00 70.62 810 ASN A O 1
ATOM 6361 N N . PRO A 1 811 ? -9.787 -2.692 16.247 1.00 72.88 811 PRO A N 1
ATOM 6362 C CA . PRO A 1 811 ? -10.564 -3.125 15.091 1.00 72.88 811 PRO A CA 1
ATOM 6363 C C . PRO A 1 811 ? -9.921 -2.707 13.757 1.00 72.88 811 PRO A C 1
ATOM 6365 O O . PRO A 1 811 ? -10.239 -3.297 12.727 1.00 72.88 811 PRO A O 1
ATOM 6368 N N . MET A 1 812 ? -9.000 -1.730 13.753 1.00 81.38 812 MET A N 1
ATOM 6369 C CA . MET A 1 812 ? -8.207 -1.408 12.560 1.00 81.38 812 MET A CA 1
ATOM 6370 C C . MET A 1 812 ? -7.231 -2.549 12.259 1.00 81.38 812 MET A C 1
ATOM 6372 O O . MET A 1 812 ? -7.139 -2.991 11.118 1.00 81.38 812 MET A O 1
ATOM 6376 N N . GLU A 1 813 ? -6.548 -3.070 13.281 1.00 85.88 813 GLU A N 1
ATOM 6377 C CA . GLU A 1 813 ? -5.653 -4.219 13.118 1.00 85.88 813 GLU A CA 1
ATOM 6378 C C . GLU A 1 813 ? -6.421 -5.451 12.611 1.00 85.88 813 GLU A C 1
ATOM 6380 O O . GLU A 1 813 ? -5.994 -6.091 11.652 1.00 85.88 813 GLU A O 1
ATOM 6385 N N . LEU A 1 814 ? -7.591 -5.744 13.188 1.00 81.94 814 LEU A N 1
ATOM 6386 C CA . LEU A 1 814 ? -8.433 -6.850 12.725 1.00 81.94 814 LEU A CA 1
ATOM 6387 C C . LEU A 1 814 ? -8.821 -6.695 11.244 1.00 81.94 814 LEU A C 1
ATOM 6389 O O . LEU A 1 814 ? -8.620 -7.622 10.461 1.00 81.94 814 LEU A O 1
ATOM 6393 N N . ALA A 1 815 ? -9.306 -5.516 10.840 1.00 83.56 815 ALA A N 1
ATOM 6394 C CA . ALA A 1 815 ? -9.685 -5.252 9.451 1.00 83.56 815 ALA A CA 1
ATOM 6395 C C . ALA A 1 815 ? -8.497 -5.339 8.479 1.00 83.56 815 ALA A C 1
ATOM 6397 O O . ALA A 1 815 ? -8.662 -5.779 7.342 1.00 83.56 815 ALA A O 1
ATOM 6398 N N . PHE A 1 816 ? -7.296 -4.951 8.922 1.00 88.50 816 PHE A N 1
ATOM 6399 C CA . PHE A 1 816 ? -6.069 -5.102 8.140 1.00 88.50 816 PHE A CA 1
ATOM 6400 C C . PHE A 1 816 ? -5.787 -6.582 7.825 1.00 88.50 816 PHE A C 1
ATOM 6402 O O . PHE A 1 816 ? -5.464 -6.925 6.685 1.00 88.50 816 PHE A O 1
ATOM 6409 N N . TRP A 1 817 ? -5.954 -7.467 8.814 1.00 86.50 817 TRP A N 1
ATOM 6410 C CA . TRP A 1 817 ? -5.731 -8.907 8.654 1.00 86.50 817 TRP A CA 1
ATOM 6411 C C . TRP A 1 817 ? -6.855 -9.621 7.900 1.00 86.50 817 TRP A C 1
ATOM 6413 O O . TRP A 1 817 ? -6.571 -10.517 7.109 1.00 86.50 817 TRP A O 1
ATOM 6423 N N . GLU A 1 818 ? -8.114 -9.216 8.072 1.00 82.25 818 GLU A N 1
ATOM 6424 C CA . GLU A 1 818 ? -9.230 -9.734 7.266 1.00 82.25 818 GLU A CA 1
ATOM 6425 C C . GLU A 1 818 ? -9.018 -9.442 5.770 1.00 82.25 818 GLU A C 1
ATOM 6427 O O . GLU A 1 818 ? -9.143 -10.334 4.927 1.00 82.25 818 GLU A O 1
ATOM 6432 N N . GLU A 1 819 ? -8.605 -8.214 5.438 1.00 86.62 819 GLU A N 1
ATOM 6433 C CA . GLU A 1 819 ? -8.368 -7.771 4.058 1.00 86.62 819 GLU A CA 1
ATOM 6434 C C . GLU A 1 819 ? -7.198 -8.513 3.381 1.00 86.62 819 GLU A C 1
ATOM 6436 O O . GLU A 1 819 ? -7.176 -8.686 2.160 1.00 86.62 819 GLU A O 1
ATOM 6441 N N . MET A 1 820 ? -6.253 -9.049 4.160 1.00 86.81 820 MET A N 1
ATOM 6442 C CA . MET A 1 820 ? -5.182 -9.918 3.656 1.00 86.81 820 MET A CA 1
ATOM 6443 C C . MET A 1 820 ? -5.745 -11.125 2.881 1.00 86.81 820 MET A C 1
ATOM 6445 O O . MET A 1 820 ? -5.189 -11.556 1.859 1.00 86.81 820 MET A O 1
ATOM 6449 N N . LEU A 1 821 ? -6.884 -11.661 3.334 1.00 81.69 821 LEU A N 1
ATOM 6450 C CA . LEU A 1 821 ? -7.546 -12.813 2.727 1.00 81.69 821 LEU A CA 1
ATOM 6451 C C . LEU A 1 821 ? -8.373 -12.462 1.483 1.00 81.69 821 LEU A C 1
ATOM 6453 O O . LEU A 1 821 ? -8.554 -13.355 0.649 1.00 81.69 821 LEU A O 1
ATOM 6457 N N . ASP A 1 822 ? -8.759 -11.199 1.275 1.00 81.25 822 ASP A N 1
ATOM 6458 C CA . ASP A 1 822 ? -9.466 -10.739 0.066 1.00 81.25 822 ASP A CA 1
ATOM 6459 C C . ASP A 1 822 ? -8.476 -10.198 -0.982 1.00 81.25 822 ASP A C 1
ATOM 6461 O O . ASP A 1 822 ? -8.040 -10.952 -1.863 1.00 81.25 822 ASP A O 1
ATOM 6465 N N . SER A 1 823 ? -7.997 -8.958 -0.845 1.00 82.38 823 SER A N 1
ATOM 6466 C CA . SER A 1 823 ? -7.070 -8.343 -1.812 1.00 82.38 823 SER A CA 1
ATOM 6467 C C . SER A 1 823 ? -5.681 -8.989 -1.839 1.00 82.38 823 SER A C 1
ATOM 6469 O O . SER A 1 823 ? -5.124 -9.256 -2.911 1.00 82.38 823 SER A O 1
ATOM 6471 N N . GLY A 1 824 ? -5.101 -9.263 -0.664 1.00 83.25 824 GLY A N 1
ATOM 6472 C CA . GLY A 1 824 ? -3.713 -9.723 -0.537 1.00 83.25 824 GLY A CA 1
ATOM 6473 C C . GLY A 1 824 ? -2.684 -8.723 -1.083 1.00 83.25 824 GLY A C 1
ATOM 6474 O O . GLY A 1 824 ? -1.636 -9.135 -1.591 1.00 83.25 824 GLY A O 1
ATOM 6475 N N . ARG A 1 825 ? -2.987 -7.419 -1.032 1.00 90.81 825 ARG A N 1
ATOM 6476 C CA . ARG A 1 825 ? -2.068 -6.327 -1.384 1.00 90.81 825 ARG A CA 1
ATOM 6477 C C . ARG A 1 825 ? -1.966 -5.334 -0.241 1.00 90.81 825 ARG A C 1
ATOM 6479 O O . ARG A 1 825 ? -2.973 -4.915 0.322 1.00 90.81 825 ARG A O 1
ATOM 6486 N N . LEU A 1 826 ? -0.741 -4.925 0.062 1.00 94.31 826 LEU A N 1
ATOM 6487 C CA . LEU A 1 826 ? -0.446 -4.197 1.290 1.00 94.31 826 LEU A CA 1
ATOM 6488 C C . LEU A 1 826 ? -1.153 -2.835 1.390 1.00 94.31 826 LEU A C 1
ATOM 6490 O O . LEU A 1 826 ? -1.688 -2.493 2.440 1.00 94.31 826 LEU A O 1
ATOM 6494 N N . GLY A 1 827 ? -1.197 -2.070 0.297 1.00 94.31 827 GLY A N 1
ATOM 6495 C CA . GLY A 1 827 ? -1.869 -0.771 0.263 1.00 94.31 827 GLY A CA 1
ATOM 6496 C C . GLY A 1 827 ? -3.389 -0.875 0.419 1.00 94.31 827 GLY A C 1
ATOM 6497 O O . GLY A 1 827 ? -3.999 -0.023 1.062 1.00 94.31 827 GLY A O 1
ATOM 6498 N N . GLU A 1 828 ? -3.998 -1.936 -0.115 1.00 91.12 828 GLU A N 1
ATOM 6499 C CA . GLU A 1 828 ? -5.431 -2.215 0.046 1.00 91.12 828 GLU A CA 1
ATOM 6500 C C . GLU A 1 828 ? -5.759 -2.585 1.490 1.00 91.12 828 GLU A C 1
ATOM 6502 O O . GLU A 1 828 ? -6.627 -1.948 2.084 1.00 91.12 828 GLU A O 1
ATOM 6507 N N . MET A 1 829 ? -4.983 -3.504 2.077 1.00 91.50 829 MET A N 1
ATOM 6508 C CA . MET A 1 829 ? -5.047 -3.851 3.502 1.00 91.50 829 MET A CA 1
ATOM 6509 C C . MET A 1 829 ? -4.961 -2.602 4.388 1.00 91.50 829 MET A C 1
ATOM 6511 O O . MET A 1 829 ? -5.809 -2.383 5.256 1.00 91.50 829 MET A O 1
ATOM 6515 N N . PHE A 1 830 ? -3.978 -1.738 4.122 1.00 93.25 830 PHE A N 1
ATOM 6516 C CA . PHE A 1 830 ? -3.757 -0.505 4.875 1.00 93.25 830 PHE A CA 1
ATOM 6517 C C . PHE A 1 830 ? -4.885 0.517 4.715 1.00 93.25 830 PHE A C 1
ATOM 6519 O O . PHE A 1 830 ? -5.272 1.189 5.668 1.00 93.25 830 PHE A O 1
ATOM 6526 N N . ASN A 1 831 ? -5.451 0.649 3.520 1.00 88.50 831 ASN A N 1
ATOM 6527 C CA . ASN A 1 831 ? -6.570 1.558 3.325 1.00 88.50 831 ASN A CA 1
ATOM 6528 C C . ASN A 1 831 ? -7.856 1.035 3.985 1.00 88.50 831 ASN A C 1
ATOM 6530 O O . ASN A 1 831 ? -8.602 1.824 4.563 1.00 88.50 831 ASN A O 1
ATOM 6534 N N . THR A 1 832 ? -8.120 -0.275 3.920 1.00 84.94 832 THR A N 1
ATOM 6535 C CA . THR A 1 832 ? -9.307 -0.884 4.539 1.00 84.94 832 THR A CA 1
ATOM 6536 C C . THR A 1 832 ? -9.319 -0.662 6.051 1.00 84.94 832 THR A C 1
ATOM 6538 O O . THR A 1 832 ? -10.354 -0.271 6.592 1.00 84.94 832 THR A O 1
ATOM 6541 N N . CYS A 1 833 ? -8.180 -0.799 6.742 1.00 84.38 833 CYS A N 1
ATOM 6542 C CA . CYS A 1 833 ? -8.149 -0.570 8.188 1.00 84.38 833 CYS A CA 1
ATOM 6543 C C . CYS A 1 833 ? -8.466 0.882 8.585 1.00 84.38 833 CYS A C 1
ATOM 6545 O O . CYS A 1 833 ? -9.111 1.113 9.609 1.00 84.38 833 CYS A O 1
ATOM 6547 N N . LYS A 1 834 ? -8.103 1.865 7.748 1.00 82.50 834 LYS A N 1
ATOM 6548 C CA . LYS A 1 834 ? -8.433 3.283 7.971 1.00 82.50 834 LYS A CA 1
ATOM 6549 C C . LYS A 1 834 ? -9.915 3.613 7.814 1.00 82.50 834 LYS A C 1
ATOM 6551 O O . LYS A 1 834 ? -10.371 4.590 8.397 1.00 82.50 834 LYS A O 1
ATOM 6556 N N . LEU A 1 835 ? -10.684 2.800 7.090 1.00 77.12 835 LEU A N 1
ATOM 6557 C CA . LEU A 1 835 ? -12.133 2.996 6.956 1.00 77.12 835 LEU A CA 1
ATOM 6558 C C . LEU A 1 835 ? -12.902 2.645 8.238 1.00 77.12 835 LEU A C 1
ATOM 6560 O O . LEU A 1 835 ? -14.035 3.090 8.410 1.00 77.12 835 LEU A O 1
ATOM 6564 N N . VAL A 1 836 ? -12.294 1.871 9.142 1.00 72.56 836 VAL A N 1
ATOM 6565 C CA . VAL A 1 836 ? -12.925 1.448 10.400 1.00 72.56 836 VAL A CA 1
ATOM 6566 C C . VAL A 1 836 ? -13.051 2.619 11.376 1.00 72.56 836 VAL A C 1
ATOM 6568 O O . VAL A 1 836 ? -14.100 2.808 11.992 1.00 72.56 836 VAL A O 1
ATOM 6571 N N . ILE A 1 837 ? -11.992 3.428 11.505 1.00 69.38 837 ILE A N 1
ATOM 6572 C CA . ILE A 1 837 ? -11.928 4.570 12.424 1.00 69.38 837 ILE A CA 1
ATOM 6573 C C . ILE A 1 837 ? -11.378 5.784 11.687 1.00 69.38 837 ILE A C 1
ATOM 6575 O O . ILE A 1 837 ? -10.218 5.816 11.286 1.00 69.38 837 ILE A O 1
ATOM 6579 N N . LEU A 1 838 ? -12.214 6.816 11.578 1.00 64.94 838 LEU A N 1
ATOM 6580 C CA . LEU A 1 838 ? -11.846 8.119 11.032 1.00 64.94 838 LEU A CA 1
ATOM 6581 C C . LEU A 1 838 ? -11.712 9.105 12.198 1.00 64.94 838 LEU A C 1
ATOM 6583 O O . LEU A 1 838 ? -12.704 9.434 12.845 1.00 64.94 838 LEU A O 1
ATOM 6587 N N . GLY A 1 839 ? -10.480 9.525 12.477 1.00 68.31 839 GLY A N 1
ATOM 6588 C CA . GLY A 1 839 ? -10.086 10.343 13.632 1.00 68.31 839 GLY A CA 1
ATOM 6589 C C . GLY A 1 839 ? -8.565 10.512 13.691 1.00 68.31 839 GLY A C 1
ATOM 6590 O O . GLY A 1 839 ? -7.881 10.216 12.708 1.00 68.31 839 GLY A O 1
ATOM 6591 N N . TRP A 1 840 ? -8.010 10.928 14.832 1.00 69.56 840 TRP A N 1
ATOM 6592 C CA . TRP A 1 840 ? -6.553 11.068 14.995 1.00 69.56 840 TRP A CA 1
ATOM 6593 C C . TRP A 1 840 ? -5.788 9.771 14.677 1.00 69.56 840 TRP A C 1
ATOM 6595 O O . TRP A 1 840 ? -4.682 9.829 14.143 1.00 69.56 840 TRP A O 1
ATOM 6605 N N . GLN A 1 841 ? -6.392 8.597 14.913 1.00 77.19 841 GLN A N 1
ATOM 6606 C CA . GLN A 1 841 ? -5.797 7.294 14.587 1.00 77.19 841 GLN A CA 1
ATOM 6607 C C . GLN A 1 841 ? -5.531 7.150 13.082 1.00 77.19 841 GLN A C 1
ATOM 6609 O O . GLN A 1 841 ? -4.497 6.627 12.677 1.00 77.19 841 GLN A O 1
ATOM 6614 N N . SER A 1 842 ? -6.440 7.658 12.242 1.00 80.06 842 SER A N 1
ATOM 6615 C CA . SER A 1 842 ? -6.299 7.607 10.780 1.00 80.06 842 SER A CA 1
ATOM 6616 C C . SER A 1 842 ? -5.162 8.491 10.257 1.00 80.06 842 SER A C 1
ATOM 6618 O O . SER A 1 842 ? -4.583 8.184 9.211 1.00 80.06 842 SER A O 1
ATOM 6620 N N . TYR A 1 843 ? -4.820 9.557 10.990 1.00 81.56 843 TYR A N 1
ATOM 6621 C CA . TYR A 1 843 ? -3.663 10.403 10.699 1.00 81.56 843 TYR A CA 1
ATOM 6622 C C . TYR A 1 843 ? -2.369 9.744 11.189 1.00 81.56 843 TYR A C 1
ATOM 6624 O O . TYR A 1 843 ? -1.405 9.665 10.428 1.00 81.56 843 TYR A O 1
ATOM 6632 N N . SER A 1 844 ? -2.378 9.222 12.419 1.00 84.00 844 SER A N 1
ATOM 6633 C CA . SER A 1 844 ? -1.193 8.674 13.091 1.00 84.00 844 SER A CA 1
ATOM 6634 C C . SER A 1 844 ? -0.698 7.372 12.463 1.00 84.00 844 SER A C 1
ATOM 6636 O O . SER A 1 844 ? 0.507 7.180 12.296 1.00 84.00 844 SER A O 1
ATOM 6638 N N . LEU A 1 845 ? -1.609 6.480 12.066 1.00 90.88 845 LEU A N 1
ATOM 6639 C CA . LEU A 1 845 ? -1.249 5.204 11.459 1.00 90.88 845 LEU A CA 1
ATOM 6640 C C . LEU A 1 845 ? -0.734 5.420 10.028 1.00 90.88 845 LEU A C 1
ATOM 6642 O O . LEU A 1 845 ? -1.444 5.965 9.181 1.00 90.88 845 LEU A O 1
ATOM 6646 N N . ASN A 1 846 ? 0.481 4.967 9.736 1.00 94.19 846 ASN A N 1
ATOM 6647 C CA . ASN A 1 846 ? 1.157 5.124 8.444 1.00 94.19 846 ASN A CA 1
ATOM 6648 C C . ASN A 1 846 ? 1.782 3.795 7.984 1.00 94.19 846 ASN A C 1
ATOM 6650 O O . ASN A 1 846 ? 2.036 2.911 8.807 1.00 94.19 846 ASN A O 1
ATOM 6654 N N . LEU A 1 847 ? 2.006 3.658 6.673 1.00 96.44 847 LEU A N 1
ATOM 6655 C CA . LEU A 1 847 ? 2.590 2.473 6.043 1.00 96.44 847 LEU A CA 1
ATOM 6656 C C . LEU A 1 847 ? 3.984 2.798 5.495 1.00 96.44 847 LEU A C 1
ATOM 6658 O O . LEU A 1 847 ? 4.103 3.528 4.509 1.00 96.44 847 LEU A O 1
ATOM 6662 N N . LEU A 1 848 ? 5.018 2.192 6.083 1.00 96.62 848 LEU A N 1
ATOM 6663 C CA . LEU A 1 848 ? 6.345 2.123 5.472 1.00 96.62 848 LEU A CA 1
ATOM 6664 C C . LEU A 1 848 ? 6.459 0.800 4.709 1.00 96.62 848 LEU A C 1
ATOM 6666 O O . LEU A 1 848 ? 6.373 -0.277 5.296 1.00 96.62 848 LEU A O 1
ATOM 6670 N N . GLY A 1 849 ? 6.602 0.863 3.391 1.00 96.31 849 GLY A N 1
ATOM 6671 C CA . GLY A 1 849 ? 6.572 -0.301 2.509 1.00 96.31 849 GLY A CA 1
ATOM 6672 C C . GLY A 1 849 ? 5.954 0.007 1.149 1.00 96.31 849 GLY A C 1
ATOM 6673 O O . GLY A 1 849 ? 5.368 1.065 0.925 1.00 96.31 849 GLY A O 1
ATOM 6674 N N . ASP A 1 850 ? 6.089 -0.939 0.222 1.00 97.75 850 ASP A N 1
ATOM 6675 C CA . ASP A 1 850 ? 5.519 -0.817 -1.119 1.00 97.75 850 ASP A CA 1
ATOM 6676 C C . ASP A 1 850 ? 4.014 -1.152 -1.109 1.00 97.75 850 ASP A C 1
ATOM 6678 O O . ASP A 1 850 ? 3.644 -2.307 -0.865 1.00 97.75 850 ASP A O 1
ATOM 6682 N N . PRO A 1 851 ? 3.126 -0.183 -1.412 1.00 97.50 851 PRO A N 1
ATOM 6683 C CA . PRO A 1 851 ? 1.681 -0.396 -1.354 1.00 97.50 851 PRO A CA 1
ATOM 6684 C C . PRO A 1 851 ? 1.178 -1.399 -2.404 1.00 97.50 851 PRO A C 1
ATOM 6686 O O . PRO A 1 851 ? 0.107 -1.982 -2.231 1.00 97.50 851 PRO A O 1
ATOM 6689 N N . ALA A 1 852 ? 1.930 -1.630 -3.483 1.00 96.31 852 ALA A N 1
ATOM 6690 C CA . ALA A 1 852 ? 1.586 -2.594 -4.522 1.00 96.31 852 ALA A CA 1
ATOM 6691 C C . ALA A 1 852 ? 2.134 -4.003 -4.248 1.00 96.31 852 ALA A C 1
ATOM 6693 O O . ALA A 1 852 ? 1.847 -4.919 -5.031 1.00 96.31 852 ALA A O 1
ATOM 6694 N N . MET A 1 853 ? 2.899 -4.198 -3.167 1.00 94.12 853 MET A N 1
ATOM 6695 C CA . MET A 1 853 ? 3.442 -5.504 -2.805 1.00 94.12 853 MET A CA 1
ATOM 6696 C C . MET A 1 853 ? 2.320 -6.506 -2.525 1.00 94.12 853 MET A C 1
ATOM 6698 O O . MET A 1 853 ? 1.373 -6.223 -1.783 1.00 94.12 853 MET A O 1
ATOM 6702 N N . ARG A 1 854 ? 2.429 -7.695 -3.127 1.00 89.81 854 ARG A N 1
ATOM 6703 C CA . ARG A 1 854 ? 1.520 -8.809 -2.837 1.00 89.81 854 ARG A CA 1
ATOM 6704 C C . ARG A 1 854 ? 1.960 -9.505 -1.559 1.00 89.81 854 ARG A C 1
ATOM 6706 O O . ARG A 1 854 ? 3.117 -9.886 -1.436 1.00 89.81 854 ARG A O 1
ATOM 6713 N N . VAL A 1 855 ? 1.018 -9.703 -0.648 1.00 89.38 855 VAL A N 1
ATOM 6714 C CA . VAL A 1 855 ? 1.241 -10.371 0.634 1.00 89.38 855 VAL A CA 1
ATOM 6715 C C . VAL A 1 855 ? 0.895 -11.853 0.505 1.00 89.38 855 VAL A C 1
ATOM 6717 O O . VAL A 1 855 ? -0.142 -12.216 -0.062 1.00 89.38 855 VAL A O 1
ATOM 6720 N N . TRP A 1 856 ? 1.756 -12.723 1.033 1.00 85.50 856 TRP A N 1
ATOM 6721 C CA . TRP A 1 856 ? 1.467 -14.154 1.115 1.00 85.50 856 TRP A CA 1
ATOM 6722 C C . TRP A 1 856 ? 0.382 -14.395 2.161 1.00 85.50 856 TRP A C 1
ATOM 6724 O O . TRP A 1 856 ? 0.551 -13.998 3.299 1.00 85.50 856 TRP A O 1
ATOM 6734 N N . SER A 1 857 ? -0.726 -15.021 1.774 1.00 81.81 857 SER A N 1
ATOM 6735 C CA . SER A 1 857 ? -1.862 -15.403 2.644 1.00 81.81 857 SER A CA 1
ATOM 6736 C C . SER A 1 857 ? -2.120 -16.911 2.651 1.00 81.81 857 SER A C 1
ATOM 6738 O O . SER A 1 857 ? -3.028 -17.398 3.312 1.00 81.81 857 SER A O 1
ATOM 6740 N N . ASP A 1 858 ? -1.352 -17.644 1.856 1.00 80.00 858 ASP A N 1
ATOM 6741 C CA . ASP A 1 858 ? -1.268 -19.098 1.806 1.00 80.00 858 ASP A CA 1
ATOM 6742 C C . ASP A 1 858 ? 0.104 -19.440 1.210 1.00 80.00 858 ASP A C 1
ATOM 6744 O O . ASP A 1 858 ? 0.778 -18.579 0.628 1.00 80.00 858 ASP A O 1
ATOM 6748 N N . ARG A 1 859 ? 0.544 -20.685 1.374 1.00 77.94 859 ARG A N 1
ATOM 6749 C CA . ARG A 1 859 ? 1.855 -21.135 0.922 1.00 77.94 859 ARG A CA 1
ATOM 6750 C C . ARG A 1 859 ? 2.023 -20.828 -0.572 1.00 77.94 859 ARG A C 1
ATOM 6752 O O . ARG A 1 859 ? 1.231 -21.324 -1.381 1.00 77.94 859 ARG A O 1
ATOM 6759 N N . PRO A 1 860 ? 3.046 -20.045 -0.962 1.00 83.00 860 PRO A N 1
ATOM 6760 C CA . PRO A 1 860 ? 3.188 -19.620 -2.342 1.00 83.00 860 PRO A CA 1
ATOM 6761 C C . PRO A 1 860 ? 3.502 -20.825 -3.234 1.00 83.00 860 PRO A C 1
ATOM 6763 O O . PRO A 1 860 ? 4.403 -21.621 -2.957 1.00 83.00 860 PRO A O 1
ATOM 6766 N N . LYS A 1 861 ? 2.721 -20.989 -4.303 1.00 85.12 861 LYS A N 1
ATOM 6767 C CA . LYS A 1 861 ? 2.783 -22.160 -5.181 1.00 85.12 861 LYS A CA 1
ATOM 6768 C C . LYS A 1 861 ? 3.700 -21.910 -6.370 1.00 85.12 861 LYS A C 1
ATOM 6770 O O . LYS A 1 861 ? 3.621 -20.871 -7.026 1.00 85.12 861 LYS A O 1
ATOM 6775 N N . GLN A 1 862 ? 4.536 -22.898 -6.684 1.00 88.31 862 GLN A N 1
ATOM 6776 C CA . GLN A 1 862 ? 5.358 -22.888 -7.894 1.00 88.31 862 GLN A CA 1
ATOM 6777 C C . GLN A 1 862 ? 4.490 -23.097 -9.140 1.00 88.31 862 GLN A C 1
ATOM 6779 O O . GLN A 1 862 ? 3.581 -23.937 -9.157 1.00 88.31 862 GLN A O 1
ATOM 6784 N N . LEU A 1 863 ? 4.793 -22.351 -10.201 1.00 93.00 863 LEU A N 1
ATOM 6785 C CA . LEU A 1 863 ? 4.066 -22.399 -11.466 1.00 93.00 863 LEU A CA 1
ATOM 6786 C C . LEU A 1 863 ? 4.831 -23.186 -12.530 1.00 93.00 863 LEU A C 1
ATOM 6788 O O . LEU A 1 863 ? 6.026 -22.992 -12.743 1.00 93.00 863 LEU A O 1
ATOM 6792 N N . ASN A 1 864 ? 4.107 -24.013 -13.280 1.00 95.12 864 ASN A N 1
ATOM 6793 C CA . ASN A 1 864 ? 4.572 -24.597 -14.527 1.00 95.12 864 ASN A CA 1
ATOM 6794 C C . ASN A 1 864 ? 3.841 -23.934 -15.700 1.00 95.12 864 ASN A C 1
ATOM 6796 O O . ASN A 1 864 ? 2.644 -24.155 -15.916 1.00 95.12 864 ASN A O 1
ATOM 6800 N N . VAL A 1 865 ? 4.576 -23.107 -16.447 1.00 97.31 865 VAL A N 1
ATOM 6801 C CA . VAL A 1 865 ? 4.040 -22.256 -17.514 1.00 97.31 865 VAL A CA 1
ATOM 6802 C C . VAL A 1 865 ? 4.542 -22.718 -18.877 1.00 97.31 865 VAL A C 1
ATOM 6804 O O . VAL A 1 865 ? 5.743 -22.779 -19.143 1.00 97.31 865 VAL A O 1
ATOM 6807 N N . THR A 1 866 ? 3.605 -22.989 -19.783 1.00 97.00 866 THR A N 1
ATOM 6808 C CA . THR A 1 866 ? 3.888 -23.346 -21.175 1.00 97.00 866 THR A CA 1
ATOM 6809 C C . THR A 1 866 ? 3.445 -22.230 -22.110 1.00 97.00 866 THR A C 1
ATOM 6811 O O . THR A 1 866 ? 2.285 -21.827 -22.125 1.00 97.00 866 THR A O 1
ATOM 6814 N N . HIS A 1 867 ? 4.373 -21.755 -22.935 1.00 96.12 867 HIS A N 1
ATOM 6815 C CA . HIS A 1 867 ? 4.131 -20.760 -23.974 1.00 96.12 867 HIS A CA 1
ATOM 6816 C C . HIS A 1 867 ? 5.099 -20.986 -25.148 1.00 96.12 867 HIS A C 1
ATOM 6818 O O . HIS A 1 867 ? 6.130 -21.656 -25.013 1.00 96.12 867 HIS A O 1
ATOM 6824 N N . ARG A 1 868 ? 4.781 -20.427 -26.322 1.00 91.00 868 ARG A N 1
ATOM 6825 C CA . ARG A 1 868 ? 5.676 -20.467 -27.497 1.00 91.00 868 ARG A CA 1
ATOM 6826 C C . ARG A 1 868 ? 7.012 -19.779 -27.191 1.00 91.00 868 ARG A C 1
ATOM 6828 O O . ARG A 1 868 ? 7.026 -18.811 -26.446 1.00 91.00 868 ARG A O 1
ATOM 6835 N N . LYS A 1 869 ? 8.117 -20.227 -27.798 1.00 90.56 869 LYS A N 1
ATOM 6836 C CA . LYS A 1 869 ? 9.463 -19.653 -27.565 1.00 90.56 869 LYS A CA 1
ATOM 6837 C C . LYS A 1 869 ? 9.912 -18.627 -28.608 1.00 90.56 869 LYS A C 1
ATOM 6839 O O . LYS A 1 869 ? 10.771 -17.803 -28.319 1.00 90.56 869 LYS A O 1
ATOM 6844 N N . GLU A 1 870 ? 9.308 -18.641 -29.794 1.00 88.81 870 GLU A N 1
ATOM 6845 C CA . GLU A 1 870 ? 9.606 -17.682 -30.861 1.00 88.81 870 GLU A CA 1
ATOM 6846 C C . GLU A 1 870 ? 8.323 -17.167 -31.519 1.00 88.81 870 GLU A C 1
ATOM 6848 O O . GLU A 1 870 ? 7.343 -17.911 -31.672 1.00 88.81 870 GLU A O 1
ATOM 6853 N N . MET A 1 871 ? 8.341 -15.904 -31.941 1.00 86.56 871 MET A N 1
ATOM 6854 C CA . MET A 1 871 ? 7.298 -15.276 -32.750 1.00 86.56 871 MET A CA 1
ATOM 6855 C C . MET A 1 871 ? 7.870 -14.229 -33.703 1.00 86.56 871 MET A C 1
ATOM 6857 O O . MET A 1 871 ? 9.065 -13.937 -33.680 1.00 86.56 871 MET A O 1
ATOM 6861 N N . CYS A 1 872 ? 7.011 -13.671 -34.552 1.00 83.38 872 CYS A N 1
ATOM 6862 C CA . CYS A 1 872 ? 7.401 -12.596 -35.455 1.00 83.38 872 CYS A CA 1
ATOM 6863 C C . CYS A 1 872 ? 6.707 -11.278 -35.084 1.00 83.38 872 CYS A C 1
ATOM 6865 O O . CYS A 1 872 ? 5.741 -11.284 -34.321 1.00 83.38 872 CYS A O 1
ATOM 6867 N N . THR A 1 873 ? 7.199 -10.163 -35.624 1.00 85.62 873 THR A N 1
ATOM 6868 C CA . THR A 1 873 ? 6.564 -8.840 -35.516 1.00 85.62 873 THR A CA 1
ATOM 6869 C C . THR A 1 873 ? 5.134 -8.840 -36.074 1.00 85.62 873 THR A C 1
ATOM 6871 O O . THR A 1 873 ? 4.811 -9.607 -36.978 1.00 85.62 873 THR A O 1
ATOM 6874 N N . GLY A 1 874 ? 4.272 -7.951 -35.580 1.00 82.81 874 GLY A N 1
ATOM 6875 C CA . GLY A 1 874 ? 2.864 -7.864 -35.996 1.00 82.81 874 GLY A CA 1
ATOM 6876 C C . GLY A 1 874 ? 1.906 -8.702 -35.142 1.00 82.81 874 GLY A C 1
ATOM 6877 O O . GLY A 1 874 ? 2.322 -9.472 -34.283 1.00 82.81 874 GLY A O 1
ATOM 6878 N N . GLN A 1 875 ? 0.602 -8.506 -35.344 1.00 87.31 875 GLN A N 1
ATOM 6879 C CA . GLN A 1 875 ? -0.437 -9.039 -34.460 1.00 87.31 875 GLN A CA 1
ATOM 6880 C C . GLN A 1 875 ? -0.573 -10.565 -34.567 1.00 87.31 875 GLN A C 1
ATOM 6882 O O . GLN A 1 875 ? -0.861 -11.100 -35.636 1.00 87.31 875 GLN A O 1
ATOM 6887 N N . GLN A 1 876 ? -0.379 -11.269 -33.450 1.00 85.94 876 GLN A N 1
ATOM 6888 C CA . GLN A 1 876 ? -0.509 -12.723 -33.338 1.00 85.94 876 GLN A CA 1
ATOM 6889 C C . GLN A 1 876 ? -1.104 -13.103 -31.974 1.00 85.94 876 GLN A C 1
ATOM 6891 O O . GLN A 1 876 ? -0.737 -12.501 -30.962 1.00 85.94 876 GLN A O 1
ATOM 6896 N N . PRO A 1 877 ? -1.973 -14.128 -31.902 1.00 91.25 877 PRO A N 1
ATOM 6897 C CA . PRO A 1 877 ? -2.398 -14.667 -30.621 1.00 91.25 877 PRO A CA 1
ATOM 6898 C C . PRO A 1 877 ? -1.243 -15.430 -29.959 1.00 91.25 877 PRO A C 1
ATOM 6900 O O . PRO A 1 877 ? -0.526 -16.206 -30.603 1.00 91.25 877 PRO A O 1
ATOM 6903 N N . VAL A 1 878 ? -1.079 -15.238 -28.654 1.00 93.75 878 VAL A N 1
ATOM 6904 C CA . VAL A 1 878 ? -0.152 -15.993 -27.815 1.00 93.75 878 VAL A CA 1
ATOM 6905 C C . VAL A 1 878 ? -0.956 -16.699 -26.736 1.00 93.75 878 VAL A C 1
ATOM 6907 O O . VAL A 1 878 ? -1.550 -16.067 -25.867 1.00 93.75 878 VAL A O 1
ATOM 6910 N N . ARG A 1 879 ? -0.964 -18.032 -26.811 1.00 96.12 879 ARG A N 1
ATOM 6911 C CA . ARG A 1 879 ? -1.562 -18.895 -25.795 1.00 96.12 879 ARG A CA 1
ATOM 6912 C C . ARG A 1 879 ? -0.527 -19.208 -24.719 1.00 96.12 879 ARG A C 1
ATOM 6914 O O . ARG A 1 879 ? 0.559 -19.697 -25.041 1.00 96.12 879 ARG A O 1
ATOM 6921 N N . VAL A 1 880 ? -0.892 -18.960 -23.470 1.00 98.00 880 VAL A N 1
ATOM 6922 C CA . VAL A 1 880 ? -0.131 -19.318 -22.273 1.00 98.00 880 VAL A CA 1
ATOM 6923 C C . VAL A 1 880 ? -0.973 -20.292 -21.461 1.00 98.00 880 VAL A C 1
ATOM 6925 O O . VAL A 1 880 ? -2.168 -20.083 -21.279 1.00 98.00 880 VAL A O 1
ATOM 6928 N N . THR A 1 881 ? -0.370 -21.397 -21.038 1.00 97.88 881 THR A N 1
ATOM 6929 C CA . THR A 1 881 ? -1.013 -22.408 -20.192 1.00 97.88 881 THR A CA 1
ATOM 6930 C C . THR A 1 881 ? -0.274 -22.479 -18.872 1.00 97.88 881 THR A C 1
ATOM 6932 O O . THR A 1 881 ? 0.948 -22.632 -18.866 1.00 97.88 881 THR A O 1
ATOM 6935 N N . VAL A 1 882 ? -1.013 -22.352 -17.779 1.00 98.12 882 VAL A N 1
ATOM 6936 C CA . VAL A 1 882 ? -0.503 -22.236 -16.418 1.00 98.12 882 VAL A CA 1
ATOM 6937 C C . VAL A 1 882 ? -1.074 -23.378 -15.596 1.00 98.12 882 VAL A C 1
ATOM 6939 O O . VAL A 1 882 ? -2.285 -23.586 -15.532 1.00 98.12 882 VAL A O 1
ATOM 6942 N N . THR A 1 883 ? -0.179 -24.132 -14.971 1.00 97.00 883 THR A N 1
ATOM 6943 C CA . THR A 1 883 ? -0.538 -25.203 -14.043 1.00 97.00 883 THR A CA 1
ATOM 6944 C C . THR A 1 883 ? 0.295 -25.086 -12.776 1.00 97.00 883 THR A C 1
ATOM 6946 O O . THR A 1 883 ? 1.411 -24.571 -12.814 1.00 97.00 883 THR A O 1
ATOM 6949 N N . SER A 1 884 ? -0.221 -25.588 -11.663 1.00 93.62 884 SER A N 1
ATOM 6950 C CA . SER A 1 884 ? 0.522 -25.762 -10.419 1.00 93.62 884 SER A CA 1
ATOM 6951 C C . SER A 1 884 ? 0.177 -27.129 -9.844 1.00 93.62 884 SER A C 1
ATOM 6953 O O . SER A 1 884 ? -0.990 -27.516 -9.822 1.00 93.62 884 SER A O 1
ATOM 6955 N N . GLU A 1 885 ? 1.199 -27.907 -9.483 1.00 88.31 885 GLU A N 1
ATOM 6956 C CA . GLU A 1 885 ? 1.037 -29.281 -8.972 1.00 88.31 885 GLU A CA 1
ATOM 6957 C C . GLU A 1 885 ? 0.180 -30.190 -9.886 1.00 88.31 885 GLU A C 1
ATOM 6959 O O . GLU A 1 885 ? -0.498 -31.107 -9.436 1.00 88.31 885 GLU A O 1
ATOM 6964 N N . GLY A 1 886 ? 0.207 -29.933 -11.200 1.00 88.62 886 GLY A N 1
ATOM 6965 C CA . GLY A 1 886 ? -0.566 -30.672 -12.205 1.00 88.62 886 GLY A CA 1
ATOM 6966 C C . GLY A 1 886 ? -2.001 -30.180 -12.428 1.00 88.62 886 GLY A C 1
ATOM 6967 O O . GLY A 1 886 ? -2.636 -30.637 -13.377 1.00 88.62 886 GLY A O 1
ATOM 6968 N N . ASN A 1 887 ? -2.492 -29.226 -11.632 1.00 94.88 887 ASN A N 1
ATOM 6969 C CA . ASN A 1 887 ? -3.829 -28.644 -11.771 1.00 94.88 887 ASN A CA 1
ATOM 6970 C C . ASN A 1 887 ? -3.786 -27.307 -12.533 1.00 94.88 887 ASN A C 1
ATOM 6972 O O . ASN A 1 887 ? -2.819 -26.556 -12.374 1.00 94.88 887 ASN A O 1
ATOM 6976 N N . PRO A 1 888 ? -4.805 -26.979 -13.349 1.00 96.75 888 PRO A N 1
ATOM 6977 C CA . PRO A 1 888 ? -4.945 -25.649 -13.936 1.00 96.75 888 PRO A CA 1
ATOM 6978 C C . PRO A 1 888 ? -5.056 -24.556 -12.869 1.00 96.75 888 PRO A C 1
ATOM 6980 O O . PRO A 1 888 ? -5.686 -24.766 -11.835 1.00 96.75 888 PRO A O 1
ATOM 6983 N N . VAL A 1 889 ? -4.452 -23.395 -13.127 1.00 96.44 889 VAL A N 1
ATOM 6984 C CA . VAL A 1 889 ? -4.548 -22.223 -12.244 1.00 96.44 889 VAL A CA 1
ATOM 6985 C C . VAL A 1 889 ? -5.418 -21.175 -12.923 1.00 96.44 889 VAL A C 1
ATOM 6987 O O . VAL A 1 889 ? -5.012 -20.642 -13.948 1.00 96.44 889 VAL A O 1
ATOM 6990 N N . GLU A 1 890 ? -6.593 -20.906 -12.360 1.00 96.12 890 GLU A N 1
ATOM 6991 C CA . GLU A 1 890 ? -7.516 -19.854 -12.803 1.00 96.12 890 GLU A CA 1
ATOM 6992 C C . GLU A 1 890 ? -7.099 -18.485 -12.240 1.00 96.12 890 GLU A C 1
ATOM 6994 O O . GLU A 1 890 ? -6.494 -18.411 -11.167 1.00 96.12 890 GLU A O 1
ATOM 6999 N N . ASN A 1 891 ? -7.414 -17.400 -12.955 1.00 94.31 891 ASN A N 1
ATOM 7000 C CA . ASN A 1 891 ? -7.157 -16.008 -12.554 1.00 94.31 891 ASN A CA 1
ATOM 7001 C C . ASN A 1 891 ? -5.672 -15.662 -12.303 1.00 94.31 891 ASN A C 1
ATOM 7003 O O . ASN A 1 891 ? -5.351 -14.635 -11.706 1.00 94.31 891 ASN A O 1
ATOM 7007 N N . ALA A 1 892 ? -4.730 -16.486 -12.774 1.00 96.06 892 ALA A N 1
ATOM 7008 C CA . ALA A 1 892 ? -3.325 -16.099 -12.853 1.00 96.06 892 ALA A CA 1
ATOM 7009 C C . ALA A 1 892 ? -3.144 -15.031 -13.940 1.00 96.06 892 ALA A C 1
ATOM 7011 O O . ALA A 1 892 ? -3.579 -15.221 -15.082 1.00 96.06 892 ALA A O 1
ATOM 7012 N N . LEU A 1 893 ? -2.472 -13.938 -13.586 1.00 96.88 893 LEU A N 1
ATOM 7013 C CA . LEU A 1 893 ? -2.207 -12.796 -14.447 1.00 96.88 893 LEU A CA 1
ATOM 7014 C C . LEU A 1 893 ? -0.991 -13.082 -15.325 1.00 96.88 893 LEU A C 1
ATOM 7016 O O . LEU A 1 893 ? 0.127 -13.227 -14.834 1.00 96.88 893 LEU A O 1
ATOM 7020 N N . VAL A 1 894 ? -1.201 -13.138 -16.634 1.00 97.88 894 VAL A N 1
ATOM 7021 C CA . VAL A 1 894 ? -0.148 -13.231 -17.643 1.00 97.88 894 VAL A CA 1
ATOM 7022 C C . VAL A 1 894 ? 0.178 -11.830 -18.136 1.00 97.88 894 VAL A C 1
ATOM 7024 O O . VAL A 1 894 ? -0.697 -11.139 -18.654 1.00 97.88 894 VAL A O 1
ATOM 7027 N N . CYS A 1 895 ? 1.440 -11.422 -18.030 1.00 96.75 895 CYS A N 1
ATOM 7028 C CA . CYS A 1 895 ? 1.918 -10.144 -18.545 1.00 96.75 895 CYS A CA 1
ATOM 7029 C C . CYS A 1 895 ? 2.985 -10.373 -19.622 1.00 96.75 895 CYS A C 1
ATOM 7031 O O . CYS A 1 895 ? 3.882 -11.206 -19.480 1.00 96.75 895 CYS A O 1
ATOM 7033 N N . MET A 1 896 ? 2.869 -9.656 -20.740 1.00 95.69 896 MET A N 1
ATOM 7034 C CA . MET A 1 896 ? 3.851 -9.653 -21.819 1.00 95.69 896 MET A CA 1
ATOM 7035 C C . MET A 1 896 ? 4.347 -8.241 -22.061 1.00 95.69 896 MET A C 1
ATOM 7037 O O . MET A 1 896 ? 3.573 -7.350 -22.419 1.00 95.69 896 MET A O 1
ATOM 7041 N N . THR A 1 897 ? 5.653 -8.049 -21.901 1.00 94.12 897 THR A N 1
ATOM 7042 C CA . THR A 1 897 ? 6.260 -6.723 -21.983 1.00 94.12 897 THR A CA 1
ATOM 7043 C C . THR A 1 897 ? 7.460 -6.716 -22.911 1.00 94.12 897 THR A C 1
ATOM 7045 O O . THR A 1 897 ? 8.236 -7.670 -23.016 1.00 94.12 897 THR A O 1
ATOM 7048 N N . MET A 1 898 ? 7.615 -5.605 -23.619 1.00 89.81 898 MET A N 1
ATOM 7049 C CA . MET A 1 898 ? 8.814 -5.296 -24.377 1.00 89.81 898 MET A CA 1
ATOM 7050 C C . MET A 1 898 ? 9.088 -3.806 -24.206 1.00 89.81 898 MET A C 1
ATOM 7052 O O . MET A 1 898 ? 8.236 -2.973 -24.527 1.00 89.81 898 MET A O 1
ATOM 7056 N N . LYS A 1 899 ? 10.258 -3.478 -23.645 1.00 79.75 899 LYS A N 1
ATOM 7057 C CA . LYS A 1 899 ? 10.594 -2.131 -23.159 1.00 79.75 899 LYS A CA 1
ATOM 7058 C C . LYS A 1 899 ? 10.224 -1.054 -24.188 1.00 79.75 899 LYS A C 1
ATOM 7060 O O . LYS A 1 899 ? 10.635 -1.132 -25.346 1.00 79.75 899 LYS A O 1
ATOM 7065 N N . GLY A 1 900 ? 9.390 -0.100 -23.768 1.00 74.19 900 GLY A N 1
ATOM 7066 C CA . GLY A 1 900 ? 8.936 1.047 -24.568 1.00 74.19 900 GLY A CA 1
ATOM 7067 C C . GLY A 1 900 ? 8.079 0.729 -25.802 1.00 74.19 900 GLY A C 1
ATOM 7068 O O . GLY A 1 900 ? 7.782 1.634 -26.576 1.00 74.19 900 GLY A O 1
ATOM 7069 N N . THR A 1 901 ? 7.702 -0.531 -26.040 1.00 81.19 901 THR A N 1
ATOM 7070 C CA . THR A 1 901 ? 7.084 -0.944 -27.315 1.00 81.19 901 THR A CA 1
ATOM 7071 C C . THR A 1 901 ? 5.847 -1.820 -27.167 1.00 81.19 901 THR A C 1
ATOM 7073 O O . THR A 1 901 ? 5.009 -1.811 -28.073 1.00 81.19 901 THR A O 1
ATOM 7076 N N . LEU A 1 902 ? 5.713 -2.559 -26.064 1.00 88.00 902 LEU A N 1
ATOM 7077 C CA . LEU A 1 902 ? 4.592 -3.459 -25.816 1.00 88.00 902 LEU A CA 1
ATOM 7078 C C . LEU A 1 902 ? 4.357 -3.643 -24.312 1.00 88.00 902 LEU A C 1
ATOM 7080 O O . LEU A 1 902 ? 5.296 -3.924 -23.569 1.00 88.00 902 LEU A O 1
ATOM 7084 N N . PHE A 1 903 ? 3.094 -3.569 -23.906 1.00 91.88 903 PHE A N 1
ATOM 7085 C CA . PHE A 1 903 ? 2.603 -3.993 -22.601 1.00 91.88 903 PHE A CA 1
ATOM 7086 C C . PHE A 1 903 ? 1.203 -4.576 -22.812 1.00 91.88 903 PHE A C 1
ATOM 7088 O O . PHE A 1 903 ? 0.327 -3.888 -23.337 1.00 91.88 903 PHE A O 1
ATOM 7095 N N . VAL A 1 904 ? 1.017 -5.863 -22.517 1.00 92.38 904 VAL A N 1
ATOM 7096 C CA . VAL A 1 904 ? -0.268 -6.561 -22.668 1.00 92.38 904 VAL A CA 1
ATOM 7097 C C . VAL A 1 904 ? -0.440 -7.516 -21.498 1.00 92.38 904 VAL A C 1
ATOM 7099 O O . VAL A 1 904 ? 0.443 -8.331 -21.236 1.00 92.38 904 VAL A O 1
ATOM 7102 N N . THR A 1 905 ? -1.587 -7.445 -20.836 1.00 94.75 905 THR A N 1
ATOM 7103 C CA . THR A 1 905 ? -1.965 -8.334 -19.738 1.00 94.75 905 THR A CA 1
ATOM 7104 C C . THR A 1 905 ? -3.208 -9.145 -20.095 1.00 94.75 905 THR A C 1
ATOM 7106 O O . THR A 1 905 ? -3.958 -8.806 -21.014 1.00 94.75 905 THR A O 1
ATOM 7109 N N . GLY A 1 906 ? -3.404 -10.262 -19.405 1.00 94.50 906 GLY A N 1
ATOM 7110 C CA . GLY A 1 906 ? -4.595 -11.094 -19.521 1.00 94.50 906 GLY A CA 1
ATOM 7111 C C . GLY A 1 906 ? -4.601 -12.171 -18.449 1.00 94.50 906 GLY A C 1
ATOM 7112 O O . GLY A 1 906 ? -3.544 -12.608 -18.005 1.00 94.50 906 GLY A O 1
ATOM 7113 N N . GLU A 1 907 ? -5.783 -12.601 -18.035 1.00 96.81 907 GLU A N 1
ATOM 7114 C CA . GLU A 1 907 ? -5.939 -13.612 -16.992 1.00 96.81 907 GLU A CA 1
ATOM 7115 C C . GLU A 1 907 ? -6.222 -14.988 -17.596 1.00 96.81 907 GLU A C 1
ATOM 7117 O O . GLU A 1 907 ? -6.694 -15.127 -18.729 1.00 96.81 907 GLU A O 1
ATOM 7122 N N . THR A 1 908 ? -5.859 -16.019 -16.846 1.00 97.88 908 THR A N 1
ATOM 7123 C CA . THR A 1 908 ? -6.154 -17.410 -17.190 1.00 97.88 908 THR A CA 1
ATOM 7124 C C . THR A 1 908 ? -7.599 -17.756 -16.853 1.00 97.88 908 THR A C 1
ATOM 7126 O O . THR A 1 908 ? -8.104 -17.381 -15.799 1.00 97.88 908 THR A O 1
ATOM 7129 N N . ASP A 1 909 ? -8.254 -18.495 -17.746 1.00 97.25 909 ASP A N 1
ATOM 7130 C CA . ASP A 1 909 ? -9.583 -19.056 -17.503 1.00 97.25 909 ASP A CA 1
ATOM 7131 C C . ASP A 1 909 ? -9.545 -20.251 -16.527 1.00 97.25 909 ASP A C 1
ATOM 7133 O O . ASP A 1 909 ? -8.484 -20.676 -16.062 1.00 97.25 909 ASP A O 1
ATOM 7137 N N . SER A 1 910 ? -10.703 -20.863 -16.271 1.00 97.00 910 SER A N 1
ATOM 7138 C CA . SER A 1 910 ? -10.832 -22.070 -15.440 1.00 97.00 910 SER A CA 1
ATOM 7139 C C . SER A 1 910 ? -10.065 -23.299 -15.957 1.00 97.00 910 SER A C 1
ATOM 7141 O O . SER A 1 910 ? -9.862 -24.259 -15.216 1.00 97.00 910 SER A O 1
ATOM 7143 N N . ASN A 1 911 ? -9.588 -23.286 -17.210 1.00 96.56 911 ASN A N 1
ATOM 7144 C CA . ASN A 1 911 ? -8.700 -24.313 -17.766 1.00 96.56 911 ASN A CA 1
ATOM 7145 C C . ASN A 1 911 ? -7.214 -23.942 -17.634 1.00 96.56 911 ASN A C 1
ATOM 7147 O O . ASN A 1 911 ? -6.357 -24.646 -18.180 1.00 96.56 911 ASN A O 1
ATOM 7151 N N . GLY A 1 912 ? -6.890 -22.852 -16.935 1.00 96.88 912 GLY A N 1
ATOM 7152 C CA . GLY A 1 912 ? -5.532 -22.349 -16.765 1.00 96.88 912 GLY A CA 1
ATOM 7153 C C . GLY A 1 912 ? -4.942 -21.778 -18.050 1.00 96.88 912 GLY A C 1
ATOM 7154 O O . GLY A 1 912 ? -3.728 -21.848 -18.259 1.00 96.88 912 GLY A O 1
ATOM 7155 N N . VAL A 1 913 ? -5.774 -21.273 -18.966 1.00 97.56 913 VAL A N 1
ATOM 7156 C CA . VAL A 1 913 ? -5.339 -20.790 -20.279 1.00 97.56 913 VAL A CA 1
ATOM 7157 C C . VAL A 1 913 ? -5.628 -19.302 -20.426 1.00 97.56 913 VAL A C 1
ATOM 7159 O O . VAL A 1 913 ? -6.765 -18.867 -20.308 1.00 97.56 913 VAL A O 1
ATOM 7162 N N . ALA A 1 914 ? -4.602 -18.532 -20.786 1.00 97.56 914 ALA A N 1
ATOM 7163 C CA . ALA A 1 914 ? -4.741 -17.149 -21.231 1.00 97.56 914 ALA A CA 1
ATOM 7164 C C . ALA A 1 914 ? -4.390 -17.055 -22.722 1.00 97.56 914 ALA A C 1
ATOM 7166 O O . ALA A 1 914 ? -3.381 -17.610 -23.173 1.00 97.56 914 ALA A O 1
ATOM 7167 N N . SER A 1 915 ? -5.211 -16.356 -23.506 1.00 95.06 915 SER A N 1
ATOM 7168 C CA . SER A 1 915 ? -4.963 -16.117 -24.932 1.00 95.06 915 SER A CA 1
ATOM 7169 C C . SER A 1 915 ? -4.911 -14.620 -25.209 1.00 95.06 915 SER A C 1
ATOM 7171 O O . SER A 1 915 ? -5.945 -13.970 -25.322 1.00 95.06 915 SER A O 1
ATOM 7173 N N . LEU A 1 916 ? -3.700 -14.082 -25.349 1.00 93.44 916 LEU A N 1
ATOM 7174 C CA . LEU A 1 916 ? -3.464 -12.649 -25.512 1.00 93.44 916 LEU A CA 1
ATOM 7175 C C . LEU A 1 916 ? -3.212 -12.312 -26.985 1.00 93.44 916 LEU A C 1
ATOM 7177 O O . LEU A 1 916 ? -2.467 -13.013 -27.670 1.00 93.44 916 LEU A O 1
ATOM 7181 N N . SER A 1 917 ? -3.804 -11.226 -27.486 1.00 91.25 917 SER A N 1
ATOM 7182 C CA . SER A 1 917 ? -3.495 -10.694 -28.819 1.00 91.25 917 SER A CA 1
ATOM 7183 C C . SER A 1 917 ? -2.298 -9.750 -28.727 1.00 91.25 917 SER A C 1
ATOM 7185 O O . SER A 1 917 ? -2.417 -8.645 -28.207 1.00 91.25 917 SER A O 1
ATOM 7187 N N . VAL A 1 918 ? -1.151 -10.168 -29.259 1.00 91.19 918 VAL A N 1
ATOM 7188 C CA . VAL A 1 918 ? 0.135 -9.489 -29.057 1.00 91.19 918 VAL A CA 1
ATOM 7189 C C . VAL A 1 918 ? 0.681 -8.989 -30.390 1.00 91.19 918 VAL A C 1
ATOM 7191 O O . VAL A 1 918 ? 0.751 -9.748 -31.353 1.00 91.19 918 VAL A O 1
ATOM 7194 N N . ALA A 1 919 ? 1.067 -7.713 -30.465 1.00 90.00 919 ALA A N 1
ATOM 7195 C CA . ALA A 1 919 ? 1.518 -7.071 -31.703 1.00 90.00 919 ALA A CA 1
ATOM 7196 C C . ALA A 1 919 ? 2.873 -6.354 -31.525 1.00 90.00 919 ALA A C 1
ATOM 7198 O O . ALA A 1 919 ? 2.919 -5.121 -31.492 1.00 90.00 919 ALA A O 1
ATOM 7199 N N . PRO A 1 920 ? 3.994 -7.090 -31.400 1.00 89.44 920 PRO A N 1
ATOM 7200 C CA . PRO A 1 920 ? 5.299 -6.476 -31.216 1.00 89.44 920 PRO A CA 1
ATOM 7201 C C . PRO A 1 920 ? 5.731 -5.753 -32.498 1.00 89.44 920 PRO A C 1
ATOM 7203 O O . PRO A 1 920 ? 5.654 -6.300 -33.602 1.00 89.44 920 PRO A O 1
ATOM 7206 N N . LYS A 1 921 ? 6.185 -4.504 -32.346 1.00 86.88 921 LYS A N 1
ATOM 7207 C CA . LYS A 1 921 ? 6.553 -3.624 -33.469 1.00 86.88 921 LYS A CA 1
ATOM 7208 C C . LYS A 1 921 ? 7.994 -3.802 -33.943 1.00 86.88 921 LYS A C 1
ATOM 7210 O O . LYS A 1 921 ? 8.296 -3.505 -35.093 1.00 86.88 921 LYS A O 1
ATOM 7215 N N . VAL A 1 922 ? 8.879 -4.271 -33.068 1.00 89.19 922 VAL A N 1
ATOM 7216 C CA . VAL A 1 922 ? 10.308 -4.445 -33.355 1.00 89.19 922 VAL A CA 1
ATOM 7217 C C . VAL A 1 922 ? 10.757 -5.860 -32.998 1.00 89.19 922 VAL A C 1
ATOM 7219 O O . VAL A 1 922 ? 10.109 -6.547 -32.211 1.00 89.19 922 VAL A O 1
ATOM 7222 N N . ALA A 1 923 ? 11.847 -6.312 -33.613 1.00 86.88 923 ALA A N 1
ATOM 7223 C CA . ALA A 1 923 ? 12.497 -7.561 -33.228 1.00 86.88 923 ALA A CA 1
ATOM 7224 C C . ALA A 1 923 ? 13.263 -7.374 -31.909 1.00 86.88 923 ALA A C 1
ATOM 7226 O O . ALA A 1 923 ? 13.773 -6.286 -31.641 1.00 86.88 923 ALA A O 1
ATOM 7227 N N . GLY A 1 924 ? 13.359 -8.429 -31.104 1.00 90.50 924 GLY A N 1
ATOM 7228 C CA . GLY A 1 924 ? 13.978 -8.377 -29.783 1.00 90.50 924 GLY A CA 1
ATOM 7229 C C . GLY A 1 924 ? 13.498 -9.498 -28.867 1.00 90.50 924 GLY A C 1
ATOM 7230 O O . GLY A 1 924 ? 12.914 -10.481 -29.320 1.00 90.50 924 GLY A O 1
ATOM 7231 N N . THR A 1 925 ? 13.745 -9.345 -27.570 1.00 93.19 925 THR A N 1
ATOM 7232 C CA . THR A 1 925 ? 13.273 -10.279 -26.543 1.00 93.19 925 THR A CA 1
ATOM 7233 C C . THR A 1 925 ? 12.059 -9.684 -25.847 1.00 93.19 925 THR A C 1
ATOM 7235 O O . THR A 1 925 ? 12.155 -8.624 -25.232 1.00 93.19 925 THR A O 1
ATOM 7238 N N . MET A 1 926 ? 10.928 -10.378 -25.932 1.00 94.75 926 MET A N 1
ATOM 7239 C CA . MET A 1 926 ? 9.714 -10.057 -25.188 1.00 94.75 926 MET A CA 1
ATOM 7240 C C . MET A 1 926 ? 9.690 -10.883 -23.903 1.00 94.75 926 MET A C 1
ATOM 7242 O O . MET A 1 926 ? 9.888 -12.098 -23.956 1.00 94.75 926 MET A O 1
ATOM 7246 N N . GLN A 1 927 ? 9.458 -10.242 -22.763 1.00 96.31 927 GLN A N 1
ATOM 7247 C CA . GLN A 1 927 ? 9.292 -10.935 -21.488 1.00 96.31 927 GLN A CA 1
ATOM 7248 C C . GLN A 1 927 ? 7.865 -11.468 -21.379 1.00 96.31 927 GLN A C 1
ATOM 7250 O O . GLN A 1 927 ? 6.923 -10.828 -21.843 1.00 96.31 927 GLN A O 1
ATOM 7255 N N . VAL A 1 928 ? 7.720 -12.648 -20.785 1.00 96.88 928 VAL A N 1
ATOM 7256 C CA . VAL A 1 928 ? 6.436 -13.259 -20.438 1.00 96.88 928 VAL A CA 1
ATOM 7257 C C . VAL A 1 928 ? 6.504 -13.649 -18.982 1.00 96.88 928 VAL A C 1
ATOM 7259 O O . VAL A 1 928 ? 7.348 -14.453 -18.591 1.00 96.88 928 VAL A O 1
ATOM 7262 N N . THR A 1 929 ? 5.599 -13.108 -18.193 1.00 97.25 929 THR A N 1
ATOM 7263 C CA . THR A 1 929 ? 5.514 -13.382 -16.768 1.00 97.25 929 THR A CA 1
ATOM 7264 C C . THR A 1 929 ? 4.131 -13.888 -16.416 1.00 97.25 929 THR A C 1
ATOM 7266 O O . THR A 1 929 ? 3.151 -13.606 -17.109 1.00 97.25 929 THR A O 1
ATOM 7269 N N . VAL A 1 930 ? 4.065 -14.685 -15.355 1.00 97.50 930 VAL A N 1
ATOM 7270 C CA . VAL A 1 930 ? 2.799 -15.122 -14.767 1.00 97.50 930 VAL A CA 1
ATOM 7271 C C . VAL A 1 930 ? 2.869 -14.882 -13.271 1.00 97.50 930 VAL A C 1
ATOM 7273 O O . VAL A 1 930 ? 3.806 -15.351 -12.628 1.00 97.50 930 VAL A O 1
ATOM 7276 N N . SER A 1 931 ? 1.907 -14.148 -12.729 1.00 94.75 931 SER A N 1
ATOM 7277 C CA . SER A 1 931 ? 1.837 -13.777 -11.316 1.00 94.75 931 SER A CA 1
ATOM 7278 C C . SER A 1 931 ? 0.405 -13.906 -10.788 1.00 94.75 931 SER A C 1
ATOM 7280 O O . SER A 1 931 ? -0.545 -14.074 -11.551 1.00 94.75 931 SER A O 1
ATOM 7282 N N . GLY A 1 932 ? 0.228 -13.862 -9.470 1.00 90.62 932 GLY A N 1
ATOM 7283 C CA . GLY A 1 932 ? -1.092 -13.912 -8.841 1.00 90.62 932 GLY A CA 1
ATOM 7284 C C . GLY A 1 932 ? -1.001 -14.073 -7.328 1.00 90.62 932 GLY A C 1
ATOM 7285 O O . GLY A 1 932 ? 0.094 -14.141 -6.768 1.00 90.62 932 GLY A O 1
ATOM 7286 N N . LYS A 1 933 ? -2.156 -14.107 -6.659 1.00 88.44 933 LYS A N 1
ATOM 7287 C CA . LYS A 1 933 ? -2.238 -14.291 -5.205 1.00 88.44 933 LYS A CA 1
ATOM 7288 C C . LYS A 1 933 ? -1.677 -15.663 -4.817 1.00 88.44 933 LYS A C 1
ATOM 7290 O O . LYS A 1 933 ? -2.116 -16.673 -5.358 1.00 88.44 933 LYS A O 1
ATOM 7295 N N . ASN A 1 934 ? -0.712 -15.691 -3.895 1.00 86.81 934 ASN A N 1
ATOM 7296 C CA . ASN A 1 934 ? -0.033 -16.912 -3.433 1.00 86.81 934 ASN A CA 1
ATOM 7297 C C . ASN A 1 934 ? 0.623 -17.733 -4.562 1.00 86.81 934 ASN A C 1
ATOM 7299 O O . ASN A 1 934 ? 0.716 -18.957 -4.475 1.00 86.81 934 ASN A O 1
ATOM 7303 N N . LEU A 1 935 ? 1.084 -17.073 -5.630 1.00 89.25 935 LEU A N 1
ATOM 7304 C CA . LEU A 1 935 ? 1.831 -17.700 -6.722 1.00 89.25 935 LEU A CA 1
ATOM 7305 C C . LEU A 1 935 ? 3.239 -17.118 -6.791 1.00 89.25 935 LEU A C 1
ATOM 7307 O O . LEU A 1 935 ? 3.403 -15.900 -6.862 1.00 89.25 935 LEU A O 1
ATOM 7311 N N . ILE A 1 936 ? 4.242 -17.991 -6.846 1.00 89.75 936 ILE A N 1
ATOM 7312 C CA . ILE A 1 936 ? 5.625 -17.581 -7.100 1.00 89.75 936 ILE A CA 1
ATOM 7313 C C . ILE A 1 936 ? 5.706 -17.116 -8.561 1.00 89.75 936 ILE A C 1
ATOM 7315 O O . ILE A 1 936 ? 5.361 -17.902 -9.454 1.00 89.75 936 ILE A O 1
ATOM 7319 N N . PRO A 1 937 ? 6.124 -15.866 -8.841 1.00 93.31 937 PRO A N 1
ATOM 7320 C CA . PRO A 1 937 ? 6.098 -15.337 -10.196 1.00 93.31 937 PRO A CA 1
ATOM 7321 C C . PRO A 1 937 ? 6.960 -16.153 -11.166 1.00 93.31 937 PRO A C 1
ATOM 7323 O O . PRO A 1 937 ? 8.157 -16.353 -10.956 1.00 93.31 937 PRO A O 1
ATOM 7326 N N . TYR A 1 938 ? 6.368 -16.578 -12.281 1.00 95.31 938 TYR A N 1
ATOM 7327 C CA . TYR A 1 938 ? 7.106 -17.164 -13.396 1.00 95.31 938 TYR A CA 1
ATOM 7328 C C . TYR A 1 938 ? 7.738 -16.060 -14.243 1.00 95.31 938 TYR A C 1
ATOM 7330 O O . TYR A 1 938 ? 7.055 -15.108 -14.620 1.00 95.31 938 TYR A O 1
ATOM 7338 N N . LEU A 1 939 ? 9.010 -16.230 -14.616 1.00 94.69 939 LEU A N 1
ATOM 7339 C CA . LEU A 1 939 ? 9.730 -15.351 -15.538 1.00 94.69 939 LEU A CA 1
ATOM 7340 C C . LEU A 1 939 ? 10.201 -16.158 -16.755 1.00 94.69 939 LEU A C 1
ATOM 7342 O O . LEU A 1 939 ? 10.986 -17.100 -16.636 1.00 94.69 939 LEU A O 1
ATOM 7346 N N . GLY A 1 940 ? 9.736 -15.783 -17.942 1.00 95.50 940 GLY A N 1
ATOM 7347 C CA . GLY A 1 940 ? 10.104 -16.400 -19.211 1.00 95.50 940 GLY A CA 1
ATOM 7348 C C . GLY A 1 940 ? 10.243 -15.368 -20.324 1.00 95.50 940 GLY A C 1
ATOM 7349 O O . GLY A 1 940 ? 10.003 -14.179 -20.139 1.00 95.50 940 GLY A O 1
ATOM 7350 N N . SER A 1 941 ? 10.644 -15.818 -21.511 1.00 96.06 941 SER A N 1
ATOM 7351 C CA . SER A 1 941 ? 10.839 -14.925 -22.654 1.00 96.06 941 SER A CA 1
ATOM 7352 C C . SER A 1 941 ? 10.486 -15.568 -23.992 1.00 96.06 941 SER A C 1
ATOM 7354 O O . SER A 1 941 ? 10.513 -16.793 -24.159 1.00 96.06 941 SER A O 1
ATOM 7356 N N . ILE A 1 942 ? 10.135 -14.717 -24.955 1.00 95.12 942 ILE A N 1
ATOM 7357 C CA . ILE A 1 942 ? 9.840 -15.060 -26.345 1.00 95.12 942 ILE A CA 1
ATOM 7358 C C . ILE A 1 942 ? 10.754 -14.234 -27.245 1.00 95.12 942 ILE A C 1
ATOM 7360 O O . ILE A 1 942 ? 10.805 -13.009 -27.148 1.00 95.12 942 ILE A O 1
ATOM 7364 N N . ILE A 1 943 ? 11.450 -14.903 -28.162 1.00 92.25 943 ILE A N 1
ATOM 7365 C CA . ILE A 1 943 ? 12.273 -14.230 -29.170 1.00 92.25 943 ILE A CA 1
ATOM 7366 C C . ILE A 1 943 ? 11.358 -13.734 -30.296 1.00 92.25 943 ILE A C 1
ATOM 7368 O O . ILE A 1 943 ? 10.689 -14.534 -30.955 1.00 92.25 943 ILE A O 1
ATOM 7372 N N . VAL A 1 944 ? 11.342 -12.423 -30.532 1.00 90.19 944 VAL A N 1
ATOM 7373 C CA . VAL A 1 944 ? 10.610 -11.765 -31.621 1.00 90.19 944 VAL A CA 1
ATOM 7374 C C . VAL A 1 944 ? 11.559 -11.497 -32.786 1.00 90.19 944 VAL A C 1
ATOM 7376 O O . VAL A 1 944 ? 12.561 -10.797 -32.642 1.00 90.19 944 VAL A O 1
ATOM 7379 N N . ARG A 1 945 ? 11.230 -12.024 -33.966 1.00 85.31 945 ARG A N 1
ATOM 7380 C CA . ARG A 1 945 ? 11.979 -11.817 -35.219 1.00 85.31 945 ARG A CA 1
ATOM 7381 C C . ARG A 1 945 ? 11.168 -10.956 -36.192 1.00 85.31 945 ARG A C 1
ATOM 7383 O O . ARG A 1 945 ? 9.946 -10.884 -36.078 1.00 85.31 945 ARG A O 1
ATOM 7390 N N . ARG A 1 946 ? 11.801 -10.307 -37.171 1.00 72.00 946 ARG A N 1
ATOM 7391 C CA . ARG A 1 946 ? 11.036 -9.644 -38.243 1.00 72.00 946 ARG A CA 1
ATOM 7392 C C . ARG A 1 946 ? 10.343 -10.716 -39.085 1.00 72.00 946 ARG A C 1
ATOM 7394 O O . ARG A 1 946 ? 10.955 -11.737 -39.393 1.00 72.00 946 ARG A O 1
ATOM 7401 N N . CYS A 1 947 ? 9.079 -10.499 -39.449 1.00 60.69 947 CYS A N 1
ATOM 7402 C CA . CYS A 1 947 ? 8.336 -11.422 -40.326 1.00 60.69 947 CYS A CA 1
ATOM 7403 C C . CYS A 1 947 ? 9.054 -11.688 -41.658 1.00 60.69 947 CYS A C 1
ATOM 7405 O O . CYS A 1 947 ? 8.956 -12.784 -42.196 1.00 60.69 947 CYS A O 1
ATOM 7407 N N . GLU A 1 948 ? 9.796 -10.702 -42.158 1.00 54.84 948 GLU A N 1
ATOM 7408 C CA . GLU A 1 948 ? 10.563 -10.778 -43.406 1.00 54.84 948 GLU A CA 1
ATOM 7409 C C . GLU A 1 948 ? 11.741 -11.769 -43.334 1.00 54.84 948 GLU A C 1
ATOM 7411 O O . GLU A 1 948 ? 12.165 -12.285 -44.364 1.00 54.84 948 GLU A O 1
ATOM 7416 N N . ASP A 1 949 ? 12.223 -12.096 -42.127 1.00 48.34 949 ASP A N 1
ATOM 7417 C CA . ASP A 1 949 ? 13.402 -12.942 -41.907 1.00 48.34 949 ASP A CA 1
ATOM 7418 C C . ASP A 1 949 ? 13.064 -14.411 -41.601 1.00 48.34 949 ASP A C 1
ATOM 7420 O O . ASP A 1 949 ? 13.978 -15.222 -41.454 1.00 48.34 949 ASP A O 1
ATOM 7424 N N . VAL A 1 950 ? 11.787 -14.788 -41.430 1.00 48.53 950 VAL A N 1
ATOM 7425 C CA . VAL A 1 950 ? 11.415 -16.138 -40.963 1.00 48.53 950 VAL A CA 1
ATOM 7426 C C . VAL A 1 950 ? 10.123 -16.639 -41.592 1.00 48.53 950 VAL A C 1
ATOM 7428 O O . VAL A 1 950 ? 9.020 -16.244 -41.217 1.00 48.53 950 VAL A O 1
ATOM 7431 N N . CYS A 1 951 ? 10.243 -17.642 -42.459 1.00 50.34 951 CYS A N 1
ATOM 7432 C CA . CYS A 1 951 ? 9.103 -18.447 -42.868 1.00 50.34 951 CYS A CA 1
ATOM 7433 C C . CYS A 1 951 ? 8.793 -19.506 -41.791 1.00 50.34 951 CYS A C 1
ATOM 7435 O O . CYS A 1 951 ? 9.520 -20.492 -41.624 1.00 50.34 951 CYS A O 1
ATOM 7437 N N . LEU A 1 952 ? 7.699 -19.301 -41.048 1.00 46.28 952 LEU A N 1
ATOM 7438 C CA . LEU A 1 952 ? 7.190 -20.239 -40.032 1.00 46.28 952 LEU A CA 1
ATOM 7439 C C . LEU A 1 952 ? 6.376 -21.411 -40.629 1.00 46.28 952 LEU A C 1
ATOM 7441 O O . LEU A 1 952 ? 5.976 -22.317 -39.900 1.00 46.28 952 LEU A O 1
ATOM 7445 N N . THR A 1 953 ? 6.152 -21.425 -41.949 1.00 52.84 953 THR A N 1
ATOM 7446 C CA . THR A 1 953 ? 5.519 -22.526 -42.704 1.00 52.84 953 THR A CA 1
ATOM 7447 C C . THR A 1 953 ? 6.534 -23.204 -43.631 1.00 52.84 953 THR A C 1
ATOM 7449 O O . THR A 1 953 ? 7.693 -22.813 -43.646 1.00 52.84 953 THR A O 1
ATOM 7452 N N . SER A 1 954 ? 6.155 -24.262 -44.365 1.00 52.97 954 SER A N 1
ATOM 7453 C CA . SER A 1 954 ? 7.029 -24.805 -45.421 1.00 52.97 954 SER A CA 1
ATOM 7454 C C . SER A 1 954 ? 6.972 -23.902 -46.653 1.00 52.97 954 SER A C 1
ATOM 7456 O O . SER A 1 954 ? 5.882 -23.649 -47.159 1.00 52.97 954 SER A O 1
ATOM 7458 N N . VAL A 1 955 ? 8.119 -23.488 -47.188 1.00 61.97 955 VAL A N 1
ATOM 7459 C CA . VAL A 1 955 ? 8.180 -22.865 -48.515 1.00 61.97 955 VAL A CA 1
ATOM 7460 C C . VAL A 1 955 ? 7.983 -23.972 -49.548 1.00 61.97 955 VAL A C 1
ATOM 7462 O O . VAL A 1 955 ? 8.804 -24.882 -49.625 1.00 61.97 955 VAL A O 1
ATOM 7465 N N . VAL A 1 956 ? 6.891 -23.935 -50.316 1.00 61.06 956 VAL A N 1
ATOM 7466 C CA . VAL A 1 956 ? 6.629 -24.883 -51.412 1.00 61.06 956 VAL A CA 1
ATOM 7467 C C . VAL A 1 956 ? 6.443 -24.103 -52.704 1.00 61.06 956 VAL A C 1
ATOM 7469 O O . VAL A 1 956 ? 5.367 -23.570 -52.957 1.00 61.06 956 VAL A O 1
ATOM 7472 N N . CYS A 1 957 ? 7.484 -24.056 -53.528 1.00 63.16 957 CYS A N 1
ATOM 7473 C CA . CYS A 1 957 ? 7.449 -23.382 -54.817 1.00 63.16 957 CYS A CA 1
ATOM 7474 C C . CYS A 1 957 ? 7.258 -24.382 -55.964 1.00 63.16 957 CYS A C 1
ATOM 7476 O O . CYS A 1 957 ? 7.882 -25.450 -55.997 1.00 63.16 957 CYS A O 1
ATOM 7478 N N . ARG A 1 958 ? 6.375 -24.044 -56.911 1.00 54.25 958 ARG A N 1
ATOM 7479 C CA . ARG A 1 958 ? 6.209 -24.782 -58.178 1.00 54.25 958 ARG A CA 1
ATOM 7480 C C . ARG A 1 958 ? 7.098 -24.227 -59.300 1.00 54.25 958 ARG A C 1
ATOM 7482 O O . ARG A 1 958 ? 7.256 -24.913 -60.305 1.00 54.25 958 ARG A O 1
ATOM 7489 N N . THR A 1 959 ? 7.661 -23.042 -59.087 1.00 61.44 959 THR A N 1
ATOM 7490 C CA . THR A 1 959 ? 8.556 -22.269 -59.961 1.00 61.44 959 THR A CA 1
ATOM 7491 C C . THR A 1 959 ? 9.829 -21.901 -59.186 1.00 61.44 959 THR A C 1
ATOM 7493 O O . THR A 1 959 ? 10.041 -22.426 -58.089 1.00 61.44 959 THR A O 1
ATOM 7496 N N . ASP A 1 960 ? 10.700 -21.056 -59.745 1.00 58.06 960 ASP A N 1
ATOM 7497 C CA . ASP A 1 960 ? 12.002 -20.753 -59.143 1.00 58.06 960 ASP A CA 1
ATOM 7498 C C . ASP A 1 960 ? 11.864 -19.964 -57.834 1.00 58.06 960 ASP A C 1
ATOM 7500 O O . ASP A 1 960 ? 10.956 -19.152 -57.665 1.00 58.06 960 ASP A O 1
ATOM 7504 N N . ILE A 1 961 ? 12.777 -20.202 -56.890 1.00 62.31 961 ILE A N 1
ATOM 7505 C CA . ILE A 1 961 ? 12.980 -19.332 -55.726 1.00 62.31 961 ILE A CA 1
ATOM 7506 C C . ILE A 1 961 ? 14.192 -18.459 -56.037 1.00 62.31 961 ILE A C 1
ATOM 7508 O O . ILE A 1 961 ? 15.316 -18.940 -55.925 1.00 62.31 961 ILE A O 1
ATOM 7512 N N . ALA A 1 962 ? 13.975 -17.198 -56.409 1.00 63.25 962 ALA A N 1
ATOM 7513 C CA . ALA A 1 962 ? 15.032 -16.205 -56.591 1.00 63.25 962 ALA A CA 1
ATOM 7514 C C . ALA A 1 962 ? 14.991 -15.184 -55.442 1.00 63.25 962 ALA A C 1
ATOM 7516 O O . ALA A 1 962 ? 14.015 -14.454 -55.289 1.00 63.25 962 ALA A O 1
ATOM 7517 N N . CYS A 1 963 ? 16.033 -15.140 -54.609 1.00 58.56 963 CYS A N 1
ATOM 7518 C CA . CYS A 1 963 ? 16.085 -14.284 -53.419 1.00 58.56 963 CYS A CA 1
ATOM 7519 C C . CYS A 1 963 ? 17.304 -13.357 -53.404 1.00 58.56 963 CYS A C 1
ATOM 7521 O O . CYS A 1 963 ? 18.448 -13.784 -53.575 1.00 58.56 963 CYS A O 1
ATOM 7523 N N . GLY A 1 964 ? 17.054 -12.071 -53.131 1.00 51.66 964 GLY A N 1
ATOM 7524 C CA . GLY A 1 964 ? 18.095 -11.078 -52.844 1.00 51.66 964 GLY A CA 1
ATOM 7525 C C . GLY A 1 964 ? 18.664 -11.145 -51.418 1.00 51.66 964 GLY A C 1
ATOM 7526 O O . GLY A 1 964 ? 19.699 -10.534 -51.165 1.00 51.66 964 GLY A O 1
ATOM 7527 N N . SER A 1 965 ? 18.006 -11.901 -50.531 1.00 60.03 965 SER A N 1
ATOM 7528 C CA . SER A 1 965 ? 18.238 -12.001 -49.078 1.00 60.03 965 SER A CA 1
ATOM 7529 C C . SER A 1 965 ? 18.107 -13.462 -48.610 1.00 60.03 965 SER A C 1
ATOM 7531 O O . SER A 1 965 ? 17.850 -14.330 -49.437 1.00 60.03 965 SER A O 1
ATOM 7533 N N . ASN A 1 966 ? 18.246 -13.763 -47.310 1.00 60.72 966 ASN A N 1
ATOM 7534 C CA . ASN A 1 966 ? 18.243 -15.149 -46.810 1.00 60.72 966 ASN A CA 1
ATOM 7535 C C . ASN A 1 966 ? 16.895 -15.856 -47.032 1.00 60.72 966 ASN A C 1
ATOM 7537 O O . ASN A 1 966 ? 15.840 -15.285 -46.768 1.00 60.72 966 ASN A O 1
ATOM 7541 N N . VAL A 1 967 ? 16.925 -17.145 -47.384 1.00 63.44 967 VAL A N 1
ATOM 7542 C CA . VAL A 1 967 ? 15.753 -18.029 -47.258 1.00 63.44 967 VAL A CA 1
ATOM 7543 C C . VAL A 1 967 ? 15.878 -18.779 -45.945 1.00 63.44 967 VAL A C 1
ATOM 7545 O O . VAL A 1 967 ? 16.557 -19.802 -45.868 1.00 63.44 967 VAL A O 1
ATOM 7548 N N . VAL A 1 968 ? 15.212 -18.282 -44.903 1.00 62.50 968 VAL A N 1
ATOM 7549 C CA . VAL A 1 968 ? 15.160 -18.945 -43.594 1.00 62.50 968 VAL A CA 1
ATOM 7550 C C . VAL A 1 968 ? 13.764 -19.512 -43.374 1.00 62.50 968 VAL A C 1
ATOM 7552 O O . VAL A 1 968 ? 12.785 -18.787 -43.205 1.00 62.50 968 VAL A O 1
ATOM 7555 N N . CYS A 1 969 ? 13.661 -20.837 -43.379 1.00 64.62 969 CYS A N 1
ATOM 7556 C CA . CYS A 1 969 ? 12.399 -21.545 -43.208 1.00 64.62 969 CYS A CA 1
ATOM 7557 C C . CYS A 1 969 ? 12.595 -22.722 -42.256 1.00 64.62 969 CYS A C 1
ATOM 7559 O O . CYS A 1 969 ? 13.230 -23.721 -42.600 1.00 64.62 969 CYS A O 1
ATOM 7561 N N . LEU A 1 970 ? 12.052 -22.621 -41.041 1.00 59.28 970 LEU A N 1
ATOM 7562 C CA . LEU A 1 970 ? 12.288 -23.632 -40.007 1.00 59.28 970 LEU A CA 1
ATOM 7563 C C . LEU A 1 970 ? 11.747 -25.019 -40.412 1.00 59.28 970 LEU A C 1
ATOM 7565 O O . LEU A 1 970 ? 12.488 -25.987 -40.241 1.00 59.28 970 LEU A O 1
ATOM 7569 N N . PRO A 1 971 ? 10.539 -25.167 -40.998 1.00 66.00 971 PRO A N 1
ATOM 7570 C CA . PRO A 1 971 ? 10.017 -26.474 -41.386 1.00 66.00 971 PRO A CA 1
ATOM 7571 C C . PRO A 1 971 ? 10.713 -27.068 -42.621 1.00 66.00 971 PRO A C 1
ATOM 7573 O O . PRO A 1 971 ? 11.516 -27.980 -42.453 1.00 66.00 971 PRO A O 1
ATOM 7576 N N . LYS A 1 972 ? 10.420 -26.617 -43.851 1.00 71.19 972 LYS A N 1
ATOM 7577 C CA . LYS A 1 972 ? 10.934 -27.200 -45.112 1.00 71.19 972 LYS A CA 1
ATOM 7578 C C . LYS A 1 972 ? 11.017 -26.150 -46.220 1.00 71.19 972 LYS A C 1
ATOM 7580 O O . LYS A 1 972 ? 10.071 -25.391 -46.389 1.00 71.19 972 LYS A O 1
ATOM 7585 N N . VAL A 1 973 ? 12.058 -26.201 -47.048 1.00 72.00 973 VAL A N 1
ATOM 7586 C CA . VAL A 1 973 ? 12.141 -25.493 -48.337 1.00 72.00 973 VAL A CA 1
ATOM 7587 C C . VAL A 1 973 ? 12.027 -26.523 -49.461 1.00 72.00 973 VAL A C 1
ATOM 7589 O O . VAL A 1 973 ? 12.894 -27.382 -49.602 1.00 72.00 973 VAL A O 1
ATOM 7592 N N . LEU A 1 974 ? 10.947 -26.474 -50.239 1.00 70.88 974 LEU A N 1
ATOM 7593 C CA . LEU A 1 974 ? 10.649 -27.365 -51.360 1.00 70.88 974 LEU A CA 1
ATOM 7594 C C . LEU A 1 974 ? 10.491 -26.546 -52.643 1.00 70.88 974 LEU A C 1
ATOM 7596 O O . LEU A 1 974 ? 9.627 -25.679 -52.711 1.00 70.88 974 LEU A O 1
ATOM 7600 N N . CYS A 1 975 ? 11.263 -26.863 -53.678 1.00 69.94 975 CYS A N 1
ATOM 7601 C CA . CYS A 1 975 ? 11.145 -26.234 -54.993 1.00 69.94 975 CYS A CA 1
ATOM 7602 C C . CYS A 1 975 ? 11.057 -27.285 -56.114 1.00 69.94 975 CYS A C 1
ATOM 7604 O O . CYS A 1 975 ? 11.710 -28.336 -56.064 1.00 69.94 975 CYS A O 1
ATOM 7606 N N . VAL A 1 976 ? 10.217 -27.037 -57.123 1.00 66.00 976 VAL A N 1
ATOM 7607 C CA . VAL A 1 976 ? 10.072 -27.908 -58.303 1.00 66.00 976 VAL A CA 1
ATOM 7608 C C . VAL A 1 976 ? 11.085 -27.572 -59.407 1.00 66.00 976 VAL A C 1
ATOM 7610 O O . VAL A 1 976 ? 11.478 -28.473 -60.152 1.00 66.00 976 VAL A O 1
ATOM 7613 N N . THR A 1 977 ? 11.536 -26.327 -59.494 1.00 70.94 977 THR A N 1
ATOM 7614 C CA . THR A 1 977 ? 12.513 -25.860 -60.485 1.00 70.94 977 THR A CA 1
ATOM 7615 C C . THR A 1 977 ? 13.808 -25.477 -59.768 1.00 70.94 977 THR A C 1
ATOM 7617 O O . THR A 1 977 ? 14.373 -26.395 -59.184 1.00 70.94 977 THR A O 1
ATOM 7620 N N . ASP A 1 978 ? 14.311 -24.242 -59.786 1.00 63.94 978 ASP A N 1
ATOM 7621 C CA . ASP A 1 978 ? 15.603 -23.846 -59.206 1.00 63.94 978 ASP A CA 1
ATOM 7622 C C . ASP A 1 978 ? 15.462 -23.070 -57.865 1.00 63.94 978 ASP A C 1
ATOM 7624 O O . ASP A 1 978 ? 14.456 -22.417 -57.593 1.00 63.94 978 ASP A O 1
ATOM 7628 N N . ILE A 1 979 ? 16.465 -23.159 -56.979 1.00 69.81 979 ILE A N 1
ATOM 7629 C CA . ILE A 1 979 ? 16.626 -22.287 -55.795 1.00 69.81 979 ILE A CA 1
ATOM 7630 C C . ILE A 1 979 ? 17.901 -21.475 -56.005 1.00 69.81 979 ILE A C 1
ATOM 7632 O O . ILE A 1 979 ? 18.975 -22.065 -56.069 1.00 69.81 979 ILE A O 1
ATOM 7636 N N . ILE A 1 980 ? 17.794 -20.152 -56.095 1.00 69.44 980 ILE A N 1
ATOM 7637 C CA . ILE A 1 980 ? 18.891 -19.222 -56.371 1.00 69.44 980 ILE A CA 1
ATOM 7638 C C . ILE A 1 980 ? 18.878 -18.113 -55.312 1.00 69.44 980 ILE A C 1
ATOM 7640 O O . ILE A 1 980 ? 17.953 -17.302 -55.275 1.00 69.44 980 ILE A O 1
ATOM 7644 N N . CYS A 1 981 ? 19.904 -18.055 -54.457 1.00 66.81 981 CYS A N 1
ATOM 7645 C CA . CYS A 1 981 ? 19.975 -17.072 -53.371 1.00 66.81 981 CYS A CA 1
ATOM 7646 C C . CYS A 1 981 ? 21.304 -16.319 -53.280 1.00 66.81 981 CYS A C 1
ATOM 7648 O O . CYS A 1 981 ? 22.378 -16.913 -53.397 1.00 66.81 981 CYS A O 1
ATOM 7650 N N . LYS A 1 982 ? 21.235 -15.008 -53.008 1.00 63.31 982 LYS A N 1
ATOM 7651 C CA . LYS A 1 982 ? 22.419 -14.138 -52.837 1.00 63.31 982 LYS A CA 1
ATOM 7652 C C . LYS A 1 982 ? 23.084 -14.233 -51.461 1.00 63.31 982 LYS A C 1
ATOM 7654 O O . LYS A 1 982 ? 24.200 -13.753 -51.295 1.00 63.31 982 LYS A O 1
ATOM 7659 N N . THR A 1 983 ? 22.420 -14.824 -50.477 1.00 70.62 983 THR A N 1
ATOM 7660 C CA . THR A 1 983 ? 22.955 -15.006 -49.120 1.00 70.62 983 THR A CA 1
ATOM 7661 C C . THR A 1 983 ? 22.733 -16.458 -48.694 1.00 70.62 983 THR A C 1
ATOM 7663 O O . THR A 1 983 ? 23.130 -17.318 -49.470 1.00 70.62 983 THR A O 1
ATOM 7666 N N . ASP A 1 984 ? 22.150 -16.777 -47.537 1.00 70.00 984 ASP A N 1
ATOM 7667 C CA . ASP A 1 984 ? 22.049 -18.150 -47.026 1.00 70.00 984 ASP A CA 1
ATOM 7668 C C . ASP A 1 984 ? 20.682 -18.811 -47.298 1.00 70.00 984 ASP A C 1
ATOM 7670 O O . ASP A 1 984 ? 19.633 -18.160 -47.267 1.00 70.00 984 ASP A O 1
ATOM 7674 N N . VAL A 1 985 ? 20.677 -20.138 -47.471 1.00 72.81 985 VAL A N 1
ATOM 7675 C CA . VAL A 1 985 ? 19.464 -20.979 -47.424 1.00 72.81 985 VAL A CA 1
ATOM 7676 C C . VAL A 1 985 ? 19.524 -21.843 -46.167 1.00 72.81 985 VAL A C 1
ATOM 7678 O O . VAL A 1 985 ? 20.341 -22.763 -46.076 1.00 72.81 985 VAL A O 1
ATOM 7681 N N . VAL A 1 986 ? 18.644 -21.572 -45.200 1.00 72.19 986 VAL A N 1
ATOM 7682 C CA . VAL A 1 986 ? 18.668 -22.182 -43.864 1.00 72.19 986 VAL A CA 1
ATOM 7683 C C . VAL A 1 986 ? 17.341 -22.868 -43.535 1.00 72.19 986 VAL A C 1
ATOM 7685 O O . VAL A 1 986 ? 16.272 -22.257 -43.587 1.00 72.19 986 VAL A O 1
ATOM 7688 N N . CYS A 1 987 ? 17.397 -24.147 -43.149 1.00 74.38 987 CYS A N 1
ATOM 7689 C CA . CYS A 1 987 ? 16.214 -24.921 -42.759 1.00 74.38 987 CYS A CA 1
ATOM 7690 C C . CYS A 1 987 ? 16.491 -25.946 -41.645 1.00 74.38 987 CYS A C 1
ATOM 7692 O O . CYS A 1 987 ? 17.565 -26.542 -41.594 1.00 74.38 987 CYS A O 1
ATOM 7694 N N . LYS A 1 988 ? 15.516 -26.241 -40.769 1.00 67.69 988 LYS A N 1
ATOM 7695 C CA . LYS A 1 988 ? 15.694 -27.269 -39.724 1.00 67.69 988 LYS A CA 1
ATOM 7696 C C . LYS A 1 988 ? 15.545 -28.692 -40.266 1.00 67.69 988 LYS A C 1
ATOM 7698 O O . LYS A 1 988 ? 16.283 -29.564 -39.814 1.00 67.69 988 LYS A O 1
ATOM 7703 N N . THR A 1 989 ? 14.623 -28.951 -41.207 1.00 70.75 989 THR A N 1
ATOM 7704 C CA . THR A 1 989 ? 14.299 -30.340 -41.607 1.00 70.75 989 THR A CA 1
ATOM 7705 C C . THR A 1 989 ? 14.642 -30.727 -43.050 1.00 70.75 989 THR A C 1
ATOM 7707 O O . THR A 1 989 ? 15.175 -31.813 -43.270 1.00 70.75 989 THR A O 1
ATOM 7710 N N . LEU A 1 990 ? 14.361 -29.900 -44.058 1.00 73.81 990 LEU A N 1
ATOM 7711 C CA . LEU A 1 990 ? 14.595 -30.305 -45.448 1.00 73.81 990 LEU A CA 1
ATOM 7712 C C . LEU A 1 990 ? 14.757 -29.108 -46.374 1.00 73.81 990 LEU A C 1
ATOM 7714 O O . LEU A 1 990 ? 13.850 -28.287 -46.471 1.00 73.81 990 LEU A O 1
ATOM 7718 N N . VAL A 1 991 ? 15.850 -29.089 -47.133 1.00 76.69 991 VAL A N 1
ATOM 7719 C CA . VAL A 1 991 ? 15.963 -28.299 -48.365 1.00 76.69 991 VAL A CA 1
ATOM 7720 C C . VAL A 1 991 ? 15.909 -29.281 -49.530 1.00 76.69 991 VAL A C 1
ATOM 7722 O O . VAL A 1 991 ? 16.831 -30.079 -49.696 1.00 76.69 991 VAL A O 1
ATOM 7725 N N . ALA A 1 992 ? 14.828 -29.283 -50.311 1.00 75.31 992 ALA A N 1
ATOM 7726 C CA . ALA A 1 992 ? 14.683 -30.165 -51.464 1.00 75.31 992 ALA A CA 1
ATOM 7727 C C . ALA A 1 992 ? 14.310 -29.412 -52.738 1.00 75.31 992 ALA A C 1
ATOM 7729 O O . ALA A 1 992 ? 13.351 -28.647 -52.772 1.00 75.31 992 ALA A O 1
ATOM 7730 N N . CYS A 1 993 ? 15.032 -29.707 -53.812 1.00 75.94 993 CYS A N 1
ATOM 7731 C CA . CYS A 1 993 ? 14.840 -29.088 -55.110 1.00 75.94 993 CYS A CA 1
ATOM 7732 C C . CYS A 1 993 ? 14.774 -30.148 -56.222 1.00 75.94 993 CYS A C 1
ATOM 7734 O O . CYS A 1 993 ? 15.592 -31.074 -56.266 1.00 75.94 993 CYS A O 1
ATOM 7736 N N . LYS A 1 994 ? 13.781 -30.062 -57.118 1.00 69.38 994 LYS A N 1
ATOM 7737 C CA . LYS A 1 994 ? 13.684 -30.946 -58.296 1.00 69.38 994 LYS A CA 1
ATOM 7738 C C . LYS A 1 994 ? 14.499 -30.431 -59.494 1.00 69.38 994 LYS A C 1
ATOM 7740 O O . LYS A 1 994 ? 14.711 -31.234 -60.404 1.00 69.38 994 LYS A O 1
ATOM 7745 N N . ALA A 1 995 ? 15.001 -29.197 -59.483 1.00 73.50 995 ALA A N 1
ATOM 7746 C CA . ALA A 1 995 ? 16.134 -28.765 -60.298 1.00 73.50 995 ALA A CA 1
ATOM 7747 C C . ALA A 1 995 ? 17.299 -28.311 -59.390 1.00 73.50 995 ALA A C 1
ATOM 7749 O O . ALA A 1 995 ? 17.571 -29.036 -58.434 1.00 73.50 995 ALA A O 1
ATOM 7750 N N . ASN A 1 996 ? 18.050 -27.248 -59.686 1.00 69.00 996 ASN A N 1
ATOM 7751 C CA . ASN A 1 996 ? 19.313 -26.906 -59.013 1.00 69.00 996 ASN A CA 1
ATOM 7752 C C . ASN A 1 996 ? 19.121 -26.114 -57.708 1.00 69.00 996 ASN A C 1
ATOM 7754 O O . ASN A 1 996 ? 18.109 -25.453 -57.497 1.00 69.00 996 ASN A O 1
ATOM 7758 N N . ILE A 1 997 ? 20.125 -26.171 -56.832 1.00 74.12 997 ILE A N 1
ATOM 7759 C CA . ILE A 1 997 ? 20.264 -25.283 -55.671 1.00 74.12 997 ILE A CA 1
ATOM 7760 C C . ILE A 1 997 ? 21.558 -24.498 -55.849 1.00 74.12 997 ILE A C 1
ATOM 7762 O O . ILE A 1 997 ? 22.614 -25.102 -56.015 1.00 74.12 997 ILE A O 1
ATOM 7766 N N . ALA A 1 998 ? 21.473 -23.178 -55.806 1.00 71.31 998 ALA A N 1
ATOM 7767 C CA . ALA A 1 998 ? 22.554 -22.247 -56.050 1.00 71.31 998 ALA A CA 1
ATOM 7768 C C . ALA A 1 998 ? 22.539 -21.122 -55.012 1.00 71.31 998 ALA A C 1
ATOM 7770 O O . ALA A 1 998 ? 21.539 -20.424 -54.859 1.00 71.31 998 ALA A O 1
ATOM 7771 N N . CYS A 1 999 ? 23.648 -20.933 -54.303 1.00 72.88 999 CYS A N 1
ATOM 7772 C CA . CYS A 1 999 ? 23.726 -19.990 -53.191 1.00 72.88 999 CYS A CA 1
ATOM 7773 C C . CYS A 1 999 ? 25.072 -19.260 -53.176 1.00 72.88 999 CYS A C 1
ATOM 7775 O O . CYS A 1 999 ? 26.114 -19.886 -53.358 1.00 72.88 999 CYS A O 1
ATOM 7777 N N . VAL A 1 1000 ? 25.079 -17.949 -52.943 1.00 67.88 1000 VAL A N 1
ATOM 7778 C CA . VAL A 1 1000 ? 26.334 -17.210 -52.702 1.00 67.88 1000 VAL A CA 1
ATOM 7779 C C . VAL A 1 1000 ? 26.787 -17.379 -51.244 1.00 67.88 1000 VAL A C 1
ATOM 7781 O O . VAL A 1 1000 ? 27.968 -17.609 -50.988 1.00 67.88 1000 VAL A O 1
ATOM 7784 N N . GLY A 1 1001 ? 25.858 -17.303 -50.288 1.00 66.56 1001 GLY A N 1
ATOM 7785 C CA . GLY A 1 1001 ? 26.090 -17.671 -48.888 1.00 66.56 1001 GLY A CA 1
ATOM 7786 C C . GLY A 1 1001 ? 25.977 -19.181 -48.664 1.00 66.56 1001 GLY A C 1
ATOM 7787 O O . GLY A 1 1001 ? 26.037 -19.960 -49.610 1.00 66.56 1001 GLY A O 1
ATOM 7788 N N . ALA A 1 1002 ? 25.851 -19.614 -47.413 1.00 73.56 1002 ALA A N 1
ATOM 7789 C CA . ALA A 1 1002 ? 25.856 -21.018 -47.023 1.00 73.56 1002 ALA A CA 1
ATOM 7790 C C . ALA A 1 1002 ? 24.497 -21.710 -47.226 1.00 73.56 1002 ALA A C 1
ATOM 7792 O O . ALA A 1 1002 ? 23.427 -21.128 -47.045 1.00 73.56 1002 ALA A O 1
ATOM 7793 N N . ILE A 1 1003 ? 24.542 -23.011 -47.520 1.00 77.50 1003 ILE A N 1
ATOM 7794 C CA . ILE A 1 1003 ? 23.361 -23.882 -47.475 1.00 77.50 1003 ILE A CA 1
ATOM 7795 C C . ILE A 1 1003 ? 23.437 -24.673 -46.174 1.00 77.50 1003 ILE A C 1
ATOM 7797 O O . ILE A 1 1003 ? 24.278 -25.562 -46.045 1.00 77.50 1003 ILE A O 1
ATOM 7801 N N . ALA A 1 1004 ? 22.563 -24.367 -45.217 1.00 74.75 1004 ALA A N 1
ATOM 7802 C CA . ALA A 1 1004 ? 22.551 -25.000 -43.904 1.00 74.75 1004 ALA A CA 1
ATOM 7803 C C . ALA A 1 1004 ? 21.231 -25.744 -43.657 1.00 74.75 1004 ALA A C 1
ATOM 7805 O O . ALA A 1 1004 ? 20.154 -25.146 -43.627 1.00 74.75 1004 ALA A O 1
ATOM 7806 N N . CYS A 1 1005 ? 21.293 -27.061 -43.439 1.00 76.12 1005 CYS A N 1
ATOM 7807 C CA . CYS A 1 1005 ? 20.111 -27.850 -43.098 1.00 76.12 1005 CYS A CA 1
ATOM 7808 C C . CYS A 1 1005 ? 20.319 -28.803 -41.919 1.00 76.12 1005 CYS A C 1
ATOM 7810 O O . CYS A 1 1005 ? 21.224 -29.636 -41.924 1.00 76.12 1005 CYS A O 1
ATOM 7812 N N . GLY A 1 1006 ? 19.416 -28.758 -40.937 1.00 60.22 1006 GLY A N 1
ATOM 7813 C CA . GLY A 1 1006 ? 19.474 -29.621 -39.755 1.00 60.22 1006 GLY A CA 1
ATOM 7814 C C . GLY A 1 1006 ? 19.255 -31.118 -40.024 1.00 60.22 1006 GLY A C 1
ATOM 7815 O O . GLY A 1 1006 ? 19.758 -31.923 -39.242 1.00 60.22 1006 GLY A O 1
ATOM 7816 N N . ALA A 1 1007 ? 18.565 -31.510 -41.112 1.00 74.00 1007 ALA A N 1
ATOM 7817 C CA . ALA A 1 1007 ? 18.271 -32.923 -41.410 1.00 74.00 1007 ALA A CA 1
ATOM 7818 C C . ALA A 1 1007 ? 18.643 -33.425 -42.831 1.00 74.00 1007 ALA A C 1
ATOM 7820 O O . ALA A 1 1007 ? 19.322 -34.448 -42.953 1.00 74.00 1007 ALA A O 1
ATOM 7821 N N . ARG A 1 1008 ? 18.230 -32.781 -43.930 1.00 74.19 1008 ARG A N 1
ATOM 7822 C CA . ARG A 1 1008 ? 18.599 -33.269 -45.276 1.00 74.19 1008 ARG A CA 1
ATOM 7823 C C . ARG A 1 1008 ? 18.629 -32.161 -46.326 1.00 74.19 1008 ARG A C 1
ATOM 7825 O O . ARG A 1 1008 ? 17.709 -31.352 -46.397 1.00 74.19 1008 ARG A O 1
ATOM 7832 N N . VAL A 1 1009 ? 19.635 -32.192 -47.200 1.00 77.88 1009 VAL A N 1
ATOM 7833 C CA . VAL A 1 1009 ? 19.655 -31.412 -48.450 1.00 77.88 1009 VAL A CA 1
ATOM 7834 C C . VAL A 1 1009 ? 19.511 -32.378 -49.625 1.00 77.88 1009 VAL A C 1
ATOM 7836 O O . VAL A 1 1009 ? 20.246 -33.361 -49.715 1.00 77.88 1009 VAL A O 1
ATOM 7839 N N . THR A 1 1010 ? 18.541 -32.159 -50.514 1.00 76.44 1010 THR A N 1
ATOM 7840 C CA . THR A 1 1010 ? 18.309 -33.019 -51.684 1.00 76.44 1010 THR A CA 1
ATOM 7841 C C . THR A 1 1010 ? 18.101 -32.214 -52.955 1.00 76.44 1010 THR A C 1
ATOM 7843 O O . THR A 1 1010 ? 17.262 -31.326 -53.014 1.00 76.44 1010 THR A O 1
ATOM 7846 N N . CYS A 1 1011 ? 18.813 -32.572 -54.013 1.00 75.88 1011 CYS A N 1
ATOM 7847 C CA . CYS A 1 1011 ? 18.695 -31.918 -55.309 1.00 75.88 1011 CYS A CA 1
ATOM 7848 C C . CYS A 1 1011 ? 18.688 -32.961 -56.436 1.00 75.88 1011 CYS A C 1
ATOM 7850 O O . CYS A 1 1011 ? 19.340 -34.004 -56.321 1.00 75.88 1011 CYS A O 1
ATOM 7852 N N . LYS A 1 1012 ? 17.945 -32.733 -57.531 1.00 67.06 1012 LYS A N 1
ATOM 7853 C CA . LYS A 1 1012 ? 18.053 -33.624 -58.701 1.00 67.06 1012 LYS A CA 1
ATOM 7854 C C . LYS A 1 1012 ? 19.323 -33.343 -59.517 1.00 67.06 1012 LYS A C 1
ATOM 7856 O O . LYS A 1 1012 ? 20.089 -34.284 -59.657 1.00 67.06 1012 LYS A O 1
ATOM 7861 N N . PRO A 1 1013 ? 19.590 -32.147 -60.060 1.00 69.38 1013 PRO A N 1
ATOM 7862 C CA . PRO A 1 1013 ? 20.734 -31.922 -60.925 1.00 69.38 1013 PRO A CA 1
ATOM 7863 C C . PRO A 1 1013 ? 21.946 -31.461 -60.107 1.00 69.38 1013 PRO A C 1
ATOM 7865 O O . PRO A 1 1013 ? 22.814 -32.289 -59.868 1.00 69.38 1013 PRO A O 1
ATOM 7868 N N . ASN A 1 1014 ? 22.036 -30.213 -59.632 1.00 73.75 1014 ASN A N 1
ATOM 7869 C CA . ASN A 1 1014 ? 23.260 -29.721 -58.981 1.00 73.75 1014 ASN A CA 1
ATOM 7870 C C . ASN A 1 1014 ? 23.008 -28.897 -57.710 1.00 73.75 1014 ASN A C 1
ATOM 7872 O O . ASN A 1 1014 ? 22.103 -28.067 -57.679 1.00 73.75 1014 ASN A O 1
ATOM 7876 N N . ILE A 1 1015 ? 23.858 -29.088 -56.697 1.00 77.94 1015 ILE A N 1
ATOM 7877 C CA . ILE A 1 1015 ? 23.987 -28.209 -55.526 1.00 77.94 1015 ILE A CA 1
ATOM 7878 C C . ILE A 1 1015 ? 25.269 -27.412 -55.700 1.00 77.94 1015 ILE A C 1
ATOM 7880 O O . ILE A 1 1015 ? 26.339 -28.006 -55.840 1.00 77.94 1015 ILE A O 1
ATOM 7884 N N . MET A 1 1016 ? 25.169 -26.091 -55.674 1.00 71.50 1016 MET A N 1
ATOM 7885 C CA . MET A 1 1016 ? 26.310 -25.207 -55.815 1.00 71.50 1016 MET A CA 1
ATOM 7886 C C . MET A 1 1016 ? 26.254 -24.056 -54.819 1.00 71.50 1016 MET A C 1
ATOM 7888 O O . MET A 1 1016 ? 25.209 -23.443 -54.611 1.00 71.50 1016 MET A O 1
ATOM 7892 N N . CYS A 1 1017 ? 27.379 -23.790 -54.170 1.00 75.81 1017 CYS A N 1
ATOM 7893 C CA . CYS A 1 1017 ? 27.465 -22.819 -53.089 1.00 75.81 1017 CYS A CA 1
ATOM 7894 C C . CYS A 1 1017 ? 28.831 -22.128 -53.121 1.00 75.81 1017 CYS A C 1
ATOM 7896 O O . CYS A 1 1017 ? 29.841 -22.815 -53.217 1.00 75.81 1017 CYS A O 1
ATOM 7898 N N . LYS A 1 1018 ? 28.904 -20.796 -53.027 1.00 71.00 1018 LYS A N 1
ATOM 7899 C CA . LYS A 1 1018 ? 30.204 -20.105 -52.917 1.00 71.00 1018 LYS A CA 1
ATOM 7900 C C . LYS A 1 1018 ? 30.806 -20.229 -51.511 1.00 71.00 1018 LYS A C 1
ATOM 7902 O O . LYS A 1 1018 ? 32.023 -20.318 -51.392 1.00 71.00 1018 LYS A O 1
ATOM 7907 N N . ALA A 1 1019 ? 29.982 -20.250 -50.465 1.00 76.00 1019 ALA A N 1
ATOM 7908 C CA . ALA A 1 1019 ? 30.435 -20.436 -49.088 1.00 76.00 1019 ALA A CA 1
ATOM 7909 C C . ALA A 1 1019 ? 30.578 -21.935 -48.753 1.00 76.00 1019 ALA A C 1
ATOM 7911 O O . ALA A 1 1019 ? 31.383 -22.629 -49.370 1.00 76.00 1019 ALA A O 1
ATOM 7912 N N . SER A 1 1020 ? 29.797 -22.449 -47.801 1.00 77.19 1020 SER A N 1
ATOM 7913 C CA . SER A 1 1020 ? 29.859 -23.845 -47.355 1.00 77.19 1020 SER A CA 1
ATOM 7914 C C . SER A 1 1020 ? 28.489 -24.527 -47.416 1.00 77.19 1020 SER A C 1
ATOM 7916 O O . SER A 1 1020 ? 27.443 -23.877 -47.316 1.00 77.19 1020 SER A O 1
ATOM 7918 N N . VAL A 1 1021 ? 28.478 -25.851 -47.573 1.00 78.44 1021 VAL A N 1
ATOM 7919 C CA . VAL A 1 1021 ? 27.275 -26.682 -47.421 1.00 78.44 1021 VAL A CA 1
ATOM 7920 C C . VAL A 1 1021 ? 27.371 -27.428 -46.099 1.00 78.44 1021 VAL A C 1
ATOM 7922 O O . VAL A 1 1021 ? 28.207 -28.314 -45.934 1.00 78.44 1021 VAL A O 1
ATOM 7925 N N . PHE A 1 1022 ? 26.476 -27.099 -45.172 1.00 77.62 1022 PHE A N 1
ATOM 7926 C CA . PHE A 1 1022 ? 26.363 -27.748 -43.874 1.00 77.62 1022 PHE A CA 1
ATOM 7927 C C . PHE A 1 1022 ? 25.068 -28.544 -43.806 1.00 77.62 1022 PHE A C 1
ATOM 7929 O O . PHE A 1 1022 ? 23.969 -27.995 -43.901 1.00 77.62 1022 PHE A O 1
ATOM 7936 N N . CYS A 1 1023 ? 25.170 -29.848 -43.583 1.00 75.88 1023 CYS A N 1
ATOM 7937 C CA . CYS A 1 1023 ? 23.999 -30.657 -43.287 1.00 75.88 1023 CYS A CA 1
ATOM 7938 C C . CYS A 1 1023 ? 24.225 -31.508 -42.044 1.00 75.88 1023 CYS A C 1
ATOM 7940 O O . CYS A 1 1023 ? 25.313 -32.034 -41.843 1.00 75.88 1023 CYS A O 1
ATOM 7942 N N . GLY A 1 1024 ? 23.198 -31.671 -41.209 1.00 68.50 1024 GLY A N 1
ATOM 7943 C CA . GLY A 1 1024 ? 23.252 -32.618 -40.101 1.00 68.50 1024 GLY A CA 1
ATOM 7944 C C . GLY A 1 1024 ? 23.438 -34.058 -40.626 1.00 68.50 1024 GLY A C 1
ATOM 7945 O O . GLY A 1 1024 ? 24.562 -34.509 -40.716 1.00 68.50 1024 GLY A O 1
ATOM 7946 N N . PRO A 1 1025 ? 22.387 -34.803 -40.978 1.00 73.81 1025 PRO A N 1
ATOM 7947 C CA . PRO A 1 1025 ? 22.450 -36.171 -41.495 1.00 73.81 1025 PRO A CA 1
ATOM 7948 C C . PRO A 1 1025 ? 22.980 -36.347 -42.924 1.00 73.81 1025 PRO A C 1
ATOM 7950 O O . PRO A 1 1025 ? 23.975 -37.036 -43.080 1.00 73.81 1025 PRO A O 1
ATOM 7953 N N . ASN A 1 1026 ? 22.314 -35.840 -43.976 1.00 77.50 1026 ASN A N 1
ATOM 7954 C CA . ASN A 1 1026 ? 22.617 -36.273 -45.354 1.00 77.50 1026 ASN A CA 1
ATOM 7955 C C . ASN A 1 1026 ? 22.530 -35.170 -46.418 1.00 77.50 1026 ASN A C 1
ATOM 7957 O O . ASN A 1 1026 ? 21.521 -34.464 -46.511 1.00 77.50 1026 ASN A O 1
ATOM 7961 N N . VAL A 1 1027 ? 23.517 -35.137 -47.316 1.00 78.69 1027 VAL A N 1
ATOM 7962 C CA . VAL A 1 1027 ? 23.472 -34.389 -48.584 1.00 78.69 1027 VAL A CA 1
ATOM 7963 C C . VAL A 1 1027 ? 23.319 -35.382 -49.737 1.00 78.69 1027 VAL A C 1
ATOM 7965 O O . VAL A 1 1027 ? 24.138 -36.283 -49.898 1.00 78.69 1027 VAL A O 1
ATOM 7968 N N . THR A 1 1028 ? 22.275 -35.243 -50.557 1.00 75.94 1028 THR A N 1
ATOM 7969 C CA . THR A 1 1028 ? 22.027 -36.142 -51.699 1.00 75.94 1028 THR A CA 1
ATOM 7970 C C . THR A 1 1028 ? 21.765 -35.363 -52.982 1.00 75.94 1028 THR A C 1
ATOM 7972 O O . THR A 1 1028 ? 20.842 -34.553 -53.048 1.00 75.94 1028 THR A O 1
ATOM 7975 N N . CYS A 1 1029 ? 22.528 -35.638 -54.038 1.00 75.06 1029 CYS A N 1
ATOM 7976 C CA . CYS A 1 1029 ? 22.375 -34.977 -55.333 1.00 75.06 1029 CYS A CA 1
ATOM 7977 C C . CYS A 1 1029 ? 22.445 -35.986 -56.494 1.00 75.06 1029 CYS A C 1
ATOM 7979 O O . CYS A 1 1029 ? 23.339 -36.828 -56.513 1.00 75.06 1029 CYS A O 1
ATOM 7981 N N . LYS A 1 1030 ? 21.549 -35.940 -57.499 1.00 69.81 1030 LYS A N 1
ATOM 7982 C CA . LYS A 1 1030 ? 21.668 -36.862 -58.660 1.00 69.81 1030 LYS A CA 1
ATOM 7983 C C . LYS A 1 1030 ? 22.665 -36.399 -59.726 1.00 69.81 1030 LYS A C 1
ATOM 7985 O O . LYS A 1 1030 ? 22.874 -37.124 -60.699 1.00 69.81 1030 LYS A O 1
ATOM 7990 N N . SER A 1 1031 ? 23.297 -35.236 -59.600 1.00 72.56 1031 SER A N 1
ATOM 7991 C CA . SER A 1 1031 ? 24.504 -34.926 -60.377 1.00 72.56 1031 SER A CA 1
ATOM 7992 C C . SER A 1 1031 ? 25.615 -34.420 -59.467 1.00 72.56 1031 SER A C 1
ATOM 7994 O O . SER A 1 1031 ? 26.281 -35.273 -58.877 1.00 72.56 1031 SER A O 1
ATOM 7996 N N . ASN A 1 1032 ? 25.829 -33.110 -59.332 1.00 72.56 1032 ASN A N 1
ATOM 7997 C CA . ASN A 1 1032 ? 27.051 -32.583 -58.713 1.00 72.56 1032 ASN A CA 1
ATOM 7998 C C . ASN A 1 1032 ? 26.792 -31.796 -57.422 1.00 72.56 1032 ASN A C 1
ATOM 8000 O O . ASN A 1 1032 ? 25.745 -31.165 -57.273 1.00 72.56 1032 ASN A O 1
ATOM 8004 N N . VAL A 1 1033 ? 27.755 -31.821 -56.501 1.00 77.19 1033 VAL A N 1
ATOM 8005 C CA . VAL A 1 1033 ? 27.808 -30.950 -55.316 1.00 77.19 1033 VAL A CA 1
ATOM 8006 C C . VAL A 1 1033 ? 29.122 -30.181 -55.374 1.00 77.19 1033 VAL A C 1
ATOM 8008 O O . VAL A 1 1033 ? 30.177 -30.801 -55.307 1.00 77.19 1033 VAL A O 1
ATOM 8011 N N . VAL A 1 1034 ? 29.074 -28.863 -55.553 1.00 75.38 1034 VAL A N 1
ATOM 8012 C CA . VAL A 1 1034 ? 30.261 -28.037 -55.827 1.00 75.38 1034 VAL A CA 1
ATOM 8013 C C . VAL A 1 1034 ? 30.250 -26.813 -54.905 1.00 75.38 1034 VAL A C 1
ATOM 8015 O O . VAL A 1 1034 ? 29.298 -26.040 -54.920 1.00 75.38 1034 VAL A O 1
ATOM 8018 N N . CYS A 1 1035 ? 31.265 -26.673 -54.050 1.00 76.94 1035 CYS A N 1
ATOM 8019 C CA . CYS A 1 1035 ? 31.319 -25.647 -53.005 1.00 76.94 1035 CYS A CA 1
ATOM 8020 C C . CYS A 1 1035 ? 32.601 -24.799 -53.064 1.00 76.94 1035 CYS A C 1
ATOM 8022 O O . CYS A 1 1035 ? 33.670 -25.320 -53.381 1.00 76.94 1035 CYS A O 1
ATOM 8024 N N . GLY A 1 1036 ? 32.519 -23.505 -52.749 1.00 66.88 1036 GLY A N 1
ATOM 8025 C CA . GLY A 1 1036 ? 33.656 -22.573 -52.734 1.00 66.88 1036 GLY A CA 1
ATOM 8026 C C . GLY A 1 1036 ? 34.409 -22.482 -51.401 1.00 66.88 1036 GLY A C 1
ATOM 8027 O O . GLY A 1 1036 ? 35.368 -21.716 -51.304 1.00 66.88 1036 GLY A O 1
ATOM 8028 N N . ALA A 1 1037 ? 34.018 -23.275 -50.399 1.00 79.62 1037 ALA A N 1
ATOM 8029 C CA . ALA A 1 1037 ? 34.765 -23.517 -49.165 1.00 79.62 1037 ALA A CA 1
ATOM 8030 C C . ALA A 1 1037 ? 34.609 -24.978 -48.698 1.00 79.62 1037 ALA A C 1
ATOM 8032 O O . ALA A 1 1037 ? 35.317 -25.843 -49.216 1.00 79.62 1037 ALA A O 1
ATOM 8033 N N . ASP A 1 1038 ? 33.698 -25.269 -47.760 1.00 78.81 1038 ASP A N 1
ATOM 8034 C CA . ASP A 1 1038 ? 33.605 -26.577 -47.091 1.00 78.81 1038 ASP A CA 1
ATOM 8035 C C . ASP A 1 1038 ? 32.289 -27.317 -47.377 1.00 78.81 1038 ASP A C 1
ATOM 8037 O O . ASP A 1 1038 ? 31.218 -26.713 -47.467 1.00 78.81 1038 ASP A O 1
ATOM 8041 N N . VAL A 1 1039 ? 32.347 -28.649 -47.462 1.00 79.38 1039 VAL A N 1
ATOM 8042 C CA . VAL A 1 1039 ? 31.160 -29.519 -47.468 1.00 79.38 1039 VAL A CA 1
ATOM 8043 C C . VAL A 1 1039 ? 31.211 -30.422 -46.244 1.00 79.38 1039 VAL A C 1
ATOM 8045 O O . VAL A 1 1039 ? 32.032 -31.337 -46.179 1.00 79.38 1039 VAL A O 1
ATOM 8048 N N . THR A 1 1040 ? 30.314 -30.191 -45.284 1.00 77.56 1040 THR A N 1
ATOM 8049 C CA . THR A 1 1040 ? 30.304 -30.914 -44.006 1.00 77.56 1040 THR A CA 1
ATOM 8050 C C . THR A 1 1040 ? 28.983 -31.634 -43.769 1.00 77.56 1040 THR A C 1
ATOM 8052 O O . THR A 1 1040 ? 27.901 -31.044 -43.874 1.00 77.56 1040 THR A O 1
ATOM 8055 N N . CYS A 1 1041 ? 29.064 -32.913 -43.397 1.00 77.12 1041 CYS A N 1
ATOM 8056 C CA . CYS A 1 1041 ? 27.894 -33.733 -43.104 1.00 77.12 1041 CYS A CA 1
ATOM 8057 C C . CYS A 1 1041 ? 28.139 -34.763 -41.986 1.00 77.12 1041 CYS A C 1
ATOM 8059 O O . CYS A 1 1041 ? 29.174 -35.414 -41.954 1.00 77.12 1041 CYS A O 1
ATOM 8061 N N . LYS A 1 1042 ? 27.197 -34.968 -41.056 1.00 74.12 1042 LYS A N 1
ATOM 8062 C CA . LYS A 1 1042 ? 27.367 -35.928 -39.945 1.00 74.12 1042 LYS A CA 1
ATOM 8063 C C . LYS A 1 1042 ? 27.129 -37.392 -40.327 1.00 74.12 1042 LYS A C 1
ATOM 8065 O O . LYS A 1 1042 ? 27.680 -38.220 -39.620 1.00 74.12 1042 LYS A O 1
ATOM 8070 N N . ALA A 1 1043 ? 26.347 -37.719 -41.364 1.00 72.88 1043 ALA A N 1
ATOM 8071 C CA . ALA A 1 1043 ? 26.139 -39.113 -41.788 1.00 72.88 1043 ALA A CA 1
ATOM 8072 C C . ALA A 1 1043 ? 26.676 -39.375 -43.204 1.00 72.88 1043 ALA A C 1
ATOM 8074 O O . ALA A 1 1043 ? 27.727 -39.992 -43.341 1.00 72.88 1043 ALA A O 1
ATOM 8075 N N . GLY A 1 1044 ? 26.022 -38.873 -44.259 1.00 73.12 1044 GLY A N 1
ATOM 8076 C CA . GLY A 1 1044 ? 26.362 -39.268 -45.630 1.00 73.12 1044 GLY A CA 1
ATOM 8077 C C . GLY A 1 1044 ? 26.289 -38.174 -46.697 1.00 73.12 1044 GLY A C 1
ATOM 8078 O O . GLY A 1 1044 ? 25.323 -37.411 -46.771 1.00 73.12 1044 GLY A O 1
ATOM 8079 N N . ILE A 1 1045 ? 27.274 -38.150 -47.598 1.00 75.56 1045 ILE A N 1
ATOM 8080 C CA . ILE A 1 1045 ? 27.238 -37.383 -48.852 1.00 75.56 1045 ILE A CA 1
ATOM 8081 C C . ILE A 1 1045 ? 27.120 -38.367 -50.018 1.00 75.56 1045 ILE A C 1
ATOM 8083 O O . ILE A 1 1045 ? 28.016 -39.179 -50.238 1.00 75.56 1045 ILE A O 1
ATOM 8087 N N . VAL A 1 1046 ? 26.029 -38.289 -50.785 1.00 73.81 1046 VAL A N 1
ATOM 8088 C CA . VAL A 1 1046 ? 25.791 -39.150 -51.955 1.00 73.81 1046 VAL A CA 1
ATOM 8089 C C . VAL A 1 1046 ? 25.574 -38.305 -53.208 1.00 73.81 1046 VAL A C 1
ATOM 8091 O O . VAL A 1 1046 ? 24.601 -37.550 -53.292 1.00 73.81 1046 VAL A O 1
ATOM 8094 N N . CYS A 1 1047 ? 26.442 -38.462 -54.209 1.00 72.25 1047 CYS A N 1
ATOM 8095 C CA . CYS A 1 1047 ? 26.283 -37.864 -55.533 1.00 72.25 1047 CYS A CA 1
ATOM 8096 C C . CYS A 1 1047 ? 26.465 -38.865 -56.678 1.00 72.25 1047 CYS A C 1
ATOM 8098 O O . CYS A 1 1047 ? 27.292 -39.762 -56.631 1.00 72.25 1047 CYS A O 1
ATOM 8100 N N . MET A 1 1048 ? 25.701 -38.729 -57.760 1.00 65.38 1048 MET A N 1
ATOM 8101 C CA . MET A 1 1048 ? 25.825 -39.660 -58.900 1.00 65.38 1048 MET A CA 1
ATOM 8102 C C . MET A 1 1048 ? 26.866 -39.211 -59.940 1.00 65.38 1048 MET A C 1
ATOM 8104 O O . MET A 1 1048 ? 27.107 -39.938 -60.901 1.00 65.38 1048 MET A O 1
ATOM 8108 N N . HIS A 1 1049 ? 27.451 -38.015 -59.804 1.00 67.81 1049 HIS A N 1
ATOM 8109 C CA . HIS A 1 1049 ? 28.485 -37.504 -60.710 1.00 67.81 1049 HIS A CA 1
ATOM 8110 C C . HIS A 1 1049 ? 29.729 -37.037 -59.944 1.00 67.81 1049 HIS A C 1
ATOM 8112 O O . HIS A 1 1049 ? 30.615 -37.866 -59.738 1.00 67.81 1049 HIS A O 1
ATOM 8118 N N . ALA A 1 1050 ? 29.817 -35.768 -59.528 1.00 69.06 1050 ALA A N 1
ATOM 8119 C CA . ALA A 1 1050 ? 31.018 -35.230 -58.887 1.00 69.06 1050 ALA A CA 1
ATOM 8120 C C . ALA A 1 1050 ? 30.762 -34.440 -57.592 1.00 69.06 1050 ALA A C 1
ATOM 8122 O O . ALA A 1 1050 ? 29.762 -33.732 -57.468 1.00 69.06 1050 ALA A O 1
ATOM 8123 N N . LEU A 1 1051 ? 31.699 -34.545 -56.646 1.00 74.25 1051 LEU A N 1
ATOM 8124 C CA . LEU A 1 1051 ? 31.774 -33.747 -55.417 1.00 74.25 1051 LEU A CA 1
ATOM 8125 C C . LEU A 1 1051 ? 33.030 -32.868 -55.465 1.00 74.25 1051 LEU A C 1
ATOM 8127 O O . LEU A 1 1051 ? 34.125 -33.403 -55.613 1.00 74.25 1051 LEU A O 1
ATOM 8131 N N . GLY A 1 1052 ? 32.870 -31.549 -55.356 1.00 72.31 1052 GLY A N 1
ATOM 8132 C CA . GLY A 1 1052 ? 33.921 -30.544 -55.531 1.00 72.31 1052 GLY A CA 1
ATOM 8133 C C . GLY A 1 1052 ? 33.995 -29.541 -54.374 1.00 72.31 1052 GLY A C 1
ATOM 8134 O O . GLY A 1 1052 ? 32.965 -28.960 -54.037 1.00 72.31 1052 GLY A O 1
ATOM 8135 N N . CYS A 1 1053 ? 35.179 -29.273 -53.811 1.00 74.56 1053 CYS A N 1
ATOM 8136 C CA . CYS A 1 1053 ? 35.403 -28.101 -52.951 1.00 74.56 1053 CYS A CA 1
ATOM 8137 C C . CYS A 1 1053 ? 36.787 -27.456 -53.064 1.00 74.56 1053 CYS A C 1
ATOM 8139 O O . CYS A 1 1053 ? 37.732 -28.060 -53.566 1.00 74.56 1053 CYS A O 1
ATOM 8141 N N . THR A 1 1054 ? 36.919 -26.225 -52.574 1.00 73.88 1054 THR A N 1
ATOM 8142 C CA . THR A 1 1054 ? 38.203 -25.506 -52.513 1.00 73.88 1054 THR A CA 1
ATOM 8143 C C . THR A 1 1054 ? 38.916 -25.659 -51.166 1.00 73.88 1054 THR A C 1
ATOM 8145 O O . THR A 1 1054 ? 40.125 -25.494 -51.139 1.00 73.88 1054 THR A O 1
ATOM 8148 N N . ARG A 1 1055 ? 38.230 -26.010 -50.064 1.00 76.38 1055 ARG A N 1
ATOM 8149 C CA . ARG A 1 1055 ? 38.860 -26.221 -48.743 1.00 76.38 1055 ARG A CA 1
ATOM 8150 C C . ARG A 1 1055 ? 38.753 -27.664 -48.274 1.00 76.38 1055 ARG A C 1
ATOM 8152 O O . ARG A 1 1055 ? 39.665 -28.452 -48.534 1.00 76.38 1055 ARG A O 1
ATOM 8159 N N . SER A 1 1056 ? 37.659 -28.036 -47.604 1.00 76.62 1056 SER A N 1
ATOM 8160 C CA . SER A 1 1056 ? 37.538 -29.369 -47.013 1.00 76.62 1056 SER A CA 1
ATOM 8161 C C . SER A 1 1056 ? 36.204 -30.079 -47.251 1.00 76.62 1056 SER A C 1
ATOM 8163 O O . SER A 1 1056 ? 35.131 -29.476 -47.269 1.00 76.62 1056 SER A O 1
ATOM 8165 N N . ILE A 1 1057 ? 36.279 -31.403 -47.425 1.00 76.25 1057 ILE A N 1
ATOM 8166 C CA . ILE A 1 1057 ? 35.128 -32.312 -47.332 1.00 76.25 1057 ILE A CA 1
ATOM 8167 C C . ILE A 1 1057 ? 35.254 -33.057 -46.009 1.00 76.25 1057 ILE A C 1
ATOM 8169 O O . ILE A 1 1057 ? 36.242 -33.765 -45.809 1.00 76.25 1057 ILE A O 1
ATOM 8173 N N . ASP A 1 1058 ? 34.261 -32.938 -45.134 1.00 75.44 1058 ASP A N 1
ATOM 8174 C CA . ASP A 1 1058 ? 34.232 -33.651 -43.856 1.00 75.44 1058 ASP A CA 1
ATOM 8175 C C . ASP A 1 1058 ? 32.907 -34.399 -43.687 1.00 75.44 1058 ASP A C 1
ATOM 8177 O O . ASP A 1 1058 ? 31.830 -33.797 -43.616 1.00 75.44 1058 ASP A O 1
ATOM 8181 N N . CYS A 1 1059 ? 32.974 -35.732 -43.656 1.00 72.12 1059 CYS A N 1
ATOM 8182 C CA . CYS A 1 1059 ? 31.804 -36.565 -43.434 1.00 72.12 1059 CYS A CA 1
ATOM 8183 C C . CYS A 1 1059 ? 32.110 -37.760 -42.537 1.00 72.12 1059 CYS A C 1
ATOM 8185 O O . CYS A 1 1059 ? 33.037 -38.510 -42.814 1.00 72.12 1059 CYS A O 1
ATOM 8187 N N . LYS A 1 1060 ? 31.325 -37.958 -41.469 1.00 66.06 1060 LYS A N 1
ATOM 8188 C CA . LYS A 1 1060 ? 31.675 -38.944 -40.431 1.00 66.06 1060 LYS A CA 1
ATOM 8189 C C . LYS A 1 1060 ? 31.386 -40.406 -40.792 1.00 66.06 1060 LYS A C 1
ATOM 8191 O O . LYS A 1 1060 ? 32.022 -41.267 -40.190 1.00 66.06 1060 LYS A O 1
ATOM 8196 N N . GLU A 1 1061 ? 30.466 -40.703 -41.718 1.00 70.25 1061 GLU A N 1
ATOM 8197 C CA . GLU A 1 1061 ? 30.127 -42.098 -42.066 1.00 70.25 1061 GLU A CA 1
ATOM 8198 C C . GLU A 1 1061 ? 30.438 -42.454 -43.528 1.00 70.25 1061 GLU A C 1
ATOM 8200 O O . GLU A 1 1061 ? 31.252 -43.346 -43.759 1.00 70.25 1061 GLU A O 1
ATOM 8205 N N . ILE A 1 1062 ? 29.808 -41.808 -44.523 1.00 70.75 1062 ILE A N 1
ATOM 8206 C CA . ILE A 1 1062 ? 29.906 -42.239 -45.935 1.00 70.75 1062 ILE A CA 1
ATOM 8207 C C . ILE A 1 1062 ? 30.043 -41.055 -46.902 1.00 70.75 1062 ILE A C 1
ATOM 8209 O O . ILE A 1 1062 ? 29.193 -40.170 -46.952 1.00 70.75 1062 ILE A O 1
ATOM 8213 N N . ILE A 1 1063 ? 31.043 -41.107 -47.786 1.00 69.31 1063 ILE A N 1
ATOM 8214 C CA . ILE A 1 1063 ? 31.121 -40.266 -48.991 1.00 69.31 1063 ILE A CA 1
ATOM 8215 C C . ILE A 1 1063 ? 31.041 -41.191 -50.208 1.00 69.31 1063 ILE A C 1
ATOM 8217 O O . ILE A 1 1063 ? 31.935 -42.000 -50.439 1.00 69.31 1063 ILE A O 1
ATOM 8221 N N . SER A 1 1064 ? 29.972 -41.086 -50.997 1.00 68.38 1064 SER A N 1
ATOM 8222 C CA . SER A 1 1064 ? 29.762 -41.898 -52.198 1.00 68.38 1064 SER A CA 1
ATOM 8223 C C . SER A 1 1064 ? 29.514 -40.998 -53.402 1.00 68.38 1064 SER A C 1
ATOM 8225 O O . SER A 1 1064 ? 28.464 -40.362 -53.502 1.00 68.38 1064 SER A O 1
ATOM 8227 N N . CYS A 1 1065 ? 30.481 -40.938 -54.322 1.00 66.62 1065 CYS A N 1
ATOM 8228 C CA . CYS A 1 1065 ? 30.296 -40.276 -55.607 1.00 66.62 1065 CYS A CA 1
ATOM 8229 C C . CYS A 1 1065 ? 30.737 -41.148 -56.783 1.00 66.62 1065 CYS A C 1
ATOM 8231 O O . CYS A 1 1065 ? 31.832 -41.702 -56.770 1.00 66.62 1065 CYS A O 1
ATOM 8233 N N . HIS A 1 1066 ? 29.885 -41.278 -57.803 1.00 65.25 1066 HIS A N 1
ATOM 8234 C CA . HIS A 1 1066 ? 30.054 -42.306 -58.840 1.00 65.25 1066 HIS A CA 1
ATOM 8235 C C . HIS A 1 1066 ? 31.057 -41.942 -59.957 1.00 65.25 1066 HIS A C 1
ATOM 8237 O O . HIS A 1 1066 ? 31.487 -42.836 -60.688 1.00 65.25 1066 HIS A O 1
ATOM 8243 N N . LYS A 1 1067 ? 31.419 -40.660 -60.150 1.00 66.62 1067 LYS A N 1
ATOM 8244 C CA . LYS A 1 1067 ? 32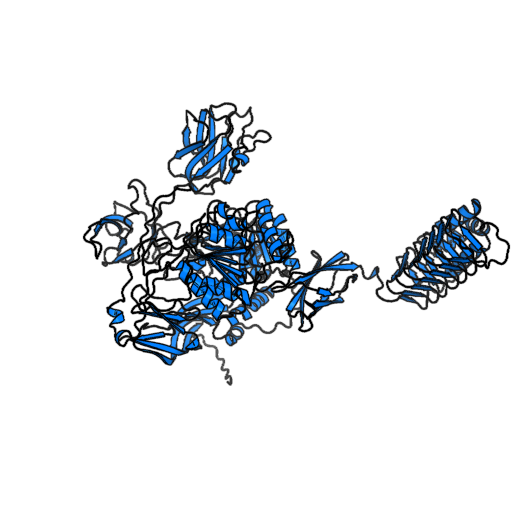.434 -40.260 -61.151 1.00 66.62 1067 LYS A CA 1
ATOM 8245 C C . LYS A 1 1067 ? 33.689 -39.638 -60.552 1.00 66.62 1067 LYS A C 1
ATOM 8247 O O . LYS A 1 1067 ? 34.772 -40.065 -60.932 1.00 66.62 1067 LYS A O 1
ATOM 8252 N N . ALA A 1 1068 ? 33.569 -38.647 -59.667 1.00 67.62 1068 ALA A N 1
ATOM 8253 C CA . ALA A 1 1068 ? 34.739 -37.954 -59.120 1.00 67.62 1068 ALA A CA 1
ATOM 8254 C C . ALA A 1 1068 ? 34.496 -37.352 -57.728 1.00 67.62 1068 ALA A C 1
ATOM 8256 O O . ALA A 1 1068 ? 33.404 -36.880 -57.418 1.00 67.62 1068 ALA A O 1
ATOM 8257 N N . ILE A 1 1069 ? 35.543 -37.322 -56.905 1.00 70.06 1069 ILE A N 1
ATOM 8258 C CA . ILE A 1 1069 ? 35.615 -36.529 -55.674 1.00 70.06 1069 ILE A CA 1
ATOM 8259 C C . ILE A 1 1069 ? 36.888 -35.692 -55.785 1.00 70.06 1069 ILE A C 1
ATOM 8261 O O . ILE A 1 1069 ? 37.974 -36.250 -55.935 1.00 70.06 1069 ILE A O 1
ATOM 8265 N N . MET A 1 1070 ? 36.751 -34.370 -55.752 1.00 70.88 1070 MET A N 1
ATOM 8266 C CA . MET A 1 1070 ? 37.841 -33.417 -55.944 1.00 70.88 1070 MET A CA 1
ATOM 8267 C C . MET A 1 1070 ? 37.763 -32.366 -54.839 1.00 70.88 1070 MET A C 1
ATOM 8269 O O . MET A 1 1070 ? 36.754 -31.685 -54.694 1.00 70.88 1070 MET A O 1
ATOM 8273 N N . CYS A 1 1071 ? 38.813 -32.210 -54.041 1.00 68.81 1071 CYS A N 1
ATOM 8274 C CA . CYS A 1 1071 ? 38.913 -31.056 -53.153 1.00 68.81 1071 CYS A CA 1
ATOM 8275 C C . CYS A 1 1071 ? 40.349 -30.555 -53.085 1.00 68.81 1071 CYS A C 1
ATOM 8277 O O . CYS A 1 1071 ? 41.285 -31.350 -53.210 1.00 68.81 1071 CYS A O 1
ATOM 8279 N N . ALA A 1 1072 ? 40.519 -29.241 -52.951 1.00 64.19 1072 ALA A N 1
ATOM 8280 C CA . ALA A 1 1072 ? 41.834 -28.631 -53.081 1.00 64.19 1072 ALA A CA 1
ATOM 8281 C C . ALA A 1 1072 ? 42.733 -28.861 -51.854 1.00 64.19 1072 ALA A C 1
ATOM 8283 O O . ALA A 1 1072 ? 43.915 -29.152 -52.037 1.00 64.19 1072 ALA A O 1
ATOM 8284 N N . GLU A 1 1073 ? 42.196 -28.811 -50.625 1.00 68.88 1073 GLU A N 1
ATOM 8285 C CA . GLU A 1 1073 ? 43.021 -28.948 -49.414 1.00 68.88 1073 GLU A CA 1
ATOM 8286 C C . GLU A 1 1073 ? 42.884 -30.316 -48.728 1.00 68.88 1073 GLU A C 1
ATOM 8288 O O . GLU A 1 1073 ? 43.874 -31.053 -48.642 1.00 68.88 1073 GLU A O 1
ATOM 8293 N N . LYS A 1 1074 ? 41.699 -30.681 -48.205 1.00 69.25 1074 LYS A N 1
ATOM 8294 C CA . LYS A 1 1074 ? 41.544 -31.876 -47.342 1.00 69.25 1074 LYS A CA 1
ATOM 8295 C C . LYS A 1 1074 ? 40.233 -32.645 -47.541 1.00 69.25 1074 LYS A C 1
ATOM 8297 O O . LYS A 1 1074 ? 39.176 -32.072 -47.763 1.00 69.25 1074 LYS A O 1
ATOM 8302 N N . ILE A 1 1075 ? 40.302 -33.969 -47.392 1.00 69.25 1075 ILE A N 1
ATOM 8303 C CA . ILE A 1 1075 ? 39.139 -34.867 -47.311 1.00 69.25 1075 ILE A CA 1
ATOM 8304 C C . ILE A 1 1075 ? 39.281 -35.672 -46.016 1.00 69.25 1075 ILE A C 1
ATOM 8306 O O . ILE A 1 1075 ? 40.250 -36.417 -45.862 1.00 69.25 1075 ILE A O 1
ATOM 8310 N N . HIS A 1 1076 ? 38.342 -35.513 -45.089 1.00 63.50 1076 HIS A N 1
ATOM 8311 C CA . HIS A 1 1076 ? 38.319 -36.194 -43.796 1.00 63.50 1076 HIS A CA 1
ATOM 8312 C C . HIS A 1 1076 ? 37.297 -37.346 -43.807 1.00 63.50 1076 HIS A C 1
ATOM 8314 O O . HIS A 1 1076 ? 36.191 -37.195 -44.319 1.00 63.50 1076 HIS A O 1
ATOM 8320 N N . HIS A 1 1077 ? 37.692 -38.505 -43.254 1.00 57.00 1077 HIS A N 1
ATOM 8321 C CA . HIS A 1 1077 ? 36.844 -39.695 -43.049 1.00 57.00 1077 HIS A CA 1
ATOM 8322 C C . HIS A 1 1077 ? 36.175 -40.289 -44.312 1.00 57.00 1077 HIS A C 1
ATOM 8324 O O . HIS A 1 1077 ? 34.992 -40.613 -44.335 1.00 57.00 1077 HIS A O 1
ATOM 8330 N N . CYS A 1 1078 ? 36.959 -40.539 -45.365 1.00 51.84 1078 CYS A N 1
ATOM 8331 C CA . CYS A 1 1078 ? 36.498 -41.318 -46.519 1.00 51.84 1078 CYS A CA 1
ATOM 8332 C C . CYS A 1 1078 ? 36.568 -42.833 -46.223 1.00 51.84 1078 CYS A C 1
ATOM 8334 O O . CYS A 1 1078 ? 37.559 -43.488 -46.543 1.00 51.84 1078 CYS A O 1
ATOM 8336 N N . LEU A 1 1079 ? 35.541 -43.405 -45.585 1.00 48.00 1079 LEU A N 1
ATOM 8337 C CA . LEU A 1 1079 ? 35.352 -44.862 -45.550 1.00 48.00 1079 LEU A CA 1
ATOM 8338 C C . LEU A 1 1079 ? 34.840 -45.316 -46.925 1.00 48.00 1079 LEU A C 1
ATOM 8340 O O . LEU A 1 1079 ? 33.640 -45.393 -47.181 1.00 48.00 1079 LEU A O 1
ATOM 8344 N N . THR A 1 1080 ? 35.761 -45.584 -47.847 1.00 44.75 1080 THR A N 1
ATOM 8345 C CA . THR A 1 1080 ? 35.463 -46.127 -49.176 1.00 44.75 1080 THR A CA 1
ATOM 8346 C C . THR A 1 1080 ? 35.014 -47.587 -49.071 1.00 44.75 1080 THR A C 1
ATOM 8348 O O . THR A 1 1080 ? 35.795 -48.516 -49.256 1.00 44.75 1080 THR A O 1
ATOM 8351 N N . LEU A 1 1081 ? 33.722 -47.816 -48.834 1.00 40.41 1081 LEU A N 1
ATOM 8352 C CA . LEU A 1 1081 ? 33.061 -49.016 -49.348 1.00 40.41 1081 LEU A CA 1
ATOM 8353 C C . LEU A 1 1081 ? 32.669 -48.717 -50.797 1.00 40.41 1081 LEU A C 1
ATOM 8355 O O . LEU A 1 1081 ? 31.794 -47.901 -51.077 1.00 40.41 1081 LEU A O 1
ATOM 8359 N N . GLY A 1 1082 ? 33.441 -49.295 -51.716 1.00 43.47 1082 GLY A N 1
ATOM 8360 C CA . GLY A 1 1082 ? 33.435 -48.945 -53.128 1.00 43.47 1082 GLY A CA 1
ATOM 8361 C C . GLY A 1 1082 ? 32.081 -49.101 -53.819 1.00 43.47 1082 GLY A C 1
ATOM 8362 O O . GLY A 1 1082 ? 31.373 -50.068 -53.582 1.00 43.47 1082 GLY A O 1
ATOM 8363 N N . ILE A 1 1083 ? 31.795 -48.153 -54.718 1.00 42.09 1083 ILE A N 1
ATOM 8364 C CA . ILE A 1 1083 ? 31.496 -48.360 -56.146 1.00 42.09 1083 ILE A CA 1
ATOM 8365 C C . ILE A 1 1083 ? 32.002 -47.085 -56.860 1.00 42.09 1083 ILE A C 1
ATOM 8367 O O . ILE A 1 1083 ? 31.249 -46.159 -57.136 1.00 42.09 1083 ILE A O 1
ATOM 8371 N N . CYS A 1 1084 ? 33.306 -46.999 -57.125 1.00 37.78 1084 CYS A N 1
ATOM 8372 C CA . CYS A 1 1084 ? 33.802 -46.237 -58.272 1.00 37.78 1084 CYS A CA 1
ATOM 8373 C C . CYS A 1 1084 ? 34.491 -47.273 -59.154 1.00 37.78 1084 CYS A C 1
ATOM 8375 O O . CYS A 1 1084 ? 35.451 -47.914 -58.736 1.00 37.78 1084 CYS A O 1
ATOM 8377 N N . GLY A 1 1085 ? 33.918 -47.550 -60.322 1.00 40.59 1085 GLY A N 1
ATOM 8378 C CA . GLY A 1 1085 ? 34.262 -48.703 -61.158 1.00 40.59 1085 GLY A CA 1
ATOM 8379 C C . GLY A 1 1085 ? 35.634 -48.657 -61.840 1.00 40.59 1085 GLY A C 1
ATOM 8380 O O . GLY A 1 1085 ? 35.787 -49.299 -62.875 1.00 40.59 1085 GLY A O 1
ATOM 8381 N N . LYS A 1 1086 ? 36.616 -47.910 -61.322 1.00 35.91 1086 LYS A N 1
ATOM 8382 C CA . LYS A 1 1086 ? 38.015 -47.918 -61.774 1.00 35.91 1086 LYS A CA 1
ATOM 8383 C C . LYS A 1 1086 ? 38.938 -47.693 -60.568 1.00 35.91 1086 LYS A C 1
ATOM 8385 O O . LYS A 1 1086 ? 38.597 -46.925 -59.680 1.00 35.91 1086 LYS A O 1
ATOM 8390 N N . SER A 1 1087 ? 40.039 -48.445 -60.555 1.00 35.78 1087 SER A N 1
ATOM 8391 C CA . SER A 1 1087 ? 41.175 -48.487 -59.614 1.00 35.78 1087 SER A CA 1
ATOM 8392 C C . SER A 1 1087 ? 41.291 -47.382 -58.552 1.00 35.78 1087 SER A C 1
ATOM 8394 O O . SER A 1 1087 ? 41.207 -46.197 -58.851 1.00 35.78 1087 SER A O 1
ATOM 8396 N N . VAL A 1 1088 ? 41.599 -47.812 -57.321 1.00 42.94 1088 VAL A N 1
ATOM 8397 C CA . VAL A 1 1088 ? 41.945 -46.991 -56.149 1.00 42.94 1088 VAL A CA 1
ATOM 8398 C C . VAL A 1 1088 ? 43.219 -46.178 -56.422 1.00 42.94 1088 VAL A C 1
ATOM 8400 O O . VAL A 1 1088 ? 44.322 -46.584 -56.069 1.00 42.94 1088 VAL A O 1
ATOM 8403 N N . GLU A 1 1089 ? 43.064 -45.031 -57.072 1.00 46.34 1089 GLU A N 1
ATOM 8404 C CA . GLU A 1 1089 ? 44.026 -43.930 -57.045 1.00 46.34 1089 GLU A CA 1
ATOM 8405 C C . GLU A 1 1089 ? 43.578 -42.896 -55.995 1.00 46.34 1089 GLU A C 1
ATOM 8407 O O . GLU A 1 1089 ? 42.379 -42.797 -55.703 1.00 46.34 1089 GLU A O 1
ATOM 8412 N N . PRO A 1 1090 ? 44.507 -42.137 -55.379 1.00 53.38 1090 PRO A N 1
ATOM 8413 C CA . PRO A 1 1090 ? 44.141 -41.031 -54.498 1.00 53.38 1090 PRO A CA 1
ATOM 8414 C C . PRO A 1 1090 ? 43.188 -40.079 -55.234 1.00 53.38 1090 PRO A C 1
ATOM 8416 O O . PRO A 1 1090 ? 43.397 -39.794 -56.411 1.00 53.38 1090 PRO A O 1
ATOM 8419 N N . CYS A 1 1091 ? 42.142 -39.601 -54.545 1.00 53.94 1091 CYS A N 1
ATOM 8420 C CA . CYS A 1 1091 ? 41.177 -38.655 -55.117 1.00 53.94 1091 CYS A CA 1
ATOM 8421 C C . CYS A 1 1091 ? 41.922 -37.536 -55.869 1.00 53.94 1091 CYS A C 1
ATOM 8423 O O . CYS A 1 1091 ? 42.792 -36.897 -55.263 1.00 53.94 1091 CYS A O 1
ATOM 8425 N N . PRO A 1 1092 ? 41.624 -37.301 -57.159 1.00 58.19 1092 PRO A N 1
ATOM 8426 C CA . PRO A 1 1092 ? 42.340 -36.307 -57.940 1.00 58.19 1092 PRO A CA 1
ATOM 8427 C C . PRO A 1 1092 ? 42.122 -34.924 -57.320 1.00 58.19 1092 PRO A C 1
ATOM 8429 O O . PRO A 1 1092 ? 40.993 -34.441 -57.206 1.00 58.19 1092 PRO A O 1
ATOM 8432 N N . ARG A 1 1093 ? 43.215 -34.297 -56.877 1.00 64.94 1093 ARG A N 1
ATOM 8433 C CA . ARG A 1 1093 ? 43.202 -32.904 -56.419 1.00 64.94 1093 ARG A CA 1
AT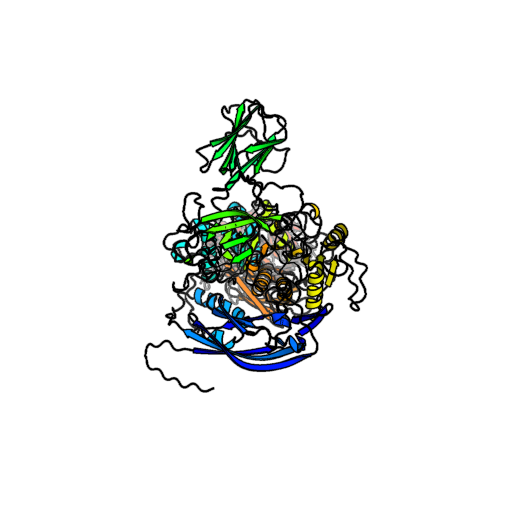OM 8434 C C . ARG A 1 1093 ? 43.148 -31.982 -57.628 1.00 64.94 1093 ARG A C 1
ATOM 8436 O O . ARG A 1 1093 ? 43.759 -32.277 -58.653 1.00 64.94 1093 ARG A O 1
ATOM 8443 N N . LEU A 1 1094 ? 42.455 -30.857 -57.475 1.00 67.62 1094 LEU A N 1
ATOM 8444 C CA . LEU A 1 1094 ? 42.525 -29.771 -58.447 1.00 67.62 1094 LEU A CA 1
ATOM 8445 C C . LEU A 1 1094 ? 43.973 -29.292 -58.560 1.00 67.62 1094 LEU A C 1
ATOM 8447 O O . LEU A 1 1094 ? 44.643 -29.072 -57.546 1.00 67.62 1094 LEU A O 1
ATOM 8451 N N . ARG A 1 1095 ? 44.460 -29.137 -59.790 1.00 73.25 1095 ARG A N 1
ATOM 8452 C CA . ARG A 1 1095 ? 45.756 -28.504 -60.042 1.00 73.25 1095 ARG A CA 1
ATOM 8453 C C . ARG A 1 1095 ? 45.683 -27.020 -59.644 1.00 73.25 1095 ARG A C 1
ATOM 8455 O O . ARG A 1 1095 ? 44.601 -26.438 -59.687 1.00 73.25 1095 ARG A O 1
ATOM 8462 N N . PRO A 1 1096 ? 46.794 -26.368 -59.255 1.00 73.62 1096 PRO A N 1
ATOM 8463 C CA . PRO A 1 1096 ? 46.766 -24.970 -58.806 1.00 73.62 1096 PRO A CA 1
ATOM 8464 C C . PRO A 1 1096 ? 46.159 -23.982 -59.817 1.00 73.62 1096 PRO A C 1
ATOM 8466 O O . PRO A 1 1096 ? 45.565 -22.981 -59.429 1.00 73.62 1096 PRO A O 1
ATOM 8469 N N . ASP A 1 1097 ? 46.302 -24.250 -61.114 1.00 73.31 1097 ASP A N 1
ATOM 8470 C CA . ASP A 1 1097 ? 45.682 -23.497 -62.207 1.00 73.31 1097 ASP A CA 1
ATOM 8471 C C . ASP A 1 1097 ? 44.171 -23.754 -62.322 1.00 73.31 1097 ASP A C 1
ATOM 8473 O O . ASP A 1 1097 ? 43.411 -22.812 -62.540 1.00 73.31 1097 ASP A O 1
ATOM 8477 N N . GLU A 1 1098 ? 43.724 -24.994 -62.111 1.00 79.19 1098 GLU A N 1
ATOM 8478 C CA . GLU A 1 1098 ? 42.302 -25.358 -62.032 1.00 79.19 1098 GLU A CA 1
ATOM 8479 C C . GLU A 1 1098 ? 41.635 -24.770 -60.783 1.00 79.19 1098 GLU A C 1
ATOM 8481 O O . GLU A 1 1098 ? 40.498 -24.315 -60.845 1.00 79.19 1098 GLU A O 1
ATOM 8486 N N . LEU A 1 1099 ? 42.348 -24.734 -59.654 1.00 73.19 1099 LEU A N 1
ATOM 8487 C CA . LEU A 1 1099 ? 41.876 -24.119 -58.417 1.00 73.19 1099 LEU A CA 1
ATOM 8488 C C . LEU A 1 1099 ? 41.671 -22.615 -58.597 1.00 73.19 1099 LEU A C 1
ATOM 8490 O O . LEU A 1 1099 ? 40.590 -22.121 -58.300 1.00 73.19 1099 LEU A O 1
ATOM 8494 N N . LYS A 1 1100 ? 42.658 -21.909 -59.160 1.00 75.50 1100 LYS A N 1
ATOM 8495 C CA . LYS A 1 1100 ? 42.533 -20.476 -59.467 1.00 75.50 1100 LYS A CA 1
ATOM 8496 C C . LYS A 1 1100 ? 41.391 -20.192 -60.437 1.00 75.50 1100 LYS A C 1
ATOM 8498 O O . LYS A 1 1100 ? 40.659 -19.226 -60.252 1.00 75.50 1100 LYS A O 1
ATOM 8503 N N . ALA A 1 1101 ? 41.221 -21.035 -61.457 1.00 77.44 1101 ALA A N 1
ATOM 8504 C CA . ALA A 1 1101 ? 40.093 -20.926 -62.375 1.00 77.44 1101 ALA A CA 1
ATOM 8505 C C . ALA A 1 1101 ? 38.750 -21.102 -61.646 1.00 77.44 1101 ALA A C 1
ATOM 8507 O O . ALA A 1 1101 ? 37.810 -20.355 -61.903 1.00 77.44 1101 ALA A O 1
ATOM 8508 N N . LEU A 1 1102 ? 38.659 -22.053 -60.713 1.00 75.44 1102 LEU A N 1
ATOM 8509 C CA . LEU A 1 1102 ? 37.449 -22.306 -59.933 1.00 75.44 1102 LEU A CA 1
ATOM 8510 C C . LEU A 1 1102 ? 37.152 -21.171 -58.939 1.00 75.44 1102 LEU A C 1
ATOM 8512 O O . LEU A 1 1102 ? 36.012 -20.722 -58.850 1.00 75.44 1102 LEU A O 1
ATOM 8516 N N . GLU A 1 1103 ? 38.168 -20.686 -58.225 1.00 74.38 1103 GLU A N 1
ATOM 8517 C CA . GLU A 1 1103 ? 38.079 -19.539 -57.313 1.00 74.38 1103 GLU A CA 1
ATOM 8518 C C . GLU A 1 1103 ? 37.598 -18.288 -58.046 1.00 74.38 1103 GLU A C 1
ATOM 8520 O O . GLU A 1 1103 ? 36.676 -17.625 -57.578 1.00 74.38 1103 GLU A O 1
ATOM 8525 N N . HIS A 1 1104 ? 38.132 -18.021 -59.239 1.00 74.94 1104 HIS A N 1
ATOM 8526 C CA . HIS A 1 1104 ? 37.720 -16.876 -60.043 1.00 74.94 1104 HIS A CA 1
ATOM 8527 C C . HIS A 1 1104 ? 36.272 -16.994 -60.546 1.00 74.94 1104 HIS A C 1
ATOM 8529 O O . HIS A 1 1104 ? 35.508 -16.030 -60.507 1.00 74.94 1104 HIS A O 1
ATOM 8535 N N . VAL A 1 1105 ? 35.836 -18.197 -60.939 1.00 73.94 1105 VAL A N 1
ATOM 8536 C CA . VAL A 1 1105 ? 34.422 -18.448 -61.273 1.00 73.94 1105 VAL A CA 1
ATOM 8537 C C . VAL A 1 1105 ? 33.509 -18.179 -60.066 1.00 73.94 1105 VAL A C 1
ATOM 8539 O O . VAL A 1 1105 ? 32.426 -17.614 -60.229 1.00 73.94 1105 VAL A O 1
ATOM 8542 N N . TYR A 1 1106 ? 33.940 -18.513 -58.844 1.00 71.50 1106 TYR A N 1
ATOM 8543 C CA . TYR A 1 1106 ? 33.204 -18.181 -57.619 1.00 71.50 1106 TYR A CA 1
ATOM 8544 C C . TYR A 1 1106 ? 33.266 -16.695 -57.237 1.00 71.50 1106 TYR A C 1
ATOM 8546 O O . TYR A 1 1106 ? 32.321 -16.170 -56.640 1.00 71.50 1106 TYR A O 1
ATOM 8554 N N . GLU A 1 1107 ? 34.352 -15.987 -57.544 1.00 70.50 1107 GLU A N 1
ATOM 8555 C CA . GLU A 1 1107 ? 34.422 -14.532 -57.384 1.00 70.50 1107 GLU A CA 1
ATOM 8556 C C . GLU A 1 1107 ? 33.329 -13.859 -58.206 1.00 70.50 1107 GLU A C 1
ATOM 8558 O O . GLU A 1 1107 ? 32.514 -13.133 -57.635 1.00 70.50 1107 GLU A O 1
ATOM 8563 N N . ILE A 1 1108 ? 33.239 -14.226 -59.486 1.00 70.06 1108 ILE A N 1
ATOM 8564 C CA . ILE A 1 1108 ? 32.225 -13.743 -60.427 1.00 70.06 1108 ILE A CA 1
ATOM 8565 C C . ILE A 1 1108 ? 30.815 -14.118 -59.953 1.00 70.06 1108 ILE A C 1
ATOM 8567 O O . ILE A 1 1108 ? 29.912 -13.283 -59.989 1.00 70.06 1108 ILE A O 1
ATOM 8571 N N . TRP A 1 1109 ? 30.617 -15.329 -59.412 1.00 66.44 1109 TRP A N 1
ATOM 8572 C CA . TRP A 1 1109 ? 29.345 -15.751 -58.792 1.00 66.44 1109 TRP A CA 1
ATOM 8573 C C . TRP A 1 1109 ? 28.902 -14.815 -57.664 1.00 66.44 1109 TRP A C 1
ATOM 8575 O O . TRP A 1 1109 ? 27.720 -14.543 -57.504 1.00 66.44 1109 TRP A O 1
ATOM 8585 N N . GLY A 1 1110 ? 29.837 -14.255 -56.898 1.00 57.53 1110 GLY A N 1
ATOM 8586 C CA . GLY A 1 1110 ? 29.513 -13.339 -55.802 1.00 57.53 1110 GLY A CA 1
ATOM 8587 C C . GLY A 1 1110 ? 29.005 -11.954 -56.218 1.00 57.53 1110 GLY A C 1
ATOM 8588 O O . GLY A 1 1110 ? 28.801 -11.124 -55.332 1.00 57.53 1110 GLY A O 1
ATOM 8589 N N . THR A 1 1111 ? 28.846 -11.674 -57.515 1.00 61.94 1111 THR A N 1
ATOM 8590 C CA . THR A 1 1111 ? 28.316 -10.394 -58.009 1.00 61.94 1111 THR A CA 1
ATOM 8591 C C . THR A 1 1111 ? 26.846 -10.210 -57.623 1.00 61.94 1111 THR A C 1
ATOM 8593 O O . THR A 1 1111 ? 26.085 -11.163 -57.454 1.00 61.94 1111 THR A O 1
ATOM 8596 N N . ARG A 1 1112 ? 26.431 -8.953 -57.405 1.00 52.31 1112 ARG A N 1
ATOM 8597 C CA . ARG A 1 1112 ? 25.091 -8.637 -56.878 1.00 52.31 1112 ARG A CA 1
ATOM 8598 C C . ARG A 1 1112 ? 23.975 -8.825 -57.909 1.00 52.31 1112 ARG A C 1
ATOM 8600 O O . ARG A 1 1112 ? 22.816 -8.730 -57.514 1.00 52.31 1112 ARG A O 1
ATOM 8607 N N . ASP A 1 1113 ? 24.277 -9.113 -59.170 1.00 59.56 1113 ASP A N 1
ATOM 8608 C CA . ASP A 1 1113 ? 23.304 -9.299 -60.247 1.00 59.56 1113 ASP A CA 1
ATOM 8609 C C . ASP A 1 1113 ? 23.584 -10.607 -61.015 1.00 59.56 1113 ASP A C 1
ATOM 8611 O O . ASP A 1 1113 ? 24.666 -10.823 -61.551 1.00 59.56 1113 ASP A O 1
ATOM 8615 N N . MET A 1 1114 ? 22.590 -11.502 -61.077 1.00 59.31 1114 MET A N 1
ATOM 8616 C CA . MET A 1 1114 ? 22.700 -12.791 -61.781 1.00 59.31 1114 MET A CA 1
ATOM 8617 C C . MET A 1 1114 ? 22.836 -12.616 -63.303 1.00 59.31 1114 MET A C 1
ATOM 8619 O O . MET A 1 1114 ? 23.407 -13.468 -63.984 1.00 59.31 1114 MET A O 1
ATOM 8623 N N . SER A 1 1115 ? 22.348 -11.497 -63.834 1.00 62.12 1115 SER A N 1
ATOM 8624 C CA . SER A 1 1115 ? 22.534 -11.075 -65.225 1.00 62.12 1115 SER A CA 1
ATOM 8625 C C . SER A 1 1115 ? 23.984 -10.671 -65.467 1.00 62.12 1115 SER A C 1
ATOM 8627 O O . SER A 1 1115 ? 24.588 -11.054 -66.467 1.00 62.12 1115 SER A O 1
ATOM 8629 N N . GLU A 1 1116 ? 24.564 -9.951 -64.509 1.00 65.94 1116 GLU A N 1
ATOM 8630 C CA . GLU A 1 1116 ? 25.971 -9.568 -64.508 1.00 65.94 1116 GLU A CA 1
ATOM 8631 C C . GLU A 1 1116 ? 26.878 -10.801 -64.395 1.00 65.94 1116 GLU A C 1
ATOM 8633 O O . GLU A 1 1116 ? 27.828 -10.914 -65.164 1.00 65.94 1116 GLU A O 1
ATOM 8638 N N . PHE A 1 1117 ? 26.534 -11.788 -63.560 1.00 65.44 1117 PHE A N 1
ATOM 8639 C CA . PHE A 1 1117 ? 27.219 -13.086 -63.513 1.00 65.44 1117 PHE A CA 1
ATOM 8640 C C . PHE A 1 1117 ? 27.218 -13.803 -64.871 1.00 65.44 1117 PHE A C 1
ATOM 8642 O O . PHE A 1 1117 ? 28.266 -14.249 -65.348 1.00 65.44 1117 PHE A O 1
ATOM 8649 N N . ALA A 1 1118 ? 26.054 -13.913 -65.521 1.00 66.56 1118 ALA A N 1
ATOM 8650 C CA . ALA A 1 1118 ? 25.934 -14.565 -66.826 1.00 66.56 1118 ALA A CA 1
ATOM 8651 C C . ALA A 1 1118 ? 26.748 -13.847 -67.919 1.00 66.56 1118 ALA A C 1
ATOM 8653 O O . ALA A 1 1118 ? 27.281 -14.511 -68.811 1.00 66.56 1118 ALA A O 1
ATOM 8654 N N . ASN A 1 1119 ? 26.874 -12.520 -67.818 1.00 70.94 1119 ASN A N 1
ATOM 8655 C CA . ASN A 1 1119 ? 27.654 -11.686 -68.731 1.00 70.94 1119 ASN A CA 1
ATOM 8656 C C . ASN A 1 1119 ? 29.164 -11.776 -68.455 1.00 70.94 1119 ASN A C 1
ATOM 8658 O O . ASN A 1 1119 ? 29.955 -11.935 -69.383 1.00 70.94 1119 ASN A O 1
ATOM 8662 N N . GLN A 1 1120 ? 29.579 -11.730 -67.187 1.00 71.38 1120 GLN A N 1
ATOM 8663 C CA . GLN A 1 1120 ? 30.984 -11.835 -66.784 1.00 71.38 1120 GLN A CA 1
ATOM 8664 C C . GLN A 1 1120 ? 31.555 -13.238 -67.037 1.00 71.38 1120 GLN A C 1
ATOM 8666 O O . GLN A 1 1120 ? 32.715 -13.365 -67.421 1.00 71.38 1120 GLN A O 1
ATOM 8671 N N . THR A 1 1121 ? 30.738 -14.290 -66.912 1.00 70.12 1121 THR A N 1
ATOM 8672 C CA . THR A 1 1121 ? 31.128 -15.666 -67.282 1.00 70.12 1121 THR A CA 1
ATOM 8673 C C . THR A 1 1121 ? 31.301 -15.875 -68.788 1.00 70.12 1121 THR A C 1
ATOM 8675 O O . THR A 1 1121 ? 31.878 -16.882 -69.201 1.00 70.12 1121 THR A O 1
ATOM 8678 N N . ASP A 1 1122 ? 30.837 -14.932 -69.614 1.00 69.44 1122 ASP A N 1
ATOM 8679 C CA . ASP A 1 1122 ? 30.913 -14.999 -71.072 1.00 69.44 1122 ASP A CA 1
ATOM 8680 C C . ASP A 1 1122 ? 32.140 -14.312 -71.673 1.00 69.44 1122 ASP A C 1
ATOM 8682 O O . ASP A 1 1122 ? 32.368 -14.451 -72.885 1.00 69.44 1122 ASP A O 1
ATOM 8686 N N . THR A 1 1123 ? 32.931 -13.618 -70.848 1.00 79.06 1123 THR A N 1
ATOM 8687 C CA . THR A 1 1123 ? 34.190 -13.014 -71.283 1.00 79.06 1123 THR A CA 1
ATOM 8688 C C . THR A 1 1123 ? 35.141 -14.110 -71.785 1.00 79.06 1123 THR A C 1
ATOM 8690 O O . THR A 1 1123 ? 35.152 -15.224 -71.244 1.00 79.06 1123 THR A O 1
ATOM 8693 N N . PRO A 1 1124 ? 35.936 -13.846 -72.840 1.00 77.56 1124 PRO A N 1
ATOM 8694 C CA . PRO A 1 1124 ? 36.873 -14.831 -73.383 1.00 77.56 1124 PRO A CA 1
ATOM 8695 C C . PRO A 1 1124 ? 37.805 -15.413 -72.312 1.00 77.56 1124 PRO A C 1
ATOM 8697 O O . PRO A 1 1124 ? 38.053 -16.616 -72.300 1.00 77.56 1124 PRO A O 1
ATOM 8700 N N . GLU A 1 1125 ? 38.236 -14.567 -71.375 1.00 79.19 1125 GLU A N 1
ATOM 8701 C CA . GLU A 1 1125 ? 39.106 -14.909 -70.248 1.00 79.19 1125 GLU A CA 1
ATOM 8702 C C . GLU A 1 1125 ? 38.448 -15.927 -69.306 1.00 79.19 1125 GLU A C 1
ATOM 8704 O O . GLU A 1 1125 ? 39.044 -16.956 -68.984 1.00 79.19 1125 GLU A O 1
ATOM 8709 N N . VAL A 1 1126 ? 37.191 -15.703 -68.912 1.00 76.50 1126 VAL A N 1
ATOM 8710 C CA . VAL A 1 1126 ? 36.484 -16.592 -67.978 1.00 76.50 1126 VAL A CA 1
ATOM 8711 C C . VAL A 1 1126 ? 36.044 -17.885 -68.661 1.00 76.50 1126 VAL A C 1
ATOM 8713 O O . VAL A 1 1126 ? 36.126 -18.956 -68.059 1.00 76.50 1126 VAL A O 1
ATOM 8716 N N . LYS A 1 1127 ? 35.661 -17.838 -69.942 1.00 78.94 1127 LYS A N 1
ATOM 8717 C CA . LYS A 1 1127 ? 35.408 -19.046 -70.746 1.00 78.94 1127 LYS A CA 1
ATOM 8718 C C . LYS A 1 1127 ? 36.640 -19.933 -70.843 1.00 78.94 1127 LYS A C 1
ATOM 8720 O O . LYS A 1 1127 ? 36.517 -21.151 -70.707 1.00 78.94 1127 LYS A O 1
ATOM 8725 N N . GLU A 1 1128 ? 37.809 -19.331 -71.049 1.00 80.62 1128 GLU A N 1
ATOM 8726 C CA . GLU A 1 1128 ? 39.078 -20.051 -71.070 1.00 80.62 1128 GLU A CA 1
ATOM 8727 C C . GLU A 1 1128 ? 39.384 -20.671 -69.699 1.00 80.62 1128 GLU A C 1
ATOM 8729 O O . GLU A 1 1128 ? 39.779 -21.833 -69.627 1.00 80.62 1128 GLU A O 1
ATOM 8734 N N . MET A 1 1129 ? 39.124 -19.955 -68.600 1.00 79.62 1129 MET A N 1
ATOM 8735 C CA . MET A 1 1129 ? 39.265 -20.499 -67.244 1.00 79.62 1129 MET A CA 1
ATOM 8736 C C . MET A 1 1129 ? 38.297 -21.660 -66.968 1.00 79.62 1129 MET A C 1
ATOM 8738 O O . MET A 1 1129 ? 38.721 -22.695 -66.457 1.00 79.62 1129 MET A O 1
ATOM 8742 N N . ILE A 1 1130 ? 37.024 -21.550 -67.362 1.00 79.69 1130 ILE A N 1
ATOM 8743 C CA . ILE A 1 1130 ? 36.040 -22.638 -67.238 1.00 79.69 1130 ILE A CA 1
ATOM 8744 C C . ILE A 1 1130 ? 36.467 -23.858 -68.068 1.00 79.69 1130 ILE A C 1
ATOM 8746 O O . ILE A 1 1130 ? 36.254 -24.990 -67.638 1.00 79.69 1130 ILE A O 1
ATOM 8750 N N . GLU A 1 1131 ? 37.080 -23.664 -69.241 1.00 82.44 1131 GLU A N 1
ATOM 8751 C CA . GLU A 1 1131 ? 37.609 -24.771 -70.052 1.00 82.44 1131 GLU A CA 1
ATOM 8752 C C . GLU A 1 1131 ? 38.818 -25.473 -69.423 1.00 82.44 1131 GLU A C 1
ATOM 8754 O O . GLU A 1 1131 ? 39.040 -26.652 -69.706 1.00 82.44 1131 GLU A O 1
ATOM 8759 N N . ARG A 1 1132 ? 39.578 -24.789 -68.557 1.00 81.12 1132 ARG A N 1
ATOM 8760 C CA . ARG A 1 1132 ? 40.692 -25.393 -67.806 1.00 81.12 1132 ARG A CA 1
ATOM 8761 C C . ARG A 1 1132 ? 40.211 -26.315 -66.687 1.00 81.12 1132 ARG A C 1
ATOM 8763 O O . ARG A 1 1132 ? 40.969 -27.186 -66.276 1.00 81.12 1132 ARG A O 1
ATOM 8770 N N . LEU A 1 1133 ? 38.973 -26.152 -66.212 1.00 78.25 1133 LEU A N 1
ATOM 8771 C CA . LEU A 1 1133 ? 38.403 -27.003 -65.170 1.00 78.25 1133 LEU A CA 1
ATOM 8772 C C . LEU A 1 1133 ? 38.133 -28.429 -65.683 1.00 78.25 1133 LEU A C 1
ATOM 8774 O O . LEU A 1 1133 ? 37.753 -28.613 -66.845 1.00 78.25 1133 LEU A O 1
ATOM 8778 N N . PRO A 1 1134 ? 38.225 -29.446 -64.805 1.00 74.19 1134 PRO A N 1
ATOM 8779 C CA . PRO A 1 1134 ? 37.842 -30.812 -65.136 1.00 74.19 1134 PRO A CA 1
ATOM 8780 C C . PRO A 1 1134 ? 36.431 -30.886 -65.751 1.00 74.19 1134 PRO A C 1
ATOM 8782 O O . PRO A 1 1134 ? 35.530 -30.160 -65.304 1.00 74.19 1134 PRO A O 1
ATOM 8785 N N . PRO A 1 1135 ? 36.190 -31.765 -66.747 1.00 71.31 1135 PRO A N 1
ATOM 8786 C CA . PRO A 1 1135 ? 34.885 -31.948 -67.389 1.00 71.31 1135 PRO A CA 1
ATOM 8787 C C . PRO A 1 1135 ? 33.717 -32.101 -66.406 1.00 71.31 1135 PRO A C 1
ATOM 8789 O O . PRO A 1 1135 ? 32.604 -31.642 -66.674 1.00 71.31 1135 PRO A O 1
ATOM 8792 N N . GLU A 1 1136 ? 33.989 -32.731 -65.269 1.00 68.75 1136 GLU A N 1
ATOM 8793 C CA . GLU A 1 1136 ? 33.075 -33.010 -64.170 1.00 68.75 1136 GLU A CA 1
ATOM 8794 C C . GLU A 1 1136 ? 32.614 -31.743 -63.432 1.00 68.75 1136 GLU A C 1
ATOM 8796 O O . GLU A 1 1136 ? 31.475 -31.700 -62.970 1.00 68.75 1136 GLU A O 1
ATOM 8801 N N . ILE A 1 1137 ? 33.458 -30.706 -63.366 1.00 70.75 1137 ILE A N 1
ATOM 8802 C CA . ILE A 1 1137 ? 33.190 -29.426 -62.689 1.00 70.75 1137 ILE A CA 1
ATOM 8803 C C . ILE A 1 1137 ? 32.734 -28.359 -63.694 1.00 70.75 1137 ILE A C 1
ATOM 8805 O O . ILE A 1 1137 ? 31.780 -27.629 -63.429 1.00 70.75 1137 ILE A O 1
ATOM 8809 N N . ARG A 1 1138 ? 33.332 -28.294 -64.893 1.00 73.38 1138 ARG A N 1
ATOM 8810 C CA . ARG A 1 1138 ? 32.956 -27.281 -65.900 1.00 73.38 1138 ARG A CA 1
ATOM 8811 C C . ARG A 1 1138 ? 31.537 -27.468 -66.442 1.00 73.38 1138 ARG A C 1
ATOM 8813 O O . ARG A 1 1138 ? 30.849 -26.495 -66.735 1.00 73.38 1138 ARG A O 1
ATOM 8820 N N . LYS A 1 1139 ? 31.081 -28.719 -66.594 1.00 69.69 1139 LYS A N 1
ATOM 8821 C CA . LYS A 1 1139 ? 29.758 -29.036 -67.156 1.00 69.69 1139 LYS A CA 1
ATOM 8822 C C . LYS A 1 1139 ? 28.601 -28.500 -66.294 1.00 69.69 1139 LYS A C 1
ATOM 8824 O O . LYS A 1 1139 ? 27.728 -27.852 -66.867 1.00 69.69 1139 LYS A O 1
ATOM 8829 N N . PRO A 1 1140 ? 28.558 -28.720 -64.964 1.00 64.25 1140 PRO A N 1
ATOM 8830 C CA . PRO A 1 1140 ? 27.512 -28.130 -64.126 1.00 64.25 1140 PRO A CA 1
ATOM 8831 C C . PRO A 1 1140 ? 27.554 -26.598 -64.083 1.00 64.25 1140 PRO A C 1
ATOM 8833 O O . PRO A 1 1140 ? 26.489 -25.985 -64.117 1.00 64.25 1140 PRO A O 1
ATOM 8836 N N . ILE A 1 1141 ? 28.745 -25.986 -64.100 1.00 71.81 1141 ILE A N 1
ATOM 8837 C CA . ILE A 1 1141 ? 28.895 -24.523 -64.182 1.00 71.81 1141 ILE A CA 1
ATOM 8838 C C . ILE A 1 1141 ? 28.245 -23.993 -65.471 1.00 71.81 1141 ILE A C 1
ATOM 8840 O O . ILE A 1 1141 ? 27.419 -23.086 -65.411 1.00 71.81 1141 ILE A O 1
ATOM 8844 N N . ARG A 1 1142 ? 28.516 -24.614 -66.630 1.00 71.25 1142 ARG A N 1
ATOM 8845 C CA . ARG A 1 1142 ? 27.885 -24.243 -67.915 1.00 71.25 1142 ARG A CA 1
ATOM 8846 C C . ARG A 1 1142 ? 26.378 -24.395 -67.916 1.00 71.25 1142 ARG A C 1
ATOM 8848 O O . ARG A 1 1142 ? 25.683 -23.468 -68.303 1.00 71.25 1142 ARG A O 1
ATOM 8855 N N . MET A 1 1143 ? 25.879 -25.538 -67.449 1.00 67.12 1143 MET A N 1
ATOM 8856 C CA . MET A 1 1143 ? 24.439 -25.797 -67.413 1.00 67.12 1143 MET A CA 1
ATOM 8857 C C . MET A 1 1143 ? 23.689 -24.780 -66.548 1.00 67.12 1143 MET A C 1
ATOM 8859 O O . MET A 1 1143 ? 22.534 -24.475 -66.829 1.00 67.12 1143 MET A O 1
ATOM 8863 N N . MET A 1 1144 ? 24.314 -24.270 -65.485 1.00 65.25 1144 MET A N 1
ATOM 8864 C CA . MET A 1 1144 ? 23.717 -23.213 -64.676 1.00 65.25 1144 MET A CA 1
ATOM 8865 C C . MET A 1 1144 ? 23.784 -21.858 -65.375 1.00 65.25 1144 MET A C 1
ATOM 8867 O O . MET A 1 1144 ? 22.777 -21.164 -65.407 1.00 65.25 1144 MET A O 1
ATOM 8871 N N . VAL A 1 1145 ? 24.928 -21.503 -65.965 1.00 68.62 1145 VAL A N 1
ATOM 8872 C CA . VAL A 1 1145 ? 25.075 -20.265 -66.747 1.00 68.62 1145 VAL A CA 1
ATOM 8873 C C . VAL A 1 1145 ? 24.059 -20.215 -67.893 1.00 68.62 1145 VAL A C 1
ATOM 8875 O O . VAL A 1 1145 ? 23.425 -19.186 -68.093 1.00 68.62 1145 VAL A O 1
ATOM 8878 N N . GLU A 1 1146 ? 23.841 -21.330 -68.591 1.00 67.38 1146 GLU A N 1
ATOM 8879 C CA . GLU A 1 1146 ? 22.818 -21.465 -69.636 1.00 67.38 1146 GLU A CA 1
ATOM 8880 C C . GLU A 1 1146 ? 21.395 -21.319 -69.078 1.00 67.38 1146 GLU A C 1
ATOM 8882 O O . GLU A 1 1146 ? 20.579 -20.630 -69.677 1.00 67.38 1146 GLU A O 1
ATOM 8887 N N . ARG A 1 1147 ? 21.096 -21.884 -67.900 1.00 61.22 1147 ARG A N 1
ATOM 8888 C CA . ARG A 1 1147 ? 19.777 -21.737 -67.254 1.00 61.22 1147 ARG A CA 1
ATOM 8889 C C . ARG A 1 1147 ? 19.482 -20.328 -66.756 1.00 61.22 1147 ARG A C 1
ATOM 8891 O O . ARG A 1 1147 ? 18.349 -19.890 -66.859 1.00 61.22 1147 ARG A O 1
ATOM 8898 N N . ILE A 1 1148 ? 20.481 -19.611 -66.239 1.00 63.00 1148 ILE A N 1
ATOM 8899 C CA . ILE A 1 1148 ? 20.327 -18.204 -65.823 1.00 63.00 1148 ILE A CA 1
ATOM 8900 C C . ILE A 1 1148 ? 19.977 -17.307 -67.029 1.00 63.00 1148 ILE A C 1
ATOM 8902 O O . ILE A 1 1148 ? 19.420 -16.224 -66.845 1.00 63.00 1148 ILE A O 1
ATOM 8906 N N . ARG A 1 1149 ? 20.316 -17.745 -68.252 1.00 62.31 1149 ARG A N 1
ATOM 8907 C CA . ARG A 1 1149 ? 20.061 -17.033 -69.515 1.00 62.31 1149 ARG A CA 1
ATOM 8908 C C . ARG A 1 1149 ? 18.709 -17.341 -70.152 1.00 62.31 1149 ARG A C 1
ATOM 8910 O O . ARG A 1 1149 ? 18.283 -16.557 -70.991 1.00 62.31 1149 ARG A O 1
ATOM 8917 N N . ASP A 1 1150 ? 18.075 -18.461 -69.810 1.00 58.91 1150 ASP A N 1
ATOM 8918 C CA . ASP A 1 1150 ? 16.806 -18.899 -70.405 1.00 58.91 1150 ASP A CA 1
ATOM 8919 C C . ASP A 1 1150 ? 15.654 -18.063 -69.797 1.00 58.91 1150 ASP A C 1
ATOM 8921 O O . ASP A 1 1150 ? 14.985 -18.448 -68.839 1.00 58.91 1150 ASP A O 1
ATOM 8925 N N . GLU A 1 1151 ? 15.523 -16.822 -70.274 1.00 46.66 1151 GLU A N 1
ATOM 8926 C CA . GLU A 1 1151 ? 14.579 -15.806 -69.802 1.00 46.66 1151 GLU A CA 1
ATOM 8927 C C . GLU A 1 1151 ? 13.132 -16.118 -70.210 1.00 46.66 1151 GLU A C 1
ATOM 8929 O O . GLU A 1 1151 ? 12.724 -15.877 -71.343 1.00 46.66 1151 GLU A O 1
ATOM 8934 N N . GLU A 1 1152 ? 12.315 -16.523 -69.235 1.00 41.66 1152 GLU A N 1
ATOM 8935 C CA . GLU A 1 1152 ? 10.892 -16.143 -69.205 1.00 41.66 1152 GLU A CA 1
ATOM 8936 C C . GLU A 1 1152 ? 10.369 -15.811 -67.786 1.00 41.66 1152 GLU A C 1
ATOM 8938 O O . GLU A 1 1152 ? 9.183 -15.566 -67.622 1.00 41.66 1152 GLU A O 1
ATOM 8943 N N . HIS A 1 1153 ? 11.205 -15.800 -66.735 1.00 45.69 1153 HIS A N 1
ATOM 8944 C CA . HIS A 1 1153 ? 10.767 -15.587 -65.334 1.00 45.69 1153 HIS A CA 1
ATOM 8945 C C . HIS A 1 1153 ? 11.663 -14.600 -64.553 1.00 45.69 1153 HIS A C 1
ATOM 8947 O O . HIS A 1 1153 ? 12.039 -14.846 -63.410 1.00 45.69 1153 HIS A O 1
ATOM 8953 N N . ARG A 1 1154 ? 12.042 -13.475 -65.175 1.00 39.88 1154 ARG A N 1
ATOM 8954 C CA . ARG A 1 1154 ? 12.791 -12.388 -64.506 1.00 39.88 1154 ARG A CA 1
ATOM 8955 C C . ARG A 1 1154 ? 11.918 -11.343 -63.788 1.00 39.88 1154 ARG A C 1
ATOM 8957 O O . ARG A 1 1154 ? 12.490 -10.406 -63.237 1.00 39.88 1154 ARG A O 1
ATOM 8964 N N . GLU A 1 1155 ? 10.593 -11.508 -63.768 1.00 27.09 1155 GLU A N 1
ATOM 8965 C CA . GLU A 1 1155 ? 9.686 -10.734 -62.896 1.00 27.09 1155 GLU A CA 1
ATOM 8966 C C . GLU A 1 1155 ? 9.393 -11.455 -61.579 1.00 27.09 1155 GLU A C 1
ATOM 8968 O O . GLU A 1 1155 ? 8.979 -12.638 -61.625 1.00 27.09 1155 GLU A O 1
#

Foldseek 3Di:
DDDDDDDDDDDDFDWDKDKFKDFDDLVQWDWDDAPLAIEIDGFLFFQDDDFQEFRFTKHKAKAWDFPQWDWDDKDWPDWDKDFNDFPHAGQTDHPFDFQQALDPPPRRHHDCPRLLDQDKPPVDFKDWDDWFDFANITITMMMGGQWIARRNRRIIMGGRMIMMMIITTGDPDPPDDPPDVLQVVLLVVCLVVVLVRHRCSVCSCVSDPDDDCPDDPDDPQAAAAAEEEEWAPQQQVLCVLVCVVVLLQFGNYHYDHLVCLLVQVDPSPNPDGVCVVLPVVPSDDPDSQSSLLSVLLVCCRRNVYFFYAHEAFCVTHNFAFAFFAPDDDDADDDDDDDDPFFWQFDDKDWPAFDVQQGRCQQPPPDLVHWTDHDQPDPKIKMKTFRAAFAKWFKKKWAWHPFAAQWKFKWFARPVPDIDTFDIHNGDDHGIDMGGGPIDTGGMIMIIGDGGHPIITRHMTIGHPDFPAFDDFDFDDDLQKTKTWGPQVSDPPPPDPPQFWKAFCDDDPRHLHGQGADPPDDLAHWHWDWDWDFDDDVPDPDTGTTIIIITGHDSVSRPTDMDTRGPQSGFGFPLSSFQHHRPPDPPPQPQAQCQVVSSHGNRDPPDCPHSGSLAGNHFYAYAHDDHNLLSNLLSVQLVCQQLVDDPDPPDQPQLAQQEEEEAEDFSNPPPQRDTSQQLQQSVVLVVVVCVVPVVQHHYDYQAWPDPPDDDDPDRDPTDHRDPVNLLVVLLVHHQEYEFTREDAQQDTRNDGLVSQAQRYPHAHEYEGQYAQLPQSVTDRCSRSQNSQSRRNNYHHSKYKFFNGGGRHHNQSLVSQLVVCCVPPQFNSSSNSRSSVSDRGVNSRGIHMHHGRRRGRRSDAQFEKDKDWDAEDEAAKDKTKIAIDTPRAADWQWKKWKDDPPFDTWIFTAHNRNITITTGHGHDFDKIWIWTHDHSYNIDTDIHGYHHPVAEAADEAAEADEAEELDEQHYADYHHYAEEYAYLEEYEYAAEYEYAAEYYYAYEYAYNHEYEYEAEYEYLAEYYYEAEYEYAAEYEYNEEYEYAHEYEYAFEYYYAYEYYYAHEYYYAHAYEYAHYYYDHPDPDDNPDDDDPGDYQDPLLSVLSNVLSVLVNDSDLVSSLVVCPPPVNVVSLVSHDPSPSVVSVVVSVVSVPDDPPD

pLDDT: mean 72.42, std 19.21, range [23.97, 98.62]

Sequence (1155 aa):
MTKKNNKSVGSKNRSEKISVSISFEKSEVDLKERGPYTSVIIEKGIPLGSPGQPALPWRKFYVSVPLGAVPKDLAIEDLKTTLLAEGVTVEPCQPNVPTILGTEVDWVSPDPILYDSEKIWPEVFARFTTVRHMGKFAMAELEICPFRYHPRSKKLELIEQLDLSLSYTRTELKAERPSSIMALKYEQKFIEKVKKMVLNPEDVSLYRHIKEVEDLADLKAYPQIDYVVVTSDPLVSTFQRLADWRTLLGLQSRVVAVEDIIAGTVPDTGGTTFWHTSGYHDGGTRDVGEAIRNFTKWASVNWLTDYVLLGGDTEIIPCRQAIHSAVGNIPYRDINRPDTYRQLAHNALASTEETGAPAGNILDKNVNTVWKCASNDTDPWVQVSIGLHRPANCVELTWGNNYATSYTIEVSQDGTTWTDVYTASSGSGGIEKLEFPCISAAYVRLRITSGTNFSLAEMKVYGPSAGWYGGAAYQMDGTLTRIYLCHWMAPNPTNSLDDDLILVKEGPLAGTIVPYDESSNDTTLGWHFVEDLVEVPGTVKTTSTLFIEIRGPPEYHGNTFVIKDDFNYIPTDLYYADIQASEYPSSTNHDWDADRNGIYGERYSGELDSVNGIADIYVGRAPVETPEEAEIFVDKIICYEKSVDKDEHQLPRDFAVSILLGSENWGGNVPNYLDGSAAGKENIRHSLLSFDSSRWVFTRRYEDYKDVPAPDQTPDLKEASKQEILDAIKEGHNVVSLSSHGSSGYLCYLVTDDIDDVMSYPAIFYGNACSTNRFDVTPGEAFSEWTILNKNGAGVAYVGNTRFGWTGDNPMELAFWEEMLDSGRLGEMFNTCKLVILGWQSYSLNLLGDPAMRVWSDRPKQLNVTHRKEMCTGQQPVRVTVTSEGNPVENALVCMTMKGTLFVTGETDSNGVASLSVAPKVAGTMQVTVSGKNLIPYLGSIIVRRCEDVCLTSVVCRTDIACGSNVVCLPKVLCVTDIICKTDVVCKTLVACKANIACVGAIACGARVTCKPNIMCKASVFCGPNVTCKSNVVCGADVTCKAGIVCMHALGCTRSIDCKEIISCHKAIMCAEKIHHCLTLGICGKSVEPCPRLRPDELKALEHVYEIWGTRDMSEFANQTDTPEVKEMIERLPPEIRKPIRMMVERIRDEEHRE

Radius of gyration: 40.78 Å; chains: 1; bounding box: 91×94×126 Å

Secondary structure (DSSP, 8-state):
--------------EEEEEEEEE--GGGEEEEEETTEEEEEETT-EE-S-TTSB--EEEEEEEEE-TTEEEEEEEEEEEEEEEEEES--BPBPPP---TT--S--------HHHHT-SS-BSS--EEEEEEEEETTEEEEEEEE--EEEETTTTEEEEEEEEEEEEEEEE-----PPPSSHHHHHHHHHHHHHHHHHBS-HHHHTTSS---------S---S----EEEEE-GGGHHHHHHHHHHHHHTT--EE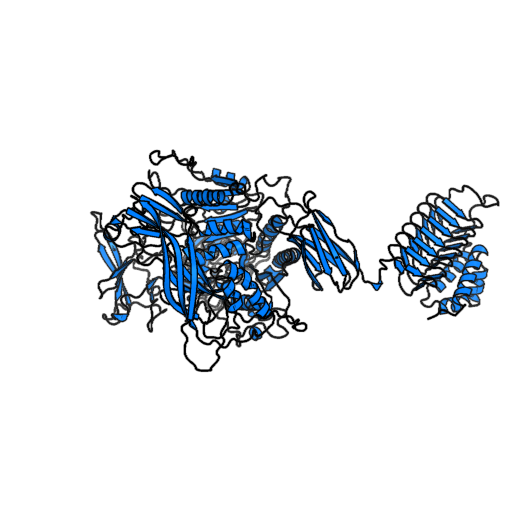EEEHHHHHHT--S-SSSS-HHHHSS-TT---SSHHHHHHHHHHHHHHHT---EEEEES-TTTSPPEEEE----SS-------------B--EEEEES--BTTB-GGGGGSS-TT--B---TT-SS-EEEEEEEEEEEEEEEEEEE-SS--SEEEEEEESSSSS-EEEEEESS---SEEEEEEEEEEEEEEEEEEEE-SS--EEEEEEEPPP-------EEEE-SS-EEEE--TT----TTS--TT-EEE-SSSTTTT-B----TT--TTS-EEEEEEEEEE-TT-S-EEEEEEEEEES-GGGTT--EEE--TTTEEEESHHHH----SSS-TTS---SSSS-SS-B---SSS-SS----S-SSEEEEE--SSHHHHHHHHHHHHHHHHT--SSS----TTGGGEEEEEE---S-S-TT---HHHHHHHHHHHHHHHHHTTT-EEEEES--------TT------PPPHHHHHHHHHH--SEEEEES-EETTEETTEEGGGGTT--SSPEEEEEESSSTT-TTSSTT-SHHHHHHH-TTSSEEEEEEESS----SS-HHHHHHHHHHHHT-BHHHHHHHHHHH--SHHHHHEEEES-TTPBPPSSPPBPPEEEE-SEEESS-EEEEEEEEETTEE-SSPEEEEEETTTEEEEEE--TTSEEEEEE---SSEEEEEEEEETTEEEEEEEEEEE-GGG-BSS-EEESS-EEESS-EEESSEEEESS-EEESS-EEESSEEEESS-EEESS-EEESSEEEESSEEEESS-EEESSEEEESSEEEESS-EEESSEEEESSEEEESSEEEESSEEEESSEEEESSEEE--------SS-----PPPPHHHHHHHHHHHHHHTSS-HHHHHHHTTSHHHHHHHHHS-HHHHHHHHHHHHHHH--S---